Protein AF-A0A3D3G7G9-F1 (afdb_monomer_lite)

pLDDT: mean 87.77, std 8.61, range [44.56, 98.44]

Structure (mmCIF, N/CA/C/O backbone):
data_AF-A0A3D3G7G9-F1
#
_entry.id   AF-A0A3D3G7G9-F1
#
loop_
_atom_site.group_PDB
_atom_site.id
_atom_site.type_symbol
_atom_site.label_atom_id
_atom_site.label_alt_id
_atom_site.label_comp_id
_atom_site.label_asym_id
_atom_site.label_entity_id
_atom_site.label_seq_id
_atom_site.pdbx_PDB_ins_code
_atom_site.Cartn_x
_atom_site.Cartn_y
_atom_site.Cartn_z
_atom_site.occupancy
_atom_site.B_iso_or_equiv
_atom_site.auth_seq_id
_atom_site.auth_comp_id
_atom_site.auth_asym_id
_atom_site.auth_atom_id
_atom_site.pdbx_PDB_model_num
ATOM 1 N N . MET A 1 1 ? -32.394 2.591 8.548 1.00 69.25 1 MET A N 1
ATOM 2 C CA . MET A 1 1 ? -31.271 3.261 7.893 1.00 69.25 1 MET A CA 1
ATOM 3 C C . MET A 1 1 ? -31.618 3.634 6.499 1.00 69.25 1 MET A C 1
ATOM 5 O O . MET A 1 1 ? -31.810 2.707 5.720 1.00 69.25 1 MET A O 1
ATOM 9 N N . ALA A 1 2 ? -31.662 4.945 6.240 1.00 78.50 2 ALA A N 1
ATOM 10 C CA . ALA A 1 2 ? -31.836 5.520 4.917 1.00 78.50 2 ALA A CA 1
ATOM 11 C C . ALA A 1 2 ? -30.737 4.968 4.007 1.00 78.50 2 ALA A C 1
ATOM 13 O O . ALA A 1 2 ? -29.582 5.368 4.109 1.00 78.50 2 ALA A O 1
ATOM 14 N N . VAL A 1 3 ? -31.093 3.995 3.176 1.00 87.50 3 VAL A N 1
ATOM 15 C CA . VAL A 1 3 ? -30.239 3.378 2.157 1.00 87.50 3 VAL A CA 1
ATOM 16 C C . VAL A 1 3 ? -31.131 3.071 0.969 1.00 87.50 3 VAL A C 1
ATOM 18 O O . VAL A 1 3 ? -32.254 2.595 1.154 1.00 87.50 3 VAL A O 1
ATOM 21 N N . ILE A 1 4 ? -30.646 3.334 -0.242 1.00 91.81 4 ILE A N 1
ATOM 22 C CA . ILE A 1 4 ? -31.362 2.942 -1.456 1.00 91.81 4 ILE A CA 1
ATOM 23 C C . ILE A 1 4 ? -31.450 1.416 -1.471 1.00 91.81 4 ILE A C 1
ATOM 25 O O . ILE A 1 4 ? -30.435 0.724 -1.430 1.00 91.81 4 ILE A O 1
ATOM 29 N N . ARG A 1 5 ? -32.674 0.892 -1.469 1.00 91.81 5 ARG A N 1
ATOM 30 C CA . ARG A 1 5 ? -32.938 -0.542 -1.573 1.00 91.81 5 ARG A CA 1
ATOM 31 C C . ARG A 1 5 ? -32.910 -0.984 -3.027 1.00 91.81 5 ARG A C 1
ATOM 33 O O . ARG A 1 5 ? -32.294 -1.997 -3.331 1.00 91.81 5 ARG A O 1
ATOM 40 N N . ASP A 1 6 ? -33.635 -0.262 -3.872 1.00 94.44 6 ASP A N 1
ATOM 41 C CA . ASP A 1 6 ? -33.846 -0.594 -5.276 1.00 94.44 6 ASP A CA 1
ATOM 42 C C . ASP A 1 6 ? -34.394 0.642 -6.016 1.00 94.44 6 ASP A C 1
ATOM 44 O O . ASP A 1 6 ? -34.933 1.568 -5.391 1.00 94.44 6 ASP A O 1
ATOM 48 N N . THR A 1 7 ? -34.248 0.663 -7.340 1.00 96.00 7 THR A N 1
ATOM 49 C CA . THR A 1 7 ? -34.690 1.749 -8.223 1.00 96.00 7 THR A CA 1
ATOM 50 C C . THR A 1 7 ? -35.340 1.201 -9.494 1.00 96.00 7 THR A C 1
ATOM 52 O O . THR A 1 7 ? -34.986 0.137 -10.000 1.00 96.00 7 THR A O 1
ATOM 55 N N . LYS A 1 8 ? -36.336 1.920 -10.019 1.00 96.31 8 LYS A N 1
ATOM 56 C CA . LYS A 1 8 ? -37.035 1.579 -11.265 1.00 96.31 8 LYS A CA 1
ATOM 57 C C . LYS A 1 8 ? -37.274 2.822 -12.093 1.00 96.31 8 LYS A C 1
ATOM 59 O O . LYS A 1 8 ? -37.660 3.850 -11.552 1.00 96.31 8 LYS A O 1
ATOM 64 N N . VAL A 1 9 ? -37.056 2.715 -13.398 1.00 94.31 9 VAL A N 1
ATOM 65 C CA . VAL A 1 9 ? -37.292 3.803 -14.349 1.00 94.31 9 VAL A CA 1
ATOM 66 C C . VAL A 1 9 ? -38.494 3.452 -15.214 1.00 94.31 9 VAL A C 1
ATOM 68 O O . VAL A 1 9 ? -38.629 2.322 -15.675 1.00 94.31 9 VAL A O 1
ATOM 71 N N . THR A 1 10 ? -39.362 4.431 -15.434 1.00 93.94 10 THR A N 1
ATOM 72 C CA . THR A 1 10 ? -40.507 4.350 -16.334 1.00 93.94 10 THR A CA 1
ATOM 73 C C . THR A 1 10 ? -40.396 5.445 -17.373 1.00 93.94 10 THR A C 1
ATOM 75 O O . THR A 1 10 ? -40.251 6.619 -17.031 1.00 93.94 10 THR A O 1
ATOM 78 N N . GLN A 1 11 ? -40.513 5.058 -18.637 1.00 90.06 11 GLN A N 1
ATOM 79 C CA . GLN A 1 11 ? -40.498 5.972 -19.767 1.00 90.06 11 GLN A CA 1
ATOM 80 C C . GLN A 1 11 ? -41.814 5.891 -20.523 1.00 90.06 11 GLN A C 1
ATOM 82 O O . GLN A 1 11 ? -42.340 4.805 -20.772 1.00 90.06 11 GLN A O 1
ATOM 87 N N . LEU A 1 12 ? -42.302 7.049 -20.942 1.00 88.62 12 LEU A N 1
ATOM 88 C CA . LEU A 1 12 ? -43.424 7.179 -21.842 1.00 88.62 12 LEU A CA 1
ATOM 89 C C . LEU A 1 12 ? -43.004 8.058 -23.024 1.00 88.62 12 LEU A C 1
ATOM 91 O O . LEU A 1 12 ? -42.987 9.282 -22.938 1.00 88.62 12 LEU A O 1
ATOM 95 N N . THR A 1 13 ? -42.663 7.401 -24.130 1.00 80.44 13 THR A N 1
ATOM 96 C CA . THR A 1 13 ? -42.207 8.038 -25.378 1.00 80.44 13 THR A CA 1
ATOM 97 C C . THR A 1 13 ? -43.354 8.490 -26.287 1.00 80.44 13 THR A C 1
ATOM 99 O O . THR A 1 13 ? -43.122 9.111 -27.317 1.00 80.44 13 THR A O 1
ATOM 102 N N . THR A 1 14 ? -44.599 8.147 -25.942 1.00 83.94 14 THR A N 1
ATOM 103 C CA . THR A 1 14 ? -45.811 8.608 -26.634 1.00 83.94 14 THR A CA 1
ATOM 104 C C . THR A 1 14 ? -46.541 9.595 -25.739 1.00 83.94 14 THR A C 1
ATOM 106 O O . THR A 1 14 ? -46.806 9.268 -24.587 1.00 83.94 14 THR A O 1
ATOM 109 N N . GLU A 1 15 ? -46.907 10.760 -26.268 1.00 84.69 15 GLU A N 1
ATOM 110 C CA . GLU A 1 15 ? -47.590 11.799 -25.496 1.00 84.69 15 GLU A CA 1
ATOM 111 C C . GLU A 1 15 ? -48.855 11.267 -24.801 1.00 84.69 15 GLU A C 1
ATOM 113 O O . GLU A 1 15 ? -49.755 10.711 -25.441 1.00 84.69 15 GLU A O 1
ATOM 118 N N . ALA A 1 16 ? -48.944 11.453 -23.481 1.00 86.81 16 ALA A N 1
ATOM 119 C CA . ALA A 1 16 ? -50.149 11.143 -22.721 1.00 86.81 16 ALA A CA 1
ATOM 120 C C . ALA A 1 16 ? -50.370 12.107 -21.559 1.00 86.81 16 ALA A C 1
ATOM 122 O O . ALA A 1 16 ? -49.472 12.800 -21.091 1.00 86.81 16 ALA A O 1
ATOM 123 N N . ALA A 1 17 ? -51.607 12.116 -21.066 1.00 88.31 17 ALA A N 1
ATOM 124 C CA . ALA A 1 17 ? -52.016 12.949 -19.941 1.00 88.31 17 ALA A CA 1
ATOM 125 C C . ALA A 1 17 ? -51.674 12.341 -18.573 1.00 88.31 17 ALA A C 1
ATOM 127 O O . ALA A 1 17 ? -51.975 12.933 -17.536 1.00 88.31 17 ALA A O 1
ATOM 128 N N . ASN A 1 18 ? -51.106 11.134 -18.544 1.00 90.00 18 ASN A N 1
ATOM 129 C CA . ASN A 1 18 ? -50.750 10.449 -17.312 1.00 90.00 18 ASN A CA 1
ATOM 130 C C . ASN A 1 18 ? -49.538 9.529 -17.477 1.00 90.00 18 ASN A C 1
ATOM 132 O O . ASN A 1 18 ? -49.303 8.987 -18.554 1.00 90.00 18 ASN A O 1
ATOM 136 N N . ILE A 1 19 ? -48.822 9.327 -16.371 1.00 92.00 19 ILE A N 1
ATOM 137 C CA . ILE A 1 19 ? -47.738 8.355 -16.234 1.00 92.00 19 ILE A CA 1
ATOM 138 C C . ILE A 1 19 ? -47.941 7.532 -14.960 1.00 92.00 19 ILE A C 1
ATOM 140 O O . ILE A 1 19 ? -48.096 8.075 -13.865 1.00 92.00 19 ILE A O 1
ATOM 144 N N . THR A 1 20 ? -47.905 6.207 -15.103 1.00 94.75 20 THR A N 1
ATOM 145 C CA . THR A 1 20 ? -47.862 5.266 -13.978 1.00 94.75 20 THR A CA 1
ATOM 146 C C . THR A 1 20 ? -46.414 4.865 -13.733 1.00 94.75 20 THR A C 1
ATOM 148 O O . THR A 1 20 ? -45.878 4.054 -14.479 1.00 94.75 20 THR A O 1
ATOM 151 N N . VAL A 1 21 ? -45.774 5.445 -12.715 1.00 94.62 21 VAL A N 1
ATOM 152 C CA . VAL A 1 21 ? -44.362 5.169 -12.408 1.00 94.62 21 VAL A CA 1
ATOM 153 C C . VAL A 1 21 ? -44.250 3.821 -11.704 1.00 94.62 21 VAL A C 1
ATOM 155 O O . VAL A 1 21 ? -44.909 3.583 -10.693 1.00 94.62 21 VAL A O 1
ATOM 158 N N . GLU A 1 22 ? -43.417 2.933 -12.232 1.00 96.00 22 GLU A N 1
ATOM 159 C CA . GLU A 1 22 ? -43.146 1.629 -11.636 1.00 96.00 22 GLU A CA 1
ATOM 160 C C . GLU A 1 22 ? -42.394 1.779 -10.315 1.00 96.00 22 GLU A C 1
ATOM 162 O O . GLU A 1 22 ? -41.365 2.456 -10.233 1.00 96.00 22 GLU A O 1
ATOM 167 N N . LEU A 1 23 ? -42.895 1.120 -9.270 1.00 94.69 23 LEU A N 1
ATOM 168 C CA . LEU A 1 23 ? -42.195 1.063 -7.997 1.00 94.69 23 LEU A CA 1
ATOM 169 C C . LEU A 1 23 ? -41.148 -0.057 -8.001 1.00 94.69 23 LEU A C 1
ATOM 171 O O . LEU A 1 23 ? -41.439 -1.176 -8.432 1.00 94.69 23 LEU A O 1
ATOM 175 N N . PRO A 1 24 ? -39.937 0.214 -7.487 1.00 96.19 24 PRO A N 1
ATOM 176 C CA . PRO A 1 24 ? -38.934 -0.817 -7.267 1.00 96.19 24 PRO A CA 1
ATOM 177 C C . PRO A 1 24 ? -39.331 -1.750 -6.127 1.00 96.19 24 PRO A C 1
ATOM 179 O O . PRO A 1 24 ? -40.321 -1.523 -5.432 1.00 96.19 24 PRO A O 1
ATOM 182 N N . THR A 1 25 ? -38.536 -2.790 -5.896 1.00 96.56 25 THR A N 1
ATOM 183 C CA . THR A 1 25 ? -38.693 -3.665 -4.733 1.00 96.56 25 THR A CA 1
ATOM 184 C C . THR A 1 25 ? -38.704 -2.826 -3.455 1.00 96.56 25 THR A C 1
ATOM 186 O O . THR A 1 25 ? -37.776 -2.062 -3.189 1.00 96.56 25 THR A O 1
ATOM 189 N N . HIS A 1 26 ? -39.751 -2.968 -2.646 1.00 95.25 26 HIS A N 1
ATOM 190 C CA . HIS A 1 26 ? -39.945 -2.196 -1.422 1.00 95.25 26 HIS A CA 1
ATOM 191 C C . HIS A 1 26 ? -40.592 -3.048 -0.328 1.00 95.25 26 HIS A C 1
ATOM 193 O O . HIS A 1 26 ? -41.129 -4.125 -0.582 1.00 95.25 26 HIS A O 1
ATOM 199 N N . ALA A 1 27 ? -40.500 -2.576 0.908 1.00 94.00 27 ALA A N 1
ATOM 200 C CA . ALA A 1 27 ? -41.085 -3.184 2.092 1.00 94.00 27 ALA A CA 1
ATOM 201 C C . ALA A 1 27 ? -41.888 -2.149 2.892 1.00 94.00 27 ALA A C 1
ATOM 203 O O . ALA A 1 27 ? -41.802 -0.950 2.632 1.00 94.00 27 ALA A O 1
ATOM 204 N N . THR A 1 28 ? -42.651 -2.618 3.883 1.00 90.75 28 THR A N 1
ATOM 205 C CA . THR A 1 28 ? -43.287 -1.748 4.883 1.00 90.75 28 THR A CA 1
ATOM 206 C C . THR A 1 28 ? -42.269 -0.772 5.481 1.00 90.75 28 THR A C 1
ATOM 208 O O . THR A 1 28 ? -41.133 -1.158 5.759 1.00 90.75 28 THR A O 1
ATOM 211 N N . ASP A 1 29 ? -42.696 0.474 5.674 1.00 86.75 29 ASP A N 1
ATOM 212 C CA . ASP A 1 29 ? -41.948 1.611 6.224 1.00 86.75 29 ASP A CA 1
ATOM 213 C C . ASP A 1 29 ? -40.796 2.152 5.360 1.00 86.75 29 ASP A C 1
ATOM 215 O O . ASP A 1 29 ? -40.165 3.144 5.742 1.00 86.75 29 ASP A O 1
ATOM 219 N N . ASP A 1 30 ? -40.530 1.570 4.185 1.00 91.31 30 ASP A N 1
ATOM 220 C CA . ASP A 1 30 ? -39.624 2.189 3.217 1.00 91.31 30 ASP A CA 1
ATOM 221 C C . ASP A 1 30 ? -40.204 3.548 2.765 1.00 91.31 30 ASP A C 1
ATOM 223 O O . ASP A 1 30 ? -41.406 3.694 2.523 1.00 91.31 30 ASP A O 1
ATOM 227 N N . LEU A 1 31 ? -39.345 4.557 2.616 1.00 92.50 31 LEU A N 1
ATOM 228 C CA . LEU A 1 31 ? -39.713 5.806 1.961 1.00 92.50 31 LEU A CA 1
ATOM 229 C C . LEU A 1 31 ? -39.600 5.607 0.450 1.00 92.50 31 LEU A C 1
ATOM 231 O O . LEU A 1 31 ? -38.513 5.389 -0.083 1.00 92.50 31 LEU A O 1
ATOM 235 N N . LEU A 1 32 ? -40.729 5.709 -0.236 1.00 94.94 32 LEU A N 1
ATOM 236 C CA . LEU A 1 32 ? -40.812 5.726 -1.685 1.00 94.94 32 LEU A CA 1
ATOM 237 C C . LEU A 1 32 ? -40.670 7.167 -2.164 1.00 94.94 32 LEU A C 1
ATOM 239 O O . LEU A 1 32 ? -41.410 8.047 -1.723 1.00 94.94 32 LEU A O 1
ATOM 243 N N . LEU A 1 33 ? -39.729 7.400 -3.070 1.00 95.56 33 LEU A N 1
ATOM 244 C CA . LEU A 1 33 ? -39.442 8.701 -3.659 1.00 95.56 33 LEU A CA 1
ATOM 245 C C . LEU A 1 33 ? -39.541 8.596 -5.179 1.00 95.56 33 LEU A C 1
ATOM 247 O O . LEU A 1 33 ? -39.015 7.660 -5.775 1.00 95.56 33 LEU A O 1
ATOM 251 N N . VAL A 1 34 ? -40.210 9.562 -5.798 1.00 95.88 34 VAL A N 1
ATOM 252 C CA . VAL A 1 34 ? -40.319 9.688 -7.248 1.00 95.88 34 VAL A CA 1
ATOM 253 C C . VAL A 1 34 ? -39.743 11.022 -7.678 1.00 95.88 34 VAL A C 1
ATOM 255 O O . VAL A 1 34 ? -40.130 12.048 -7.125 1.00 95.88 34 VAL A O 1
ATOM 258 N N . PHE A 1 35 ? -38.882 11.005 -8.694 1.00 95.06 35 PHE A N 1
ATOM 259 C CA . PHE A 1 35 ? -38.591 12.177 -9.522 1.00 95.06 35 PHE A CA 1
ATOM 260 C C . PHE A 1 35 ? -39.146 11.936 -10.916 1.00 95.06 35 PHE A C 1
ATOM 262 O O . PHE A 1 35 ? -39.078 10.811 -11.408 1.00 95.06 35 PHE A O 1
ATOM 269 N N . GLY A 1 36 ? -39.664 12.975 -11.558 1.00 92.31 36 GLY A N 1
ATOM 270 C CA . GLY A 1 36 ? -40.151 12.885 -12.923 1.00 92.31 36 GLY A CA 1
ATOM 271 C C . GLY A 1 36 ? -39.854 14.120 -13.752 1.00 92.31 36 GLY A C 1
ATOM 272 O O . GLY A 1 36 ? -39.669 15.219 -13.222 1.00 92.31 36 GLY A O 1
ATOM 273 N N . ALA A 1 37 ? -39.805 13.898 -15.061 1.00 89.81 37 ALA A N 1
ATOM 274 C CA . ALA A 1 37 ? -39.604 14.904 -16.090 1.00 89.81 37 ALA A CA 1
ATOM 275 C C . ALA A 1 37 ? -40.717 14.805 -17.135 1.00 89.81 37 ALA A C 1
ATOM 277 O O . ALA A 1 37 ? -41.255 13.722 -17.389 1.00 89.81 37 ALA A O 1
ATOM 278 N N . LYS A 1 38 ? -41.069 15.945 -17.726 1.00 85.75 38 LYS A N 1
ATOM 279 C CA . LYS A 1 38 ? -42.013 16.025 -18.839 1.00 85.75 38 LYS A CA 1
ATOM 280 C C . LYS A 1 38 ? -41.604 17.088 -19.848 1.00 85.75 38 LYS A C 1
ATOM 282 O O . LYS A 1 38 ? -41.021 18.116 -19.491 1.00 85.75 38 LYS A O 1
ATOM 287 N N . ASP A 1 39 ? -41.987 16.845 -21.089 1.00 80.31 39 ASP A N 1
ATOM 288 C CA . ASP A 1 39 ? -41.848 17.779 -22.201 1.00 80.31 39 ASP A CA 1
ATOM 289 C C . ASP A 1 39 ? -42.986 18.810 -22.150 1.00 80.31 39 ASP A C 1
ATOM 291 O O . ASP A 1 39 ? -44.045 18.606 -22.719 1.00 80.31 39 ASP A O 1
ATOM 295 N N . ALA A 1 40 ? -42.852 19.862 -21.337 1.00 66.31 40 ALA A N 1
ATOM 296 C CA . ALA A 1 40 ? -43.981 20.737 -21.018 1.00 66.31 40 ALA A CA 1
ATOM 297 C C . ALA A 1 40 ? -44.302 21.730 -22.153 1.00 66.31 40 ALA A C 1
ATOM 299 O O . ALA A 1 40 ? -43.789 22.853 -22.167 1.00 66.31 40 ALA A O 1
ATOM 300 N N . THR A 1 41 ? -45.215 21.373 -23.060 1.00 60.97 41 THR A N 1
ATOM 301 C CA . THR A 1 41 ? -45.732 22.311 -24.081 1.00 60.97 41 THR A CA 1
ATOM 302 C C . THR A 1 41 ? -46.690 23.366 -23.502 1.00 60.97 41 THR A C 1
ATOM 304 O O . THR A 1 41 ? -46.796 24.469 -24.047 1.00 60.97 41 THR A O 1
ATOM 307 N N . LEU A 1 42 ? -47.340 23.079 -22.364 1.00 63.91 42 LEU A N 1
ATOM 308 C CA . LEU A 1 42 ? -48.273 23.965 -21.653 1.00 63.91 42 LEU A CA 1
ATOM 309 C C . LEU A 1 42 ? -48.124 23.870 -20.118 1.00 63.91 42 LEU A C 1
ATOM 311 O O . LEU A 1 42 ? -47.661 22.871 -19.555 1.00 63.91 42 LEU A O 1
ATOM 315 N N . SER A 1 43 ? -48.525 24.938 -19.417 1.00 63.81 43 SER A N 1
ATOM 316 C CA . SER A 1 43 ? -48.497 25.007 -17.951 1.00 63.81 43 SER A CA 1
ATOM 317 C C . SER A 1 43 ? -49.677 24.275 -17.305 1.00 63.81 43 SER A C 1
ATOM 319 O O . SER A 1 43 ? -50.675 24.894 -16.940 1.00 63.81 43 SER A O 1
ATOM 321 N N . GLY A 1 44 ? -49.547 22.959 -17.125 1.00 66.25 44 GLY A N 1
ATOM 322 C CA . GLY A 1 44 ? -50.513 22.116 -16.411 1.00 66.25 44 GLY A CA 1
ATOM 323 C C . GLY A 1 44 ? -49.989 21.596 -15.066 1.00 66.25 44 GLY A C 1
ATOM 324 O O . GLY A 1 44 ? -48.914 21.003 -15.010 1.00 66.25 44 GLY A O 1
ATOM 325 N N . THR A 1 45 ? -50.755 21.785 -13.984 1.00 78.06 45 THR A N 1
ATOM 326 C CA . THR A 1 45 ? -50.449 21.229 -12.651 1.00 78.06 45 THR A CA 1
ATOM 327 C C . THR A 1 45 ? -50.639 19.713 -12.638 1.00 78.06 45 THR A C 1
ATOM 329 O O . THR A 1 45 ? -51.705 19.208 -12.992 1.00 78.06 45 THR A O 1
ATOM 332 N N . LEU A 1 46 ? -49.623 18.989 -12.176 1.00 84.12 46 LEU A N 1
ATOM 333 C CA . LEU A 1 46 ? -49.670 17.554 -11.953 1.00 84.12 46 LEU A CA 1
ATOM 334 C C . LEU A 1 46 ? -50.445 17.244 -10.667 1.00 84.12 46 LEU A C 1
ATOM 336 O O . LEU A 1 46 ? -50.265 17.877 -9.621 1.00 84.12 46 LEU A O 1
ATOM 340 N N . THR A 1 47 ? -51.292 16.227 -10.743 1.00 85.75 47 THR A N 1
ATOM 341 C CA . THR A 1 47 ? -52.049 15.673 -9.619 1.00 85.75 47 THR A CA 1
ATOM 342 C C . THR A 1 47 ? -51.778 14.178 -9.511 1.00 85.75 47 THR A C 1
ATOM 344 O O . THR A 1 47 ? -51.394 13.535 -10.485 1.00 85.75 47 THR A O 1
ATOM 347 N N . THR A 1 48 ? -51.961 13.604 -8.324 1.00 83.38 48 THR A N 1
ATOM 348 C CA . THR A 1 48 ? -51.919 12.149 -8.133 1.00 83.38 48 THR A CA 1
ATOM 349 C C . THR A 1 48 ? -53.290 11.666 -7.684 1.00 83.38 48 THR A C 1
ATOM 351 O O . THR A 1 48 ? -53.836 12.149 -6.694 1.00 83.38 48 THR A O 1
ATOM 354 N N . GLY A 1 49 ? -53.860 10.719 -8.433 1.00 73.25 49 GLY A N 1
ATOM 355 C CA . GLY A 1 49 ? -55.082 10.009 -8.038 1.00 73.25 49 GLY A CA 1
ATOM 356 C C . GLY A 1 49 ? -54.804 8.830 -7.101 1.00 73.25 49 GLY A C 1
ATOM 357 O O . GLY A 1 49 ? -55.733 8.164 -6.647 1.00 73.25 49 GLY A O 1
ATOM 358 N N . THR A 1 50 ? -53.526 8.551 -6.826 1.00 84.38 50 THR A N 1
ATOM 359 C CA . THR A 1 50 ? -53.097 7.396 -6.034 1.00 84.38 50 THR A CA 1
ATOM 360 C C . THR A 1 50 ? -53.022 7.783 -4.564 1.00 84.38 50 THR A C 1
ATOM 362 O O . THR A 1 50 ? -52.255 8.667 -4.181 1.00 84.38 50 THR A O 1
ATOM 365 N N . SER A 1 51 ? -53.813 7.111 -3.726 1.00 83.56 51 SER A N 1
ATOM 366 C CA . SER A 1 51 ? -53.922 7.437 -2.301 1.00 83.56 51 SER A CA 1
ATOM 367 C C . SER A 1 51 ? -52.581 7.327 -1.556 1.00 83.56 51 SER A C 1
ATOM 369 O O . SER A 1 51 ? -51.806 6.381 -1.748 1.00 83.56 51 SER A O 1
ATOM 371 N N . GLY A 1 52 ? -52.329 8.295 -0.670 1.00 83.38 52 GLY A N 1
ATOM 372 C CA . GLY A 1 52 ? -51.164 8.332 0.219 1.00 83.38 52 GLY A CA 1
ATOM 373 C C . GLY A 1 52 ? -49.885 8.917 -0.387 1.00 83.38 52 GLY A C 1
ATOM 374 O O . GLY A 1 52 ? -48.862 8.911 0.290 1.00 83.38 52 GLY A O 1
ATOM 375 N N . TRP A 1 53 ? -49.918 9.409 -1.629 1.00 89.62 53 TRP A N 1
ATOM 376 C CA . TRP A 1 53 ? -48.789 10.106 -2.250 1.00 89.62 53 TRP A CA 1
ATOM 377 C C . TRP A 1 53 ? -48.869 11.616 -2.040 1.00 89.62 53 TRP A C 1
ATOM 379 O O . TRP A 1 53 ? -49.895 12.236 -2.316 1.00 89.62 53 TRP A O 1
ATOM 389 N N . THR A 1 54 ? -47.752 12.209 -1.630 1.00 87.50 54 THR A N 1
ATOM 390 C CA . THR A 1 54 ? -47.596 13.658 -1.484 1.00 87.50 54 THR A CA 1
ATOM 391 C C . THR A 1 54 ? -46.696 14.180 -2.597 1.00 87.50 54 THR A C 1
ATOM 393 O O . THR A 1 54 ? -45.550 13.750 -2.715 1.00 87.50 54 THR A O 1
ATOM 396 N N . ILE A 1 55 ? -47.184 15.127 -3.405 1.00 88.12 55 ILE A N 1
ATOM 397 C CA . ILE A 1 55 ? -46.331 15.879 -4.339 1.00 88.12 55 ILE A CA 1
ATOM 398 C C . ILE A 1 55 ? -45.572 16.917 -3.516 1.00 88.12 55 ILE A C 1
ATOM 400 O O . ILE A 1 55 ? -46.164 17.865 -3.005 1.00 88.12 55 ILE A O 1
ATOM 404 N N . GLY A 1 56 ? -44.268 16.706 -3.359 1.00 80.69 56 GLY A N 1
ATOM 405 C CA . GLY A 1 56 ? -43.417 17.573 -2.548 1.00 80.69 56 GLY A CA 1
ATOM 406 C C . GLY A 1 56 ? -42.988 18.844 -3.281 1.00 80.69 56 GLY A C 1
ATOM 407 O O . GLY A 1 56 ? -42.703 19.863 -2.656 1.00 80.69 56 GLY A O 1
ATOM 408 N N . GLY A 1 57 ? -42.979 18.805 -4.613 1.00 84.56 57 GLY A N 1
ATOM 409 C CA . GLY A 1 57 ? -42.734 19.963 -5.455 1.00 84.56 57 GLY A CA 1
ATOM 410 C C . GLY A 1 57 ? -42.927 19.623 -6.923 1.00 84.56 57 GLY A C 1
ATOM 411 O O . GLY A 1 57 ? -42.701 18.495 -7.354 1.00 84.56 57 GLY A O 1
ATOM 412 N N . GLN A 1 58 ? -43.366 20.607 -7.694 1.00 85.81 58 GLN A N 1
ATOM 413 C CA . GLN A 1 58 ? -43.558 20.473 -9.129 1.00 85.81 58 GLN A CA 1
ATOM 414 C C . GLN A 1 58 ? -43.323 21.810 -9.813 1.00 85.81 58 GLN A C 1
ATOM 416 O O . GLN A 1 58 ? -43.555 22.867 -9.222 1.00 85.81 58 GLN A O 1
ATOM 421 N N . ASN A 1 59 ? -42.880 21.749 -11.059 1.00 77.50 59 ASN A N 1
ATOM 422 C CA . ASN A 1 59 ? -42.842 22.889 -11.945 1.00 77.50 59 ASN A CA 1
ATOM 423 C C . ASN A 1 59 ? -43.391 22.506 -13.318 1.00 77.50 59 ASN A C 1
ATOM 425 O O . ASN A 1 59 ? -43.130 21.419 -13.831 1.00 77.50 59 ASN A O 1
ATOM 429 N N . SER A 1 60 ? -44.163 23.420 -13.888 1.00 68.31 60 SER A N 1
ATOM 430 C CA . SER A 1 60 ? -44.926 23.233 -15.118 1.00 68.31 60 SER A CA 1
ATOM 431 C C . SER A 1 60 ? -44.765 24.481 -15.984 1.00 68.31 60 SER A C 1
ATOM 433 O O . SER A 1 60 ? -45.740 25.108 -16.392 1.00 68.31 60 SER A O 1
ATOM 435 N N . SER A 1 61 ? -43.521 24.913 -16.188 1.00 65.81 61 SER A N 1
ATOM 436 C CA . SER A 1 61 ? -43.219 26.023 -17.089 1.00 65.81 61 SER A CA 1
ATOM 437 C C . SER A 1 61 ? -43.363 25.566 -18.538 1.00 65.81 61 SER A C 1
ATOM 439 O O . SER A 1 61 ? -43.054 24.423 -18.861 1.00 65.81 61 SER A O 1
ATOM 441 N N . THR A 1 62 ? -43.779 26.463 -19.432 1.00 64.06 62 THR A N 1
ATOM 442 C CA . THR A 1 62 ? -43.654 26.238 -20.880 1.00 64.06 62 THR A CA 1
ATOM 443 C C . THR A 1 62 ? -42.179 26.006 -21.219 1.00 64.06 62 THR A C 1
ATOM 445 O O . THR A 1 62 ? -41.354 26.853 -20.872 1.00 64.06 62 THR A O 1
ATOM 448 N N . GLY A 1 63 ? -41.850 24.875 -21.844 1.00 63.28 63 GLY A N 1
ATOM 449 C CA . GLY A 1 63 ? -40.490 24.495 -22.245 1.00 63.28 63 GLY A CA 1
ATOM 450 C C . GLY A 1 63 ? -39.687 23.666 -21.232 1.00 63.28 63 GLY A C 1
ATOM 451 O O . GLY A 1 63 ? -38.566 23.301 -21.538 1.00 63.28 63 GLY A O 1
ATOM 452 N N . SER A 1 64 ? -40.196 23.356 -20.030 1.00 71.19 64 SER A N 1
ATOM 453 C CA . SER A 1 64 ? -39.619 22.329 -19.131 1.00 71.19 64 SER A CA 1
ATOM 454 C C . SER A 1 64 ? -40.527 22.077 -17.933 1.00 71.19 64 SER A C 1
ATOM 456 O O . SER A 1 64 ? -40.920 23.013 -17.231 1.00 71.19 64 SER A O 1
ATOM 458 N N . GLY A 1 65 ? -40.839 20.804 -17.672 1.00 80.88 65 GLY A N 1
ATOM 459 C CA . GLY A 1 65 ? -41.593 20.395 -16.494 1.00 80.88 65 GLY A CA 1
ATOM 460 C C . GLY A 1 65 ? -40.907 19.273 -15.730 1.00 80.88 65 GLY A C 1
ATOM 461 O O . GLY A 1 65 ? -40.316 18.361 -16.306 1.00 80.88 65 GLY A O 1
ATOM 462 N N . GLY A 1 66 ? -41.027 19.319 -14.411 1.00 88.31 66 GLY A N 1
ATOM 463 C CA . GLY A 1 66 ? -40.523 18.276 -13.534 1.00 88.31 66 GLY A CA 1
ATOM 464 C C . GLY A 1 66 ? -41.304 18.229 -12.235 1.00 88.31 66 GLY A C 1
ATOM 465 O O . GLY A 1 66 ? -41.949 19.203 -11.841 1.00 88.31 66 GLY A O 1
ATOM 466 N N . TRP A 1 67 ? -41.256 17.096 -11.550 1.00 90.31 67 TRP A N 1
ATOM 467 C CA . TRP A 1 67 ? -41.885 16.942 -10.245 1.00 90.31 67 TRP A CA 1
ATOM 468 C C . TRP A 1 67 ? -41.116 15.968 -9.374 1.00 90.31 67 TRP A C 1
ATOM 470 O O . TRP A 1 67 ? -40.353 15.129 -9.854 1.00 90.31 67 TRP A O 1
ATOM 480 N N . TRP A 1 68 ? -41.373 16.051 -8.077 1.00 92.94 68 TRP A N 1
ATOM 481 C CA . TRP A 1 68 ? -41.034 14.990 -7.156 1.00 92.94 68 TRP A CA 1
ATOM 482 C C . TRP A 1 68 ? -42.177 14.736 -6.180 1.00 92.94 68 TRP A C 1
ATOM 484 O O . TRP A 1 68 ? -42.930 15.635 -5.791 1.00 92.94 68 TRP A O 1
ATOM 494 N N . ALA A 1 69 ? -42.320 13.476 -5.800 1.00 92.94 69 ALA A N 1
ATOM 495 C CA . ALA A 1 69 ? -43.364 13.018 -4.905 1.00 92.94 69 ALA A CA 1
ATOM 496 C C . ALA A 1 69 ? -42.821 11.935 -3.985 1.00 92.94 69 ALA A C 1
ATOM 498 O O . ALA A 1 69 ? -41.854 11.255 -4.319 1.00 92.94 69 ALA A O 1
ATOM 499 N N . TYR A 1 70 ? -43.447 11.760 -2.830 1.00 92.62 70 TYR A N 1
ATOM 500 C CA . TYR A 1 70 ? -43.039 10.733 -1.890 1.00 92.62 70 TYR A CA 1
ATOM 501 C C . TYR A 1 70 ? -44.228 10.106 -1.172 1.00 92.62 70 TYR A C 1
ATOM 503 O O . TYR A 1 70 ? -45.314 10.687 -1.086 1.00 92.62 70 TYR A O 1
ATOM 511 N N . LYS A 1 71 ? -43.995 8.905 -0.649 1.00 90.88 71 LYS A N 1
ATOM 512 C CA . LYS A 1 71 ? -44.923 8.147 0.185 1.00 90.88 71 LYS A CA 1
ATOM 513 C C . LYS A 1 71 ? -44.130 7.257 1.136 1.00 90.88 71 LYS A C 1
ATOM 515 O O . LYS A 1 71 ? -43.086 6.739 0.765 1.00 90.88 71 LYS A O 1
ATOM 520 N N . VAL A 1 72 ? -44.636 7.039 2.344 1.00 89.38 72 VAL A N 1
ATOM 521 C CA . VAL A 1 72 ? -44.149 5.951 3.205 1.00 89.38 72 VAL A CA 1
ATOM 522 C C . VAL A 1 72 ? -44.943 4.693 2.861 1.00 89.38 72 VAL A C 1
ATOM 524 O O . VAL A 1 72 ? -46.176 4.721 2.881 1.00 89.38 72 VAL A O 1
ATOM 527 N N . ALA A 1 73 ? -44.255 3.615 2.493 1.00 90.69 73 ALA A N 1
ATOM 528 C CA . ALA A 1 73 ? -44.886 2.357 2.118 1.00 90.69 73 ALA A CA 1
ATOM 529 C C . ALA A 1 73 ? -45.591 1.727 3.328 1.00 90.69 73 ALA A C 1
ATOM 531 O O . ALA A 1 73 ? -44.975 1.454 4.354 1.00 90.69 73 ALA A O 1
ATOM 532 N N . ALA A 1 74 ? -46.883 1.443 3.203 1.00 90.19 74 ALA A N 1
ATOM 533 C CA . ALA A 1 74 ? -47.643 0.695 4.196 1.00 90.19 74 ALA A CA 1
ATOM 534 C C . ALA A 1 74 ? -47.365 -0.817 4.102 1.00 90.19 74 ALA A C 1
ATOM 536 O O . ALA A 1 74 ? -47.528 -1.549 5.079 1.00 90.19 74 ALA A O 1
ATOM 537 N N . SER A 1 75 ? -46.952 -1.313 2.931 1.00 92.75 75 SER A N 1
ATOM 538 C CA . SER A 1 75 ? -46.615 -2.726 2.719 1.00 92.75 75 SER A CA 1
ATOM 539 C C . SER A 1 75 ? -45.629 -2.935 1.568 1.00 92.75 75 SER A C 1
ATOM 541 O O . SER A 1 75 ? -45.301 -1.997 0.855 1.00 92.75 75 SER A O 1
ATOM 543 N N . ALA A 1 76 ? -45.195 -4.178 1.347 1.00 92.62 76 ALA A N 1
ATOM 544 C CA . ALA A 1 76 ? -44.437 -4.576 0.153 1.00 92.62 76 ALA A CA 1
ATOM 545 C C . ALA A 1 76 ? -45.298 -4.700 -1.129 1.00 92.62 76 ALA A C 1
ATOM 547 O O . ALA A 1 76 ? -44.804 -5.145 -2.162 1.00 92.62 76 ALA A O 1
ATOM 548 N N . ALA A 1 77 ? -46.596 -4.388 -1.052 1.00 92.69 77 ALA A N 1
ATOM 549 C CA . ALA A 1 77 ? -47.564 -4.517 -2.140 1.00 92.69 77 ALA A CA 1
ATOM 550 C C . ALA A 1 77 ? -48.181 -3.158 -2.517 1.00 92.69 77 ALA A C 1
ATOM 552 O O . ALA A 1 77 ? -49.375 -3.074 -2.812 1.00 92.69 77 ALA A O 1
ATOM 553 N N . GLU A 1 78 ? -47.394 -2.077 -2.463 1.00 93.31 78 GLU A N 1
ATOM 554 C CA . GLU A 1 78 ? -47.865 -0.762 -2.900 1.00 93.31 78 GLU A CA 1
ATOM 555 C C . GLU A 1 78 ? -48.223 -0.768 -4.386 1.00 93.31 78 GLU A C 1
ATOM 557 O O . GLU A 1 78 ? -47.560 -1.384 -5.221 1.00 93.31 78 GLU A O 1
ATOM 562 N N . THR A 1 79 ? -49.279 -0.036 -4.726 1.00 93.31 79 THR A N 1
ATOM 563 C CA . THR A 1 79 ? -49.660 0.195 -6.117 1.00 93.31 79 THR A CA 1
ATOM 564 C C . THR A 1 79 ? -48.783 1.279 -6.729 1.00 93.31 79 THR A C 1
ATOM 566 O O . THR A 1 79 ? -48.576 2.325 -6.105 1.00 93.31 79 THR A O 1
ATOM 569 N N . ASN A 1 80 ? -48.352 1.071 -7.973 1.00 94.50 80 ASN A N 1
ATOM 570 C CA . ASN A 1 80 ? -47.629 2.073 -8.756 1.00 94.50 80 ASN A CA 1
ATOM 571 C C . ASN A 1 80 ? -48.382 3.421 -8.773 1.00 94.50 80 ASN A C 1
ATOM 573 O O . ASN A 1 80 ? -49.579 3.432 -9.082 1.00 94.50 80 ASN A O 1
ATOM 577 N N . PRO A 1 81 ? -47.731 4.553 -8.441 1.00 94.94 81 PRO A N 1
ATOM 578 C CA . PRO A 1 81 ? -48.371 5.858 -8.487 1.00 94.94 81 PRO A CA 1
ATOM 579 C C . PRO A 1 81 ? -48.670 6.293 -9.917 1.00 94.94 81 PRO A C 1
ATOM 581 O O . PRO A 1 81 ? -47.781 6.359 -10.766 1.00 94.94 81 PRO A O 1
ATOM 584 N N . ASN A 1 82 ? -49.926 6.661 -10.149 1.00 93.81 82 ASN A N 1
ATOM 585 C CA . ASN A 1 82 ? -50.363 7.334 -11.360 1.00 93.81 82 ASN A CA 1
ATOM 586 C C . ASN A 1 82 ? -50.417 8.854 -11.153 1.00 93.81 82 ASN A C 1
ATOM 588 O O . ASN A 1 82 ? -51.185 9.349 -10.318 1.00 93.81 82 ASN A O 1
ATOM 592 N N . PHE A 1 83 ? -49.624 9.576 -11.940 1.00 91.88 83 PHE A N 1
ATOM 593 C CA . PHE A 1 83 ? -49.595 11.033 -11.988 1.00 91.88 83 PHE A CA 1
ATOM 594 C C . PHE A 1 83 ? -50.314 11.516 -13.243 1.00 91.88 83 PHE A C 1
ATOM 596 O O . PHE A 1 83 ? -50.109 10.969 -14.320 1.00 91.88 83 PHE A O 1
ATOM 603 N N . THR A 1 84 ? -51.184 12.514 -13.114 1.00 90.50 84 THR A N 1
ATOM 604 C CA . THR A 1 84 ? -52.073 12.982 -14.187 1.00 90.50 84 THR A CA 1
ATOM 605 C C . THR A 1 84 ? -52.031 14.500 -14.305 1.00 90.50 84 THR A C 1
ATOM 607 O O . THR A 1 84 ? -51.975 15.209 -13.298 1.00 90.50 84 THR A O 1
ATOM 610 N N . GLN A 1 85 ? -52.098 14.994 -15.534 1.00 86.19 85 GLN A N 1
ATOM 611 C CA . GLN A 1 85 ? -52.170 16.409 -15.893 1.00 86.19 85 GLN A CA 1
ATOM 612 C C . GLN A 1 85 ? -53.258 16.645 -16.952 1.00 86.19 85 GLN A C 1
ATOM 614 O O . GLN A 1 85 ? -53.860 15.701 -17.458 1.00 86.19 85 GLN A O 1
ATOM 619 N N . ALA A 1 86 ? -53.546 17.913 -17.254 1.00 82.50 86 ALA A N 1
ATOM 620 C CA . ALA A 1 86 ? -54.556 18.286 -18.248 1.00 82.50 86 ALA A CA 1
ATOM 621 C C . ALA A 1 86 ? -54.076 18.118 -19.704 1.00 82.50 86 ALA A C 1
ATOM 623 O O . ALA A 1 86 ? -54.900 17.880 -20.586 1.00 82.50 86 ALA A O 1
ATOM 624 N N . ASP A 1 87 ? -52.766 18.220 -19.933 1.00 79.19 87 ASP A N 1
ATOM 625 C CA . ASP A 1 87 ? -52.137 18.190 -21.258 1.00 79.19 87 ASP A CA 1
ATOM 626 C C . ASP A 1 87 ? -51.526 16.817 -21.560 1.00 79.19 87 ASP A C 1
ATOM 628 O O . ASP A 1 87 ? -51.251 16.050 -20.639 1.00 79.19 87 ASP A O 1
ATOM 632 N N . VAL A 1 88 ? -51.288 16.500 -22.833 1.00 84.56 88 VAL A N 1
ATOM 633 C CA . VAL A 1 88 ? -50.568 15.282 -23.234 1.00 84.56 88 VAL A CA 1
ATOM 634 C C . VAL A 1 88 ? -49.104 15.624 -23.488 1.00 84.56 88 VAL A C 1
ATOM 636 O O . VAL A 1 88 ? -48.827 16.467 -24.325 1.00 84.56 88 VAL A O 1
ATOM 639 N N . ASP A 1 89 ? -48.187 14.985 -22.765 1.00 85.00 89 ASP A N 1
ATOM 640 C CA . ASP A 1 89 ? -46.742 15.197 -22.918 1.00 85.00 89 ASP A CA 1
ATOM 641 C C . ASP A 1 89 ? -46.025 13.835 -22.935 1.00 85.00 89 ASP A C 1
ATOM 643 O O . ASP A 1 89 ? -46.544 12.837 -22.418 1.00 85.00 89 ASP A O 1
ATOM 647 N N . SER A 1 90 ? -44.811 13.785 -23.486 1.00 87.62 90 SER A N 1
ATOM 648 C CA . SER A 1 90 ? -43.863 12.706 -23.179 1.00 87.62 90 SER A CA 1
ATOM 649 C C . SER A 1 90 ? -43.378 12.861 -21.739 1.00 87.62 90 SER A C 1
ATOM 651 O O . SER A 1 90 ? -43.036 13.964 -21.296 1.00 87.62 90 SER A O 1
ATOM 653 N N . MET A 1 91 ? -43.338 11.759 -20.993 1.00 88.62 91 MET A N 1
ATOM 654 C CA . MET A 1 91 ? -43.066 11.778 -19.555 1.00 88.62 91 MET A CA 1
ATOM 655 C C . MET A 1 91 ? -42.110 10.657 -19.166 1.00 88.62 91 MET A C 1
ATOM 657 O O . MET A 1 91 ? -42.136 9.566 -19.730 1.00 88.62 91 MET A O 1
ATOM 661 N N . MET A 1 92 ? -41.318 10.885 -18.128 1.00 92.25 92 MET A N 1
ATOM 662 C CA . MET A 1 92 ? -40.560 9.826 -17.474 1.00 92.25 92 MET A CA 1
ATOM 663 C C . MET A 1 92 ? -40.517 10.024 -15.969 1.00 92.25 92 MET A C 1
ATOM 665 O O . MET A 1 92 ? -40.680 11.135 -15.464 1.00 92.25 92 MET A O 1
ATOM 669 N N . GLY A 1 93 ? -40.286 8.933 -15.250 1.00 93.75 93 GLY A N 1
ATOM 670 C CA . GLY A 1 93 ? -40.114 8.965 -13.811 1.00 93.75 93 GLY A CA 1
ATOM 671 C C . GLY A 1 93 ? -39.215 7.852 -13.312 1.00 93.75 93 GLY A C 1
ATOM 672 O O . GLY A 1 93 ? -39.151 6.773 -13.896 1.00 93.75 93 GLY A O 1
ATOM 673 N N . VAL A 1 94 ? -38.538 8.117 -12.202 1.00 96.62 94 VAL A N 1
ATOM 674 C CA . VAL A 1 94 ? -37.799 7.114 -11.440 1.00 96.62 94 VAL A CA 1
ATOM 675 C C . VAL A 1 94 ? -38.475 6.901 -10.100 1.00 96.62 94 VAL A C 1
ATOM 677 O O . VAL A 1 94 ? -38.682 7.856 -9.358 1.00 96.62 94 VAL A O 1
ATOM 680 N N . GLY A 1 95 ? -38.816 5.656 -9.786 1.00 96.88 95 GLY A N 1
ATOM 681 C CA . GLY A 1 95 ? -39.182 5.219 -8.449 1.00 96.88 95 GLY A CA 1
ATOM 682 C C . GLY A 1 95 ? -37.939 4.770 -7.685 1.00 96.88 95 GLY A C 1
ATOM 683 O O . GLY A 1 95 ? -37.150 3.967 -8.179 1.00 96.88 95 GLY A O 1
ATOM 684 N N . ILE A 1 96 ? -37.766 5.272 -6.469 1.00 97.56 96 ILE A N 1
ATOM 685 C CA . ILE A 1 96 ? -36.653 4.954 -5.573 1.00 97.56 96 ILE A CA 1
ATOM 686 C C . ILE A 1 96 ? -37.251 4.449 -4.263 1.00 97.56 96 ILE A C 1
ATOM 688 O O . ILE A 1 96 ? -38.042 5.150 -3.633 1.00 97.56 96 ILE A O 1
ATOM 692 N N . SER A 1 97 ? -36.867 3.245 -3.841 1.00 96.00 97 SER A N 1
ATOM 693 C CA . SER A 1 97 ? -37.194 2.739 -2.508 1.00 96.00 97 SER A CA 1
ATOM 694 C C . SER A 1 97 ? -36.022 2.986 -1.572 1.00 96.00 97 SER A C 1
ATOM 696 O O . SER A 1 97 ? -34.896 2.557 -1.837 1.00 96.00 97 SER A O 1
ATOM 698 N N . ILE A 1 98 ? -36.281 3.681 -0.470 1.00 93.31 98 ILE A N 1
ATOM 699 C CA . ILE A 1 98 ? -35.287 4.016 0.542 1.00 93.31 98 ILE A CA 1
ATOM 700 C C . ILE A 1 98 ? -35.707 3.324 1.824 1.00 93.31 98 ILE A C 1
ATOM 702 O O . ILE A 1 98 ? -36.635 3.749 2.517 1.00 93.31 98 ILE A O 1
ATOM 706 N N . ARG A 1 99 ? -35.008 2.245 2.167 1.00 89.81 99 ARG A N 1
ATOM 707 C CA . ARG A 1 99 ? -35.286 1.553 3.422 1.00 89.81 99 ARG A CA 1
ATOM 708 C C . ARG A 1 99 ? -34.884 2.409 4.598 1.00 89.81 99 ARG A C 1
ATOM 710 O O . ARG A 1 99 ? -33.995 3.237 4.467 1.00 89.81 99 ARG A O 1
ATOM 717 N N . GLY A 1 100 ? -35.558 2.204 5.729 1.00 83.06 100 GLY A N 1
ATOM 718 C CA . GLY A 1 100 ? -35.258 2.774 7.042 1.00 83.06 100 GLY A CA 1
ATOM 719 C C . GLY A 1 100 ? -34.880 4.261 7.079 1.00 83.06 100 GLY A C 1
ATOM 720 O O . GLY A 1 100 ? -34.105 4.675 7.950 1.00 83.06 100 GLY A O 1
ATOM 721 N N . ALA A 1 101 ? -35.423 5.035 6.146 1.00 84.81 101 ALA A N 1
ATOM 722 C CA . ALA A 1 101 ? -35.574 6.467 6.285 1.00 84.81 101 ALA A CA 1
ATOM 723 C C . ALA A 1 101 ? -36.307 6.780 7.594 1.00 84.81 101 ALA A C 1
ATOM 725 O O . ALA A 1 101 ? -37.054 5.950 8.121 1.00 84.81 101 ALA A O 1
ATOM 726 N N . TYR A 1 102 ? -36.092 7.972 8.136 1.00 78.12 102 TYR A N 1
ATOM 727 C CA . TYR A 1 102 ? -36.864 8.409 9.284 1.00 78.12 102 TYR A CA 1
ATOM 728 C C . TYR A 1 102 ? -38.287 8.765 8.832 1.00 78.12 102 TYR A C 1
ATOM 730 O O . TYR A 1 102 ? -38.521 9.827 8.267 1.00 78.12 102 TYR A O 1
ATOM 738 N N . THR A 1 103 ? -39.217 7.824 9.001 1.00 70.00 103 THR A N 1
ATOM 739 C CA . THR A 1 103 ? -40.616 7.907 8.535 1.00 70.00 103 THR A CA 1
ATOM 740 C C . THR A 1 103 ? -41.630 7.839 9.682 1.00 70.00 103 THR A C 1
ATOM 742 O O . THR A 1 103 ? -42.839 7.804 9.449 1.00 70.00 103 THR A O 1
ATOM 745 N N . LYS A 1 104 ? -41.154 7.812 10.935 1.00 64.75 104 LYS A N 1
ATOM 746 C CA . LYS A 1 104 ? -41.996 7.599 12.115 1.00 64.75 104 LYS A CA 1
ATOM 747 C C . LYS A 1 104 ? -42.847 8.828 12.427 1.00 64.75 104 LYS A C 1
ATOM 749 O O . LYS A 1 104 ? -42.345 9.931 12.602 1.00 64.75 104 LYS A O 1
ATOM 754 N N . SER A 1 105 ? -44.147 8.595 12.566 1.00 64.88 105 SER A N 1
ATOM 755 C CA . SER A 1 105 ? -45.097 9.553 13.132 1.00 64.88 105 SER A CA 1
ATOM 756 C C . SER A 1 105 ? -45.532 9.065 14.511 1.00 64.88 105 SER A C 1
ATOM 758 O O . SER A 1 105 ? -45.800 7.876 14.690 1.00 64.88 105 SER A O 1
ATOM 760 N N . THR A 1 106 ? -45.603 9.964 15.488 1.00 64.31 106 THR A N 1
ATOM 761 C CA . THR A 1 106 ? -45.903 9.608 16.878 1.00 64.31 106 THR A CA 1
ATOM 762 C C . THR A 1 106 ? -47.362 9.946 17.182 1.00 64.31 106 THR A C 1
ATOM 764 O O . THR A 1 106 ? -47.720 11.120 17.259 1.00 64.31 106 THR A O 1
ATOM 767 N N . THR A 1 107 ? -48.211 8.922 17.342 1.00 66.62 107 THR A N 1
ATOM 768 C CA . THR A 1 107 ? -49.573 9.082 17.889 1.00 66.62 107 THR A CA 1
ATOM 769 C C . THR A 1 107 ? -49.504 8.880 19.396 1.00 66.62 107 THR A C 1
ATOM 771 O O . THR A 1 107 ? -49.227 7.771 19.854 1.00 66.62 107 THR A O 1
ATOM 774 N N . GLN A 1 108 ? -49.680 9.948 20.168 1.00 67.81 108 GLN A N 1
ATOM 775 C CA . GLN A 1 108 ? -49.627 9.918 21.632 1.00 67.81 108 GLN A CA 1
ATOM 776 C C . GLN A 1 108 ? -50.542 11.004 22.201 1.00 67.81 108 GLN A C 1
ATOM 778 O O . GLN A 1 108 ? -50.799 12.001 21.538 1.00 67.81 108 GLN A O 1
ATOM 783 N N . THR A 1 109 ? -50.984 10.862 23.455 1.00 79.88 109 THR A N 1
ATOM 784 C CA . THR A 1 109 ? -51.696 11.940 24.157 1.00 79.88 109 THR A CA 1
ATOM 785 C C . THR A 1 109 ? -50.745 13.122 24.368 1.00 79.88 109 THR A C 1
ATOM 787 O O . THR A 1 109 ? -49.931 13.127 25.303 1.00 79.88 109 THR A O 1
ATOM 790 N N . ILE A 1 110 ? -50.841 14.109 23.477 1.00 83.25 110 ILE A N 1
ATOM 791 C CA . ILE A 1 110 ? -50.024 15.324 23.447 1.00 83.25 110 ILE A CA 1
ATOM 792 C C . ILE A 1 110 ? -50.936 16.501 23.767 1.00 83.25 110 ILE A C 1
ATOM 794 O O . ILE A 1 110 ? -51.996 16.660 23.182 1.00 83.25 110 ILE A O 1
ATOM 798 N N . SER A 1 111 ? -50.526 17.341 24.709 1.00 86.50 111 SER A N 1
ATOM 799 C CA . SER A 1 111 ? -51.249 18.568 25.049 1.00 86.50 111 SER A CA 1
ATOM 800 C C . SER A 1 111 ? -50.479 19.783 24.558 1.00 86.50 111 SER A C 1
ATOM 802 O O . SER A 1 111 ? -49.250 19.790 24.585 1.00 86.50 111 SER A O 1
ATOM 804 N N . VAL A 1 112 ? -51.179 20.844 24.175 1.00 86.38 112 VAL A N 1
ATOM 805 C CA . VAL A 1 112 ? -50.565 22.162 24.018 1.00 86.38 112 VAL A CA 1
ATOM 806 C C . VAL A 1 112 ? -50.669 22.884 25.355 1.00 86.38 112 VAL A C 1
ATOM 808 O O . VAL A 1 112 ? -51.764 23.172 25.835 1.00 86.38 112 VAL A O 1
ATOM 811 N N . VAL A 1 113 ? -49.530 23.154 25.991 1.00 84.06 113 VAL A N 1
ATOM 812 C CA . VAL A 1 113 ? -49.455 23.837 27.291 1.00 84.06 113 VAL A CA 1
ATOM 813 C C . VAL A 1 113 ? -48.374 24.903 27.225 1.00 84.06 113 VAL A C 1
ATOM 815 O O . VAL A 1 113 ? -47.246 24.632 26.827 1.00 84.06 113 VAL A O 1
ATOM 818 N N . GLY A 1 114 ? -48.717 26.136 27.603 1.00 84.19 114 GLY A N 1
ATOM 819 C CA . GLY A 1 114 ? -47.774 27.255 27.552 1.00 84.19 114 GLY A CA 1
ATOM 820 C C . GLY A 1 114 ? -47.276 27.552 26.134 1.00 84.19 114 GLY A C 1
ATOM 821 O O . GLY A 1 114 ? -46.135 27.974 25.980 1.00 84.19 114 GLY A O 1
ATOM 822 N N . LEU A 1 115 ? -48.120 27.318 25.117 1.00 84.56 115 LEU A N 1
ATOM 823 C CA . LEU A 1 115 ? -47.779 27.426 23.688 1.00 84.56 115 LEU A CA 1
ATOM 824 C C . LEU A 1 115 ? -46.673 26.454 23.220 1.00 84.56 115 LEU A C 1
ATOM 826 O O . LEU A 1 115 ? -45.962 26.739 22.256 1.00 84.56 115 LEU A O 1
ATOM 830 N N . ALA A 1 116 ? -46.540 25.300 23.879 1.00 89.62 116 ALA A N 1
ATOM 831 C CA . ALA A 1 116 ? -45.629 24.220 23.506 1.00 89.62 116 ALA A CA 1
ATOM 832 C C . ALA A 1 116 ? -46.355 22.866 23.472 1.00 89.62 116 ALA A C 1
ATOM 834 O O . ALA A 1 116 ? -47.270 22.625 24.261 1.00 89.62 116 ALA A O 1
ATOM 835 N N . PHE A 1 117 ? -45.925 21.964 22.589 1.00 90.19 117 PHE A N 1
ATOM 836 C CA . PHE A 1 117 ? -46.433 20.593 22.531 1.00 90.19 117 PHE A CA 1
ATOM 837 C C . PHE A 1 117 ? -45.770 19.756 23.624 1.00 90.19 117 PHE A C 1
ATOM 839 O O . PHE A 1 117 ? -44.546 19.695 23.712 1.00 90.19 117 PHE A O 1
ATOM 846 N N . SER A 1 118 ? -46.578 19.119 24.463 1.00 90.25 118 SER A N 1
ATOM 847 C CA . SER A 1 118 ? -46.149 18.414 25.670 1.00 90.25 118 SER A CA 1
ATOM 848 C C . SER A 1 118 ? -46.648 16.972 25.638 1.00 90.25 118 SER A C 1
ATOM 850 O O . SER A 1 118 ? -47.858 16.744 25.609 1.00 90.25 118 SER A O 1
ATOM 852 N N . GLY A 1 119 ? -45.734 16.001 25.636 1.00 84.56 119 GLY A N 1
ATOM 853 C CA . GLY A 1 119 ? -46.057 14.571 25.664 1.00 84.56 119 GLY A CA 1
ATOM 854 C C . GLY A 1 119 ? -46.250 14.044 27.090 1.00 84.56 119 GLY A C 1
ATOM 855 O O . GLY A 1 119 ? -45.577 14.491 28.018 1.00 84.56 119 GLY A O 1
ATOM 856 N N . SER A 1 120 ? -47.162 13.083 27.266 1.00 71.31 120 SER A N 1
ATOM 857 C CA . SER A 1 120 ? -47.423 12.409 28.555 1.00 71.31 120 SER A CA 1
ATOM 858 C C . SER A 1 120 ? -46.641 11.096 28.747 1.00 71.31 120 SER A C 1
ATOM 860 O O . SER A 1 120 ? -46.519 10.620 29.876 1.00 71.31 120 SER A O 1
ATOM 862 N N . ALA A 1 121 ? -46.077 10.538 27.669 1.00 69.06 121 ALA A N 1
ATOM 863 C CA . ALA A 1 121 ? -45.213 9.357 27.649 1.00 69.06 121 ALA A CA 1
ATOM 864 C C . ALA A 1 121 ? -44.227 9.423 26.457 1.00 69.06 121 ALA A C 1
ATOM 866 O O . ALA A 1 121 ? -44.366 10.267 25.571 1.00 69.06 121 ALA A O 1
ATOM 867 N N . GLY A 1 122 ? -43.209 8.554 26.450 1.00 72.50 122 GLY A N 1
ATOM 868 C CA . GLY A 1 122 ? -42.158 8.541 25.422 1.00 72.50 122 GLY A CA 1
ATOM 869 C C . GLY A 1 122 ? -41.134 9.675 25.564 1.00 72.50 122 GLY A C 1
ATOM 870 O O . GLY A 1 122 ? -41.146 10.420 26.545 1.00 72.50 122 GLY A O 1
ATOM 871 N N . SER A 1 123 ? -40.207 9.777 24.605 1.00 81.88 123 SER A N 1
ATOM 872 C CA . SER A 1 123 ? -39.257 10.888 24.540 1.00 81.88 123 SER A CA 1
ATOM 873 C C . SER A 1 123 ? -39.148 11.435 23.118 1.00 81.88 123 SER A C 1
ATOM 875 O O . SER A 1 123 ? -38.717 10.731 22.212 1.00 81.88 123 SER A O 1
ATOM 877 N N . PHE A 1 124 ? -39.463 12.717 22.920 1.00 78.31 124 PHE A N 1
ATOM 878 C CA . PHE A 1 124 ? -39.276 13.394 21.637 1.00 78.31 124 PHE A CA 1
ATOM 879 C C . PHE A 1 124 ? -37.808 13.372 21.185 1.00 78.31 124 PHE A C 1
ATOM 881 O O . PHE A 1 124 ? -37.541 13.345 19.991 1.00 78.31 124 PHE A O 1
ATOM 888 N N . LEU A 1 125 ? -36.849 13.311 22.118 1.00 76.56 125 LEU A N 1
ATOM 889 C CA . LEU A 1 125 ? -35.431 13.145 21.782 1.00 76.56 125 LEU A CA 1
ATOM 890 C C . LEU A 1 125 ? -35.116 11.730 21.281 1.00 76.56 125 LEU A C 1
ATOM 892 O O . LEU A 1 125 ? -34.300 11.582 20.380 1.00 76.56 125 LEU A O 1
ATOM 896 N N . THR A 1 126 ? -35.747 10.691 21.841 1.00 72.81 126 THR A N 1
ATOM 897 C CA . THR A 1 126 ? -35.583 9.314 21.330 1.00 72.81 126 THR A CA 1
ATOM 898 C C . THR A 1 126 ? -36.355 9.090 20.035 1.00 72.81 126 THR A C 1
ATOM 900 O O . THR A 1 126 ? -35.965 8.257 19.225 1.00 72.81 126 THR A O 1
ATOM 903 N N . ASP A 1 127 ? -37.401 9.886 19.825 1.00 69.62 127 ASP A N 1
ATOM 904 C CA . ASP A 1 127 ? -38.130 10.026 18.568 1.00 69.62 127 ASP A CA 1
ATOM 905 C C . ASP A 1 127 ? -37.481 11.107 17.672 1.00 69.62 127 ASP A C 1
ATOM 907 O O . ASP A 1 127 ? -38.150 11.709 16.835 1.00 69.62 127 ASP A O 1
ATOM 911 N N . ASN A 1 128 ? -36.184 11.393 17.856 1.00 67.62 128 ASN A N 1
ATOM 912 C CA . ASN A 1 128 ? -35.336 12.229 16.994 1.00 67.62 128 ASN A CA 1
ATOM 913 C C . ASN A 1 128 ? -35.929 13.582 16.552 1.00 67.62 128 ASN A C 1
ATOM 915 O O . ASN A 1 128 ? -35.540 14.124 15.509 1.00 67.62 128 ASN A O 1
ATOM 919 N N . PHE A 1 129 ? -36.831 14.164 17.343 1.00 75.31 129 PHE A N 1
ATOM 920 C CA . PHE A 1 129 ? -37.256 15.536 17.139 1.00 75.31 129 PHE A CA 1
ATOM 921 C C . PHE A 1 129 ? -36.092 16.464 17.494 1.00 75.31 129 PHE A C 1
ATOM 923 O O . PHE A 1 129 ? -35.428 16.281 18.516 1.00 75.31 129 PHE A O 1
ATOM 930 N N . ALA A 1 130 ? -35.831 17.453 16.643 1.00 72.94 130 ALA A N 1
ATOM 931 C CA . ALA A 1 130 ? -34.699 18.369 16.758 1.00 72.94 130 ALA A CA 1
ATOM 932 C C . ALA A 1 130 ? -35.110 19.815 16.426 1.00 72.94 130 ALA A C 1
ATOM 934 O O . ALA A 1 130 ? -36.026 20.023 15.622 1.00 72.94 130 ALA A O 1
ATOM 935 N N . PRO A 1 131 ? -34.427 20.832 16.989 1.00 79.62 131 PRO A N 1
ATOM 936 C CA . PRO A 1 131 ? -34.600 22.222 16.575 1.00 79.62 131 PRO A CA 1
ATOM 937 C C . PRO A 1 131 ? -34.465 22.391 15.056 1.00 79.62 131 PRO A C 1
ATOM 939 O O . PRO A 1 131 ? -33.596 21.795 14.425 1.00 79.62 131 PRO A O 1
ATOM 942 N N . GLY A 1 132 ? -35.328 23.213 14.465 1.00 68.69 132 GLY A N 1
ATOM 943 C CA . GLY A 1 132 ? -35.368 23.504 13.033 1.00 68.69 132 GLY A CA 1
ATOM 944 C C . GLY A 1 132 ? -36.169 22.513 12.184 1.00 68.69 132 GLY A C 1
ATOM 945 O O . GLY A 1 132 ? -36.403 22.797 11.012 1.00 68.69 132 GLY A O 1
ATOM 946 N N . GLN A 1 133 ? -36.621 21.381 12.732 1.00 72.62 133 GLN A N 1
ATOM 947 C CA . GLN A 1 133 ? -37.466 20.442 11.987 1.00 72.62 133 GLN A CA 1
ATOM 948 C C . GLN A 1 133 ? -38.876 20.990 11.765 1.00 72.62 133 GLN A C 1
ATOM 950 O O . GLN A 1 133 ? -39.449 21.647 12.635 1.00 72.62 133 GLN A O 1
ATOM 955 N N . ILE A 1 134 ? -39.451 20.669 10.607 1.00 77.25 134 ILE A N 1
ATOM 956 C CA . ILE A 1 134 ? -40.852 20.941 10.301 1.00 77.25 134 ILE A CA 1
ATOM 957 C C . ILE A 1 134 ? -41.692 19.751 10.764 1.00 77.25 134 ILE A C 1
ATOM 959 O O . ILE A 1 134 ? -41.459 18.612 10.354 1.00 77.25 134 ILE A O 1
ATOM 963 N N . ILE A 1 135 ? -42.687 20.041 11.592 1.00 79.31 135 ILE A N 1
ATOM 964 C CA . ILE A 1 135 ? -43.672 19.092 12.095 1.00 79.31 135 ILE A CA 1
ATOM 965 C C . ILE A 1 135 ? -45.067 19.475 11.619 1.00 79.31 135 ILE A C 1
ATOM 967 O O . ILE A 1 135 ? -45.382 20.651 11.462 1.00 79.31 135 ILE A O 1
ATOM 971 N N . THR A 1 136 ? -45.914 18.482 11.420 1.00 84.31 136 THR A N 1
ATOM 972 C CA . THR A 1 136 ? -47.347 18.623 11.216 1.00 84.31 136 THR A CA 1
ATOM 973 C C . THR A 1 136 ? -48.036 17.972 12.401 1.00 84.31 136 THR A C 1
ATOM 975 O O . THR A 1 136 ? -47.808 16.797 12.696 1.00 84.31 136 THR A O 1
ATOM 978 N N . THR A 1 137 ? -48.863 18.745 13.092 1.00 85.81 137 THR A N 1
ATOM 979 C CA . THR A 1 137 ? -49.690 18.255 14.191 1.00 85.81 137 THR A CA 1
ATOM 980 C C . THR A 1 137 ? -51.133 18.124 13.726 1.00 85.81 137 THR A C 1
ATOM 982 O O . THR A 1 137 ? -51.611 18.955 12.957 1.00 85.81 137 THR A O 1
ATOM 985 N N . THR A 1 138 ? -51.813 17.053 14.132 1.00 85.38 138 THR A N 1
ATOM 986 C CA . THR A 1 138 ? -53.224 16.778 13.802 1.00 85.38 138 THR A CA 1
ATOM 987 C C . THR A 1 138 ? -53.922 16.091 14.984 1.00 85.38 138 THR A C 1
ATOM 989 O O . THR A 1 138 ? -53.235 15.633 15.893 1.00 85.38 138 THR A O 1
ATOM 992 N N . GLY A 1 139 ? -55.257 16.013 14.984 1.00 86.56 139 GLY A N 1
ATOM 993 C CA . GLY A 1 139 ? -56.056 15.359 16.040 1.00 86.56 139 GLY A CA 1
ATOM 994 C C . GLY A 1 139 ? -56.548 16.294 17.152 1.00 86.56 139 GLY A C 1
ATOM 995 O O . GLY A 1 139 ? -57.338 15.904 17.995 1.00 86.56 139 GLY A O 1
ATOM 996 N N . PHE A 1 140 ? -56.153 17.563 17.115 1.00 88.44 140 PHE A N 1
ATOM 997 C CA . PHE A 1 140 ? -56.540 18.579 18.087 1.00 88.44 140 PHE A CA 1
ATOM 998 C C . PHE A 1 140 ? -57.929 19.187 17.799 1.00 88.44 140 PHE A C 1
ATOM 1000 O O . PHE A 1 140 ? -58.368 19.233 16.648 1.00 88.44 140 PHE A O 1
ATOM 1007 N N . THR A 1 141 ? -58.618 19.745 18.805 1.00 89.56 141 THR A N 1
ATOM 1008 C CA . THR A 1 141 ? -59.901 20.448 18.578 1.00 89.56 141 THR A CA 1
ATOM 1009 C C . THR A 1 141 ? -59.670 21.858 18.024 1.00 89.56 141 THR A C 1
ATOM 1011 O O . THR A 1 141 ? -60.418 22.326 17.159 1.00 89.56 141 THR A O 1
ATOM 1014 N N . ALA A 1 142 ? -58.623 22.552 18.481 1.00 89.62 142 ALA A N 1
ATOM 1015 C CA . ALA A 1 142 ? -58.272 23.869 17.972 1.00 89.62 142 ALA A CA 1
ATOM 1016 C C . ALA A 1 142 ? -57.589 23.770 16.597 1.00 89.62 142 ALA A C 1
ATOM 1018 O O . ALA A 1 142 ? -56.489 23.242 16.449 1.00 89.62 142 ALA A O 1
ATOM 1019 N N . GLY A 1 143 ? -58.203 24.358 15.566 1.00 85.44 143 GLY A N 1
ATOM 1020 C CA . GLY A 1 143 ? -57.656 24.343 14.202 1.00 85.44 143 GLY A CA 1
ATOM 1021 C C . GLY A 1 143 ? -56.222 24.886 14.086 1.00 85.44 143 GLY A C 1
ATOM 1022 O O . GLY A 1 143 ? -55.443 24.371 13.294 1.00 85.44 143 GLY A O 1
ATOM 1023 N N . GLY A 1 144 ? -55.838 25.867 14.911 1.00 86.44 144 GLY A N 1
ATOM 1024 C CA . GLY A 1 144 ? -54.481 26.435 14.915 1.00 86.44 144 GLY A CA 1
ATOM 1025 C C . GLY A 1 144 ? -53.398 25.544 15.545 1.00 86.44 144 GLY A C 1
ATOM 1026 O O . GLY A 1 144 ? -52.212 25.787 15.315 1.00 86.44 144 GLY A O 1
ATOM 1027 N N . ASN A 1 145 ? -53.793 24.487 16.264 1.00 89.00 145 ASN A N 1
ATOM 1028 C CA . ASN A 1 145 ? -52.898 23.427 16.736 1.00 89.00 145 ASN A CA 1
ATOM 1029 C C . ASN A 1 145 ? -52.759 22.290 15.719 1.00 89.00 145 ASN A C 1
ATOM 1031 O O . ASN A 1 145 ? -51.861 21.466 15.854 1.00 89.00 145 ASN A O 1
ATOM 1035 N N . ASN A 1 146 ? -53.606 22.254 14.685 1.00 88.94 146 ASN A N 1
ATOM 1036 C CA . ASN A 1 146 ? -53.579 21.256 13.617 1.00 88.94 146 ASN A CA 1
ATOM 1037 C C . ASN A 1 146 ? -52.849 21.770 12.366 1.00 88.94 146 ASN A C 1
ATOM 1039 O O . ASN A 1 146 ? -53.357 21.670 11.247 1.00 88.94 146 ASN A O 1
ATOM 1043 N N . THR A 1 147 ? -51.701 22.422 12.549 1.00 86.69 147 THR A N 1
ATOM 1044 C CA . THR A 1 147 ? -50.975 23.064 11.448 1.00 86.69 147 THR A CA 1
ATOM 1045 C C . THR A 1 147 ? -49.539 22.580 11.372 1.00 86.69 147 THR A C 1
ATOM 1047 O O . THR A 1 147 ? -49.000 21.971 12.293 1.00 86.69 147 THR A O 1
ATOM 1050 N N . THR A 1 148 ? -48.879 22.917 10.271 1.00 84.81 148 THR A N 1
ATOM 1051 C CA . THR A 1 148 ? -47.429 22.788 10.168 1.00 84.81 148 THR A CA 1
ATOM 1052 C C . THR A 1 148 ? -46.746 23.819 11.069 1.00 84.81 148 THR A C 1
ATOM 1054 O O . THR A 1 148 ? -47.173 24.976 11.114 1.00 84.81 148 THR A O 1
ATOM 1057 N N . LYS A 1 149 ? -45.702 23.410 11.793 1.00 85.69 149 LYS A N 1
ATOM 1058 C CA . LYS A 1 149 ? -44.891 24.245 12.687 1.00 85.69 149 LYS A CA 1
ATOM 1059 C C . LYS A 1 149 ? -43.408 23.902 12.528 1.00 85.69 149 LYS A C 1
ATOM 1061 O O . LYS A 1 149 ? -43.070 22.778 12.172 1.00 85.69 149 LYS A O 1
ATOM 1066 N N . THR A 1 150 ? -42.523 24.843 12.844 1.00 83.12 150 THR A N 1
ATOM 1067 C CA . THR A 1 150 ? -41.073 24.593 12.921 1.00 83.12 150 THR A CA 1
ATOM 1068 C C . THR A 1 150 ? -40.652 24.509 14.378 1.00 83.12 150 THR A C 1
ATOM 1070 O O . THR A 1 150 ? -40.988 25.401 15.155 1.00 83.12 150 THR A O 1
ATOM 1073 N N . ILE A 1 151 ? -39.916 23.467 14.757 1.00 84.69 151 ILE A N 1
ATOM 1074 C CA . ILE A 1 151 ? -39.401 23.293 16.118 1.00 84.69 151 ILE A CA 1
ATOM 1075 C C . ILE A 1 151 ? -38.360 24.378 16.415 1.00 84.69 151 ILE A C 1
ATOM 1077 O O . ILE A 1 151 ? -37.413 24.565 15.658 1.00 84.69 151 ILE A O 1
ATOM 1081 N N . SER A 1 152 ? -38.511 25.068 17.540 1.00 89.00 152 SER A N 1
ATOM 1082 C CA . SER A 1 152 ? -37.526 26.013 18.075 1.00 89.00 152 SER A CA 1
ATOM 1083 C C . SER A 1 152 ? -36.589 25.314 19.058 1.00 89.00 152 SER A C 1
ATOM 1085 O O . SER A 1 152 ? -35.372 25.352 18.900 1.00 89.00 152 SER A O 1
ATOM 1087 N N . THR A 1 153 ? -37.145 24.604 20.042 1.00 88.25 153 THR A N 1
ATOM 1088 C CA . THR A 1 153 ? -36.391 23.762 20.979 1.00 88.25 153 THR A CA 1
ATOM 1089 C C . THR A 1 153 ? -37.145 22.475 21.272 1.00 88.25 153 THR A C 1
ATOM 1091 O O . THR A 1 153 ? -38.366 22.404 21.131 1.00 88.25 153 THR A O 1
ATOM 1094 N N . VAL A 1 154 ? -36.414 21.454 21.709 1.00 87.69 154 VAL A N 1
ATOM 1095 C CA . VAL A 1 154 ? -36.970 20.152 22.071 1.00 87.69 154 VAL A CA 1
ATOM 1096 C C . VAL A 1 154 ? -36.278 19.617 23.317 1.00 87.69 154 VAL A C 1
ATOM 1098 O O . VAL A 1 154 ? -35.064 19.735 23.483 1.00 87.69 154 VAL A O 1
ATOM 1101 N N . THR A 1 155 ? -37.067 19.039 24.208 1.00 90.75 155 THR A N 1
ATOM 1102 C CA . THR A 1 155 ? -36.628 18.224 25.341 1.00 90.75 155 THR A CA 1
ATOM 1103 C C . THR A 1 155 ? -37.259 16.841 25.204 1.00 90.75 155 THR A C 1
ATOM 1105 O O . THR A 1 155 ? -38.030 16.601 24.279 1.00 90.75 155 THR A O 1
ATOM 1108 N N . ALA A 1 156 ? -36.979 15.917 26.127 1.00 87.56 156 ALA A N 1
ATOM 1109 C CA . ALA A 1 156 ? -37.611 14.599 26.100 1.00 87.56 156 ALA A CA 1
ATOM 1110 C C . ALA A 1 156 ? -39.150 14.682 26.054 1.00 87.56 156 ALA A C 1
ATOM 1112 O O . ALA A 1 156 ? -39.779 13.870 25.399 1.00 87.56 156 ALA A O 1
ATOM 1113 N N . THR A 1 157 ? -39.782 15.670 26.684 1.00 90.19 157 THR A N 1
ATOM 1114 C CA . THR A 1 157 ? -41.250 15.710 26.809 1.00 90.19 157 THR A CA 1
ATOM 1115 C C . THR A 1 157 ? -41.889 16.967 26.237 1.00 90.19 157 THR A C 1
ATOM 1117 O O . THR A 1 157 ? -43.111 17.102 26.296 1.00 90.19 157 THR A O 1
ATOM 1120 N N . THR A 1 158 ? -41.110 17.902 25.690 1.00 90.88 158 THR A N 1
ATOM 1121 C CA . THR A 1 158 ? -41.633 19.186 25.212 1.00 90.88 158 THR A CA 1
ATOM 1122 C C . THR A 1 158 ? -41.007 19.603 23.890 1.00 90.88 158 THR A C 1
ATOM 1124 O O . THR A 1 158 ? -39.788 19.600 23.752 1.00 90.88 158 THR A O 1
ATOM 1127 N N . ILE A 1 159 ? -41.841 20.037 22.949 1.00 90.62 159 ILE A N 1
ATOM 1128 C CA . ILE A 1 159 ? -41.449 20.718 21.716 1.00 90.62 159 ILE A CA 1
ATOM 1129 C C . ILE A 1 159 ? -41.981 22.149 21.781 1.00 90.62 159 ILE A C 1
ATOM 1131 O O . ILE A 1 159 ? -43.189 22.372 21.879 1.00 90.62 159 ILE A O 1
ATOM 1135 N N . THR A 1 160 ? -41.085 23.128 21.699 1.00 92.44 160 THR A N 1
ATOM 1136 C CA . THR A 1 160 ? -41.463 24.523 21.446 1.00 92.44 160 THR A CA 1
ATOM 1137 C C . THR A 1 160 ? -41.322 24.814 19.960 1.00 92.44 160 THR A C 1
ATOM 1139 O O . THR A 1 160 ? -40.499 24.201 19.278 1.00 92.44 160 THR A O 1
ATOM 1142 N N . VAL A 1 161 ? -42.113 25.750 19.439 1.00 90.75 161 VAL A N 1
ATOM 1143 C CA . VAL A 1 161 ? -42.106 26.092 18.012 1.00 90.75 161 VAL A CA 1
ATOM 1144 C C . VAL A 1 161 ? -41.776 27.557 17.783 1.00 90.75 161 VAL A C 1
ATOM 1146 O O . VAL A 1 161 ? -42.019 28.401 18.643 1.00 90.75 161 VAL A O 1
ATOM 1149 N N . THR A 1 162 ? -41.199 27.856 16.623 1.00 87.00 162 THR A N 1
ATOM 1150 C CA . THR A 1 162 ? -40.745 29.208 16.272 1.00 87.00 162 THR A CA 1
ATOM 1151 C C . THR A 1 162 ? -41.913 30.145 15.949 1.00 87.00 162 THR A C 1
ATOM 1153 O O . THR A 1 162 ? -41.831 31.333 16.241 1.00 87.00 162 THR A O 1
ATOM 1156 N N . ASP A 1 163 ? -43.011 29.616 15.393 1.00 87.00 163 ASP A N 1
ATOM 1157 C CA . ASP A 1 163 ? -44.250 30.357 15.127 1.00 87.00 163 ASP A CA 1
ATOM 1158 C C . ASP A 1 163 ? -45.400 29.856 16.015 1.00 87.00 163 ASP A C 1
ATOM 1160 O O . ASP A 1 163 ? -45.963 28.777 15.801 1.00 87.00 163 ASP A O 1
ATOM 1164 N N . THR A 1 164 ? -45.765 30.666 17.010 1.00 88.50 164 THR A N 1
ATOM 1165 C CA . THR A 1 164 ? -46.862 30.384 17.944 1.00 88.50 164 THR A CA 1
ATOM 1166 C C . THR A 1 164 ? -48.229 30.861 17.438 1.00 88.50 164 THR A C 1
ATOM 1168 O O . THR A 1 164 ? -49.227 30.729 18.147 1.00 88.50 164 THR A O 1
ATOM 1171 N N . THR A 1 165 ? -48.319 31.395 16.214 1.00 87.56 165 THR A N 1
ATOM 1172 C CA . THR A 1 165 ? -49.573 31.912 15.649 1.00 87.56 165 THR A CA 1
ATOM 1173 C C . THR A 1 165 ? -50.656 30.832 15.651 1.00 87.56 165 THR A C 1
ATOM 1175 O O . THR A 1 165 ? -50.470 29.740 15.110 1.00 87.56 165 THR A O 1
ATOM 1178 N N . GLY A 1 166 ? -51.795 31.129 16.283 1.00 86.94 166 GLY A N 1
ATOM 1179 C CA . GLY A 1 166 ? -52.938 30.217 16.370 1.00 86.94 166 GLY A CA 1
ATOM 1180 C C . GLY A 1 166 ? -52.795 29.063 17.369 1.00 86.94 166 GLY A C 1
ATOM 1181 O O . GLY A 1 166 ? -53.752 28.303 17.496 1.00 86.94 166 GLY A O 1
ATOM 1182 N N . LEU A 1 167 ? -51.670 28.936 18.091 1.00 90.00 167 LEU A N 1
ATOM 1183 C CA . LEU A 1 167 ? -51.539 27.926 19.143 1.00 90.00 167 LEU A CA 1
ATOM 1184 C C . LEU A 1 167 ? -52.424 28.269 20.345 1.00 90.00 167 LEU A C 1
ATOM 1186 O O . LEU A 1 167 ? -52.363 29.375 20.883 1.00 90.00 167 LEU A O 1
ATOM 1190 N N . VAL A 1 168 ? -53.235 27.310 20.780 1.00 92.38 168 VAL A N 1
ATOM 1191 C CA . VAL A 1 168 ? -54.150 27.450 21.921 1.00 92.38 168 VAL A CA 1
ATOM 1192 C C . VAL A 1 168 ? -53.870 26.331 22.909 1.00 92.38 168 VAL A C 1
ATOM 1194 O O . VAL A 1 168 ? -53.655 25.199 22.504 1.00 92.38 168 VAL A O 1
ATOM 1197 N N . ASN A 1 169 ? -53.867 26.615 24.212 1.00 92.38 169 ASN A N 1
ATOM 1198 C CA . ASN A 1 169 ? -53.691 25.538 25.182 1.00 92.38 169 ASN A CA 1
ATOM 1199 C C . ASN A 1 169 ? -54.887 24.579 25.134 1.00 92.38 169 ASN A C 1
ATOM 1201 O O . ASN A 1 169 ? -56.023 25.006 25.339 1.00 92.38 169 ASN A O 1
ATOM 1205 N N . GLU A 1 170 ? -54.627 23.295 24.925 1.00 91.62 170 GLU A N 1
ATOM 1206 C CA . GLU A 1 170 ? -55.640 22.244 24.972 1.00 91.62 170 GLU A CA 1
ATOM 1207 C C . GLU A 1 170 ? -55.008 20.901 25.349 1.00 91.62 170 GLU A C 1
ATOM 1209 O O . GLU A 1 170 ? -53.829 20.650 25.092 1.00 91.62 170 GLU A O 1
ATOM 1214 N N . THR A 1 171 ? -55.786 20.049 26.008 1.00 88.62 171 THR A N 1
ATOM 1215 C CA . THR A 1 171 ? -55.374 18.694 26.387 1.00 88.62 171 THR A CA 1
ATOM 1216 C C . THR A 1 171 ? -55.682 17.709 25.278 1.00 88.62 171 THR A C 1
ATOM 1218 O O . THR A 1 171 ? -56.784 17.753 24.733 1.00 88.62 171 THR A O 1
ATOM 1221 N N . GLY A 1 172 ? -54.749 16.798 25.013 1.00 81.69 172 GLY A N 1
ATOM 1222 C CA . GLY A 1 172 ? -54.954 15.752 24.020 1.00 81.69 172 GLY A CA 1
ATOM 1223 C C . GLY A 1 172 ? -55.973 14.687 24.444 1.00 81.69 172 GLY A C 1
ATOM 1224 O O . GLY A 1 172 ? -56.084 14.362 25.630 1.00 81.69 172 GLY A O 1
ATOM 1225 N N . THR A 1 173 ? -56.698 14.133 23.478 1.00 83.19 173 THR A N 1
ATOM 1226 C CA . THR A 1 173 ? -57.657 13.031 23.588 1.00 83.19 173 THR A CA 1
ATOM 1227 C C . THR A 1 173 ? -57.074 11.664 23.220 1.00 83.19 173 THR A C 1
ATOM 1229 O O . THR A 1 173 ? -57.746 10.650 23.411 1.00 83.19 173 THR A O 1
ATOM 1232 N N . GLY A 1 174 ? -55.802 11.603 22.809 1.00 80.19 174 GLY A N 1
ATOM 1233 C CA . GLY A 1 174 ? -55.075 10.363 22.510 1.00 80.19 174 GLY A CA 1
ATOM 1234 C C . GLY A 1 174 ? -55.075 9.960 21.036 1.00 80.19 174 GLY A C 1
ATOM 1235 O O . GLY A 1 174 ? -54.466 8.951 20.689 1.00 80.19 174 GLY A O 1
ATOM 1236 N N . ASP A 1 175 ? -55.717 10.748 20.180 1.00 82.00 175 ASP A N 1
ATOM 1237 C CA . ASP A 1 175 ? -55.664 10.685 18.720 1.00 82.00 175 ASP A CA 1
ATOM 1238 C C . ASP A 1 175 ? -54.781 11.790 18.114 1.00 82.00 175 ASP A C 1
ATOM 1240 O O . ASP A 1 175 ? -54.669 11.887 16.890 1.00 82.00 175 ASP A O 1
ATOM 1244 N N . GLU A 1 176 ? -54.101 12.589 18.947 1.00 88.62 176 GLU A N 1
ATOM 1245 C CA . GLU A 1 176 ? -53.134 13.573 18.473 1.00 88.62 176 GLU A CA 1
ATOM 1246 C C . GLU A 1 176 ? -51.923 12.897 17.842 1.00 88.62 176 GLU A C 1
ATOM 1248 O O . GLU A 1 176 ? -51.251 12.037 18.423 1.00 88.62 176 GLU A O 1
ATOM 1253 N N . LEU A 1 177 ? -51.606 13.360 16.644 1.00 83.62 177 LEU A N 1
ATOM 1254 C CA . LEU A 1 177 ? -50.464 12.916 15.877 1.00 83.62 177 LEU A CA 1
ATOM 1255 C C . LEU A 1 177 ? -49.516 14.087 15.692 1.00 83.62 177 LEU A C 1
ATOM 1257 O O . LEU A 1 177 ? -49.907 15.132 15.169 1.00 83.62 177 LEU A O 1
ATOM 1261 N N . ILE A 1 178 ? -48.256 13.879 16.060 1.00 81.94 178 ILE A N 1
ATOM 1262 C CA . ILE A 1 178 ? -47.148 14.735 15.649 1.00 81.94 178 ILE A CA 1
ATOM 1263 C C . ILE A 1 178 ? -46.285 13.954 14.660 1.00 81.94 178 ILE A C 1
ATOM 1265 O O . ILE A 1 178 ? -45.676 12.932 14.985 1.00 81.94 178 ILE A O 1
ATOM 1269 N N . ALA A 1 179 ? -46.280 14.416 13.418 1.00 75.19 179 ALA A N 1
ATOM 1270 C CA . ALA A 1 179 ? -45.476 13.854 12.346 1.00 75.19 179 ALA A CA 1
ATOM 1271 C C . ALA A 1 179 ? -44.408 14.874 11.965 1.00 75.19 179 ALA A C 1
ATOM 1273 O O . ALA A 1 179 ? -44.722 16.044 11.769 1.00 75.19 179 ALA A O 1
ATOM 1274 N N . HIS A 1 180 ? -43.150 14.467 11.849 1.00 73.19 180 HIS A N 1
ATOM 1275 C CA . HIS A 1 180 ? -42.154 15.312 11.195 1.00 73.19 180 HIS A CA 1
ATOM 1276 C C . HIS A 1 180 ? -42.172 15.039 9.686 1.00 73.19 180 HIS A C 1
ATOM 1278 O O . HIS A 1 180 ? -42.551 13.956 9.239 1.00 73.19 180 HIS A O 1
ATOM 1284 N N . GLN A 1 181 ? -41.750 16.013 8.884 1.00 70.69 181 GLN A N 1
ATOM 1285 C CA . GLN A 1 181 ? -41.543 15.775 7.457 1.00 70.69 181 GLN A CA 1
ATOM 1286 C C . GLN A 1 181 ? -40.357 14.803 7.283 1.00 70.69 181 GLN A C 1
ATOM 1288 O O . GLN A 1 181 ? -39.276 15.080 7.814 1.00 70.69 181 GLN A O 1
ATOM 1293 N N . PRO A 1 182 ? -40.515 13.671 6.568 1.00 67.75 182 PRO A N 1
ATOM 1294 C CA . PRO A 1 182 ? -39.437 12.691 6.382 1.00 67.75 182 PRO A CA 1
ATOM 1295 C C . PRO A 1 182 ? -38.330 13.195 5.440 1.00 67.75 182 PRO A C 1
ATOM 1297 O O . PRO A 1 182 ? -37.279 12.566 5.312 1.00 67.75 182 PRO A O 1
ATOM 1300 N N . ILE A 1 183 ? -38.574 14.325 4.766 1.00 81.06 183 ILE A N 1
ATOM 1301 C CA . ILE A 1 183 ? -37.733 14.876 3.710 1.00 81.06 183 ILE A CA 1
ATOM 1302 C C . ILE A 1 183 ? -37.453 16.357 3.980 1.00 81.06 183 ILE A C 1
ATOM 1304 O O . ILE A 1 183 ? -38.373 17.165 4.098 1.00 81.06 183 ILE A O 1
ATOM 1308 N N . ASN A 1 184 ? -36.172 16.719 4.002 1.00 82.62 184 ASN A N 1
ATOM 1309 C CA . ASN A 1 184 ? -35.717 18.105 3.927 1.00 82.62 184 ASN A CA 1
ATOM 1310 C C . ASN A 1 184 ? -35.616 18.524 2.455 1.00 82.62 184 ASN A C 1
ATOM 1312 O O . ASN A 1 184 ? -35.095 17.774 1.633 1.00 82.62 184 ASN A O 1
ATOM 1316 N N . VAL A 1 185 ? -36.070 19.727 2.118 1.00 85.69 185 VAL A N 1
ATOM 1317 C CA . VAL A 1 185 ? -36.173 20.205 0.730 1.00 85.69 185 VAL A CA 1
ATOM 1318 C C . VAL A 1 185 ? -35.318 21.458 0.562 1.00 85.69 185 VAL A C 1
ATOM 1320 O O . VAL A 1 185 ? -35.350 22.338 1.423 1.00 85.69 185 VAL A O 1
ATOM 1323 N N . SER A 1 186 ? -34.542 21.555 -0.522 1.00 85.19 186 SER A N 1
ATOM 1324 C CA . SER A 1 186 ? -33.772 22.775 -0.802 1.00 85.19 186 SER A CA 1
ATOM 1325 C C . SER A 1 186 ? -34.689 23.946 -1.152 1.00 85.19 186 SER A C 1
ATOM 1327 O O . SER A 1 186 ? -35.660 23.805 -1.896 1.00 85.19 186 SER A O 1
ATOM 1329 N N . THR A 1 187 ? -34.335 25.137 -0.665 1.00 79.69 187 THR A N 1
ATOM 1330 C CA . THR A 1 187 ? -34.985 26.398 -1.053 1.00 79.69 187 THR A CA 1
ATOM 1331 C C . THR A 1 187 ? -34.682 26.797 -2.497 1.00 79.69 187 THR A C 1
ATOM 1333 O O . THR A 1 187 ? -35.326 27.700 -3.019 1.00 79.69 187 THR A O 1
ATOM 1336 N N . GLY A 1 188 ? -33.687 26.162 -3.127 1.00 74.88 188 GLY A N 1
ATOM 1337 C CA . GLY A 1 188 ? -33.335 26.352 -4.533 1.00 74.88 188 GLY A CA 1
ATOM 1338 C C . GLY A 1 188 ? -34.137 25.485 -5.507 1.00 74.88 188 GLY A C 1
ATOM 1339 O O . GLY A 1 188 ? -33.915 25.596 -6.708 1.00 74.88 188 GLY A O 1
ATOM 1340 N N . ASN A 1 189 ? -35.049 24.632 -5.023 1.00 84.88 189 ASN A N 1
ATOM 1341 C CA . ASN A 1 189 ? -35.868 23.786 -5.891 1.00 84.88 189 ASN A CA 1
ATOM 1342 C C . ASN A 1 189 ? -36.811 24.629 -6.752 1.00 84.88 189 ASN A C 1
ATOM 1344 O O . ASN A 1 189 ? -37.537 25.480 -6.235 1.00 84.88 189 ASN A O 1
ATOM 1348 N N . GLY A 1 190 ? -36.855 24.355 -8.054 1.00 80.12 190 GLY A N 1
ATOM 1349 C CA . GLY A 1 190 ? -37.699 25.102 -8.981 1.00 80.12 190 GLY A CA 1
ATOM 1350 C C . GLY A 1 190 ? -37.131 25.173 -10.393 1.00 80.12 190 GLY A C 1
ATOM 1351 O O . GLY A 1 190 ? -36.281 24.373 -10.777 1.00 80.12 190 GLY A O 1
ATOM 1352 N N . VAL A 1 191 ? -37.646 26.122 -11.181 1.00 76.00 191 VAL A N 1
ATOM 1353 C CA . VAL A 1 191 ? -37.176 26.365 -12.552 1.00 76.00 191 VAL A CA 1
ATOM 1354 C C . VAL A 1 191 ? -35.975 27.293 -12.533 1.00 76.00 191 VAL A C 1
ATOM 1356 O O . VAL A 1 191 ? -35.997 28.340 -11.884 1.00 76.00 191 VAL A O 1
ATOM 1359 N N . ASN A 1 192 ? -34.954 26.920 -13.297 1.00 72.56 192 ASN A N 1
ATOM 1360 C CA . ASN A 1 192 ? -33.739 27.693 -13.479 1.00 72.56 192 ASN A CA 1
ATOM 1361 C C . ASN A 1 192 ? -33.566 28.043 -14.965 1.00 72.56 192 ASN A C 1
ATOM 1363 O O . ASN A 1 192 ? -33.548 27.162 -15.824 1.00 72.56 192 ASN A O 1
ATOM 1367 N N . GLY A 1 193 ? -33.481 29.345 -15.253 1.00 63.44 193 GLY A N 1
ATOM 1368 C CA . GLY A 1 193 ? -33.531 29.931 -16.596 1.00 63.44 193 GLY A CA 1
ATOM 1369 C C . GLY A 1 193 ? -32.159 30.260 -17.202 1.00 63.44 193 GLY A C 1
ATOM 1370 O O . GLY A 1 193 ? -31.975 31.366 -17.709 1.00 63.44 193 GLY A O 1
ATOM 1371 N N . THR A 1 194 ? -31.152 29.395 -17.047 1.00 60.78 194 THR A N 1
ATOM 1372 C CA . THR A 1 194 ? -29.755 29.709 -17.409 1.00 60.78 194 THR A CA 1
ATOM 1373 C C . THR A 1 194 ? -29.203 28.794 -18.501 1.00 60.78 194 THR A C 1
ATOM 1375 O O . THR A 1 194 ? -29.205 27.578 -18.345 1.00 60.78 194 THR A O 1
ATOM 1378 N N . THR A 1 195 ? -28.670 29.369 -19.586 1.00 59.56 195 THR A N 1
ATOM 1379 C CA . THR A 1 195 ? -27.943 28.628 -20.634 1.00 59.56 195 THR A CA 1
ATOM 1380 C C . THR A 1 195 ? -26.602 28.105 -20.100 1.00 59.56 195 THR A C 1
ATOM 1382 O O . THR A 1 195 ? -25.859 28.851 -19.461 1.00 59.56 195 THR A O 1
ATOM 1385 N N . GLY A 1 196 ? -26.261 26.849 -20.399 1.00 63.47 196 GLY A N 1
ATOM 1386 C CA . GLY A 1 196 ? -25.017 26.194 -19.973 1.00 63.47 196 GLY A CA 1
ATOM 1387 C C . GLY A 1 196 ? -25.214 25.167 -18.852 1.00 63.47 196 GLY A C 1
ATOM 1388 O O . GLY A 1 196 ? -26.338 24.808 -18.521 1.00 63.47 196 GLY A O 1
ATOM 1389 N N . LYS A 1 197 ? -24.108 24.670 -18.283 1.00 74.31 197 LYS A N 1
ATOM 1390 C CA . LYS A 1 197 ? -24.103 23.574 -17.294 1.00 74.31 197 LYS A CA 1
ATOM 1391 C C . LYS A 1 197 ? -25.100 23.786 -16.127 1.00 74.31 197 LYS A C 1
ATOM 1393 O O . LYS A 1 197 ? -25.006 24.808 -15.437 1.00 74.31 197 LYS A O 1
ATOM 1398 N N . PRO A 1 198 ? -25.998 22.824 -15.842 1.00 77.56 198 PRO A N 1
ATOM 1399 C CA . PRO A 1 198 ? -26.765 22.810 -14.600 1.00 77.56 198 PRO A CA 1
ATOM 1400 C C . PRO A 1 198 ? -25.862 22.851 -13.360 1.00 77.56 198 PRO A C 1
ATOM 1402 O O . PRO A 1 198 ? -24.895 22.095 -13.260 1.00 77.56 198 PRO A O 1
ATOM 1405 N N . SER A 1 199 ? -26.178 23.731 -12.409 1.00 82.50 199 SER A N 1
ATOM 1406 C CA . SER A 1 199 ? -25.466 23.885 -11.134 1.00 82.50 199 SER A CA 1
ATOM 1407 C C . SER A 1 199 ? -26.489 24.014 -10.015 1.00 82.50 199 SER A C 1
ATOM 1409 O O . SER A 1 199 ? -27.101 25.068 -9.851 1.00 82.50 199 SER A O 1
ATOM 1411 N N . ILE A 1 200 ? -26.641 22.955 -9.231 1.00 86.44 200 ILE A N 1
ATOM 1412 C CA . ILE A 1 200 ? -27.770 22.774 -8.325 1.00 86.44 200 ILE A CA 1
ATOM 1413 C C . ILE A 1 200 ? -27.340 23.053 -6.890 1.00 86.44 200 ILE A C 1
ATOM 1415 O O . ILE A 1 200 ? -26.449 22.386 -6.354 1.00 86.44 200 ILE A O 1
ATOM 1419 N N . ALA A 1 201 ? -27.989 24.025 -6.251 1.00 89.12 201 ALA A N 1
ATOM 1420 C CA . ALA A 1 201 ? -27.747 24.350 -4.851 1.00 89.12 201 ALA A CA 1
ATOM 1421 C C . ALA A 1 201 ? -28.270 23.239 -3.927 1.00 89.12 201 ALA A C 1
ATOM 1423 O O . ALA A 1 201 ? -29.429 22.835 -4.013 1.00 89.12 201 ALA A O 1
ATOM 1424 N N . GLY A 1 202 ? -27.415 22.778 -3.015 1.00 90.81 202 GLY A N 1
ATOM 1425 C CA . GLY A 1 202 ? -27.757 21.742 -2.044 1.00 90.81 202 GLY A CA 1
ATOM 1426 C C . GLY A 1 202 ? -28.835 22.132 -1.035 1.00 90.81 202 GLY A C 1
ATOM 1427 O O . GLY A 1 202 ? -29.399 23.225 -1.060 1.00 90.81 202 GLY A O 1
ATOM 1428 N N . VAL A 1 203 ? -29.084 21.226 -0.095 1.00 90.44 203 VAL A N 1
ATOM 1429 C CA . VAL A 1 203 ? -29.994 21.415 1.038 1.00 90.44 203 VAL A CA 1
ATOM 1430 C C . VAL A 1 203 ? -29.196 21.468 2.340 1.00 90.44 203 VAL A C 1
ATOM 1432 O O . VAL A 1 203 ? -28.150 20.831 2.476 1.00 90.44 203 VAL A O 1
ATOM 1435 N N . THR A 1 204 ? -29.681 22.229 3.316 1.00 89.31 204 THR A N 1
ATOM 1436 C CA . THR A 1 204 ? -29.140 22.199 4.680 1.00 89.31 204 THR A CA 1
ATOM 1437 C C . THR A 1 204 ? -29.877 21.135 5.477 1.00 89.31 204 THR A C 1
ATOM 1439 O O . THR A 1 204 ? -31.074 21.269 5.727 1.00 89.31 204 THR A O 1
ATOM 1442 N N . THR A 1 205 ? -29.179 20.072 5.877 1.00 85.31 205 THR A N 1
ATOM 1443 C CA . THR A 1 205 ? -29.765 19.023 6.714 1.00 85.31 205 THR A CA 1
ATOM 1444 C C . THR A 1 205 ? -29.716 19.429 8.183 1.00 85.31 205 THR A C 1
ATOM 1446 O O . THR A 1 205 ? -28.702 19.916 8.680 1.00 85.31 205 THR A O 1
ATOM 1449 N N . THR A 1 206 ? -30.819 19.223 8.897 1.00 74.38 206 THR A N 1
ATOM 1450 C CA . THR A 1 206 ? -30.913 19.441 10.353 1.00 74.38 206 THR A CA 1
ATOM 1451 C C . THR A 1 206 ? -30.485 18.213 11.159 1.00 74.38 206 THR A C 1
ATOM 1453 O O . THR A 1 206 ? -30.224 18.322 12.353 1.00 74.38 206 THR A O 1
ATOM 1456 N N . ALA A 1 207 ? -30.370 17.056 10.501 1.00 76.50 207 ALA A N 1
ATOM 1457 C CA . ALA A 1 207 ? -29.910 15.798 11.071 1.00 76.50 207 ALA A CA 1
ATOM 1458 C C . ALA A 1 207 ? -28.589 15.339 10.428 1.00 76.50 207 ALA A C 1
ATOM 1460 O O . ALA A 1 207 ? -28.278 15.670 9.278 1.00 76.50 207 ALA A O 1
ATOM 1461 N N . ALA A 1 208 ? -27.822 14.569 11.199 1.00 82.94 208 ALA A N 1
ATOM 1462 C CA . ALA A 1 208 ? -26.701 13.766 10.721 1.00 82.94 208 ALA A CA 1
ATOM 1463 C C . ALA A 1 208 ? -27.199 12.581 9.869 1.00 82.94 208 ALA A C 1
ATOM 1465 O O . ALA A 1 208 ? -28.386 12.257 9.892 1.00 82.94 208 ALA A O 1
ATOM 1466 N N . ASN A 1 209 ? -26.289 11.926 9.145 1.00 85.81 209 ASN A N 1
ATOM 1467 C CA . ASN A 1 209 ? -26.553 10.712 8.360 1.00 85.81 209 ASN A CA 1
ATOM 1468 C C . ASN A 1 209 ? -27.750 10.840 7.400 1.00 85.81 209 ASN A C 1
ATOM 1470 O O . ASN A 1 209 ? -28.735 10.113 7.503 1.00 85.81 209 ASN A O 1
ATOM 1474 N N . CYS A 1 210 ? -27.688 11.787 6.468 1.00 88.44 210 CYS A N 1
ATOM 1475 C CA . CYS A 1 210 ? -28.721 11.968 5.448 1.00 88.44 210 CYS A CA 1
ATOM 1476 C C . CYS A 1 210 ? -28.245 11.474 4.078 1.00 88.44 210 CYS A C 1
ATOM 1478 O O . CYS A 1 210 ? -27.127 11.782 3.667 1.00 88.44 210 CYS A O 1
ATOM 1480 N N . ILE A 1 211 ? -29.121 10.801 3.329 1.00 92.38 211 ILE A N 1
ATOM 1481 C CA . ILE A 1 211 ? -28.949 10.660 1.876 1.00 92.38 211 ILE A CA 1
ATOM 1482 C C . ILE A 1 211 ? -29.514 11.911 1.223 1.00 92.38 211 ILE A C 1
ATOM 1484 O O . ILE A 1 211 ? -30.656 12.279 1.490 1.00 92.38 211 ILE A O 1
ATOM 1488 N N . VAL A 1 212 ? -28.734 12.557 0.365 1.00 94.44 212 VAL A N 1
ATOM 1489 C CA . VAL A 1 212 ? -29.151 13.755 -0.366 1.00 94.44 212 VAL A CA 1
ATOM 1490 C C . VAL A 1 212 ? -29.218 13.430 -1.848 1.00 94.44 212 VAL A C 1
ATOM 1492 O O . VAL A 1 212 ? -28.204 13.072 -2.441 1.00 94.44 212 VAL A O 1
ATOM 1495 N N . PHE A 1 213 ? -30.401 13.562 -2.437 1.00 95.44 213 PHE A N 1
ATOM 1496 C CA . PHE A 1 213 ? -30.641 13.378 -3.862 1.00 95.44 213 PHE A CA 1
ATOM 1497 C C . PHE A 1 213 ? -30.631 14.720 -4.579 1.00 95.44 213 PHE A C 1
ATOM 1499 O O . PHE A 1 213 ? -31.215 15.688 -4.095 1.00 95.44 213 PHE A O 1
ATOM 1506 N N . TYR A 1 214 ? -30.016 14.731 -5.753 1.00 94.44 214 TYR A N 1
ATOM 1507 C CA . TYR A 1 214 ? -30.001 15.827 -6.709 1.00 94.44 214 TYR A CA 1
ATOM 1508 C C . TYR A 1 214 ? -30.616 15.315 -8.006 1.00 94.44 214 TYR A C 1
ATOM 1510 O O . TYR A 1 214 ? -30.194 14.270 -8.503 1.00 94.44 214 TYR A O 1
ATOM 1518 N N . ALA A 1 215 ? -31.590 16.034 -8.551 1.00 92.62 215 ALA A N 1
ATOM 1519 C CA . ALA A 1 215 ? -32.249 15.677 -9.796 1.00 92.62 215 ALA A CA 1
ATOM 1520 C C . ALA A 1 215 ? -32.437 16.891 -10.713 1.00 92.62 215 ALA A C 1
ATOM 1522 O O . ALA A 1 215 ? -32.691 18.004 -10.246 1.00 92.62 215 ALA A O 1
ATOM 1523 N N . VAL A 1 216 ? -32.331 16.653 -12.019 1.00 89.69 216 VAL A N 1
ATOM 1524 C CA . VAL A 1 216 ? -32.544 17.642 -13.083 1.00 89.69 216 VAL A CA 1
ATOM 1525 C C . VAL A 1 216 ? -33.506 17.066 -14.104 1.00 89.69 216 VAL A C 1
ATOM 1527 O O . VAL A 1 216 ? -33.287 15.959 -14.592 1.00 89.69 216 VAL A O 1
ATOM 1530 N N . ALA A 1 217 ? -34.544 17.829 -14.427 1.00 88.06 217 ALA A N 1
ATOM 1531 C CA . ALA A 1 217 ? -35.488 17.538 -15.495 1.00 88.06 217 ALA A CA 1
ATOM 1532 C C . ALA A 1 217 ? -35.386 18.601 -16.600 1.00 88.06 217 ALA A C 1
ATOM 1534 O O . ALA A 1 217 ? -35.370 19.802 -16.312 1.00 88.06 217 ALA A O 1
ATOM 1535 N N . GLU A 1 218 ? -35.348 18.162 -17.856 1.00 81.56 218 GLU A N 1
ATOM 1536 C CA . GLU A 1 218 ? -35.195 19.006 -19.051 1.00 81.56 218 GLU A CA 1
ATOM 1537 C C . GLU A 1 218 ? -36.228 18.602 -20.125 1.00 81.56 218 GLU A C 1
ATOM 1539 O O . GLU A 1 218 ? -36.657 17.449 -20.164 1.00 81.56 218 GLU A O 1
ATOM 1544 N N . ALA A 1 219 ? -36.646 19.536 -20.993 1.00 76.81 219 ALA A N 1
ATOM 1545 C CA . ALA A 1 219 ? -37.519 19.255 -22.155 1.00 76.81 219 ALA A CA 1
ATOM 1546 C C . ALA A 1 219 ? -36.721 19.083 -23.455 1.00 76.81 219 ALA A C 1
ATOM 1548 O O . ALA A 1 219 ? -37.123 19.502 -24.538 1.00 76.81 219 ALA A O 1
ATOM 1549 N N . THR A 1 220 ? -35.527 18.517 -23.336 1.00 72.19 220 THR A N 1
ATOM 1550 C CA . THR A 1 220 ? -34.732 18.078 -24.475 1.00 72.19 220 THR A CA 1
ATOM 1551 C C . THR A 1 220 ? -34.550 16.571 -24.359 1.00 72.19 220 THR A C 1
ATOM 1553 O O . THR A 1 220 ? -34.485 16.023 -23.258 1.00 72.19 220 THR A O 1
ATOM 1556 N N . GLY A 1 221 ? -34.493 15.877 -25.496 1.00 71.19 221 GLY A N 1
ATOM 1557 C CA . GLY A 1 221 ? -34.215 14.440 -25.559 1.00 71.19 221 GLY A CA 1
ATOM 1558 C C . GLY A 1 221 ? -32.756 14.112 -25.268 1.00 71.19 221 GLY A C 1
ATOM 1559 O O . GLY A 1 221 ? -32.074 13.590 -26.142 1.00 71.19 221 GLY A O 1
ATOM 1560 N N . VAL A 1 222 ? -32.257 14.508 -24.096 1.00 76.50 222 VAL A N 1
ATOM 1561 C CA . VAL A 1 222 ? -30.910 14.195 -23.615 1.00 76.50 222 VAL A CA 1
ATOM 1562 C C . VAL A 1 222 ? -30.970 13.918 -22.127 1.00 76.50 222 VAL A C 1
ATOM 1564 O O . VAL A 1 222 ? -31.504 14.728 -21.382 1.00 76.50 222 VAL A O 1
ATOM 1567 N N . GLY A 1 223 ? -30.370 12.814 -21.681 1.00 84.75 223 GLY A N 1
ATOM 1568 C CA . GLY A 1 223 ? -30.350 12.444 -20.265 1.00 84.75 223 GLY A CA 1
ATOM 1569 C C . GLY A 1 223 ? -29.325 13.241 -19.448 1.00 84.75 223 GLY A C 1
ATOM 1570 O O . GLY A 1 223 ? -28.122 12.966 -19.568 1.00 84.75 223 GLY A O 1
ATOM 1571 N N . PRO A 1 224 ? -29.727 14.194 -18.579 1.00 87.00 224 PRO A N 1
ATOM 1572 C CA . PRO A 1 224 ? -28.791 14.927 -17.733 1.00 87.00 224 PRO A CA 1
ATOM 1573 C C . PRO A 1 224 ? -27.985 13.955 -16.868 1.00 87.00 224 PRO A C 1
ATOM 1575 O O . PRO A 1 224 ? -28.533 13.027 -16.280 1.00 87.00 224 PRO A O 1
ATOM 1578 N N . THR A 1 225 ? -26.669 14.142 -16.791 1.00 87.94 225 THR A N 1
ATOM 1579 C CA . THR A 1 225 ? -25.778 13.199 -16.101 1.00 87.94 225 THR A CA 1
ATOM 1580 C C . THR A 1 225 ? -25.097 13.839 -14.894 1.00 87.94 225 THR A C 1
ATOM 1582 O O . THR A 1 225 ? -24.501 14.908 -15.052 1.00 87.94 225 THR A O 1
ATOM 1585 N N . PRO A 1 226 ? -25.172 13.217 -13.698 1.00 89.00 226 PRO A N 1
ATOM 1586 C CA . PRO A 1 226 ? -24.574 13.755 -12.475 1.00 89.00 226 PRO A CA 1
ATOM 1587 C C . PRO A 1 226 ? -23.051 13.808 -12.577 1.00 89.00 226 PRO A C 1
ATOM 1589 O O . PRO A 1 226 ? -22.450 12.893 -13.128 1.00 89.00 226 PRO A O 1
ATOM 1592 N N . TYR A 1 227 ? -22.421 14.849 -12.028 1.00 87.06 227 TYR A N 1
ATOM 1593 C CA . TYR A 1 227 ? -20.958 14.993 -12.028 1.00 87.06 227 TYR A CA 1
ATOM 1594 C C . TYR A 1 227 ? -20.264 14.018 -11.064 1.00 87.06 227 TYR A C 1
ATOM 1596 O O . TYR A 1 227 ? -20.879 13.570 -10.090 1.00 87.06 227 TYR A O 1
ATOM 1604 N N . PRO A 1 228 ? -18.956 13.747 -11.270 1.00 84.12 228 PRO A N 1
ATOM 1605 C CA . PRO A 1 228 ? -18.146 13.024 -10.299 1.00 84.12 228 PRO A CA 1
ATOM 1606 C C . PRO A 1 228 ? -18.278 13.629 -8.895 1.00 84.12 228 PRO A C 1
ATOM 1608 O O . PRO A 1 228 ? -18.181 14.843 -8.721 1.00 84.12 228 PRO A O 1
ATOM 1611 N N . GLY A 1 229 ? -18.504 12.768 -7.901 1.00 83.19 229 GLY A N 1
ATOM 1612 C CA . GLY A 1 229 ? -18.812 13.150 -6.518 1.00 83.19 229 GLY A CA 1
ATOM 1613 C C . GLY A 1 229 ? -20.254 12.831 -6.115 1.00 83.19 229 GLY A C 1
ATOM 1614 O O . GLY A 1 229 ? -20.505 12.568 -4.942 1.00 83.19 229 GLY A O 1
ATOM 1615 N N . LEU A 1 230 ? -21.175 12.758 -7.083 1.00 89.38 230 LEU A N 1
ATOM 1616 C CA . LEU A 1 230 ? -22.491 12.149 -6.902 1.00 89.38 230 LEU A CA 1
ATOM 1617 C C . LEU A 1 230 ? -22.472 10.712 -7.426 1.00 89.38 230 LEU A C 1
ATOM 1619 O O . LEU A 1 230 ? -21.986 10.454 -8.527 1.00 89.38 230 LEU A O 1
ATOM 1623 N N . GLN A 1 231 ? -23.061 9.790 -6.669 1.00 91.00 231 GLN A N 1
ATOM 1624 C CA . GLN A 1 231 ? -23.366 8.460 -7.177 1.00 91.00 231 GLN A CA 1
ATOM 1625 C C . GLN A 1 231 ? -24.608 8.519 -8.062 1.00 91.00 231 GLN A C 1
ATOM 1627 O O . GLN A 1 231 ? -25.646 9.054 -7.670 1.00 91.00 231 GLN A O 1
ATOM 1632 N N . ARG A 1 232 ? -24.508 7.983 -9.274 1.00 90.75 232 ARG A N 1
ATOM 1633 C CA . ARG A 1 232 ? -25.574 8.007 -10.272 1.00 90.75 232 ARG A CA 1
ATOM 1634 C C . ARG A 1 232 ? -26.727 7.095 -9.855 1.00 90.75 232 ARG A C 1
ATOM 1636 O O . ARG A 1 232 ? -26.527 5.911 -9.609 1.00 90.75 232 ARG A O 1
ATOM 1643 N N . VAL A 1 233 ? -27.939 7.645 -9.864 1.00 92.50 233 VAL A N 1
ATOM 1644 C CA . VAL A 1 233 ? -29.189 6.871 -9.850 1.00 92.50 233 VAL A CA 1
ATOM 1645 C C . VAL A 1 233 ? -29.629 6.599 -11.284 1.00 92.50 233 VAL A C 1
ATOM 1647 O O . VAL A 1 233 ? -29.847 5.447 -11.644 1.00 92.50 233 VAL A O 1
ATOM 1650 N N . LEU A 1 234 ? -29.717 7.650 -12.108 1.00 91.38 234 LEU A N 1
ATOM 1651 C CA . LEU A 1 234 ? -29.995 7.533 -13.537 1.00 91.38 234 LEU A CA 1
ATOM 1652 C C . LEU A 1 234 ? -29.460 8.722 -14.345 1.00 91.38 234 LEU A C 1
ATOM 1654 O O . LEU A 1 234 ? -29.260 9.814 -13.810 1.00 91.38 234 LEU A O 1
ATOM 1658 N N . SER A 1 235 ? -29.316 8.480 -15.641 1.00 89.19 235 SER A N 1
ATOM 1659 C CA . SER A 1 235 ? -29.246 9.479 -16.707 1.00 89.19 235 SER A CA 1
ATOM 1660 C C . SER A 1 235 ? -30.075 8.906 -17.847 1.00 89.19 235 SER A C 1
ATOM 1662 O O . SER A 1 235 ? -29.718 7.825 -18.313 1.00 89.19 235 SER A O 1
ATOM 1664 N N . ASP A 1 236 ? -31.180 9.540 -18.234 1.00 89.88 236 ASP A N 1
ATOM 1665 C CA . ASP A 1 236 ? -32.133 8.938 -19.175 1.00 89.88 236 ASP A CA 1
ATOM 1666 C C . ASP A 1 236 ? -32.952 9.989 -19.951 1.00 89.88 236 ASP A C 1
ATOM 1668 O O . ASP A 1 236 ? -33.132 11.105 -19.459 1.00 89.88 236 ASP A O 1
ATOM 1672 N N . ASP A 1 237 ? -33.461 9.638 -21.136 1.00 87.25 237 ASP A N 1
ATOM 1673 C CA . ASP A 1 237 ? -34.375 10.462 -21.937 1.00 87.25 237 ASP A CA 1
ATOM 1674 C C . ASP A 1 237 ? -35.505 9.665 -22.626 1.00 87.25 237 ASP A C 1
ATOM 1676 O O . ASP A 1 237 ? -35.484 8.439 -22.721 1.00 87.25 237 ASP A O 1
ATOM 1680 N N . THR A 1 238 ? -36.541 10.379 -23.076 1.00 87.94 238 THR A N 1
ATOM 1681 C CA . THR A 1 238 ? -37.648 9.843 -23.897 1.00 87.94 238 THR A CA 1
ATOM 1682 C C . THR A 1 238 ? -37.539 10.222 -25.380 1.00 87.94 238 THR A C 1
ATOM 1684 O O . THR A 1 238 ? -38.467 9.981 -26.152 1.00 87.94 238 THR A O 1
ATOM 1687 N N . GLY A 1 239 ? -36.448 10.872 -25.784 1.00 82.44 239 GLY A N 1
ATOM 1688 C CA . GLY A 1 239 ? -36.301 11.566 -27.063 1.00 82.44 239 GLY A CA 1
ATOM 1689 C C . GLY A 1 239 ? -36.855 12.998 -27.085 1.00 82.44 239 GLY A C 1
ATOM 1690 O O . GLY A 1 239 ? -36.419 13.782 -27.928 1.00 82.44 239 GLY A O 1
ATOM 1691 N N . THR A 1 240 ? -37.749 13.380 -26.159 1.00 82.75 240 THR A N 1
ATOM 1692 C CA . THR A 1 240 ? -38.243 14.771 -26.047 1.00 82.75 240 THR A CA 1
ATOM 1693 C C . THR A 1 240 ? -38.147 15.381 -24.645 1.00 82.75 240 THR A C 1
ATOM 1695 O O . THR A 1 240 ? -38.094 16.597 -24.522 1.00 82.75 240 THR A O 1
ATOM 1698 N N . CYS A 1 241 ? -38.008 14.579 -23.585 1.00 83.81 241 CYS A N 1
ATOM 1699 C CA . CYS A 1 241 ? -37.630 15.053 -22.247 1.00 83.81 241 CYS A CA 1
ATOM 1700 C C . CYS A 1 241 ? -36.542 14.176 -21.619 1.00 83.81 241 CYS A C 1
ATOM 1702 O O . CYS A 1 241 ? -36.401 13.012 -21.996 1.00 83.81 241 CYS A O 1
ATOM 1704 N N . GLY A 1 242 ? -35.803 14.727 -20.654 1.00 87.38 242 GLY A N 1
ATOM 1705 C CA . GLY A 1 242 ? -34.678 14.069 -19.991 1.00 87.38 242 GLY A CA 1
ATOM 1706 C C . GLY A 1 242 ? -34.719 14.203 -18.471 1.00 87.38 242 GLY A C 1
ATOM 1707 O O . GLY A 1 242 ? -35.129 15.237 -17.937 1.00 87.38 242 GLY A O 1
ATOM 1708 N N . LEU A 1 243 ? -34.272 13.159 -17.769 1.00 90.31 243 LEU A N 1
ATOM 1709 C CA . LEU A 1 243 ? -34.166 13.110 -16.311 1.00 90.31 243 LEU A CA 1
ATOM 1710 C C . LEU A 1 243 ? -32.789 12.590 -15.900 1.00 90.31 243 LEU A C 1
ATOM 1712 O O . LEU A 1 243 ? -32.328 11.538 -16.340 1.00 90.31 243 LEU A O 1
ATOM 1716 N N . GLY A 1 244 ? -32.132 13.337 -15.022 1.00 91.44 244 GLY A N 1
ATOM 1717 C CA . GLY A 1 244 ? -30.901 12.930 -14.364 1.00 91.44 244 GLY A CA 1
ATOM 1718 C C . GLY A 1 244 ? -31.100 12.923 -12.866 1.00 91.44 244 GLY A C 1
ATOM 1719 O O . GLY A 1 244 ? -31.652 13.880 -12.329 1.00 91.44 244 GLY A O 1
ATOM 1720 N N . ALA A 1 245 ? -30.630 11.885 -12.179 1.00 93.25 245 ALA A N 1
ATOM 1721 C CA . ALA A 1 245 ? -30.627 11.853 -10.723 1.00 93.25 245 ALA A CA 1
ATOM 1722 C C . ALA A 1 245 ? -29.343 11.222 -10.180 1.00 93.25 245 ALA A C 1
ATOM 1724 O O . ALA A 1 245 ? -28.863 10.200 -10.674 1.00 93.25 245 ALA A O 1
ATOM 1725 N N . GLY A 1 246 ? -28.800 11.825 -9.130 1.00 94.12 246 GLY A N 1
ATOM 1726 C CA . GLY A 1 246 ? -27.644 11.332 -8.392 1.00 94.12 246 GLY A CA 1
ATOM 1727 C C . GLY A 1 246 ? -27.790 11.604 -6.901 1.00 94.12 246 GLY A C 1
ATOM 1728 O O . GLY A 1 246 ? -28.670 12.356 -6.482 1.00 94.12 246 GLY A O 1
ATOM 1729 N N . TRP A 1 247 ? -26.944 10.987 -6.086 1.00 93.88 247 TRP A N 1
ATOM 1730 C CA . TRP A 1 247 ? -27.009 11.130 -4.638 1.00 93.88 247 TRP A CA 1
ATOM 1731 C C . TRP A 1 247 ? -25.631 11.221 -3.981 1.00 93.88 247 TRP A C 1
ATOM 1733 O O . TRP A 1 247 ? -24.624 10.785 -4.534 1.00 93.88 247 TRP A O 1
ATOM 1743 N N . MET A 1 248 ? -25.599 11.794 -2.780 1.00 92.56 248 MET A N 1
ATOM 1744 C CA . MET A 1 248 ? -24.447 11.780 -1.875 1.00 92.56 248 MET A CA 1
ATOM 1745 C C . MET A 1 248 ? -24.889 11.470 -0.443 1.00 92.56 248 MET A C 1
ATOM 1747 O O . MET A 1 248 ? -26.076 11.563 -0.113 1.00 92.56 248 MET A O 1
ATOM 1751 N N . PHE A 1 249 ? -23.932 11.153 0.427 1.00 91.44 249 PHE A N 1
ATOM 1752 C CA . PHE A 1 249 ? -24.185 10.947 1.849 1.00 91.44 249 PHE A CA 1
ATOM 1753 C C . PHE A 1 249 ? -23.640 12.107 2.681 1.00 91.44 249 PHE A C 1
ATOM 1755 O O . PHE A 1 249 ? -22.515 12.559 2.480 1.00 91.44 249 PHE A O 1
ATOM 1762 N N . LYS A 1 250 ? -24.429 12.575 3.647 1.00 89.62 250 LYS A N 1
ATOM 1763 C CA . LYS A 1 250 ? -24.052 13.637 4.577 1.00 89.62 250 LYS A CA 1
ATOM 1764 C C . LYS A 1 250 ? -23.996 13.077 5.995 1.00 89.62 250 LYS A C 1
ATOM 1766 O O . LYS A 1 250 ? -25.032 12.840 6.607 1.00 89.62 250 LYS A O 1
ATOM 1771 N N . THR A 1 251 ? -22.790 12.887 6.520 1.00 87.31 251 THR A N 1
ATOM 1772 C CA . THR A 1 251 ? -22.542 12.313 7.856 1.00 87.31 251 THR A CA 1
ATOM 1773 C C . THR A 1 251 ? -22.913 13.261 8.993 1.00 87.31 251 THR A C 1
ATOM 1775 O O . THR A 1 251 ? -23.514 12.835 9.970 1.00 87.31 251 THR A O 1
ATOM 1778 N N . THR A 1 252 ? -22.634 14.557 8.849 1.00 86.75 252 THR A N 1
ATOM 1779 C CA . THR A 1 252 ? -22.898 15.585 9.874 1.00 86.75 252 THR A CA 1
ATOM 1780 C C . THR A 1 252 ? -23.961 16.568 9.397 1.00 86.75 252 THR A C 1
ATOM 1782 O O . THR A 1 252 ? -23.938 16.966 8.236 1.00 86.75 252 THR A O 1
ATOM 1785 N N . ALA A 1 253 ? -24.861 17.013 10.280 1.00 85.12 253 ALA A N 1
ATOM 1786 C CA . ALA A 1 253 ? -25.854 18.039 9.949 1.00 85.12 253 ALA A CA 1
ATOM 1787 C C . ALA A 1 253 ? -25.200 19.300 9.343 1.00 85.12 253 ALA A C 1
ATOM 1789 O O . ALA A 1 253 ? -24.155 19.755 9.813 1.00 85.12 253 ALA A O 1
ATOM 1790 N N . GLY A 1 254 ? -25.805 19.864 8.296 1.00 86.88 254 GLY A N 1
ATOM 1791 C CA . GLY A 1 254 ? -25.321 21.073 7.627 1.00 86.88 254 GLY A CA 1
ATOM 1792 C C . GLY A 1 254 ? -25.577 21.082 6.120 1.00 86.88 254 GLY A C 1
ATOM 1793 O O . GLY A 1 254 ? -26.308 20.250 5.589 1.00 86.88 254 GLY A O 1
ATOM 1794 N N . ALA A 1 255 ? -24.973 22.038 5.413 1.00 90.25 255 ALA A N 1
ATOM 1795 C CA . ALA A 1 255 ? -25.129 22.169 3.964 1.00 90.25 255 ALA A CA 1
ATOM 1796 C C . ALA A 1 255 ? -24.519 20.973 3.212 1.00 90.25 255 ALA A C 1
ATOM 1798 O O . ALA A 1 255 ? -23.385 20.564 3.489 1.00 90.25 255 ALA A O 1
ATOM 1799 N N . SER A 1 256 ? -25.257 20.434 2.240 1.00 90.69 256 SER A N 1
ATOM 1800 C CA . SER A 1 256 ? -24.789 19.353 1.363 1.00 90.69 256 SER A CA 1
ATOM 1801 C C . SER A 1 256 ? -23.889 19.837 0.217 1.00 90.69 256 SER A C 1
ATOM 1803 O O . SER A 1 256 ? -23.185 19.034 -0.376 1.00 90.69 256 SER A O 1
ATOM 1805 N N . GLY A 1 257 ? -23.850 21.143 -0.061 1.00 90.12 257 GLY A N 1
ATOM 1806 C CA . GLY A 1 257 ? -23.017 21.723 -1.120 1.00 90.12 257 GLY A CA 1
ATOM 1807 C C . GLY A 1 257 ? -23.677 21.715 -2.504 1.00 90.12 257 GLY A C 1
ATOM 1808 O O . GLY A 1 257 ? -24.800 21.241 -2.678 1.00 90.12 257 GLY A O 1
ATOM 1809 N N . THR A 1 258 ? -22.992 22.298 -3.485 1.00 89.56 258 THR A N 1
ATOM 1810 C CA . THR A 1 258 ? -23.497 22.492 -4.855 1.00 89.56 258 THR A CA 1
ATOM 1811 C C . THR A 1 258 ? -22.866 21.478 -5.799 1.00 89.56 258 THR A C 1
ATOM 1813 O O . THR A 1 258 ? -21.646 21.327 -5.795 1.00 89.56 258 THR A O 1
ATOM 1816 N N . PHE A 1 259 ? -23.676 20.842 -6.647 1.00 88.88 259 PHE A N 1
ATOM 1817 C CA . PHE A 1 259 ? -23.209 19.869 -7.641 1.00 88.88 259 PHE A CA 1
ATOM 1818 C C . PHE A 1 259 ? -23.715 20.197 -9.043 1.00 88.88 259 PHE A C 1
ATOM 1820 O O . PHE A 1 259 ? -24.752 20.839 -9.211 1.00 88.88 259 PHE A O 1
ATOM 1827 N N . GLY A 1 260 ? -22.959 19.763 -10.053 1.00 86.00 260 GLY A N 1
ATOM 1828 C CA . GLY A 1 260 ? -23.293 19.963 -11.461 1.00 86.00 260 GLY A CA 1
ATOM 1829 C C . GLY A 1 260 ? -23.894 18.727 -12.129 1.00 86.00 260 GLY A C 1
ATOM 1830 O O . GLY A 1 260 ? -23.684 17.602 -11.672 1.00 86.00 260 GLY A O 1
ATOM 1831 N N . PHE A 1 261 ? -24.611 18.954 -13.231 1.00 86.75 261 PHE A N 1
ATOM 1832 C CA . PHE A 1 261 ? -25.043 17.936 -14.199 1.00 86.75 261 PHE A CA 1
ATOM 1833 C C . PHE A 1 261 ? -24.680 18.406 -15.611 1.00 86.75 261 PHE A C 1
ATOM 1835 O O . PHE A 1 261 ? -24.466 19.599 -15.819 1.00 86.75 261 PHE A O 1
ATOM 1842 N N . TYR A 1 262 ? -24.541 17.494 -16.575 1.00 80.25 262 TYR A N 1
ATOM 1843 C CA . TYR A 1 262 ? -24.342 17.859 -17.983 1.00 80.25 262 TYR A CA 1
ATOM 1844 C C . TYR A 1 262 ? -25.363 17.160 -18.885 1.00 80.25 262 TYR A C 1
ATOM 1846 O O . TYR A 1 262 ? -25.644 15.973 -18.722 1.00 80.25 262 TYR A O 1
ATOM 1854 N N . GLY A 1 263 ? -25.902 17.932 -19.826 1.00 68.50 263 GLY A N 1
ATOM 1855 C CA . GLY A 1 263 ? -26.923 17.595 -20.819 1.00 68.50 263 GLY A CA 1
ATOM 1856 C C . GLY A 1 263 ? -26.883 18.658 -21.927 1.00 68.50 263 GLY A C 1
ATOM 1857 O O . GLY A 1 263 ? -26.229 19.693 -21.765 1.00 68.50 263 GLY A O 1
ATOM 1858 N N . VAL A 1 264 ? -27.469 18.395 -23.095 1.00 59.00 264 VAL A N 1
ATOM 1859 C CA . VAL A 1 264 ? -27.441 19.334 -24.230 1.00 59.00 264 VAL A CA 1
ATOM 1860 C C . VAL A 1 264 ? -28.369 20.511 -23.928 1.00 59.00 264 VAL A C 1
ATOM 1862 O O . VAL A 1 264 ? -29.587 20.364 -23.910 1.00 59.00 264 VAL A O 1
ATOM 1865 N N . VAL A 1 265 ? -27.791 21.699 -23.740 1.00 52.94 265 VAL A N 1
ATOM 1866 C CA . VAL A 1 265 ? -28.547 22.918 -23.419 1.00 52.94 265 VAL A CA 1
ATOM 1867 C C . VAL A 1 265 ? -28.755 23.746 -24.684 1.00 52.94 265 VAL A C 1
ATOM 1869 O O . VAL A 1 265 ? -28.007 24.687 -24.949 1.00 52.94 265 VAL A O 1
ATOM 1872 N N . VAL A 1 266 ? -29.744 23.365 -25.499 1.00 50.53 266 VAL A N 1
ATOM 1873 C CA . VAL A 1 266 ? -30.271 24.263 -26.549 1.00 50.53 266 VAL A CA 1
ATOM 1874 C C . VAL A 1 266 ? -31.396 25.147 -25.993 1.00 50.53 266 VAL A C 1
ATOM 1876 O O . VAL A 1 266 ? -31.578 26.261 -26.478 1.00 50.53 266 VAL A O 1
ATOM 1879 N N . ASP A 1 267 ? -32.103 24.690 -24.950 1.00 55.53 267 ASP A N 1
ATOM 1880 C CA . ASP A 1 267 ? -33.175 25.436 -24.280 1.00 55.53 267 ASP A CA 1
ATOM 1881 C C . ASP A 1 267 ? -32.673 26.174 -23.022 1.00 55.53 267 ASP A C 1
ATOM 1883 O O . ASP A 1 267 ? -31.695 25.797 -22.381 1.00 55.53 267 ASP A O 1
ATOM 1887 N N . THR A 1 268 ? -33.342 27.267 -22.677 1.00 59.22 268 THR A N 1
ATOM 1888 C CA . THR A 1 268 ? -33.029 28.162 -21.560 1.00 59.22 268 THR A CA 1
ATOM 1889 C C . THR A 1 268 ? -33.645 27.735 -20.228 1.00 59.22 268 THR A C 1
ATOM 1891 O O . THR A 1 268 ? -33.340 28.378 -19.228 1.00 59.22 268 THR A O 1
ATOM 1894 N N . ILE A 1 269 ? -34.489 26.694 -20.178 1.00 72.38 269 ILE A N 1
ATOM 1895 C CA . ILE A 1 269 ? -35.319 26.366 -19.004 1.00 72.38 269 ILE A CA 1
ATOM 1896 C C . ILE A 1 269 ? -35.134 24.899 -18.585 1.00 72.38 269 ILE A C 1
ATOM 1898 O O . ILE A 1 269 ? -35.288 23.989 -19.391 1.00 72.38 269 ILE A O 1
ATOM 1902 N N . ARG A 1 270 ? -34.849 24.665 -17.298 1.00 80.62 270 ARG A N 1
ATOM 1903 C CA . ARG A 1 270 ? -34.812 23.332 -16.665 1.00 80.62 270 ARG A CA 1
ATOM 1904 C C . ARG A 1 270 ? -35.419 23.364 -15.270 1.00 80.62 270 ARG A C 1
ATOM 1906 O O . ARG A 1 270 ? -35.527 24.439 -14.674 1.00 80.62 270 ARG A O 1
ATOM 1913 N N . THR A 1 271 ? -35.747 22.196 -14.723 1.00 85.44 271 THR A N 1
ATOM 1914 C CA . THR A 1 271 ? -36.225 22.060 -13.341 1.00 85.44 271 THR A CA 1
ATOM 1915 C C . THR A 1 271 ? -35.213 21.305 -12.486 1.00 85.44 271 THR A C 1
ATOM 1917 O O . THR A 1 271 ? -34.776 20.216 -12.847 1.00 85.44 271 THR A O 1
ATOM 1920 N N . GLU A 1 272 ? -34.845 21.880 -11.344 1.00 88.38 272 GLU A N 1
ATOM 1921 C CA . GLU A 1 272 ? -33.844 21.337 -10.425 1.00 88.38 272 GLU A CA 1
ATOM 1922 C C . GLU A 1 272 ? -34.503 20.976 -9.084 1.00 88.38 272 GLU A C 1
ATOM 1924 O O . GLU A 1 272 ? -35.271 21.765 -8.522 1.00 88.38 272 GLU A O 1
ATOM 1929 N N . PHE A 1 273 ? -34.192 19.788 -8.559 1.00 90.00 273 PHE A N 1
ATOM 1930 C CA . PHE A 1 273 ? -34.695 19.308 -7.274 1.00 90.00 273 PHE A CA 1
ATOM 1931 C C . PHE A 1 273 ? -33.578 18.739 -6.406 1.00 90.00 273 PHE A C 1
ATOM 1933 O O . PHE A 1 273 ? -32.799 17.895 -6.840 1.00 90.00 273 PHE A O 1
ATOM 1940 N N . VAL A 1 274 ? -33.556 19.148 -5.141 1.00 93.81 274 VAL A N 1
ATOM 1941 C CA . VAL A 1 274 ? -32.720 18.576 -4.092 1.00 93.81 274 VAL A CA 1
ATOM 1942 C C . VAL A 1 274 ? -33.573 18.247 -2.883 1.00 93.81 274 VAL A C 1
ATOM 1944 O O . VAL A 1 274 ? -34.302 19.099 -2.356 1.00 93.81 274 VAL A O 1
ATOM 1947 N N . VAL A 1 275 ? -33.461 16.999 -2.442 1.00 92.69 275 VAL A N 1
ATOM 1948 C CA . VAL A 1 275 ? -34.165 16.470 -1.274 1.00 92.69 275 VAL A CA 1
ATOM 1949 C C . VAL A 1 275 ? -33.210 15.636 -0.432 1.00 92.69 275 VAL A C 1
ATOM 1951 O O . VAL A 1 275 ? -32.400 14.880 -0.963 1.00 92.69 275 VAL A O 1
ATOM 1954 N N . ALA A 1 276 ? -33.294 15.769 0.886 1.00 91.94 276 ALA A N 1
ATOM 1955 C CA . ALA A 1 276 ? -32.510 14.983 1.825 1.00 91.94 276 ALA A CA 1
ATOM 1956 C C . ALA A 1 276 ? -33.411 14.130 2.710 1.00 91.94 276 ALA A C 1
ATOM 1958 O O . ALA A 1 276 ? -34.385 14.616 3.282 1.00 91.94 276 ALA A O 1
ATOM 1959 N N . VAL A 1 277 ? -33.035 12.866 2.844 1.00 90.56 277 VAL A N 1
ATOM 1960 C CA . VAL A 1 277 ? -33.727 11.851 3.628 1.00 90.56 277 VAL A CA 1
ATOM 1961 C C . VAL A 1 277 ? -32.863 11.509 4.830 1.00 90.56 277 VAL A C 1
ATOM 1963 O O . VAL A 1 277 ? -31.743 11.019 4.673 1.00 90.56 277 VAL A O 1
ATOM 1966 N N . ALA A 1 278 ? -33.377 11.785 6.025 1.00 84.62 278 ALA A N 1
ATOM 1967 C CA . ALA A 1 278 ? -32.668 11.518 7.268 1.00 84.62 278 ALA A CA 1
ATOM 1968 C C . ALA A 1 278 ? -32.679 10.025 7.621 1.00 84.62 278 ALA A C 1
ATOM 1970 O O . ALA A 1 278 ? -33.661 9.315 7.381 1.00 84.62 278 ALA A O 1
ATOM 1971 N N . ASP A 1 279 ? -31.594 9.551 8.230 1.00 82.56 279 ASP A N 1
ATOM 1972 C CA . ASP A 1 279 ? -31.522 8.215 8.807 1.00 82.56 279 ASP A CA 1
ATOM 1973 C C . ASP A 1 279 ? -32.427 8.082 10.045 1.00 82.56 279 ASP A C 1
ATOM 1975 O O . ASP A 1 279 ? -32.316 8.841 11.005 1.00 82.56 279 ASP A O 1
ATOM 1979 N N . GLY A 1 280 ? -33.292 7.063 10.047 1.00 73.06 280 GLY A N 1
ATOM 1980 C CA . GLY A 1 280 ? -34.154 6.735 11.180 1.00 73.06 280 GLY A CA 1
ATOM 1981 C C . GLY A 1 280 ? -33.605 5.718 12.184 1.00 73.06 280 GLY A C 1
ATOM 1982 O O . GLY A 1 280 ? -34.343 5.298 13.071 1.00 73.06 280 GLY A O 1
ATOM 1983 N N . SER A 1 281 ? -32.357 5.268 12.037 1.00 64.94 281 SER A N 1
ATOM 1984 C CA . SER A 1 281 ? -31.805 4.107 12.765 1.00 64.94 281 SER A CA 1
ATOM 1985 C C . SER A 1 281 ? -30.507 4.345 13.542 1.00 64.94 281 SER A C 1
ATOM 1987 O O . SER A 1 281 ? -29.919 3.391 14.055 1.00 64.94 281 SER A O 1
ATOM 1989 N N . GLY A 1 282 ? -30.063 5.598 13.655 1.00 68.00 282 GLY A N 1
ATOM 1990 C CA . GLY A 1 282 ? -28.942 5.971 14.521 1.00 68.00 282 GLY A CA 1
ATOM 1991 C C . GLY A 1 282 ? -27.565 5.495 14.042 1.00 68.00 282 GLY A C 1
ATOM 1992 O O . GLY A 1 282 ? -26.686 5.290 14.871 1.00 68.00 282 GLY A O 1
ATOM 1993 N N . GLY A 1 283 ? -27.362 5.307 12.732 1.00 70.75 283 GLY A N 1
ATOM 1994 C CA . GLY A 1 283 ? -26.049 5.015 12.142 1.00 70.75 283 GLY A CA 1
ATOM 1995 C C . GLY A 1 283 ? -25.588 3.553 12.191 1.00 70.75 283 GLY A C 1
ATOM 1996 O O . GLY A 1 283 ? -24.396 3.285 12.064 1.00 70.75 283 GLY A O 1
ATOM 1997 N N . THR A 1 284 ? -26.496 2.587 12.358 1.00 75.75 284 THR A N 1
ATOM 1998 C CA . THR A 1 284 ? -26.140 1.153 12.449 1.00 75.75 284 THR A CA 1
ATOM 1999 C C . THR A 1 284 ? -25.741 0.504 11.107 1.00 75.75 284 THR A C 1
ATOM 2001 O O . THR A 1 284 ? -25.156 -0.577 11.103 1.00 75.75 284 THR A O 1
ATOM 2004 N N . LEU A 1 285 ? -25.982 1.162 9.970 1.00 80.00 285 LEU A N 1
ATOM 2005 C CA . LEU A 1 285 ? -25.586 0.814 8.595 1.00 80.00 285 LEU A CA 1
ATOM 2006 C C . LEU A 1 285 ? -25.457 2.131 7.845 1.00 80.00 285 LEU A C 1
ATOM 2008 O O . LEU A 1 285 ? -26.421 2.891 7.740 1.00 80.00 285 LEU A O 1
ATOM 2012 N N . ILE A 1 286 ? -24.274 2.359 7.300 1.00 87.56 286 ILE A N 1
ATOM 2013 C CA . ILE A 1 286 ? -23.958 3.517 6.478 1.00 87.56 286 ILE A CA 1
ATOM 2014 C C . ILE A 1 286 ? -23.637 2.971 5.083 1.00 87.56 286 ILE A C 1
ATOM 2016 O O . ILE A 1 286 ? -22.813 2.058 4.993 1.00 87.56 286 ILE A O 1
ATOM 2020 N N . PRO A 1 287 ? -24.292 3.450 4.009 1.00 88.88 287 PRO A N 1
ATOM 2021 C CA . PRO A 1 287 ? -24.007 2.961 2.663 1.00 88.88 287 PRO A CA 1
ATOM 2022 C C . PRO A 1 287 ? -22.560 3.295 2.269 1.00 88.88 287 PRO A C 1
ATOM 2024 O O . PRO A 1 287 ? -21.949 4.163 2.889 1.00 88.88 287 PRO A O 1
ATOM 2027 N N . PRO A 1 288 ? -21.994 2.643 1.248 1.00 91.25 288 PRO A N 1
ATOM 2028 C CA . PRO A 1 288 ? -20.732 3.088 0.677 1.00 91.25 288 PRO A CA 1
ATOM 2029 C C . PRO A 1 288 ? -20.948 4.414 -0.075 1.00 91.25 288 PRO A C 1
ATOM 2031 O O . PRO A 1 288 ? -21.884 4.536 -0.866 1.00 91.25 288 PRO A O 1
ATOM 2034 N N . TYR A 1 289 ? -20.113 5.426 0.163 1.00 90.50 289 TYR A N 1
ATOM 2035 C CA . TYR A 1 289 ? -20.229 6.727 -0.509 1.00 90.50 289 TYR A CA 1
ATOM 2036 C C . TYR A 1 289 ? -18.864 7.370 -0.785 1.00 90.50 289 TYR A C 1
ATOM 2038 O O . TYR A 1 289 ? -17.836 6.983 -0.225 1.00 90.50 289 TYR A O 1
ATOM 2046 N N . HIS A 1 290 ? -18.865 8.363 -1.676 1.00 88.44 290 HIS A N 1
ATOM 2047 C CA . HIS A 1 290 ? -17.690 9.183 -1.961 1.00 88.44 290 HIS A CA 1
ATOM 2048 C C . HIS A 1 290 ? -17.427 10.174 -0.836 1.00 88.44 290 HIS A C 1
ATOM 2050 O O . HIS A 1 290 ? -18.322 10.931 -0.460 1.00 88.44 290 HIS A O 1
ATOM 2056 N N . ASP A 1 291 ? -16.188 10.256 -0.369 1.00 88.75 291 ASP A N 1
ATOM 2057 C CA . ASP A 1 291 ? -15.789 11.334 0.528 1.00 88.75 291 ASP A CA 1
ATOM 2058 C C . ASP A 1 291 ? -15.748 12.681 -0.220 1.00 88.75 291 ASP A C 1
ATOM 2060 O O . ASP A 1 291 ? -14.790 13.010 -0.929 1.00 88.75 291 ASP A O 1
ATOM 2064 N N . THR A 1 292 ? -16.822 13.459 -0.068 1.00 78.69 292 THR A N 1
ATOM 2065 C CA . THR A 1 292 ? -17.033 14.733 -0.768 1.00 78.69 292 THR A CA 1
ATOM 2066 C C . THR A 1 292 ? -16.135 15.870 -0.282 1.00 78.69 292 THR A C 1
ATOM 2068 O O . THR A 1 292 ? -16.128 16.929 -0.906 1.00 78.69 292 THR A O 1
ATOM 2071 N N . ASP A 1 293 ? -15.366 15.682 0.796 1.00 81.75 293 ASP A N 1
ATOM 2072 C CA . ASP A 1 293 ? -14.364 16.666 1.227 1.00 81.75 293 ASP A CA 1
ATOM 2073 C C . ASP A 1 293 ? -13.144 16.684 0.286 1.00 81.75 293 ASP A C 1
ATOM 2075 O O . ASP A 1 293 ? -12.301 17.583 0.346 1.00 81.75 293 ASP A O 1
ATOM 2079 N N . THR A 1 294 ? -13.050 15.700 -0.614 1.00 81.12 294 THR A N 1
ATOM 2080 C CA . THR A 1 294 ? -11.981 15.576 -1.601 1.00 81.12 294 THR A CA 1
ATOM 2081 C C . THR A 1 294 ? -12.526 15.631 -3.027 1.00 81.12 294 THR A C 1
ATOM 2083 O O . THR A 1 294 ? -13.574 15.074 -3.351 1.00 81.12 294 THR A O 1
ATOM 2086 N N . THR A 1 295 ? -11.809 16.309 -3.926 1.00 86.06 295 THR A N 1
ATOM 2087 C CA . THR A 1 295 ? -12.184 16.348 -5.346 1.00 86.06 295 THR A CA 1
ATOM 2088 C C . THR A 1 295 ? -11.670 15.107 -6.062 1.00 86.06 295 THR A C 1
ATOM 2090 O O . THR A 1 295 ? -10.501 15.040 -6.449 1.00 86.06 295 THR A O 1
ATOM 2093 N N . MET A 1 296 ? -12.560 14.138 -6.266 1.00 87.12 296 MET A N 1
ATOM 2094 C CA . MET A 1 296 ? -12.215 12.862 -6.888 1.00 87.12 296 MET A CA 1
ATOM 2095 C C . MET A 1 296 ? -11.767 12.997 -8.345 1.00 87.12 296 MET A C 1
ATOM 2097 O O . MET A 1 296 ? -10.738 12.450 -8.741 1.00 87.12 296 MET A O 1
ATOM 2101 N N . ALA A 1 297 ? -12.559 13.701 -9.149 1.00 90.06 297 ALA A N 1
ATOM 2102 C CA . ALA A 1 297 ? -12.329 13.871 -10.572 1.00 90.06 297 ALA A CA 1
ATOM 2103 C C . ALA A 1 297 ? -12.993 15.159 -11.070 1.00 90.06 297 ALA A C 1
ATOM 2105 O O . ALA A 1 297 ? -13.953 15.647 -10.473 1.00 90.06 297 ALA A O 1
ATOM 2106 N N . THR A 1 298 ? -12.502 15.671 -12.192 1.00 88.81 298 THR A N 1
ATOM 2107 C CA . THR A 1 298 ? -13.022 16.854 -12.876 1.00 88.81 298 THR A CA 1
ATOM 2108 C C . THR A 1 298 ? -13.290 16.496 -14.330 1.00 88.81 298 THR A C 1
ATOM 2110 O O . THR A 1 298 ? -12.409 15.982 -15.018 1.00 88.81 298 THR A O 1
ATOM 2113 N N . ILE A 1 299 ? -14.497 16.774 -14.820 1.00 87.19 299 ILE A N 1
ATOM 2114 C CA . ILE A 1 299 ? -14.810 16.600 -16.242 1.00 87.19 299 ILE A CA 1
ATOM 2115 C C . ILE A 1 299 ? -14.065 17.674 -17.041 1.00 87.19 299 ILE A C 1
ATOM 2117 O O . ILE A 1 299 ? -14.135 18.853 -16.691 1.00 87.19 299 ILE A O 1
ATOM 2121 N N . ILE A 1 300 ? -13.370 17.265 -18.103 1.00 90.44 300 ILE A N 1
ATOM 2122 C CA . ILE A 1 300 ? -12.724 18.188 -19.042 1.00 90.44 300 ILE A CA 1
ATOM 2123 C C . ILE A 1 300 ? -13.714 18.553 -20.145 1.00 90.44 300 ILE A C 1
ATOM 2125 O O . ILE A 1 300 ? -14.035 19.723 -20.324 1.00 90.44 300 ILE A O 1
ATOM 2129 N N . ASP A 1 301 ? -14.225 17.540 -20.843 1.00 89.19 301 ASP A N 1
ATOM 2130 C CA . ASP A 1 301 ? -15.330 17.663 -21.789 1.00 89.19 301 ASP A CA 1
ATOM 2131 C C . ASP A 1 301 ? -15.988 16.280 -21.966 1.00 89.19 301 ASP A C 1
ATOM 2133 O O . ASP A 1 301 ? -15.281 15.272 -22.032 1.00 89.19 301 ASP A O 1
ATOM 2137 N N . PRO A 1 302 ? -17.323 16.163 -22.019 1.00 84.62 302 PRO A N 1
ATOM 2138 C CA . PRO A 1 302 ? -17.961 14.863 -22.149 1.00 84.62 302 PRO A CA 1
ATOM 2139 C C . PRO A 1 302 ? -17.942 14.356 -23.600 1.00 84.62 302 PRO A C 1
ATOM 2141 O O . PRO A 1 302 ? -18.211 13.174 -23.810 1.00 84.62 302 PRO A O 1
ATOM 2144 N N . LEU A 1 303 ? -17.574 15.214 -24.566 1.00 88.62 303 LEU A N 1
ATOM 2145 C CA . LEU A 1 303 ? -17.470 14.946 -26.003 1.00 88.62 303 LEU A CA 1
ATOM 2146 C C . LEU A 1 303 ? -18.785 14.394 -26.576 1.00 88.62 303 LEU A C 1
ATOM 2148 O O . LEU A 1 303 ? -18.845 13.305 -27.151 1.00 88.62 303 LEU A O 1
ATOM 2152 N N . VAL A 1 304 ? -19.862 15.163 -26.382 1.00 85.56 304 VAL A N 1
ATOM 2153 C CA . VAL A 1 304 ? -21.235 14.781 -26.749 1.00 85.56 304 VAL A CA 1
ATOM 2154 C C . VAL A 1 304 ? -21.601 15.183 -28.180 1.00 85.56 304 VAL A C 1
ATOM 2156 O O . VAL A 1 304 ? -22.549 15.926 -28.437 1.00 85.56 304 VAL A O 1
ATOM 2159 N N . GLY A 1 305 ? -20.814 14.706 -29.146 1.00 88.38 305 GLY A N 1
ATOM 2160 C CA . GLY A 1 305 ? -21.005 15.018 -30.562 1.00 88.38 305 GLY A CA 1
ATOM 2161 C C . GLY A 1 305 ? -20.457 16.396 -30.934 1.00 88.38 305 GLY A C 1
ATOM 2162 O O . GLY A 1 305 ? -19.326 16.745 -30.590 1.00 88.38 305 GLY A O 1
ATOM 2163 N N . THR A 1 306 ? -21.249 17.188 -31.659 1.00 87.12 306 THR A N 1
ATOM 2164 C CA . THR A 1 306 ? -20.891 18.563 -32.058 1.00 87.12 306 THR A CA 1
ATOM 2165 C C . THR A 1 306 ? -21.196 19.594 -30.967 1.00 87.12 306 THR A C 1
ATOM 2167 O O . THR A 1 306 ? -20.809 20.755 -31.097 1.00 87.12 306 THR A O 1
ATOM 2170 N N . VAL A 1 307 ? -21.911 19.196 -29.910 1.00 79.81 307 VAL A N 1
ATOM 2171 C CA . VAL A 1 307 ? -22.318 20.065 -28.802 1.00 79.81 307 VAL A CA 1
ATOM 2172 C C . VAL A 1 307 ? -21.272 20.021 -27.691 1.00 79.81 307 VAL A C 1
ATOM 2174 O O . VAL A 1 307 ? -20.798 18.953 -27.315 1.00 79.81 307 VAL A O 1
ATOM 2177 N N . LEU A 1 308 ? -20.938 21.191 -27.141 1.00 78.25 308 LEU A N 1
ATOM 2178 C CA . LEU A 1 308 ? -19.914 21.354 -26.109 1.00 78.25 308 LEU A CA 1
ATOM 2179 C C . LEU A 1 308 ? -20.515 22.037 -24.869 1.00 78.25 308 LEU A C 1
ATOM 2181 O O . LEU A 1 308 ? -20.570 23.269 -24.814 1.00 78.25 308 LEU A O 1
ATOM 2185 N N . PRO A 1 309 ? -20.975 21.277 -23.857 1.00 70.31 309 PRO A N 1
ATOM 2186 C CA . PRO A 1 309 ? -21.711 21.826 -22.710 1.00 70.31 309 PRO A CA 1
ATOM 2187 C C . PRO A 1 309 ? -20.863 22.739 -21.811 1.00 70.31 309 PRO A C 1
ATOM 2189 O O . PRO A 1 309 ? -21.402 23.514 -21.021 1.00 70.31 309 PRO A O 1
ATOM 2192 N N . PHE A 1 310 ? -19.537 22.690 -21.953 1.00 77.62 310 PHE A N 1
ATOM 2193 C CA . PHE A 1 310 ? -18.596 23.561 -21.250 1.00 77.62 310 PHE A CA 1
ATOM 2194 C C . PHE A 1 310 ? -18.187 24.807 -22.049 1.00 77.62 310 PHE A C 1
ATOM 2196 O O . PHE A 1 310 ? -17.322 25.549 -21.593 1.00 77.62 310 PHE A O 1
ATOM 2203 N N . GLY A 1 311 ? -18.821 25.056 -23.204 1.00 73.94 311 GLY A N 1
ATOM 2204 C CA . GLY A 1 311 ? -18.686 26.273 -24.013 1.00 73.94 311 GLY A CA 1
ATOM 2205 C C . GLY A 1 311 ? -17.508 26.296 -24.994 1.00 73.94 311 GLY A C 1
ATOM 2206 O O . GLY A 1 311 ? -17.233 27.353 -25.561 1.00 73.94 311 GLY A O 1
ATOM 2207 N N . GLY A 1 312 ? -16.780 25.182 -25.156 1.00 85.12 312 GLY A N 1
ATOM 2208 C CA . GLY A 1 312 ? -15.622 25.081 -26.054 1.00 85.12 312 GLY A CA 1
ATOM 2209 C C . GLY A 1 312 ? -15.989 25.228 -27.535 1.00 85.12 312 GLY A C 1
ATOM 2210 O O . GLY A 1 312 ? -17.142 25.469 -27.888 1.00 85.12 312 GLY A O 1
ATOM 2211 N N . SER A 1 313 ? -15.015 25.045 -28.430 1.00 91.25 313 SER A N 1
ATOM 2212 C CA . SER A 1 313 ? -15.274 25.038 -29.879 1.00 91.25 313 SER A CA 1
ATOM 2213 C C . SER A 1 313 ? -14.488 23.965 -30.627 1.00 91.25 313 SER A C 1
ATOM 2215 O O . SER A 1 313 ? -13.275 23.841 -30.464 1.00 91.25 313 SER A O 1
ATOM 2217 N N . TRP A 1 314 ? -15.186 23.226 -31.491 1.00 93.62 314 TRP A N 1
ATOM 2218 C CA . TRP A 1 314 ? -14.568 22.393 -32.521 1.00 93.62 314 TRP A CA 1
ATOM 2219 C C . TRP A 1 314 ? -14.097 23.272 -33.681 1.00 93.62 314 TRP A C 1
ATOM 2221 O O . TRP A 1 314 ? -14.844 24.138 -34.142 1.00 93.62 314 TRP A O 1
ATOM 2231 N N . THR A 1 315 ? -12.873 23.065 -34.170 1.00 90.12 315 THR A N 1
ATOM 2232 C CA . THR A 1 315 ? -12.326 23.839 -35.295 1.00 90.12 315 THR A CA 1
ATOM 2233 C C . THR A 1 315 ? -12.199 23.001 -36.563 1.00 90.12 315 THR A C 1
ATOM 2235 O O . THR A 1 315 ? -11.873 21.820 -36.521 1.00 90.12 315 THR A O 1
ATOM 2238 N N . SER A 1 316 ? -12.411 23.639 -37.718 1.00 75.62 316 SER A N 1
ATOM 2239 C CA . SER A 1 316 ? -12.192 23.034 -39.042 1.00 75.62 316 SER A CA 1
ATOM 2240 C C . SER A 1 316 ? -10.729 23.095 -39.505 1.00 75.62 316 SER A C 1
ATOM 2242 O O . SER A 1 316 ? -10.366 22.478 -40.501 1.00 75.62 316 SER A O 1
ATOM 2244 N N . THR A 1 317 ? -9.891 23.862 -38.799 1.00 88.62 317 THR A N 1
ATOM 2245 C CA . THR A 1 317 ? -8.453 24.007 -39.059 1.00 88.62 317 THR A CA 1
ATOM 2246 C C . THR A 1 317 ? -7.686 23.683 -37.784 1.00 88.62 317 THR A C 1
ATOM 2248 O O . THR A 1 317 ? -7.972 24.257 -36.729 1.00 88.62 317 THR A O 1
ATOM 2251 N N . LEU A 1 318 ? -6.707 22.784 -37.885 1.00 95.25 318 LEU A N 1
ATOM 2252 C CA . LEU A 1 318 ? -5.841 22.395 -36.772 1.00 95.25 318 LEU A CA 1
ATOM 2253 C C . LEU A 1 318 ? -4.756 23.457 -36.550 1.00 95.25 318 LEU A C 1
ATOM 2255 O O . LEU A 1 318 ? -4.188 23.982 -37.507 1.00 95.25 318 LEU A O 1
ATOM 2259 N N . SER A 1 319 ? -4.445 23.775 -35.293 1.00 94.12 319 SER A N 1
ATOM 2260 C CA . SER A 1 319 ? -3.429 24.785 -34.956 1.00 94.12 319 SER A CA 1
ATOM 2261 C C . SER A 1 319 ? -1.992 24.266 -35.039 1.00 94.12 319 SER A C 1
ATOM 2263 O O . SER A 1 319 ? -1.050 25.057 -35.048 1.00 94.12 319 SER A O 1
ATOM 2265 N N . LEU A 1 320 ? -1.814 22.945 -35.089 1.00 95.31 320 LEU A N 1
ATOM 2266 C CA . LEU A 1 320 ? -0.523 22.270 -35.196 1.00 95.31 320 LEU A CA 1
ATOM 2267 C C . LEU A 1 320 ? -0.346 21.757 -36.618 1.00 95.31 320 LEU A C 1
ATOM 2269 O O . LEU A 1 320 ? -1.108 20.892 -37.023 1.00 95.31 320 LEU A O 1
ATOM 2273 N N . ALA A 1 321 ? 0.655 22.245 -37.356 1.00 93.94 321 ALA A N 1
ATOM 2274 C CA . ALA A 1 321 ? 0.912 21.817 -38.739 1.00 93.94 321 ALA A CA 1
ATOM 2275 C C . ALA A 1 321 ? 1.538 20.413 -38.843 1.00 93.94 321 ALA A C 1
ATOM 2277 O O . ALA A 1 321 ? 1.424 19.748 -39.873 1.00 93.94 321 ALA A O 1
ATOM 2278 N N . THR A 1 322 ? 2.223 19.975 -37.784 1.00 94.69 322 THR A N 1
ATOM 2279 C CA . THR A 1 322 ? 2.895 18.672 -37.715 1.00 94.69 322 THR A CA 1
ATOM 2280 C C . THR A 1 322 ? 2.829 18.101 -36.306 1.00 94.69 322 THR A C 1
ATOM 2282 O O . THR A 1 322 ? 2.881 18.864 -35.340 1.00 94.69 322 THR A O 1
ATOM 2285 N N . ILE A 1 323 ? 2.782 16.773 -36.207 1.00 95.00 323 ILE A N 1
ATOM 2286 C CA . ILE A 1 323 ? 2.995 16.009 -34.975 1.00 95.00 323 ILE A CA 1
ATOM 2287 C C . ILE A 1 323 ? 4.124 15.015 -35.249 1.00 95.00 323 ILE A C 1
ATOM 2289 O O . ILE A 1 323 ? 4.014 14.149 -36.122 1.00 95.00 323 ILE A O 1
ATOM 2293 N N . GLY A 1 324 ? 5.247 15.172 -34.550 1.00 91.19 324 GLY A N 1
ATOM 2294 C CA . GLY A 1 324 ? 6.494 14.507 -34.921 1.00 91.19 324 GLY A CA 1
ATOM 2295 C C . GLY A 1 324 ? 6.874 14.818 -36.373 1.00 91.19 324 GLY A C 1
ATOM 2296 O O . GLY A 1 324 ? 6.960 15.978 -36.767 1.00 91.19 324 GLY A O 1
ATOM 2297 N N . SER A 1 325 ? 7.083 13.779 -37.181 1.00 90.56 325 SER A N 1
ATOM 2298 C CA . SER A 1 325 ? 7.425 13.894 -38.606 1.00 90.56 325 SER A CA 1
ATOM 2299 C C . SER A 1 325 ? 6.219 13.907 -39.556 1.00 90.56 325 SER A C 1
ATOM 2301 O O . SER A 1 325 ? 6.407 13.983 -40.770 1.00 90.56 325 SER A O 1
ATOM 2303 N N . LYS A 1 326 ? 4.989 13.807 -39.038 1.00 93.44 326 LYS A N 1
ATOM 2304 C CA . LYS A 1 326 ? 3.764 13.727 -39.846 1.00 93.44 326 LYS A CA 1
ATOM 2305 C C . LYS A 1 326 ? 3.095 15.088 -39.939 1.00 93.44 326 LYS A C 1
ATOM 2307 O O . LYS A 1 326 ? 3.013 15.801 -38.941 1.00 93.44 326 LYS A O 1
ATOM 2312 N N . SER A 1 327 ? 2.593 15.438 -41.120 1.00 95.75 327 SER A N 1
ATOM 2313 C CA . SER A 1 327 ? 1.713 16.598 -41.271 1.00 95.75 327 SER A CA 1
ATOM 2314 C C . SER A 1 327 ? 0.325 16.291 -40.717 1.00 95.75 327 SER A C 1
ATOM 2316 O O . SER A 1 327 ? -0.049 15.128 -40.566 1.00 95.75 327 SER A O 1
ATOM 2318 N N . THR A 1 328 ? -0.442 17.328 -40.406 1.00 96.19 328 THR A N 1
ATOM 2319 C CA . THR A 1 328 ? -1.819 17.191 -39.922 1.00 96.19 328 THR A CA 1
ATOM 2320 C C . THR A 1 328 ? -2.823 17.681 -40.966 1.00 96.19 328 THR A C 1
ATOM 2322 O O . THR A 1 328 ? -2.504 18.525 -41.808 1.00 96.19 328 THR A O 1
ATOM 2325 N N . ALA A 1 329 ? -4.046 17.156 -40.919 1.00 95.12 329 ALA A N 1
ATOM 2326 C CA . ALA A 1 329 ? -5.160 17.630 -41.732 1.00 95.12 329 ALA A CA 1
ATOM 2327 C C . ALA A 1 329 ? -6.446 17.688 -40.904 1.00 95.12 329 ALA A C 1
ATOM 2329 O O . ALA A 1 329 ? -6.764 16.754 -40.172 1.00 95.12 329 ALA A O 1
ATOM 2330 N N . GLY A 1 330 ? -7.176 18.797 -41.019 1.00 94.19 330 GLY A N 1
ATOM 2331 C CA . GLY A 1 330 ? -8.452 18.964 -40.333 1.00 94.19 330 GLY A CA 1
ATOM 2332 C C . GLY A 1 330 ? -9.543 18.087 -40.939 1.00 94.19 330 GLY A C 1
ATOM 2333 O O . GLY A 1 330 ? -9.649 17.978 -42.160 1.00 94.19 330 GLY A O 1
ATOM 2334 N N . ASP A 1 331 ? -10.357 17.515 -40.066 1.00 91.31 331 ASP A N 1
ATOM 2335 C CA . ASP A 1 331 ? -11.603 16.825 -40.357 1.00 91.31 331 ASP A CA 1
ATOM 2336 C C . ASP A 1 331 ? -12.723 17.409 -39.486 1.00 91.31 331 ASP A C 1
ATOM 2338 O O . ASP A 1 331 ? -12.488 17.860 -38.357 1.00 91.31 331 ASP A O 1
ATOM 2342 N N . ALA A 1 332 ? -13.938 17.445 -40.025 1.00 91.00 332 ALA A N 1
ATOM 2343 C CA . ALA A 1 332 ? -15.091 17.981 -39.318 1.00 91.00 332 ALA A CA 1
ATOM 2344 C C . ALA A 1 332 ? -15.636 16.942 -38.336 1.00 91.00 332 ALA A C 1
ATOM 2346 O O . ALA A 1 332 ? -15.839 15.785 -38.695 1.00 91.00 332 ALA A O 1
ATOM 2347 N N . ILE A 1 333 ? -15.931 17.371 -37.108 1.00 94.00 333 ILE A N 1
ATOM 2348 C CA . ILE A 1 333 ? -16.554 16.482 -36.131 1.00 94.00 333 ILE A CA 1
ATOM 2349 C C . ILE A 1 333 ? -18.006 16.190 -36.530 1.00 94.00 333 ILE A C 1
ATOM 2351 O O . ILE A 1 333 ? -18.742 17.086 -36.956 1.00 94.00 333 ILE A O 1
ATOM 2355 N N . SER A 1 334 ? -18.433 14.946 -36.347 1.00 93.38 334 SER A N 1
ATOM 2356 C CA . SER A 1 334 ? -19.827 14.525 -36.492 1.00 93.38 334 SER A CA 1
ATOM 2357 C C . SER A 1 334 ? -20.364 13.939 -35.182 1.00 93.38 334 SER A C 1
ATOM 2359 O O . SER A 1 334 ? -19.609 13.674 -34.245 1.00 93.38 334 SER A O 1
ATOM 2361 N N . ALA A 1 335 ? -21.687 13.805 -35.083 1.00 90.31 335 ALA A N 1
ATOM 2362 C CA . ALA A 1 335 ? -22.368 13.264 -33.912 1.00 90.31 335 ALA A CA 1
ATOM 2363 C C . ALA A 1 335 ? -22.993 11.902 -34.242 1.00 90.31 335 ALA A C 1
ATOM 2365 O O . ALA A 1 335 ? -23.674 11.761 -35.258 1.00 90.31 335 ALA A O 1
ATOM 2366 N N . LEU A 1 336 ? -22.802 10.927 -33.357 1.00 89.88 336 LEU A N 1
ATOM 2367 C CA . LEU A 1 336 ? -23.443 9.608 -33.398 1.00 89.88 336 LEU A CA 1
ATOM 2368 C C . LEU A 1 336 ? -24.026 9.292 -32.016 1.00 89.88 336 LEU A C 1
ATOM 2370 O O . LEU A 1 336 ? -23.495 9.780 -31.029 1.00 89.88 336 LEU A O 1
ATOM 2374 N N . ALA A 1 337 ? -25.081 8.484 -31.909 1.00 83.25 337 ALA A N 1
ATOM 2375 C CA . ALA A 1 337 ? -25.552 7.999 -30.607 1.00 83.25 337 ALA A CA 1
ATOM 2376 C C . ALA A 1 337 ? -24.494 7.102 -29.926 1.00 83.25 337 ALA A C 1
ATOM 2378 O O . ALA A 1 337 ? -23.873 6.264 -30.584 1.00 83.25 337 ALA A O 1
ATOM 2379 N N . ASP A 1 338 ? -24.281 7.257 -28.617 1.00 83.75 338 ASP A N 1
ATOM 2380 C CA . ASP A 1 338 ? -23.281 6.479 -27.878 1.00 83.75 338 ASP A CA 1
ATOM 2381 C C . ASP A 1 338 ? -23.802 5.090 -27.464 1.00 83.75 338 ASP A C 1
ATOM 2383 O O . ASP A 1 338 ? -24.479 4.922 -26.460 1.00 83.75 338 ASP A O 1
ATOM 2387 N N . SER A 1 339 ? -23.432 4.025 -28.169 1.00 72.94 339 SER A N 1
ATOM 2388 C CA . SER A 1 339 ? -23.945 2.676 -27.884 1.00 72.94 339 SER A CA 1
ATOM 2389 C C . SER A 1 339 ? -23.280 1.955 -26.691 1.00 72.94 339 SER A C 1
ATOM 2391 O O . SER A 1 339 ? -23.180 0.728 -26.716 1.00 72.94 339 SER A O 1
ATOM 2393 N N . GLY A 1 340 ? -22.769 2.654 -25.661 1.00 71.00 340 GLY A N 1
ATOM 2394 C CA . GLY A 1 340 ? -22.107 1.957 -24.545 1.00 71.00 340 GLY A CA 1
ATOM 2395 C C . GLY A 1 340 ? -21.929 2.656 -23.194 1.00 71.00 340 GLY A C 1
ATOM 2396 O O . GLY A 1 340 ? -22.100 1.971 -22.190 1.00 71.00 340 GLY A O 1
ATOM 2397 N N . VAL A 1 341 ? -21.555 3.942 -23.110 1.00 75.69 341 VAL A N 1
ATOM 2398 C CA . VAL A 1 341 ? -21.332 4.590 -21.792 1.00 75.69 341 VAL A CA 1
ATOM 2399 C C . VAL A 1 341 ? -22.582 5.326 -21.336 1.00 75.69 341 VAL A C 1
ATOM 2401 O O . VAL A 1 341 ? -23.070 5.099 -20.229 1.00 75.69 341 VAL A O 1
ATOM 2404 N N . ASN A 1 342 ? -23.127 6.171 -22.206 1.00 80.19 342 ASN A N 1
ATOM 2405 C CA . ASN A 1 342 ? -24.401 6.831 -21.991 1.00 80.19 342 ASN A CA 1
ATOM 2406 C C . ASN A 1 342 ? -25.188 6.932 -23.311 1.00 80.19 342 ASN A C 1
ATOM 2408 O O . ASN A 1 342 ? -24.945 7.872 -24.065 1.00 80.19 342 ASN A O 1
ATOM 2412 N N . PRO A 1 343 ? -26.148 6.029 -23.587 1.00 81.38 343 PRO A N 1
ATOM 2413 C CA . PRO A 1 343 ? -26.888 6.012 -24.855 1.00 81.38 343 PRO A CA 1
ATOM 2414 C C . PRO A 1 343 ? -27.780 7.222 -25.101 1.00 81.38 343 PRO A C 1
ATOM 2416 O O . PRO A 1 343 ? -28.191 7.456 -26.234 1.00 81.38 343 PRO A O 1
ATOM 2419 N N . PHE A 1 344 ? -28.012 8.014 -24.064 1.00 82.81 344 PHE A N 1
ATOM 2420 C CA . PHE A 1 344 ? -28.800 9.240 -24.101 1.00 82.81 344 PHE A CA 1
ATOM 2421 C C . PHE A 1 344 ? -27.961 10.451 -24.527 1.00 82.81 344 PHE A C 1
ATOM 2423 O O . PHE A 1 344 ? -28.460 11.570 -24.633 1.00 82.81 344 PHE A O 1
ATOM 2430 N N . HIS A 1 345 ? -26.653 10.255 -24.744 1.00 82.69 345 HIS A N 1
ATOM 2431 C CA . HIS A 1 345 ? -25.718 11.262 -25.237 1.00 82.69 345 HIS A CA 1
ATOM 2432 C C . HIS A 1 345 ? -25.193 10.877 -26.624 1.00 82.69 345 HIS A C 1
ATOM 2434 O O . HIS A 1 345 ? -25.048 9.703 -26.969 1.00 82.69 345 HIS A O 1
ATOM 2440 N N . ALA A 1 346 ? -24.854 11.889 -27.423 1.00 86.50 346 ALA A N 1
ATOM 2441 C CA . ALA A 1 346 ? -24.060 11.668 -28.624 1.00 86.50 346 ALA A CA 1
ATOM 2442 C C . ALA A 1 346 ? -22.580 11.412 -28.268 1.00 86.50 346 ALA A C 1
ATOM 2444 O O . ALA A 1 346 ? -22.135 11.692 -27.160 1.00 86.50 346 ALA A O 1
ATOM 2445 N N . THR A 1 347 ? -21.802 10.924 -29.227 1.00 89.62 347 THR A N 1
ATOM 2446 C CA . THR A 1 347 ? -20.339 10.827 -29.202 1.00 89.62 347 THR A CA 1
ATOM 2447 C C . THR A 1 347 ? -19.754 11.667 -30.334 1.00 89.62 347 THR A C 1
ATOM 2449 O O . THR A 1 347 ? -20.360 11.792 -31.404 1.00 89.62 347 THR A O 1
ATOM 2452 N N . SER A 1 348 ? -18.589 12.268 -30.094 1.00 93.19 348 SER A N 1
ATOM 2453 C CA . SER A 1 348 ? -17.838 13.033 -31.091 1.00 93.19 348 SER A CA 1
ATOM 2454 C C . SER A 1 348 ? -17.065 12.082 -32.009 1.00 93.19 348 SER A C 1
ATOM 2456 O O . SER A 1 348 ? -16.139 11.400 -31.567 1.00 93.19 348 SER A O 1
ATOM 2458 N N . GLN A 1 349 ? -17.451 12.024 -33.284 1.00 94.31 349 GLN A N 1
ATOM 2459 C CA . GLN A 1 349 ? -16.878 11.124 -34.2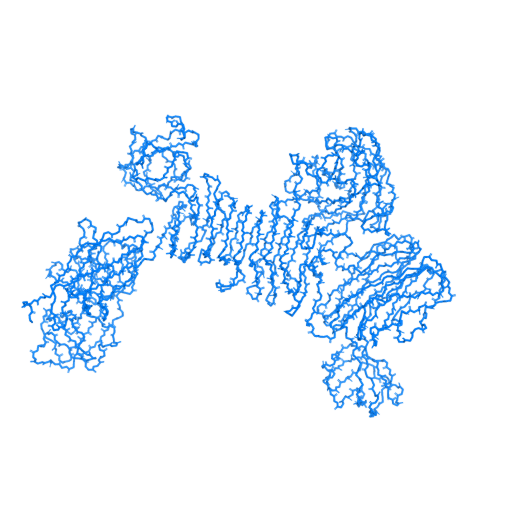85 1.00 94.31 349 GLN A CA 1
ATOM 2460 C C . GLN A 1 349 ? -15.959 11.863 -35.263 1.00 94.31 349 GLN A C 1
ATOM 2462 O O . GLN A 1 349 ? -16.339 12.905 -35.803 1.00 94.31 349 GLN A O 1
ATOM 2467 N N . ILE A 1 350 ? -14.790 11.270 -35.526 1.00 94.19 350 ILE A N 1
ATOM 2468 C CA . ILE A 1 350 ? -13.872 11.651 -36.609 1.00 94.19 350 ILE A CA 1
ATOM 2469 C C . ILE A 1 350 ? -13.928 10.625 -37.754 1.00 94.19 350 ILE A C 1
ATOM 2471 O O . ILE A 1 350 ? -14.206 9.445 -37.529 1.00 94.19 350 ILE A O 1
ATOM 2475 N N . SER A 1 351 ? -13.650 11.084 -38.973 1.00 94.44 351 SER A N 1
ATOM 2476 C CA . SER A 1 351 ? -13.665 10.321 -40.229 1.00 94.44 351 SER A CA 1
ATOM 2477 C C . SER A 1 351 ? -12.511 10.716 -41.175 1.00 94.44 351 SER A C 1
ATOM 2479 O O . SER A 1 351 ? -12.735 11.146 -42.314 1.00 94.44 351 SER A O 1
ATOM 2481 N N . PRO A 1 352 ? -11.248 10.613 -40.733 1.00 94.00 352 PRO A N 1
ATOM 2482 C CA . PRO A 1 352 ? -10.124 11.169 -41.471 1.00 94.00 352 PRO A CA 1
ATOM 2483 C C . PRO A 1 352 ? -9.850 10.459 -42.798 1.00 94.00 352 PRO A C 1
ATOM 2485 O O . PRO A 1 352 ? -10.018 9.249 -42.953 1.00 94.00 352 PRO A O 1
ATOM 2488 N N . ALA A 1 353 ? -9.355 11.231 -43.767 1.00 94.06 353 ALA A N 1
ATOM 2489 C CA . ALA A 1 353 ? -8.980 10.714 -45.077 1.00 94.06 353 ALA A CA 1
ATOM 2490 C C . ALA A 1 353 ? -7.794 9.734 -45.005 1.00 94.06 353 ALA A C 1
ATOM 2492 O O . ALA A 1 353 ? -6.883 9.879 -44.190 1.00 94.06 353 ALA A O 1
ATOM 2493 N N . ILE A 1 354 ? -7.776 8.775 -45.933 1.00 95.19 354 ILE A N 1
ATOM 2494 C CA . ILE A 1 354 ? -6.740 7.740 -46.039 1.00 95.19 354 ILE A CA 1
ATOM 2495 C C . ILE A 1 354 ? -5.369 8.379 -46.310 1.00 95.19 354 ILE A C 1
ATOM 2497 O O . ILE A 1 354 ? -5.162 9.020 -47.343 1.00 95.19 354 ILE A O 1
ATOM 2501 N N . SER A 1 355 ? -4.413 8.175 -45.403 1.00 93.62 355 SER A N 1
ATOM 2502 C CA . SER A 1 355 ? -3.024 8.601 -45.537 1.00 93.62 355 SER A CA 1
ATOM 2503 C C . SER A 1 355 ? -2.078 7.857 -44.588 1.00 93.62 355 SER A C 1
ATOM 2505 O O . SER A 1 355 ? -2.347 7.692 -43.404 1.00 93.62 355 SER A O 1
ATOM 2507 N N . ALA A 1 356 ? -0.894 7.486 -45.086 1.00 90.19 356 ALA A N 1
ATOM 2508 C CA . ALA A 1 356 ? 0.192 6.950 -44.256 1.00 90.19 356 ALA A CA 1
ATOM 2509 C C . ALA A 1 356 ? 1.118 8.042 -43.682 1.00 90.19 356 ALA A C 1
ATOM 2511 O O . ALA A 1 356 ? 1.935 7.775 -42.796 1.00 90.19 356 ALA A O 1
ATOM 2512 N N . THR A 1 357 ? 1.034 9.270 -44.201 1.00 92.94 357 THR A N 1
ATOM 2513 C CA . THR A 1 357 ? 1.959 10.376 -43.891 1.00 92.94 357 THR A CA 1
ATOM 2514 C C . THR A 1 357 ? 1.282 11.567 -43.220 1.00 92.94 357 THR A C 1
ATOM 2516 O O . THR A 1 357 ? 1.981 12.404 -42.651 1.00 92.94 357 THR A O 1
ATOM 2519 N N . VAL A 1 358 ? -0.051 11.621 -43.249 1.00 95.00 358 VAL A N 1
ATOM 2520 C CA . VAL A 1 358 ? -0.868 12.702 -42.692 1.00 95.00 358 VAL A CA 1
ATOM 2521 C C . VAL A 1 358 ? -1.716 12.152 -41.549 1.00 95.00 358 VAL A C 1
ATOM 2523 O O . VAL A 1 358 ? -2.374 11.130 -41.714 1.00 95.00 358 VAL A O 1
ATOM 2526 N N . LEU A 1 359 ? -1.707 12.842 -40.412 1.00 95.50 359 LEU A N 1
ATOM 2527 C CA . LEU A 1 359 ? -2.615 12.613 -39.290 1.00 95.50 359 LEU A CA 1
ATOM 2528 C C . LEU A 1 359 ? -3.868 13.476 -39.482 1.00 95.50 359 LEU A C 1
ATOM 2530 O O . LEU A 1 359 ? -3.805 14.701 -39.356 1.00 95.50 359 LEU A O 1
ATOM 2534 N N . GLY A 1 360 ? -4.985 12.849 -39.837 1.00 95.00 360 GLY A N 1
ATOM 2535 C CA . GLY A 1 360 ? -6.272 13.515 -40.015 1.00 95.00 360 GLY A CA 1
ATOM 2536 C C . GLY A 1 360 ? -7.105 13.493 -38.734 1.00 95.00 360 GLY A C 1
ATOM 2537 O O . GLY A 1 360 ? -7.036 12.521 -37.988 1.00 95.00 360 GLY A O 1
ATOM 2538 N N . GLY A 1 361 ? -7.911 14.522 -38.482 1.00 95.31 361 GLY A N 1
ATOM 2539 C CA . GLY A 1 361 ? -8.876 14.517 -37.378 1.00 95.31 361 GLY A CA 1
ATOM 2540 C C . GLY A 1 361 ? -9.295 15.914 -36.932 1.00 95.31 361 GLY A C 1
ATOM 2541 O O . GLY A 1 361 ? -9.159 16.879 -37.683 1.00 95.31 361 GLY A O 1
ATOM 2542 N N . SER A 1 362 ? -9.791 16.046 -35.704 1.00 95.81 362 SER A N 1
ATOM 2543 C CA . SER A 1 362 ? -10.417 17.285 -35.218 1.00 95.81 362 SER A CA 1
ATOM 2544 C C . SER A 1 362 ? -9.708 17.870 -33.998 1.00 95.81 362 SER A C 1
ATOM 2546 O O . SER A 1 362 ? -8.992 17.182 -33.267 1.00 95.81 362 SER A O 1
ATOM 2548 N N . GLN A 1 363 ? -9.941 19.163 -33.759 1.00 96.56 363 GLN A N 1
ATOM 2549 C CA . GLN A 1 363 ? -9.416 19.900 -32.613 1.00 96.56 363 GLN A CA 1
ATOM 2550 C C . GLN A 1 363 ? -10.544 20.532 -31.799 1.00 96.56 363 GLN A C 1
ATOM 2552 O O . GLN A 1 363 ? -11.390 21.241 -32.345 1.00 96.56 363 GLN A O 1
ATOM 2557 N N . LEU A 1 364 ? -10.487 20.324 -30.487 1.00 96.06 364 LEU A N 1
ATOM 2558 C CA . LEU A 1 364 ? -11.299 20.988 -29.480 1.00 96.06 364 LEU A CA 1
ATOM 2559 C C . LEU A 1 364 ? -10.481 22.097 -28.811 1.00 96.06 364 LEU A C 1
ATOM 2561 O O . LEU A 1 364 ? -9.477 21.827 -28.148 1.00 96.06 364 LEU A O 1
ATOM 2565 N N . ASN A 1 365 ? -10.938 23.340 -28.936 1.00 95.19 365 ASN A N 1
ATOM 2566 C CA . ASN A 1 365 ? -10.461 24.458 -28.131 1.00 95.19 365 ASN A CA 1
ATOM 2567 C C . ASN A 1 365 ? -11.323 24.583 -26.872 1.00 95.19 365 ASN A C 1
ATOM 2569 O O . ASN A 1 365 ? -12.544 24.738 -26.957 1.00 95.19 365 ASN A O 1
ATOM 2573 N N . LEU A 1 366 ? -10.679 24.562 -25.711 1.00 93.31 366 LEU A N 1
ATOM 2574 C CA . LEU A 1 366 ? -11.332 24.793 -24.428 1.00 93.31 366 LEU A CA 1
ATOM 2575 C C . LEU A 1 366 ? -11.661 26.281 -24.259 1.00 93.31 366 LEU A C 1
ATOM 2577 O O . LEU A 1 366 ? -10.953 27.150 -24.767 1.00 93.31 366 LEU A O 1
ATOM 2581 N N . VAL A 1 367 ? -12.703 26.581 -23.483 1.00 88.06 367 VAL A N 1
ATOM 2582 C CA . VAL A 1 367 ? -13.085 27.968 -23.138 1.00 88.06 367 VAL A CA 1
ATOM 2583 C C . VAL A 1 367 ? -12.018 28.676 -22.320 1.00 88.06 367 VAL A C 1
ATOM 2585 O O . VAL A 1 367 ? -11.842 29.887 -22.429 1.00 88.06 367 VAL A O 1
ATOM 2588 N N . GLY A 1 368 ? -11.310 27.917 -21.489 1.00 89.75 368 GLY A N 1
ATOM 2589 C CA . GLY A 1 368 ? -10.265 28.412 -20.615 1.00 89.75 368 GLY A CA 1
ATOM 2590 C C . GLY A 1 368 ? -9.152 27.389 -20.454 1.00 89.75 368 GLY A C 1
ATOM 2591 O O . GLY A 1 368 ? -9.328 26.195 -20.706 1.00 89.75 368 GLY A O 1
ATOM 2592 N N . ALA A 1 369 ? -7.994 27.885 -20.030 1.00 93.00 369 ALA A N 1
ATOM 2593 C CA . ALA A 1 369 ? -6.858 27.042 -19.706 1.00 93.00 369 ALA A CA 1
ATOM 2594 C C . ALA A 1 369 ? -7.211 26.086 -18.552 1.00 93.00 369 ALA A C 1
ATOM 2596 O O . ALA A 1 369 ? -7.838 26.492 -17.574 1.00 93.00 369 ALA A O 1
ATOM 2597 N N . THR A 1 370 ? -6.815 24.823 -18.685 1.00 93.88 370 THR A N 1
ATOM 2598 C CA . THR A 1 370 ? -7.134 23.744 -17.749 1.00 93.88 370 THR A CA 1
ATOM 2599 C C . THR A 1 370 ? -5.859 23.132 -17.180 1.00 93.88 370 THR A C 1
ATOM 2601 O O . THR A 1 370 ? -4.901 22.873 -17.912 1.00 93.88 370 THR A O 1
ATOM 2604 N N . ASP A 1 371 ? -5.866 22.886 -15.871 1.00 93.88 371 ASP A N 1
ATOM 2605 C CA . ASP A 1 371 ? -4.758 22.268 -15.150 1.00 93.88 371 ASP A CA 1
ATOM 2606 C C . ASP A 1 371 ? -4.894 20.740 -15.117 1.00 93.88 371 ASP A C 1
ATOM 2608 O O . ASP A 1 371 ? -5.816 20.187 -14.507 1.00 93.88 371 ASP A O 1
ATOM 2612 N N . LEU A 1 372 ? -3.939 20.049 -15.739 1.00 93.81 372 LEU A N 1
ATOM 2613 C CA . LEU A 1 372 ? -3.884 18.587 -15.794 1.00 93.81 372 LEU A CA 1
ATOM 2614 C C . LEU A 1 372 ? -2.799 17.979 -14.892 1.00 93.81 372 LEU A C 1
ATOM 2616 O O . LEU A 1 372 ? -2.560 16.779 -14.973 1.00 93.81 372 LEU A O 1
ATOM 2620 N N . THR A 1 373 ? -2.167 18.764 -14.016 1.00 92.56 373 THR A N 1
ATOM 2621 C CA . THR A 1 373 ? -1.151 18.261 -13.075 1.00 92.56 373 THR A CA 1
ATOM 2622 C C . THR A 1 373 ? -1.745 17.329 -12.017 1.00 92.56 373 THR A C 1
ATOM 2624 O O . THR A 1 373 ? -2.902 17.491 -11.614 1.00 92.56 373 THR A O 1
ATOM 2627 N N . GLY A 1 374 ? -0.964 16.339 -11.577 1.00 87.75 374 GLY A N 1
ATOM 2628 C CA . GLY A 1 374 ? -1.287 15.439 -10.466 1.00 87.75 374 GLY A CA 1
ATOM 2629 C C . GLY A 1 374 ? -2.476 14.496 -10.682 1.00 87.75 374 GLY A C 1
ATOM 2630 O O . GLY A 1 374 ? -2.916 13.868 -9.723 1.00 87.75 374 GLY A O 1
ATOM 2631 N N . GLY A 1 375 ? -3.015 14.404 -11.902 1.00 91.12 375 GLY A N 1
ATOM 2632 C CA . GLY A 1 375 ? -4.160 13.554 -12.228 1.00 91.12 375 GLY A CA 1
ATOM 2633 C C . GLY A 1 375 ? -3.977 12.779 -13.531 1.00 91.12 375 GLY A C 1
ATOM 2634 O O . GLY A 1 375 ? -3.055 13.023 -14.307 1.00 91.12 375 GLY A O 1
ATOM 2635 N N . ILE A 1 376 ? -4.889 11.844 -13.769 1.00 95.25 376 ILE A N 1
ATOM 2636 C CA . ILE A 1 376 ? -4.911 10.965 -14.937 1.00 95.25 376 ILE A CA 1
ATOM 2637 C C . ILE A 1 376 ? -6.072 11.381 -15.832 1.00 95.25 376 ILE A C 1
ATOM 2639 O O . ILE A 1 376 ? -7.227 11.360 -15.413 1.00 95.25 376 ILE A O 1
ATOM 2643 N N . LEU A 1 377 ? -5.779 11.743 -17.075 1.00 95.62 377 LEU A N 1
ATOM 2644 C CA . LEU A 1 377 ? -6.790 11.958 -18.099 1.00 95.62 377 LEU A CA 1
ATOM 2645 C C . LEU A 1 377 ? -7.292 10.599 -18.597 1.00 95.62 377 LEU A C 1
ATOM 2647 O O . LEU A 1 377 ? -6.568 9.910 -19.311 1.00 95.62 377 LEU A O 1
ATOM 2651 N N . LEU A 1 378 ? -8.514 10.226 -18.228 1.00 95.12 378 LEU A N 1
ATOM 2652 C CA . LEU A 1 378 ? -9.215 9.044 -18.723 1.00 95.12 378 LEU A CA 1
ATOM 2653 C C . LEU A 1 378 ? -10.219 9.463 -19.801 1.00 95.12 378 LEU A C 1
ATOM 2655 O O . LEU A 1 378 ? -10.952 10.439 -19.634 1.00 95.12 378 LEU A O 1
ATOM 2659 N N . CYS A 1 379 ? -10.261 8.725 -20.903 1.00 94.06 379 CYS A N 1
ATOM 2660 C CA . CYS A 1 379 ? -11.249 8.903 -21.964 1.00 94.06 379 CYS A CA 1
ATOM 2661 C C . CYS A 1 379 ? -11.462 7.568 -22.691 1.00 94.06 379 CYS A C 1
ATOM 2663 O O . CYS A 1 379 ? -10.681 6.623 -22.529 1.00 94.06 379 CYS A O 1
ATOM 2665 N N . THR A 1 380 ? -12.545 7.464 -23.459 1.00 93.56 380 THR A N 1
ATOM 2666 C CA . THR A 1 380 ? -12.885 6.237 -24.183 1.00 93.56 380 THR A CA 1
ATOM 2667 C C . THR A 1 380 ? -13.057 6.479 -25.667 1.00 93.56 380 THR A C 1
ATOM 2669 O O . THR A 1 380 ? -13.397 7.585 -26.092 1.00 93.56 380 THR A O 1
ATOM 2672 N N . PHE A 1 381 ? -12.843 5.421 -26.446 1.00 93.69 381 PHE A N 1
ATOM 2673 C CA . PHE A 1 381 ? -13.198 5.401 -27.854 1.00 93.69 381 PHE A CA 1
ATOM 2674 C C . PHE A 1 381 ? -13.734 4.043 -28.298 1.00 93.69 381 PHE A C 1
ATOM 2676 O O . PHE A 1 381 ? -13.468 3.005 -27.686 1.00 93.69 381 PHE A O 1
ATOM 2683 N N . PHE A 1 382 ? -14.492 4.038 -29.386 1.00 93.31 382 PHE A N 1
ATOM 2684 C CA . PHE A 1 382 ? -14.980 2.823 -30.029 1.00 93.31 382 PHE A CA 1
ATOM 2685 C C . PHE A 1 382 ? -15.153 3.033 -31.535 1.00 93.31 382 PHE A C 1
ATOM 2687 O O . PHE A 1 382 ? -15.041 4.151 -32.041 1.00 93.31 382 PHE A O 1
ATOM 2694 N N . PHE A 1 383 ? -15.417 1.932 -32.229 1.00 92.12 383 PHE A N 1
ATOM 2695 C CA . PHE A 1 383 ? -15.626 1.877 -33.669 1.00 92.12 383 PHE A CA 1
ATOM 2696 C C . PHE A 1 383 ? -17.096 1.607 -33.974 1.00 92.12 383 PHE A C 1
ATOM 2698 O O . PHE A 1 383 ? -17.740 0.843 -33.253 1.00 92.12 383 PHE A O 1
ATOM 2705 N N . THR A 1 384 ? -17.639 2.201 -35.037 1.00 90.38 384 THR A N 1
ATOM 2706 C CA . THR A 1 384 ? -19.066 2.021 -35.365 1.00 90.38 384 THR A CA 1
ATOM 2707 C C . THR A 1 384 ? -19.404 0.621 -35.859 1.00 90.38 384 THR A C 1
ATOM 2709 O O . THR A 1 384 ? -20.515 0.134 -35.652 1.00 90.38 384 THR A O 1
ATOM 2712 N N . ALA A 1 385 ? -18.436 -0.048 -36.478 1.00 88.06 385 ALA A N 1
ATOM 2713 C CA . ALA A 1 385 ? -18.499 -1.451 -36.830 1.00 88.06 385 ALA A CA 1
ATOM 2714 C C . ALA A 1 385 ? -17.152 -2.132 -36.544 1.00 88.06 385 ALA A C 1
ATOM 2716 O O . ALA A 1 385 ? -16.103 -1.497 -36.670 1.00 88.06 385 ALA A O 1
ATOM 2717 N N . PRO A 1 386 ? -17.141 -3.453 -36.279 1.00 85.56 386 PRO A N 1
ATOM 2718 C CA . PRO A 1 386 ? -15.903 -4.211 -36.088 1.00 85.56 386 PRO A CA 1
ATOM 2719 C C . PRO A 1 386 ? -14.887 -4.067 -37.226 1.00 85.56 386 PRO A C 1
ATOM 2721 O O . PRO A 1 386 ? -13.683 -4.166 -37.002 1.00 85.56 386 PRO A O 1
ATOM 2724 N N . ARG A 1 387 ? -15.358 -3.822 -38.460 1.00 87.25 387 ARG A N 1
ATOM 2725 C CA . ARG A 1 387 ? -14.474 -3.583 -39.608 1.00 87.25 387 ARG A CA 1
ATOM 2726 C C . ARG A 1 387 ? -13.683 -2.282 -39.466 1.00 87.25 387 ARG A C 1
ATOM 2728 O O . ARG A 1 387 ? -12.567 -2.230 -39.946 1.00 87.25 387 ARG A O 1
ATOM 2735 N N . ASP A 1 388 ? -14.204 -1.250 -38.807 1.00 87.44 388 ASP A N 1
ATOM 2736 C CA . ASP A 1 388 ? -13.528 0.052 -38.837 1.00 87.44 388 ASP A CA 1
ATOM 2737 C C . ASP A 1 388 ? -12.191 -0.012 -38.065 1.00 87.44 388 ASP A C 1
ATOM 2739 O O . ASP A 1 388 ? -11.261 0.736 -38.350 1.00 87.44 388 ASP A O 1
ATOM 2743 N N . TYR A 1 389 ? -12.019 -0.997 -37.174 1.00 87.75 389 TYR A N 1
ATOM 2744 C CA . TYR A 1 389 ? -10.730 -1.333 -36.559 1.00 87.75 389 TYR A CA 1
ATOM 2745 C C . TYR A 1 389 ? -9.648 -1.777 -37.553 1.00 87.75 389 TYR A C 1
ATOM 2747 O O . TYR A 1 389 ? -8.460 -1.605 -37.285 1.00 87.75 389 TYR A O 1
ATOM 2755 N N . ILE A 1 390 ? -10.010 -2.398 -38.680 1.00 87.19 390 ILE A N 1
ATOM 2756 C CA . ILE A 1 390 ? -9.021 -2.724 -39.716 1.00 87.19 390 ILE A CA 1
ATOM 2757 C C . ILE A 1 390 ? -8.707 -1.520 -40.606 1.00 87.19 390 ILE A C 1
ATOM 2759 O O . ILE A 1 390 ? -7.725 -1.580 -41.342 1.00 87.19 390 ILE A O 1
ATOM 2763 N N . ASP A 1 391 ? -9.495 -0.448 -40.508 1.00 90.19 391 ASP A N 1
ATOM 2764 C CA . ASP A 1 391 ? -9.375 0.752 -41.334 1.00 90.19 391 ASP A CA 1
ATOM 2765 C C . ASP A 1 391 ? -8.507 1.840 -40.674 1.00 90.19 391 ASP A C 1
ATOM 2767 O O . ASP A 1 391 ? -7.906 2.653 -41.383 1.00 90.19 391 ASP A O 1
ATOM 2771 N N . VAL A 1 392 ? -8.357 1.815 -39.340 1.00 91.00 392 VAL A N 1
ATOM 2772 C CA . VAL A 1 392 ? -7.460 2.721 -38.596 1.00 91.00 392 VAL A CA 1
ATOM 2773 C C . VAL A 1 392 ? -5.988 2.558 -38.986 1.00 91.00 392 VAL A C 1
ATOM 2775 O O . VAL A 1 392 ? -5.551 1.560 -39.563 1.00 91.00 392 VAL A O 1
ATOM 2778 N N . GLY A 1 393 ? -5.172 3.542 -38.610 1.00 90.06 393 GLY A N 1
ATOM 2779 C CA . GLY A 1 393 ? -3.731 3.481 -38.827 1.00 90.06 393 GLY A CA 1
ATOM 2780 C C . GLY A 1 393 ? -3.058 2.311 -38.104 1.00 90.06 393 GLY A C 1
ATOM 2781 O O . GLY A 1 393 ? -3.324 2.032 -36.931 1.00 90.06 393 GLY A O 1
ATOM 2782 N N . PHE A 1 394 ? -2.101 1.663 -38.774 1.00 90.62 394 PHE A N 1
ATOM 2783 C CA . PHE A 1 394 ? -1.146 0.789 -38.091 1.00 90.62 394 PHE A CA 1
ATOM 2784 C C . PHE A 1 394 ? -0.348 1.589 -37.059 1.00 90.62 394 PHE A C 1
ATOM 2786 O O . PHE A 1 394 ? -0.068 2.774 -37.258 1.00 90.62 394 PHE A O 1
ATOM 2793 N N . VAL A 1 395 ? 0.128 0.911 -36.014 1.00 89.31 395 VAL A N 1
ATOM 2794 C CA . VAL A 1 395 ? 1.058 1.496 -35.034 1.00 89.31 395 VAL A CA 1
ATOM 2795 C C . VAL A 1 395 ? 2.270 2.148 -35.725 1.00 89.31 395 VAL A C 1
ATOM 2797 O O . VAL A 1 395 ? 2.647 3.268 -35.400 1.00 89.31 395 VAL A O 1
ATOM 2800 N N . SER A 1 396 ? 2.818 1.520 -36.772 1.00 87.94 396 SER A N 1
ATOM 2801 C CA . SER A 1 396 ? 3.920 2.076 -37.580 1.00 87.94 396 SER A CA 1
ATOM 2802 C C . SER A 1 396 ? 3.550 3.328 -38.388 1.00 87.94 396 SER A C 1
ATOM 2804 O O . SER A 1 396 ? 4.427 4.087 -38.796 1.00 87.94 396 SER A O 1
ATOM 2806 N N . SER A 1 397 ? 2.260 3.539 -38.649 1.00 88.19 397 SER A N 1
ATOM 2807 C CA . SER A 1 397 ? 1.734 4.672 -39.414 1.00 88.19 397 SER A CA 1
ATOM 2808 C C . SER A 1 397 ? 1.257 5.820 -38.524 1.00 88.19 397 SER A C 1
ATOM 2810 O O . SER A 1 397 ? 0.915 6.869 -39.059 1.00 88.19 397 SER A O 1
ATOM 2812 N N . GLY A 1 398 ? 1.307 5.677 -37.197 1.00 88.12 398 GLY A N 1
ATOM 2813 C CA . GLY A 1 398 ? 0.950 6.720 -36.233 1.00 88.12 398 GLY A CA 1
ATOM 2814 C C . GLY A 1 398 ? -0.303 6.432 -35.406 1.00 88.12 398 GLY A C 1
ATOM 2815 O O . GLY A 1 398 ? -0.533 7.179 -34.460 1.00 88.12 398 GLY A O 1
ATOM 2816 N N . GLY A 1 399 ? -1.050 5.363 -35.721 1.00 92.38 399 GLY A N 1
ATOM 2817 C CA . GLY A 1 399 ? -2.221 4.917 -34.957 1.00 92.38 399 GLY A CA 1
ATOM 2818 C C . GLY A 1 399 ? -3.276 6.005 -34.731 1.00 92.38 399 GLY A C 1
ATOM 2819 O O . GLY A 1 399 ? -3.421 6.913 -35.550 1.00 92.38 399 GLY A O 1
ATOM 2820 N N . ILE A 1 400 ? -3.982 5.887 -33.607 1.00 95.25 400 ILE A N 1
ATOM 2821 C CA . ILE A 1 400 ? -4.877 6.895 -33.033 1.00 95.25 400 ILE A CA 1
ATOM 2822 C C . ILE A 1 400 ? -4.074 7.712 -32.022 1.00 95.25 400 ILE A C 1
ATOM 2824 O O . ILE A 1 400 ? -3.506 7.149 -31.086 1.00 95.25 400 ILE A O 1
ATOM 2828 N N . GLN A 1 401 ? -4.040 9.028 -32.195 1.00 95.12 401 GLN A N 1
ATOM 2829 C CA . GLN A 1 401 ? -3.297 9.977 -31.380 1.00 95.12 401 GLN A CA 1
ATOM 2830 C C . GLN A 1 401 ? -4.212 10.925 -30.621 1.00 95.12 401 GLN A C 1
ATOM 2832 O O . GLN A 1 401 ? -5.134 11.520 -31.181 1.00 95.12 401 GLN A O 1
ATOM 2837 N N . VAL A 1 402 ? -3.871 11.128 -29.353 1.00 97.00 402 VAL A N 1
ATOM 2838 C CA . VAL A 1 402 ? -4.429 12.185 -28.514 1.00 97.00 402 VAL A CA 1
ATOM 2839 C C . VAL A 1 402 ? -3.329 13.198 -28.265 1.00 97.00 402 VAL A C 1
ATOM 2841 O O . VAL A 1 402 ? -2.260 12.855 -27.759 1.00 97.00 402 VAL A O 1
ATOM 2844 N N . VAL A 1 403 ? -3.584 14.449 -28.633 1.00 96.94 403 VAL A N 1
ATOM 2845 C CA . VAL A 1 403 ? -2.630 15.548 -28.488 1.00 96.94 403 VAL A CA 1
ATOM 2846 C C . VAL A 1 403 ? -3.194 16.575 -27.526 1.00 96.94 403 VAL A C 1
ATOM 2848 O O . VAL A 1 403 ? -4.327 17.020 -27.689 1.00 96.94 403 VAL A O 1
ATOM 2851 N N . VAL A 1 404 ? -2.382 17.004 -26.565 1.00 96.88 404 VAL A N 1
ATOM 2852 C CA . VAL A 1 404 ? -2.685 18.163 -25.720 1.00 96.88 404 VAL A CA 1
ATOM 2853 C C . VAL A 1 404 ? -1.765 19.314 -26.095 1.00 96.88 404 VAL A C 1
ATOM 2855 O O . VAL A 1 404 ? -0.577 19.099 -26.353 1.00 96.88 404 VAL A O 1
ATOM 2858 N N . ALA A 1 405 ? -2.299 20.535 -26.125 1.00 96.62 405 ALA A N 1
ATOM 2859 C CA . ALA A 1 405 ? -1.512 21.724 -26.428 1.00 96.62 405 ALA A CA 1
ATOM 2860 C C . ALA A 1 405 ? -1.909 22.950 -25.597 1.00 96.62 405 ALA A C 1
ATOM 2862 O O . ALA A 1 405 ? -3.062 23.129 -25.185 1.00 96.62 405 ALA A O 1
ATOM 2863 N N . ASP A 1 406 ? -0.928 23.820 -25.365 1.00 95.94 406 ASP A N 1
ATOM 2864 C CA . ASP A 1 406 ? -1.136 25.117 -24.725 1.00 95.94 406 ASP A CA 1
ATOM 2865 C C . ASP A 1 406 ? -1.489 26.213 -25.751 1.00 95.94 406 ASP A C 1
ATOM 2867 O O . ASP A 1 406 ? -1.634 25.974 -26.960 1.00 95.94 406 ASP A O 1
ATOM 2871 N N . ALA A 1 407 ? -1.694 27.441 -25.266 1.00 94.81 407 ALA A N 1
ATOM 2872 C CA . ALA A 1 407 ? -2.065 28.570 -26.117 1.00 94.81 407 ALA A CA 1
ATOM 2873 C C . ALA A 1 407 ? -1.010 28.850 -27.205 1.00 94.81 407 ALA A C 1
ATOM 2875 O O . ALA A 1 407 ? -1.380 29.215 -28.323 1.00 94.81 407 ALA A O 1
ATOM 2876 N N . SER A 1 408 ? 0.266 28.585 -26.904 1.00 95.00 408 SER A N 1
ATOM 2877 C CA . SER A 1 408 ? 1.428 28.788 -27.776 1.00 95.00 408 SER A CA 1
ATOM 2878 C C . SER A 1 408 ? 1.656 27.655 -28.779 1.00 95.00 408 SER A C 1
ATOM 2880 O O . SER A 1 408 ? 2.614 27.719 -29.544 1.00 95.00 408 SER A O 1
ATOM 2882 N N . ASN A 1 409 ? 0.783 26.641 -28.808 1.00 94.50 409 ASN A N 1
ATOM 2883 C CA . ASN A 1 409 ? 0.926 25.442 -29.640 1.00 94.50 409 ASN A CA 1
ATOM 2884 C C . ASN A 1 409 ? 2.148 24.576 -29.283 1.00 94.50 409 ASN A C 1
ATOM 2886 O O . ASN A 1 409 ? 2.568 23.747 -30.092 1.00 94.50 409 ASN A O 1
ATOM 2890 N N . ASN A 1 410 ? 2.693 24.706 -28.071 1.00 96.12 410 ASN A N 1
ATOM 2891 C CA . ASN A 1 410 ? 3.537 23.645 -27.529 1.00 96.12 410 ASN A CA 1
ATOM 2892 C C . ASN A 1 410 ? 2.639 22.433 -27.287 1.00 96.12 410 ASN A C 1
ATOM 2894 O O . ASN A 1 410 ? 1.499 22.603 -26.847 1.00 96.12 410 ASN A O 1
ATOM 2898 N N . TYR A 1 411 ? 3.112 21.229 -27.597 1.00 96.25 411 TYR A N 1
ATOM 2899 C CA . TYR A 1 411 ? 2.260 20.047 -27.605 1.00 96.25 411 TYR A CA 1
ATOM 2900 C C . TYR A 1 411 ? 2.973 18.797 -27.120 1.00 96.25 411 TYR A C 1
ATOM 2902 O O . TYR A 1 411 ? 4.188 18.654 -27.245 1.00 96.25 411 TYR A O 1
ATOM 2910 N N . LYS A 1 412 ? 2.169 17.860 -26.623 1.00 96.06 412 LYS A N 1
ATOM 2911 C CA . LYS A 1 412 ? 2.565 16.475 -26.400 1.00 96.06 412 LYS A CA 1
ATOM 2912 C C . LYS A 1 412 ? 1.470 15.565 -26.948 1.00 96.06 412 LYS A C 1
ATOM 2914 O O . LYS A 1 412 ? 0.287 15.843 -26.760 1.00 96.06 412 LYS A O 1
ATOM 2919 N N . SER A 1 413 ? 1.880 14.545 -27.691 1.00 95.50 413 SER A N 1
ATOM 2920 C CA . SER A 1 413 ? 1.021 13.557 -28.343 1.00 95.50 413 SER A CA 1
ATOM 2921 C C . SER A 1 413 ? 1.300 12.172 -27.776 1.00 95.50 413 SER A C 1
ATOM 2923 O O . SER A 1 413 ? 2.453 11.860 -27.476 1.00 95.50 413 SER A O 1
ATOM 2925 N N . TRP A 1 414 ? 0.264 11.346 -27.680 1.00 96.19 414 TRP A N 1
ATOM 2926 C CA . TRP A 1 414 ? 0.339 9.940 -27.296 1.00 96.19 414 TRP A CA 1
ATOM 2927 C C . TRP A 1 414 ? -0.460 9.094 -28.282 1.00 96.19 414 TRP A C 1
ATOM 2929 O O . TRP A 1 414 ? -1.599 9.440 -28.602 1.00 96.19 414 TRP A O 1
ATOM 2939 N N . MET A 1 415 ? 0.112 7.983 -28.751 1.00 94.75 415 MET A N 1
ATOM 2940 C CA . MET A 1 415 ? -0.655 6.987 -29.503 1.00 94.75 415 MET A CA 1
ATOM 2941 C C . MET A 1 415 ? -1.421 6.094 -28.528 1.00 94.75 415 MET A C 1
ATOM 2943 O O . MET A 1 415 ? -0.798 5.293 -27.842 1.00 94.75 415 MET A O 1
ATOM 2947 N N . VAL A 1 416 ? -2.749 6.203 -28.515 1.00 95.56 416 VAL A N 1
ATOM 2948 C CA . VAL A 1 416 ? -3.642 5.514 -27.562 1.00 95.56 416 VAL A CA 1
ATOM 2949 C C . VAL A 1 416 ? -4.309 4.263 -28.138 1.00 95.56 416 VAL A C 1
ATOM 2951 O O . VAL A 1 416 ? -4.955 3.494 -27.428 1.00 95.56 416 VAL A O 1
ATOM 2954 N N . GLY A 1 417 ? -4.163 4.041 -29.444 1.00 94.75 417 GLY A N 1
ATOM 2955 C CA . GLY A 1 417 ? -4.725 2.886 -30.127 1.00 94.75 417 GLY A CA 1
ATOM 2956 C C . GLY A 1 417 ? -4.194 2.722 -31.543 1.00 94.75 417 GLY A C 1
ATOM 2957 O O . GLY A 1 417 ? -3.489 3.582 -32.069 1.00 94.75 417 GLY A O 1
ATOM 2958 N N . GLY A 1 418 ? -4.514 1.595 -32.168 1.00 92.94 418 GLY A N 1
ATOM 2959 C CA . GLY A 1 418 ? -4.151 1.338 -33.559 1.00 92.94 418 GLY A CA 1
ATOM 2960 C C . GLY A 1 418 ? -4.286 -0.126 -33.953 1.00 92.94 418 GLY A C 1
ATOM 2961 O O . GLY A 1 418 ? -4.440 -1.019 -33.113 1.00 92.94 418 GLY A O 1
ATOM 2962 N N . GLN A 1 419 ? -4.196 -0.386 -35.254 1.00 89.12 419 GLN A N 1
ATOM 2963 C CA . GLN A 1 419 ? -4.314 -1.739 -35.786 1.00 89.12 419 GLN A CA 1
ATOM 2964 C C . GLN A 1 419 ? -3.147 -2.615 -35.299 1.00 89.12 419 GLN A C 1
ATOM 2966 O O . GLN A 1 419 ? -1.988 -2.192 -35.330 1.00 89.12 419 GLN A O 1
ATOM 2971 N N . ARG A 1 420 ? -3.450 -3.859 -34.891 1.00 82.31 420 ARG A N 1
ATOM 2972 C CA . ARG A 1 420 ? -2.513 -4.840 -34.295 1.00 82.31 420 ARG A CA 1
ATOM 2973 C C . ARG A 1 420 ? -1.965 -4.470 -32.909 1.00 82.31 420 ARG A C 1
ATOM 2975 O O . ARG A 1 420 ? -1.073 -5.159 -32.414 1.00 82.31 420 ARG A O 1
ATOM 2982 N N . SER A 1 421 ? -2.503 -3.430 -32.273 1.00 89.06 421 SER A N 1
ATOM 2983 C CA . SER A 1 421 ? -2.350 -3.223 -30.830 1.00 89.06 421 SER A CA 1
ATOM 2984 C C . S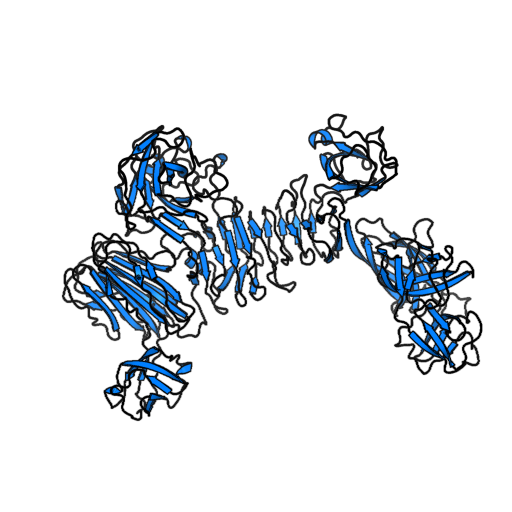ER A 1 421 ? -2.921 -4.411 -30.052 1.00 89.06 421 SER A C 1
ATOM 2986 O O . SER A 1 421 ? -3.935 -4.979 -30.459 1.00 89.06 421 SER A O 1
ATOM 2988 N N . LYS A 1 422 ? -2.325 -4.750 -28.903 1.00 89.12 422 LYS A N 1
ATOM 2989 C CA . LYS A 1 422 ? -2.911 -5.718 -27.959 1.00 89.12 422 LYS A CA 1
ATOM 2990 C C . LYS A 1 422 ? -4.077 -5.146 -27.157 1.00 89.12 422 LYS A C 1
ATOM 2992 O O . LYS A 1 422 ? -4.828 -5.915 -26.566 1.00 89.12 422 LYS A O 1
ATOM 2997 N N . THR A 1 423 ? -4.206 -3.823 -27.114 1.00 88.44 423 THR A N 1
ATOM 2998 C CA . THR A 1 423 ? -5.151 -3.113 -26.239 1.00 88.44 423 THR A CA 1
ATOM 2999 C C . THR A 1 423 ? -6.243 -2.376 -27.000 1.00 88.44 423 THR A C 1
ATOM 3001 O O . THR A 1 423 ? -7.136 -1.804 -26.390 1.00 88.44 423 THR A O 1
ATOM 3004 N N . THR A 1 424 ? -6.214 -2.420 -28.335 1.00 92.69 424 THR A N 1
ATOM 3005 C CA . THR A 1 424 ? -7.294 -1.893 -29.175 1.00 92.69 424 THR A CA 1
ATOM 3006 C C . THR A 1 424 ? -8.189 -3.036 -29.640 1.00 92.69 424 THR A C 1
ATOM 3008 O O . THR A 1 424 ? -7.782 -3.867 -30.452 1.00 92.69 424 THR A O 1
ATOM 3011 N N . SER A 1 425 ? -9.410 -3.063 -29.119 1.00 90.75 425 SER A N 1
ATOM 3012 C CA . SER A 1 425 ? -10.456 -4.029 -29.429 1.00 90.75 425 SER A CA 1
ATOM 3013 C C . SER A 1 425 ? -11.432 -3.469 -30.477 1.00 90.75 425 SER A C 1
ATOM 3015 O O . SER A 1 425 ? -11.917 -2.349 -30.299 1.00 90.75 425 SER A O 1
ATOM 3017 N N . PRO A 1 426 ? -11.775 -4.237 -31.530 1.00 88.69 426 PRO A N 1
ATOM 3018 C CA . PRO A 1 426 ? -12.777 -3.850 -32.530 1.00 88.69 426 PRO A CA 1
ATOM 3019 C C . PRO A 1 426 ? -14.214 -3.882 -31.999 1.00 88.69 426 PRO A C 1
ATOM 3021 O O . PRO A 1 426 ? -15.009 -3.002 -32.302 1.00 88.69 426 PRO A O 1
ATOM 3024 N N . ASP A 1 427 ? -14.539 -4.899 -31.197 1.00 87.00 427 ASP A N 1
ATOM 3025 C CA . ASP A 1 427 ? -15.921 -5.226 -30.809 1.00 87.00 427 ASP A CA 1
ATOM 3026 C C . ASP A 1 427 ? -16.323 -4.649 -29.446 1.00 87.00 427 ASP A C 1
ATOM 3028 O O . ASP A 1 427 ? -17.382 -4.965 -28.904 1.00 87.00 427 ASP A O 1
ATOM 3032 N N . LYS A 1 428 ? -15.431 -3.875 -28.824 1.00 86.75 428 LYS A N 1
ATOM 3033 C CA . LYS A 1 428 ? -15.602 -3.376 -27.459 1.00 86.75 428 LYS A CA 1
ATOM 3034 C C . LYS A 1 428 ? -15.122 -1.943 -27.368 1.00 86.75 428 LYS A C 1
ATOM 3036 O O . LYS A 1 428 ? -14.294 -1.492 -28.155 1.00 86.75 428 LYS A O 1
ATOM 3041 N N . ARG A 1 429 ? -15.619 -1.254 -26.349 1.00 89.25 429 ARG A N 1
ATOM 3042 C CA . ARG A 1 429 ? -15.130 0.064 -25.974 1.00 89.25 429 ARG A CA 1
ATOM 3043 C C . ARG A 1 429 ? -13.708 -0.021 -25.442 1.00 89.25 429 ARG A C 1
ATOM 3045 O O . ARG A 1 429 ? -13.414 -0.851 -24.584 1.00 89.25 429 ARG A O 1
ATOM 3052 N N . ASN A 1 430 ? -12.865 0.869 -25.938 1.00 91.94 430 ASN A N 1
ATOM 3053 C CA . ASN A 1 430 ? -11.482 1.016 -25.531 1.00 91.94 430 ASN A CA 1
ATOM 3054 C C . ASN A 1 430 ? -11.363 2.180 -24.550 1.00 91.94 430 ASN A C 1
ATOM 3056 O O . ASN A 1 430 ? -12.040 3.198 -24.697 1.00 91.94 430 ASN A O 1
ATOM 3060 N N . PHE A 1 431 ? -10.491 2.024 -23.564 1.00 92.88 431 PHE A N 1
ATOM 3061 C CA . PHE A 1 431 ? -10.181 3.035 -22.560 1.00 92.88 431 PHE A CA 1
ATOM 3062 C C . PHE A 1 431 ? -8.726 3.425 -22.740 1.00 92.88 431 PHE A C 1
ATOM 3064 O O . PHE A 1 431 ? -7.908 2.553 -23.009 1.00 92.88 431 PHE A O 1
ATOM 3071 N N . PHE A 1 432 ? -8.400 4.701 -22.567 1.00 94.88 432 PHE A N 1
ATOM 3072 C CA . PHE A 1 432 ? -7.013 5.129 -22.456 1.00 94.88 432 PHE A CA 1
ATOM 3073 C C . PHE A 1 432 ? -6.836 6.113 -21.310 1.00 94.88 432 PHE A C 1
ATOM 3075 O O . PHE A 1 432 ? -7.725 6.913 -21.015 1.00 94.88 432 PHE A O 1
ATOM 3082 N N . ALA A 1 433 ? -5.668 6.053 -20.681 1.00 96.19 433 ALA A N 1
ATOM 3083 C CA . ALA A 1 433 ? -5.293 6.878 -19.548 1.00 96.19 433 ALA A CA 1
ATOM 3084 C C . ALA A 1 433 ? -3.959 7.573 -19.823 1.00 96.19 433 ALA A C 1
ATOM 3086 O O . ALA A 1 433 ? -2.978 6.925 -20.186 1.00 96.19 433 ALA A O 1
ATOM 3087 N N . ILE A 1 434 ? -3.918 8.890 -19.636 1.00 96.56 434 ILE A N 1
ATOM 3088 C CA . ILE A 1 434 ? -2.728 9.711 -19.863 1.00 96.56 434 ILE A CA 1
ATOM 3089 C C . ILE A 1 434 ? -2.448 10.544 -18.620 1.00 96.56 434 ILE A C 1
ATOM 3091 O O . ILE A 1 434 ? -3.245 11.396 -18.228 1.00 96.56 434 ILE A O 1
ATOM 3095 N N . GLN A 1 435 ? -1.270 10.364 -18.041 1.00 95.19 435 GLN A N 1
ATOM 3096 C CA . GLN A 1 435 ? -0.698 11.329 -17.123 1.00 95.19 435 GLN A CA 1
ATOM 3097 C C . GLN A 1 435 ? 0.003 12.410 -17.955 1.00 95.19 435 GLN A C 1
ATOM 3099 O O . GLN A 1 435 ? 1.102 12.222 -18.469 1.00 95.19 435 GLN A O 1
ATOM 3104 N N . VAL A 1 436 ? -0.624 13.575 -18.120 1.00 92.12 436 VAL A N 1
ATOM 3105 C CA . VAL A 1 436 ? -0.040 14.654 -18.943 1.00 92.12 436 VAL A CA 1
ATOM 3106 C C . VAL A 1 436 ? 1.287 15.137 -18.360 1.00 92.12 436 VAL A C 1
ATOM 3108 O O . VAL A 1 436 ? 2.197 15.538 -19.096 1.00 92.12 436 VAL A O 1
ATOM 3111 N N . ASP A 1 437 ? 1.421 15.058 -17.036 1.00 90.50 437 ASP A N 1
ATOM 3112 C CA . ASP A 1 437 ? 2.618 15.452 -16.325 1.00 90.50 437 ASP A CA 1
ATOM 3113 C C . ASP A 1 437 ? 3.677 14.363 -16.131 1.00 90.50 437 ASP A C 1
ATOM 3115 O O . ASP A 1 437 ? 4.649 14.650 -15.433 1.00 90.50 437 ASP A O 1
ATOM 3119 N N . GLN A 1 438 ? 3.562 13.235 -16.843 1.00 91.62 438 GLN A N 1
ATOM 3120 C CA . GLN A 1 438 ? 4.492 12.105 -16.800 1.00 91.62 438 GLN A CA 1
ATOM 3121 C C . GLN A 1 438 ? 5.970 12.544 -16.772 1.00 91.62 438 GLN A C 1
ATOM 3123 O O . GLN A 1 438 ? 6.388 13.395 -17.570 1.00 91.62 438 GLN A O 1
ATOM 3128 N N . ALA A 1 439 ? 6.737 11.979 -15.842 1.00 89.19 439 ALA A N 1
ATOM 3129 C CA . ALA A 1 439 ? 8.160 12.204 -15.636 1.00 89.19 439 ALA A CA 1
ATOM 3130 C C . ALA A 1 439 ? 9.006 11.527 -16.720 1.00 89.19 439 ALA A C 1
ATOM 3132 O O . ALA A 1 439 ? 10.001 12.106 -17.155 1.00 89.19 439 ALA A O 1
ATOM 3133 N N . THR A 1 440 ? 8.593 10.341 -17.183 1.00 87.25 440 THR A N 1
ATOM 3134 C CA . THR A 1 440 ? 9.274 9.608 -18.259 1.00 87.25 440 THR A CA 1
ATOM 3135 C C . THR A 1 440 ? 8.310 9.289 -19.392 1.00 87.25 440 THR A C 1
ATOM 3137 O O . THR A 1 440 ? 7.313 8.604 -19.200 1.00 87.25 440 THR A O 1
ATOM 3140 N N . ASP A 1 441 ? 8.613 9.756 -20.600 1.00 89.25 441 ASP A N 1
ATOM 3141 C CA . ASP A 1 441 ? 7.785 9.481 -21.772 1.00 89.25 441 ASP A CA 1
ATOM 3142 C C . ASP A 1 441 ? 7.782 7.985 -22.111 1.00 89.25 441 ASP A C 1
ATOM 3144 O O . ASP A 1 441 ? 8.826 7.357 -22.287 1.00 89.25 441 ASP A O 1
ATOM 3148 N N . THR A 1 442 ? 6.591 7.412 -22.282 1.00 88.12 442 THR A N 1
ATOM 3149 C CA . THR A 1 442 ? 6.464 6.081 -22.891 1.00 88.12 442 THR A CA 1
ATOM 3150 C C . THR A 1 442 ? 6.970 6.102 -24.338 1.00 88.12 442 THR A C 1
ATOM 3152 O O . THR A 1 442 ? 6.887 7.132 -25.010 1.00 88.12 442 THR A O 1
ATOM 3155 N N . GLY A 1 443 ? 7.352 4.947 -24.887 1.00 84.25 443 GLY A N 1
ATOM 3156 C CA . GLY A 1 443 ? 7.807 4.853 -26.282 1.00 84.25 443 GLY A CA 1
ATOM 3157 C C . GLY A 1 443 ? 6.784 5.304 -27.343 1.00 84.25 443 GLY A C 1
ATOM 3158 O O . GLY A 1 443 ? 7.147 5.469 -28.500 1.00 84.25 443 GLY A O 1
ATOM 3159 N N . TYR A 1 444 ? 5.520 5.521 -26.987 1.00 90.00 444 TYR A N 1
ATOM 3160 C CA . TYR A 1 444 ? 4.471 5.982 -27.902 1.00 90.00 444 TYR A CA 1
ATOM 3161 C C . TYR A 1 444 ? 4.047 7.440 -27.667 1.00 90.00 444 TYR A C 1
ATOM 3163 O O . TYR A 1 444 ? 3.015 7.869 -28.184 1.00 90.00 444 TYR A O 1
ATOM 3171 N N . ALA A 1 445 ? 4.837 8.206 -26.910 1.00 91.44 445 ALA A N 1
ATOM 3172 C CA . ALA A 1 445 ? 4.669 9.645 -26.764 1.00 91.44 445 ALA A CA 1
ATOM 3173 C C . ALA A 1 445 ? 5.598 10.411 -27.723 1.00 91.44 445 ALA A C 1
ATOM 3175 O O . ALA A 1 445 ? 6.675 9.944 -28.096 1.00 91.44 445 ALA A O 1
ATOM 3176 N N . THR A 1 446 ? 5.189 11.596 -28.167 1.00 91.31 446 THR A N 1
ATOM 3177 C CA . THR A 1 446 ? 6.012 12.481 -29.003 1.00 91.31 446 THR A CA 1
ATOM 3178 C C . THR A 1 446 ? 5.706 13.940 -28.694 1.00 91.31 446 THR A C 1
ATOM 3180 O O . THR A 1 446 ? 4.553 14.333 -28.540 1.00 91.31 446 THR A O 1
ATOM 3183 N N . SER A 1 447 ? 6.746 14.764 -28.637 1.00 90.94 447 SER A N 1
ATOM 3184 C CA . SER A 1 447 ? 6.651 16.203 -28.398 1.00 90.94 447 SER A CA 1
ATOM 3185 C C . SER A 1 447 ? 7.792 16.917 -29.125 1.00 90.94 447 SER A C 1
ATOM 3187 O O . SER A 1 447 ? 8.900 16.389 -29.193 1.00 90.94 447 SER A O 1
ATOM 3189 N N . ALA A 1 448 ? 7.537 18.122 -29.640 1.00 84.69 448 ALA A N 1
ATOM 3190 C CA . ALA A 1 448 ? 8.596 19.031 -30.092 1.00 84.69 448 ALA A CA 1
ATOM 3191 C C . ALA A 1 448 ? 9.029 19.961 -28.948 1.00 84.69 448 ALA A C 1
ATOM 3193 O O . ALA A 1 448 ? 10.186 19.987 -28.540 1.00 84.69 448 ALA A O 1
ATOM 3194 N N . THR A 1 449 ? 8.069 20.692 -28.384 1.00 92.38 449 THR A N 1
ATOM 3195 C CA . THR A 1 449 ? 8.212 21.459 -27.145 1.00 92.38 449 THR A CA 1
ATOM 3196 C C . THR A 1 449 ? 7.026 21.092 -26.259 1.00 92.38 449 THR A C 1
ATOM 3198 O O . THR A 1 449 ? 5.893 21.288 -26.707 1.00 92.38 449 THR A O 1
ATOM 3201 N N . PRO A 1 450 ? 7.250 20.538 -25.052 1.00 92.25 450 PRO A N 1
ATOM 3202 C CA . PRO A 1 450 ? 6.155 20.126 -24.181 1.00 92.25 450 PRO A CA 1
ATOM 3203 C C . PRO A 1 450 ? 5.270 21.312 -23.763 1.00 92.25 450 PRO A C 1
ATOM 3205 O O . PRO A 1 450 ? 5.785 22.415 -23.566 1.00 92.25 450 PRO A O 1
ATOM 3208 N N . PRO A 1 451 ? 3.954 21.105 -23.593 1.00 94.75 451 PRO A N 1
ATOM 3209 C CA . PRO A 1 451 ? 3.028 22.159 -23.206 1.00 94.75 451 PRO A CA 1
ATOM 3210 C C . PRO A 1 451 ? 3.168 22.534 -21.730 1.00 94.75 451 PRO A C 1
ATOM 3212 O O . PRO A 1 451 ? 3.593 21.729 -20.896 1.00 94.75 451 PRO A O 1
ATOM 3215 N N . THR A 1 452 ? 2.708 23.736 -21.381 1.00 95.00 452 THR A N 1
ATOM 3216 C CA . THR A 1 452 ? 2.516 24.113 -19.973 1.00 95.00 452 THR A CA 1
ATOM 3217 C C . THR A 1 452 ? 1.351 23.319 -19.369 1.00 95.00 452 THR A C 1
ATOM 3219 O O . THR A 1 452 ? 0.186 23.602 -19.639 1.00 95.00 452 THR A O 1
ATOM 3222 N N . LYS A 1 453 ? 1.664 22.322 -18.534 1.00 92.25 453 LYS A N 1
ATOM 3223 C CA . LYS A 1 453 ? 0.720 21.318 -17.992 1.00 92.25 453 LYS A CA 1
ATOM 3224 C C . LYS A 1 453 ? -0.421 21.907 -17.138 1.00 92.25 453 LYS A C 1
ATOM 3226 O O . LYS A 1 453 ? -1.498 21.322 -17.068 1.00 92.25 453 LYS A O 1
ATOM 3231 N N . THR A 1 454 ? -0.200 23.072 -16.527 1.00 94.81 454 THR A N 1
ATOM 3232 C CA . THR A 1 454 ? -1.205 23.825 -15.754 1.00 94.81 454 THR A CA 1
ATOM 3233 C C . THR A 1 454 ? -2.097 24.723 -16.620 1.00 94.81 454 THR A C 1
ATOM 3235 O O . THR A 1 454 ? -3.027 25.339 -16.107 1.00 94.81 454 THR A O 1
ATOM 3238 N N . ALA A 1 455 ? -1.810 24.837 -17.923 1.00 95.31 455 ALA A N 1
ATOM 3239 C CA . ALA A 1 455 ? -2.451 25.789 -18.826 1.00 95.31 455 ALA A CA 1
ATOM 3240 C C . ALA A 1 455 ? -2.782 25.177 -20.202 1.00 95.31 455 ALA A C 1
ATOM 3242 O O . ALA A 1 455 ? -2.541 25.783 -21.252 1.00 95.31 455 ALA A O 1
ATOM 3243 N N . ILE A 1 456 ? -3.344 23.967 -20.210 1.00 96.50 456 ILE A N 1
ATOM 3244 C CA . ILE A 1 456 ? -3.770 23.288 -21.439 1.00 96.50 456 ILE A CA 1
ATOM 3245 C C . ILE A 1 456 ? -5.015 23.970 -22.000 1.00 96.50 456 ILE A C 1
ATOM 3247 O O . ILE A 1 456 ? -5.960 24.243 -21.269 1.00 96.50 456 ILE A O 1
ATOM 3251 N N . THR A 1 457 ? -5.027 24.251 -23.303 1.00 96.62 457 THR A N 1
ATOM 3252 C CA . THR A 1 457 ? -6.138 24.974 -23.957 1.00 96.62 457 THR A CA 1
ATOM 3253 C C . THR A 1 457 ? -6.747 24.217 -25.128 1.00 96.62 457 THR A C 1
ATOM 3255 O O . THR A 1 457 ? -7.813 24.602 -25.602 1.00 96.62 457 THR A O 1
ATOM 3258 N N . LYS A 1 458 ? -6.083 23.163 -25.619 1.00 95.44 458 LYS A N 1
ATOM 3259 C CA . LYS A 1 458 ? -6.489 22.449 -26.830 1.00 95.44 458 LYS A CA 1
ATOM 3260 C C . LYS A 1 458 ? -6.295 20.948 -26.670 1.00 95.44 458 LYS A C 1
ATOM 3262 O O . LYS A 1 458 ? -5.276 20.515 -26.128 1.00 95.44 458 LYS A O 1
ATOM 3267 N N . PHE A 1 459 ? -7.235 20.192 -27.224 1.00 96.88 459 PHE A N 1
ATOM 3268 C CA . PHE A 1 459 ? -7.140 18.753 -27.436 1.00 96.88 459 PHE A CA 1
ATOM 3269 C C . PHE A 1 459 ? -7.311 18.456 -28.922 1.00 96.88 459 PHE A C 1
ATOM 3271 O O . PHE A 1 459 ? -8.201 19.017 -29.558 1.00 96.88 459 PHE A O 1
ATOM 3278 N N . LEU A 1 460 ? -6.464 17.601 -29.490 1.00 96.62 460 LEU A N 1
ATOM 3279 C CA . LEU A 1 460 ? -6.630 17.102 -30.851 1.00 96.62 460 LEU A CA 1
ATOM 3280 C C . LEU A 1 460 ? -6.763 15.582 -30.815 1.00 96.62 460 LEU A C 1
ATOM 3282 O O . LEU A 1 460 ? -6.016 14.909 -30.103 1.00 96.62 460 LEU A O 1
ATOM 3286 N N . PHE A 1 461 ? -7.685 15.068 -31.620 1.00 96.69 461 PHE A N 1
ATOM 3287 C CA . PHE A 1 461 ? -7.918 13.643 -31.827 1.00 96.69 461 PHE A CA 1
ATOM 3288 C C . PHE A 1 461 ? -7.618 13.351 -33.287 1.00 96.69 461 PHE A C 1
ATOM 3290 O O . PHE A 1 461 ? -8.327 13.842 -34.166 1.00 96.69 461 PHE A O 1
ATOM 3297 N N . LEU A 1 462 ? -6.526 12.635 -33.540 1.00 95.88 462 LEU A N 1
ATOM 3298 C CA . LEU A 1 462 ? -5.971 12.463 -34.879 1.00 95.88 462 LEU A CA 1
ATOM 3299 C C . LEU A 1 462 ? -5.673 10.994 -35.153 1.00 95.88 462 LEU A C 1
ATOM 3301 O O . LEU A 1 462 ? -5.284 10.269 -34.249 1.00 95.88 462 LEU A O 1
ATOM 3305 N N . GLU A 1 463 ? -5.749 10.556 -36.399 1.00 94.81 463 GLU A N 1
ATOM 3306 C CA . GLU A 1 463 ? -5.280 9.232 -36.807 1.00 94.81 463 GLU A CA 1
ATOM 3307 C C . GLU A 1 463 ? -4.804 9.223 -38.266 1.00 94.81 463 GLU A C 1
ATOM 3309 O O . GLU A 1 463 ? -5.098 10.130 -39.045 1.00 94.81 463 GLU A O 1
ATOM 3314 N N . ALA A 1 464 ? -4.010 8.217 -38.634 1.00 92.75 464 ALA A N 1
ATOM 3315 C CA . ALA A 1 464 ? -3.442 8.063 -39.980 1.00 92.75 464 ALA A CA 1
ATOM 3316 C C . ALA A 1 464 ? -3.893 6.734 -40.615 1.00 92.75 464 ALA A C 1
ATOM 3318 O O . ALA A 1 464 ? -3.115 5.770 -40.639 1.00 92.75 464 ALA A O 1
ATOM 3319 N N . PRO A 1 465 ? -5.155 6.641 -41.072 1.00 93.25 465 PRO A N 1
ATOM 3320 C CA . PRO A 1 465 ? -5.699 5.414 -41.638 1.00 93.25 465 PRO A CA 1
ATOM 3321 C C . PRO A 1 465 ? -5.087 5.113 -43.002 1.00 93.25 465 PRO A C 1
ATOM 3323 O O . PRO A 1 465 ? -4.858 6.016 -43.799 1.00 93.25 465 PRO A O 1
ATOM 3326 N N . VAL A 1 466 ? -4.821 3.842 -43.306 1.00 91.69 466 VAL A N 1
ATOM 3327 C CA . VAL A 1 466 ? -4.128 3.470 -44.559 1.00 91.69 466 VAL A CA 1
ATOM 3328 C C . VAL A 1 466 ? -4.898 2.504 -45.455 1.00 91.69 466 VAL A C 1
ATOM 3330 O O . VAL A 1 466 ? -4.470 2.278 -46.585 1.00 91.69 466 VAL A O 1
ATOM 3333 N N . ILE A 1 467 ? -6.008 1.936 -44.975 1.00 90.81 467 ILE A N 1
ATOM 3334 C CA . ILE A 1 467 ? -6.807 0.945 -45.714 1.00 90.81 467 ILE A CA 1
ATOM 3335 C C . ILE A 1 467 ? -8.120 1.566 -46.199 1.00 90.81 467 ILE A C 1
ATOM 3337 O O . ILE A 1 467 ? -8.368 1.592 -47.404 1.00 90.81 467 ILE A O 1
ATOM 3341 N N . ALA A 1 468 ? -8.929 2.103 -45.286 1.00 92.69 468 ALA A N 1
ATOM 3342 C CA . ALA A 1 468 ? -10.162 2.818 -45.599 1.00 92.69 468 ALA A CA 1
ATOM 3343 C C . ALA A 1 468 ? -10.392 3.956 -44.593 1.00 92.69 468 ALA A C 1
ATOM 3345 O O . ALA A 1 468 ? -9.524 4.229 -43.772 1.00 92.69 468 ALA A O 1
ATOM 3346 N N . ILE A 1 469 ? -11.522 4.657 -44.693 1.00 93.75 469 ILE A N 1
ATOM 3347 C CA . ILE A 1 469 ? -11.873 5.734 -43.758 1.00 93.75 469 ILE A CA 1
ATOM 3348 C C . ILE A 1 469 ? -12.474 5.098 -42.495 1.00 93.75 469 ILE A C 1
ATOM 3350 O O . ILE A 1 469 ? -13.540 4.486 -42.604 1.00 93.75 469 ILE A O 1
ATOM 3354 N N . PRO A 1 470 ? -11.828 5.228 -41.325 1.00 92.69 470 PRO A N 1
ATOM 3355 C CA . PRO A 1 470 ? -12.371 4.744 -40.066 1.00 92.69 470 PRO A CA 1
ATOM 3356 C C . PRO A 1 470 ? -13.469 5.683 -39.561 1.00 92.69 470 PRO A C 1
ATOM 3358 O O . PRO A 1 470 ? -13.515 6.863 -39.907 1.00 92.69 470 PRO A O 1
ATOM 3361 N N . LEU A 1 471 ? -14.340 5.151 -38.708 1.00 93.38 471 LEU A N 1
ATOM 3362 C CA . LEU A 1 471 ? -15.339 5.918 -37.971 1.00 93.38 471 LEU A CA 1
ATOM 3363 C C . LEU A 1 471 ? -15.057 5.754 -36.479 1.00 93.38 471 LEU A C 1
ATOM 3365 O O . LEU A 1 471 ? -15.577 4.845 -35.824 1.00 93.38 471 LEU A O 1
ATOM 3369 N N . THR A 1 472 ? -14.182 6.617 -35.967 1.00 93.88 472 THR A N 1
ATOM 3370 C CA . THR A 1 472 ? -13.688 6.557 -34.588 1.00 93.88 472 THR A CA 1
ATOM 3371 C C . THR A 1 472 ? -14.460 7.547 -33.722 1.00 93.88 472 THR A C 1
ATOM 3373 O O . THR A 1 472 ? -14.486 8.748 -33.993 1.00 93.88 472 THR A O 1
ATOM 3376 N N . CYS A 1 473 ? -15.095 7.042 -32.669 1.00 93.50 473 CYS A N 1
ATOM 3377 C CA . CYS A 1 473 ? -15.962 7.806 -31.778 1.00 93.50 473 CYS A CA 1
ATOM 3378 C C . CYS A 1 473 ? -15.311 7.985 -30.406 1.00 93.50 473 CYS A C 1
ATOM 3380 O O . CYS A 1 473 ? -14.930 6.985 -29.803 1.00 93.50 473 CYS A O 1
ATOM 3382 N N . PHE A 1 474 ? -15.228 9.220 -29.901 1.00 93.62 474 PHE A N 1
ATOM 3383 C CA . PHE A 1 474 ? -14.681 9.560 -28.580 1.00 93.62 474 PHE A CA 1
ATOM 3384 C C . PHE A 1 474 ? -15.760 10.098 -27.635 1.00 93.62 474 PHE A C 1
ATOM 3386 O O . PHE A 1 474 ? -16.666 10.824 -28.055 1.00 93.62 474 PHE A O 1
ATOM 3393 N N . ASN A 1 475 ? -15.658 9.766 -26.348 1.00 89.44 475 ASN A N 1
ATOM 3394 C CA . ASN A 1 475 ? -16.572 10.239 -25.303 1.00 89.44 475 ASN A CA 1
ATOM 3395 C C . ASN A 1 475 ? -15.966 10.134 -23.893 1.00 89.44 475 ASN A C 1
ATOM 3397 O O . ASN A 1 475 ? -15.117 9.279 -23.625 1.00 89.44 475 ASN A O 1
ATOM 3401 N N . GLN A 1 476 ? -16.481 10.975 -22.985 1.00 86.69 476 GLN A N 1
ATOM 3402 C CA . GLN A 1 476 ? -16.209 10.976 -21.539 1.00 86.69 476 GLN A CA 1
ATOM 3403 C C . GLN A 1 476 ? -14.754 11.306 -21.163 1.00 86.69 476 GLN A C 1
ATOM 3405 O O . GLN A 1 476 ? -14.076 10.507 -20.521 1.00 86.69 476 GLN A O 1
ATOM 3410 N N . MET A 1 477 ? -14.268 12.498 -21.526 1.00 91.25 477 MET A N 1
ATOM 3411 C CA . MET A 1 477 ? -12.915 12.934 -21.172 1.00 91.25 477 MET A CA 1
ATOM 3412 C C . MET A 1 477 ? -12.874 13.579 -19.776 1.00 91.25 477 MET A C 1
ATOM 3414 O O . MET A 1 477 ? -13.422 14.660 -19.537 1.00 91.25 477 MET A O 1
ATOM 3418 N N . ILE A 1 478 ? -12.201 12.909 -18.838 1.00 91.81 478 ILE A N 1
ATOM 3419 C CA . ILE A 1 478 ? -12.219 13.228 -17.405 1.00 91.81 478 ILE A CA 1
ATOM 3420 C C . ILE A 1 478 ? -10.800 13.202 -16.844 1.00 91.81 478 ILE A C 1
ATOM 3422 O O . ILE A 1 478 ? -10.030 12.293 -17.130 1.00 91.81 478 ILE A O 1
ATOM 3426 N N . LYS A 1 479 ? -10.457 14.174 -15.996 1.00 93.31 479 LYS A N 1
ATOM 3427 C CA . LYS A 1 479 ? -9.253 14.127 -15.160 1.00 93.31 479 LYS A CA 1
ATOM 3428 C C . LYS A 1 479 ? -9.600 13.489 -13.821 1.00 93.31 479 LYS A C 1
ATOM 3430 O O . LYS A 1 479 ? -10.363 14.061 -13.047 1.00 93.31 479 LYS A O 1
ATOM 3435 N N . ILE A 1 480 ? -9.015 12.338 -13.528 1.00 93.06 480 ILE A N 1
ATOM 3436 C CA . ILE A 1 480 ? -9.160 11.632 -12.256 1.00 93.06 480 ILE A CA 1
ATOM 3437 C C . ILE A 1 480 ? -7.991 12.012 -11.350 1.00 93.06 480 ILE A C 1
ATOM 3439 O O . ILE A 1 480 ? -6.839 11.892 -11.754 1.00 93.06 480 ILE A O 1
ATOM 3443 N N . ASN A 1 481 ? -8.275 12.453 -10.126 1.00 92.31 481 ASN A N 1
ATOM 3444 C CA . ASN A 1 481 ? -7.246 12.723 -9.121 1.00 92.31 481 ASN A CA 1
ATOM 3445 C C . ASN A 1 481 ? -7.034 11.475 -8.255 1.00 92.31 481 ASN A C 1
ATOM 3447 O O . ASN A 1 481 ? -6.002 10.822 -8.336 1.00 92.31 481 ASN A O 1
ATOM 3451 N N . LYS A 1 482 ? -8.036 11.122 -7.444 1.00 90.81 482 LYS A N 1
ATOM 3452 C CA . LYS A 1 482 ? -8.077 9.907 -6.618 1.00 90.81 482 LYS A CA 1
ATOM 3453 C C . LYS A 1 482 ? -9.504 9.654 -6.153 1.00 90.81 482 LYS A C 1
ATOM 3455 O O . LYS A 1 482 ? -10.212 10.603 -5.838 1.00 90.81 482 LYS A O 1
ATOM 3460 N N . VAL A 1 483 ? -9.929 8.402 -6.062 1.00 91.06 483 VAL A N 1
ATOM 3461 C CA . VAL A 1 483 ? -11.213 8.059 -5.434 1.00 91.06 483 VAL A CA 1
ATOM 3462 C C . VAL A 1 483 ? -10.993 7.879 -3.942 1.00 91.06 483 VAL A C 1
ATOM 3464 O O . VAL A 1 483 ? -10.098 7.134 -3.564 1.00 91.06 483 VAL A O 1
ATOM 3467 N N . VAL A 1 484 ? -11.797 8.526 -3.100 1.00 92.12 484 VAL A N 1
ATOM 3468 C CA . VAL A 1 484 ? -11.755 8.343 -1.642 1.00 92.12 484 VAL A CA 1
ATOM 3469 C C . VAL A 1 484 ? -13.064 7.701 -1.191 1.00 92.12 484 VAL A C 1
ATOM 3471 O O . VAL A 1 484 ? -14.143 8.253 -1.427 1.00 92.12 484 VAL A O 1
ATOM 3474 N N . VAL A 1 485 ? -12.964 6.512 -0.596 1.00 91.81 485 VAL A N 1
ATOM 3475 C CA . VAL A 1 485 ? -14.117 5.695 -0.191 1.00 91.81 485 VAL A CA 1
ATOM 3476 C C . VAL A 1 485 ? -14.367 5.819 1.309 1.00 91.81 485 VAL A C 1
ATOM 3478 O O . VAL A 1 485 ? -13.440 5.685 2.110 1.00 91.81 485 VAL A O 1
ATOM 3481 N N . ALA A 1 486 ? -15.632 6.029 1.674 1.00 92.12 486 ALA A N 1
ATOM 3482 C CA . ALA A 1 486 ? -16.104 6.109 3.051 1.00 92.12 486 ALA A CA 1
ATOM 3483 C C . ALA A 1 486 ? -17.425 5.343 3.245 1.00 92.12 486 ALA A C 1
ATOM 3485 O O . ALA A 1 486 ? -18.074 4.923 2.281 1.00 92.12 486 ALA A O 1
ATOM 3486 N N . GLY A 1 487 ? -17.822 5.175 4.508 1.00 92.00 487 GLY A N 1
ATOM 3487 C CA . GLY A 1 487 ? -19.052 4.490 4.899 1.00 92.00 487 GLY A CA 1
ATOM 3488 C C . GLY A 1 487 ? -18.832 3.092 5.472 1.00 92.00 487 GLY A C 1
ATOM 3489 O O . GLY A 1 487 ? -17.724 2.723 5.856 1.00 92.00 487 GLY A O 1
ATOM 3490 N N . GLY A 1 488 ? -19.915 2.322 5.561 1.00 91.81 488 GLY A N 1
ATOM 3491 C CA . GLY A 1 488 ? -19.964 1.067 6.307 1.00 91.81 488 GLY A CA 1
ATOM 3492 C C . GLY A 1 488 ? -20.187 1.267 7.805 1.00 91.81 488 GLY A C 1
ATOM 3493 O O . GLY A 1 488 ? -20.050 2.361 8.354 1.00 91.81 488 GLY A O 1
ATOM 3494 N N . SER A 1 489 ? -20.536 0.181 8.489 1.00 89.81 489 SER A N 1
ATOM 3495 C CA . SER A 1 489 ? -20.631 0.140 9.950 1.00 89.81 489 SER A CA 1
ATOM 3496 C C . SER A 1 489 ? -19.927 -1.095 10.509 1.00 89.81 489 SER A C 1
ATOM 3498 O O . SER A 1 489 ? -19.589 -2.021 9.777 1.00 89.81 489 SER A O 1
ATOM 3500 N N . THR A 1 490 ? -19.741 -1.155 11.826 1.00 88.50 490 THR A N 1
ATOM 3501 C CA . THR A 1 490 ? -19.141 -2.328 12.486 1.00 88.50 490 THR A CA 1
ATOM 3502 C C . THR A 1 490 ? -19.955 -3.611 12.292 1.00 88.50 490 THR A C 1
ATOM 3504 O O . THR A 1 490 ? -19.392 -4.701 12.294 1.00 88.50 490 THR A O 1
ATOM 3507 N N . SER A 1 491 ? -21.277 -3.490 12.127 1.00 89.00 491 SER A N 1
ATOM 3508 C CA . SER A 1 491 ? -22.186 -4.625 11.900 1.00 89.00 491 SER A CA 1
ATOM 3509 C C . SER A 1 491 ? -22.335 -4.979 10.420 1.00 89.00 491 SER A C 1
ATOM 3511 O O . SER A 1 491 ? -22.676 -6.112 10.092 1.00 89.00 491 SER A O 1
ATOM 3513 N N . PHE A 1 492 ? -22.088 -4.012 9.536 1.00 90.06 492 PHE A N 1
ATOM 3514 C CA . PHE A 1 492 ? -22.214 -4.144 8.089 1.00 90.06 492 PHE A CA 1
ATOM 3515 C C . PHE A 1 492 ? -21.043 -3.419 7.413 1.00 90.06 492 PHE A C 1
ATOM 3517 O O . PHE A 1 492 ? -21.220 -2.311 6.889 1.00 90.06 492 PHE A O 1
ATOM 3524 N N . PRO A 1 493 ? -19.830 -3.990 7.484 1.00 94.25 493 PRO A N 1
ATOM 3525 C CA . PRO A 1 493 ? -18.679 -3.413 6.815 1.00 94.25 493 PRO A CA 1
ATOM 3526 C C . PRO A 1 493 ? -18.833 -3.529 5.294 1.00 94.25 493 PRO A C 1
ATOM 3528 O O . PRO A 1 493 ? -19.495 -4.438 4.791 1.00 94.25 493 PRO A O 1
ATOM 3531 N N . LEU A 1 494 ? -18.215 -2.603 4.566 1.00 95.06 494 LEU A N 1
ATOM 3532 C CA . LEU A 1 494 ? -18.259 -2.557 3.108 1.00 95.06 494 LEU A CA 1
ATOM 3533 C C . LEU A 1 494 ? -17.513 -3.748 2.499 1.00 95.06 494 LEU A C 1
ATOM 3535 O O . LEU A 1 494 ? -16.346 -3.978 2.823 1.00 95.06 494 LEU A O 1
ATOM 3539 N N . SER A 1 495 ? -18.173 -4.464 1.589 1.00 94.62 495 SER A N 1
ATOM 3540 C CA . SER A 1 495 ? -17.568 -5.520 0.775 1.00 94.62 495 SER A CA 1
ATOM 3541 C C . SER A 1 495 ? -16.761 -4.950 -0.400 1.00 94.62 495 SER A C 1
ATOM 3543 O O . SER A 1 495 ? -16.798 -3.752 -0.689 1.00 94.62 495 SER A O 1
ATOM 3545 N N . PHE A 1 496 ? -16.061 -5.813 -1.147 1.00 93.19 496 PHE A N 1
ATOM 3546 C CA . PHE A 1 496 ? -15.358 -5.384 -2.363 1.00 93.19 496 PHE A CA 1
ATOM 3547 C C . PHE A 1 496 ? -16.313 -4.838 -3.438 1.00 93.19 496 PHE A C 1
ATOM 3549 O O . PHE A 1 496 ? -15.970 -3.890 -4.141 1.00 93.19 496 PHE A O 1
ATOM 3556 N N . LEU A 1 497 ? -17.529 -5.387 -3.545 1.00 91.81 497 LEU A N 1
ATOM 3557 C CA . LEU A 1 497 ? -18.536 -4.880 -4.481 1.00 91.81 497 LEU A CA 1
ATOM 3558 C C . LEU A 1 497 ? -19.068 -3.511 -4.045 1.00 91.81 497 LEU A C 1
ATOM 3560 O O . LEU A 1 497 ? -19.249 -2.636 -4.888 1.00 91.81 497 LEU A O 1
ATOM 3564 N N . ASP A 1 498 ? -19.242 -3.294 -2.739 1.00 92.75 498 ASP A N 1
ATOM 3565 C CA . ASP A 1 498 ? -19.622 -1.985 -2.195 1.00 92.75 498 ASP A CA 1
ATOM 3566 C C . ASP A 1 498 ? -18.531 -0.943 -2.466 1.00 92.75 498 ASP A C 1
ATOM 3568 O O . ASP A 1 498 ? -18.821 0.160 -2.929 1.00 92.75 498 ASP A O 1
ATOM 3572 N N . PHE A 1 499 ? -17.264 -1.308 -2.261 1.00 92.12 499 PHE A N 1
ATOM 3573 C CA . PHE A 1 499 ? -16.121 -0.471 -2.616 1.00 92.12 499 PHE A CA 1
ATOM 3574 C C . PHE A 1 499 ? -16.116 -0.125 -4.114 1.00 92.12 499 PHE A C 1
ATOM 3576 O O . PHE A 1 499 ? -16.013 1.047 -4.485 1.00 92.12 499 PHE A O 1
ATOM 3583 N N . LEU A 1 500 ? -16.297 -1.123 -4.984 1.00 91.12 500 LEU A N 1
ATOM 3584 C CA . LEU A 1 500 ? -16.306 -0.924 -6.432 1.00 91.12 500 LEU A CA 1
ATOM 3585 C C . LEU A 1 500 ? -17.505 -0.081 -6.896 1.00 91.12 500 LEU A C 1
ATOM 3587 O O . LEU A 1 500 ? -17.373 0.681 -7.851 1.00 91.12 500 LEU A O 1
ATOM 3591 N N . SER A 1 501 ? -18.644 -0.157 -6.197 1.00 89.19 501 SER A N 1
ATOM 3592 C CA . SER A 1 501 ? -19.815 0.687 -6.467 1.00 89.19 501 SER A CA 1
ATOM 3593 C C . SER A 1 501 ? -19.521 2.176 -6.268 1.00 89.19 501 SER A C 1
ATOM 3595 O O . SER A 1 501 ? -20.041 3.005 -7.008 1.00 89.19 501 SER A O 1
ATOM 3597 N N . VAL A 1 502 ? -18.630 2.519 -5.329 1.00 90.19 502 VAL A N 1
ATOM 3598 C CA . VAL A 1 502 ? -18.158 3.895 -5.133 1.00 90.19 502 VAL A CA 1
ATOM 3599 C C . VAL A 1 502 ? -17.167 4.246 -6.227 1.00 90.19 502 VAL A C 1
ATOM 3601 O O . VAL A 1 502 ? -17.344 5.249 -6.901 1.00 90.19 502 VAL A O 1
ATOM 3604 N N . VAL A 1 503 ? -16.158 3.408 -6.476 1.00 90.25 503 VAL A N 1
ATOM 3605 C CA . VAL A 1 503 ? -15.157 3.668 -7.529 1.00 90.25 503 VAL A CA 1
ATOM 3606 C C . VAL A 1 503 ? -15.804 3.869 -8.906 1.00 90.25 503 VAL A C 1
ATOM 3608 O O . VAL A 1 503 ? -15.355 4.714 -9.678 1.00 90.25 503 VAL A O 1
ATOM 3611 N N . ASN A 1 504 ? -16.902 3.163 -9.181 1.00 89.19 504 ASN A N 1
ATOM 3612 C CA . ASN A 1 504 ? -17.685 3.263 -10.412 1.00 89.19 504 ASN A CA 1
ATOM 3613 C C . ASN A 1 504 ? -19.026 3.988 -10.230 1.00 89.19 504 ASN A C 1
ATOM 3615 O O . ASN A 1 504 ? -19.938 3.790 -11.029 1.00 89.19 504 ASN A O 1
ATOM 3619 N N . GLY A 1 505 ? -19.166 4.831 -9.203 1.00 83.44 505 GLY A N 1
ATOM 3620 C CA . GLY A 1 505 ? -20.420 5.533 -8.905 1.00 83.44 505 GLY A CA 1
ATOM 3621 C C . GLY A 1 505 ? -20.858 6.523 -9.991 1.00 83.44 505 GLY A C 1
ATOM 3622 O O . GLY A 1 505 ? -21.978 7.025 -9.960 1.00 83.44 505 GLY A O 1
ATOM 3623 N N . TYR A 1 506 ? -19.996 6.799 -10.967 1.00 81.50 506 TYR A N 1
ATOM 3624 C CA . TYR A 1 506 ? -20.223 7.698 -12.094 1.00 81.50 506 TYR A CA 1
ATOM 3625 C C . TYR A 1 506 ? -20.458 6.921 -13.410 1.00 81.50 506 TYR A C 1
ATOM 3627 O O . TYR A 1 506 ? -20.264 5.711 -13.477 1.00 81.50 506 TYR A O 1
ATOM 3635 N N . VAL A 1 507 ? -20.896 7.601 -14.481 1.00 81.88 507 VAL A N 1
ATOM 3636 C CA . VAL A 1 507 ? -21.223 6.947 -15.765 1.00 81.88 507 VAL A CA 1
ATOM 3637 C C . VAL A 1 507 ? -20.018 6.279 -16.436 1.00 81.88 507 VAL A C 1
ATOM 3639 O O . VAL A 1 507 ? -20.154 5.189 -16.988 1.00 81.88 507 VAL A O 1
ATOM 3642 N N . LEU A 1 508 ? -18.839 6.900 -16.356 1.00 86.25 508 LEU A N 1
ATOM 3643 C CA . LEU A 1 508 ? -17.580 6.301 -16.783 1.00 86.25 508 LEU A CA 1
ATOM 3644 C C . LEU A 1 508 ? -16.968 5.514 -15.610 1.00 86.25 508 LEU A C 1
ATOM 3646 O O . LEU A 1 508 ? -16.594 6.143 -14.618 1.00 86.25 508 LEU A O 1
ATOM 3650 N N . PRO A 1 509 ? -16.831 4.179 -15.702 1.00 85.44 509 PRO A N 1
ATOM 3651 C CA . PRO A 1 509 ? -16.215 3.395 -14.639 1.00 85.44 509 PRO A CA 1
ATOM 3652 C C . PRO A 1 509 ? -14.712 3.681 -14.563 1.00 85.44 509 PRO A C 1
ATOM 3654 O O . PRO A 1 509 ? -14.020 3.685 -15.583 1.00 85.44 509 PRO A O 1
ATOM 3657 N N . PHE A 1 510 ? -14.194 3.885 -13.353 1.00 90.00 510 PHE A N 1
ATOM 3658 C CA . PHE A 1 510 ? -12.757 4.068 -13.119 1.00 90.00 510 PHE A CA 1
ATOM 3659 C C . PHE A 1 510 ? -12.041 2.745 -12.820 1.00 90.00 510 PHE A C 1
ATOM 3661 O O . PHE A 1 510 ? -10.819 2.656 -12.961 1.00 90.00 510 PHE A O 1
ATOM 3668 N N . ALA A 1 511 ? -12.794 1.704 -12.459 1.00 90.12 511 ALA A N 1
ATOM 3669 C CA . ALA A 1 511 ? -12.298 0.348 -12.297 1.00 90.12 511 ALA A CA 1
ATOM 3670 C C . ALA A 1 511 ? -13.235 -0.660 -12.975 1.00 90.12 511 ALA A C 1
ATOM 3672 O O . ALA A 1 511 ? -14.303 -0.988 -12.471 1.00 90.12 511 ALA A O 1
ATOM 3673 N N . ILE A 1 512 ? -12.843 -1.174 -14.136 1.00 85.81 512 ILE A N 1
ATOM 3674 C CA . ILE A 1 512 ? -13.693 -2.054 -14.941 1.00 85.81 512 ILE A CA 1
ATOM 3675 C C . ILE A 1 512 ? -13.773 -3.429 -14.272 1.00 85.81 512 ILE A C 1
ATOM 3677 O O . ILE A 1 512 ? -12.757 -4.110 -14.127 1.00 85.81 512 ILE A O 1
ATOM 3681 N N . GLN A 1 513 ? -14.977 -3.854 -13.891 1.00 84.69 513 GLN A N 1
ATOM 3682 C CA . GLN A 1 513 ? -15.207 -5.192 -13.349 1.00 84.69 513 GLN A CA 1
ATOM 3683 C C . GLN A 1 513 ? -15.000 -6.248 -14.447 1.00 84.69 513 GLN A C 1
ATOM 3685 O O . GLN A 1 513 ? -15.614 -6.169 -15.510 1.00 84.69 513 GLN A O 1
ATOM 3690 N N . GLN A 1 514 ? -14.131 -7.232 -14.205 1.00 80.75 514 GLN A N 1
ATOM 3691 C CA . GLN A 1 514 ? -13.850 -8.322 -15.152 1.00 80.75 514 GLN A CA 1
ATOM 3692 C C . GLN A 1 514 ? -14.618 -9.611 -14.827 1.00 80.75 514 GLN A C 1
ATOM 3694 O O . GLN A 1 514 ? -14.929 -10.385 -15.730 1.00 80.75 514 GLN A O 1
ATOM 3699 N N . ALA A 1 515 ? -14.917 -9.840 -13.547 1.00 75.44 515 ALA A N 1
ATOM 3700 C CA . ALA A 1 515 ? -15.677 -10.973 -13.021 1.00 75.44 515 ALA A CA 1
ATOM 3701 C C . ALA A 1 515 ? -16.169 -10.647 -11.597 1.00 75.44 515 ALA A C 1
ATOM 3703 O O . ALA A 1 515 ? -15.847 -9.585 -11.051 1.00 75.44 515 ALA A O 1
ATOM 3704 N N . ASP A 1 516 ? -16.909 -11.560 -10.969 1.00 73.56 516 ASP A N 1
ATOM 3705 C CA . ASP A 1 516 ? -17.241 -11.467 -9.544 1.00 73.56 516 ASP A CA 1
ATOM 3706 C C . ASP A 1 516 ? -15.943 -11.530 -8.721 1.00 73.56 516 ASP A C 1
ATOM 3708 O O . ASP A 1 516 ? -15.292 -12.569 -8.639 1.00 73.56 516 ASP A O 1
ATOM 3712 N N . GLY A 1 517 ? -15.521 -10.386 -8.172 1.00 79.81 517 GLY A N 1
ATOM 3713 C CA . GLY A 1 517 ? -14.276 -10.263 -7.405 1.00 79.81 517 GLY A CA 1
ATOM 3714 C C . GLY A 1 517 ? -13.026 -9.897 -8.214 1.00 79.81 517 GLY A C 1
ATOM 3715 O O . GLY A 1 517 ? -11.931 -10.004 -7.677 1.00 79.81 517 GLY A O 1
ATOM 3716 N N . GLY A 1 518 ? -13.140 -9.454 -9.472 1.00 90.94 518 GLY A N 1
ATOM 3717 C CA . GLY A 1 518 ? -11.997 -8.989 -10.276 1.00 90.94 518 GLY A CA 1
ATOM 3718 C C . GLY A 1 518 ? -12.216 -7.598 -10.871 1.00 90.94 518 GLY A C 1
ATOM 3719 O O . GLY A 1 518 ? -13.258 -7.364 -11.484 1.00 90.94 518 GLY A O 1
ATOM 3720 N N . ALA A 1 519 ? -11.241 -6.692 -10.747 1.00 93.62 519 ALA A N 1
ATOM 3721 C CA . ALA A 1 519 ? -11.311 -5.353 -11.345 1.00 93.62 519 ALA A CA 1
ATOM 3722 C C . ALA A 1 519 ? -9.991 -4.898 -11.993 1.00 93.62 519 ALA A C 1
ATOM 3724 O O . ALA A 1 519 ? -8.909 -5.157 -11.469 1.00 93.62 519 ALA A O 1
ATOM 3725 N N . LEU A 1 520 ? -10.092 -4.169 -13.109 1.00 93.50 520 LEU A N 1
ATOM 3726 C CA . LEU A 1 520 ? -8.991 -3.438 -13.743 1.00 93.50 520 LEU A CA 1
ATOM 3727 C C . LEU A 1 520 ? -9.115 -1.947 -13.419 1.00 93.50 520 LEU A C 1
ATOM 3729 O O . LEU A 1 520 ? -10.003 -1.279 -13.948 1.00 93.50 520 LEU A O 1
ATOM 3733 N N . ALA A 1 521 ? -8.250 -1.433 -12.548 1.00 94.38 521 ALA A N 1
ATOM 3734 C CA . ALA A 1 521 ? -8.344 -0.076 -12.010 1.00 94.38 521 ALA A CA 1
ATOM 3735 C C . ALA A 1 521 ? -7.440 0.916 -12.757 1.00 94.38 521 ALA A C 1
ATOM 3737 O O . ALA A 1 521 ? -6.236 0.708 -12.867 1.00 94.38 521 ALA A O 1
ATOM 3738 N N . TYR A 1 522 ? -8.010 2.032 -13.217 1.00 93.69 522 TYR A N 1
ATOM 3739 C CA . TYR A 1 522 ? -7.292 3.105 -13.923 1.00 93.69 522 TYR A CA 1
ATOM 3740 C C . TYR A 1 522 ? -6.990 4.318 -13.032 1.00 93.69 522 TYR A C 1
ATOM 3742 O O . TYR A 1 522 ? -6.399 5.291 -13.497 1.00 93.69 522 TYR A O 1
ATOM 3750 N N . CYS A 1 523 ? -7.399 4.285 -11.761 1.00 91.88 523 CYS A N 1
ATOM 3751 C CA . CYS A 1 523 ? -7.292 5.412 -10.843 1.00 91.88 523 CYS A CA 1
ATOM 3752 C C . CYS A 1 523 ? -6.577 5.052 -9.533 1.00 91.88 523 CYS A C 1
ATOM 3754 O O . CYS A 1 523 ? -6.624 3.899 -9.095 1.00 91.88 523 CYS A O 1
ATOM 3756 N N . PRO A 1 524 ? -5.989 6.045 -8.845 1.00 94.25 524 PRO A N 1
ATOM 3757 C CA . PRO A 1 524 ? -5.598 5.896 -7.450 1.00 94.25 524 PRO A CA 1
ATOM 3758 C C . PRO A 1 524 ? -6.843 5.759 -6.567 1.00 94.25 524 PRO A C 1
ATOM 3760 O O . PRO A 1 524 ? -7.812 6.508 -6.730 1.00 94.25 524 PRO A O 1
ATOM 3763 N N . MET A 1 525 ? -6.812 4.824 -5.620 1.00 94.25 525 MET A N 1
ATOM 3764 C CA . MET A 1 525 ? -7.918 4.554 -4.703 1.00 94.25 525 MET A CA 1
ATOM 3765 C C . MET A 1 525 ? -7.448 4.696 -3.258 1.00 94.25 525 MET A C 1
ATOM 3767 O O . MET A 1 525 ? -6.511 4.026 -2.828 1.00 94.25 525 MET A O 1
ATOM 3771 N N . GLN A 1 526 ? -8.105 5.571 -2.506 1.00 94.94 526 GLN A N 1
ATOM 3772 C CA . GLN A 1 526 ? -7.835 5.822 -1.102 1.00 94.94 526 GLN A CA 1
ATOM 3773 C C . GLN A 1 526 ? -8.946 5.241 -0.221 1.00 94.94 526 GLN A C 1
ATOM 3775 O O . GLN A 1 526 ? -10.135 5.448 -0.479 1.00 94.94 526 GLN A O 1
ATOM 3780 N N . ILE A 1 527 ? -8.539 4.548 0.841 1.00 94.44 527 ILE A N 1
ATOM 3781 C CA . ILE A 1 527 ? -9.413 4.009 1.885 1.00 94.44 527 ILE A CA 1
ATOM 3782 C C . ILE A 1 527 ? -9.126 4.766 3.186 1.00 94.44 527 ILE A C 1
ATOM 3784 O O . ILE A 1 527 ? -7.985 4.793 3.656 1.00 94.44 527 ILE A O 1
ATOM 3788 N N . GLY A 1 528 ? -10.164 5.381 3.757 1.00 89.31 528 GLY A N 1
ATOM 3789 C CA . GLY A 1 528 ? -10.028 6.353 4.849 1.00 89.31 528 GLY A CA 1
ATOM 3790 C C . GLY A 1 528 ? -9.717 7.763 4.330 1.00 89.31 528 GLY A C 1
ATOM 3791 O O . GLY A 1 528 ? -9.523 7.965 3.130 1.00 89.31 528 GLY A O 1
ATOM 3792 N N . GLY A 1 529 ? -9.689 8.767 5.207 1.00 88.81 529 GLY A N 1
ATOM 3793 C CA . GLY A 1 529 ? -9.465 10.160 4.800 1.00 88.81 529 GLY A CA 1
ATOM 3794 C C . GLY A 1 529 ? -10.213 11.181 5.647 1.00 88.81 529 GLY A C 1
ATOM 3795 O O . GLY A 1 529 ? -9.863 11.371 6.803 1.00 88.81 529 GLY A O 1
ATOM 3796 N N . SER A 1 530 ? -11.190 11.877 5.050 1.00 88.12 530 SER A N 1
ATOM 3797 C CA . SER A 1 530 ? -12.177 12.846 5.581 1.00 88.12 530 SER A CA 1
ATOM 3798 C C . SER A 1 530 ? -13.251 12.333 6.526 1.00 88.12 530 SER A C 1
ATOM 3800 O O . SER A 1 530 ? -13.750 13.038 7.415 1.00 88.12 530 SER A O 1
ATOM 3802 N N . GLN A 1 531 ? -13.609 11.076 6.327 1.00 89.62 531 GLN A N 1
ATOM 3803 C CA . GLN A 1 531 ? -14.828 10.477 6.847 1.00 89.62 531 GLN A CA 1
ATOM 3804 C C . GLN A 1 531 ? -14.533 9.070 7.376 1.00 89.62 531 GLN A C 1
ATOM 3806 O O . GLN A 1 531 ? -13.506 8.483 7.043 1.00 89.62 531 GLN A O 1
ATOM 3811 N N . ALA A 1 532 ? -15.410 8.557 8.241 1.00 90.88 532 ALA A N 1
ATOM 3812 C CA . ALA A 1 532 ? -15.243 7.226 8.819 1.00 90.88 532 ALA A CA 1
ATOM 3813 C C . ALA A 1 532 ? -15.417 6.131 7.755 1.00 90.88 532 ALA A C 1
ATOM 3815 O O . ALA A 1 532 ? -16.267 6.248 6.863 1.00 90.88 532 ALA A O 1
ATOM 3816 N N . VAL A 1 533 ? -14.641 5.055 7.881 1.00 94.88 533 VAL A N 1
ATOM 3817 C CA . VAL A 1 533 ? -14.732 3.886 7.004 1.00 94.88 533 VAL A CA 1
ATOM 3818 C C . VAL A 1 533 ? -14.703 2.586 7.804 1.00 94.88 533 VAL A C 1
ATOM 3820 O O . VAL A 1 533 ? -13.876 2.381 8.691 1.00 94.88 533 VAL A O 1
ATOM 3823 N N . MET A 1 534 ? -15.634 1.696 7.479 1.00 95.62 534 MET A N 1
ATOM 382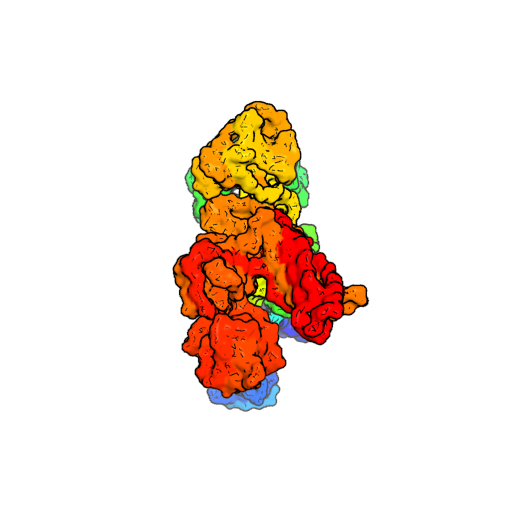4 C CA . MET A 1 534 ? -15.723 0.345 8.019 1.00 95.62 534 MET A CA 1
ATOM 3825 C C . MET A 1 534 ? -15.800 -0.607 6.833 1.00 95.62 534 MET A C 1
ATOM 3827 O O . MET A 1 534 ? -16.857 -0.788 6.235 1.00 95.62 534 MET A O 1
ATOM 3831 N N . LEU A 1 535 ? -14.668 -1.177 6.454 1.00 96.44 535 LEU A N 1
ATOM 3832 C CA . LEU A 1 535 ? -14.479 -1.942 5.234 1.00 96.44 535 LEU A CA 1
ATOM 3833 C C . LEU A 1 535 ? -13.881 -3.309 5.565 1.00 96.44 535 LEU A C 1
ATOM 3835 O O . LEU A 1 535 ? -12.914 -3.418 6.322 1.00 96.44 535 LEU A O 1
ATOM 3839 N N . ASP A 1 536 ? -14.472 -4.349 4.983 1.00 95.94 536 ASP A N 1
ATOM 3840 C CA . ASP A 1 536 ? -14.030 -5.733 5.107 1.00 95.94 536 ASP A CA 1
ATOM 3841 C C . ASP A 1 536 ? -14.131 -6.425 3.745 1.00 95.94 536 ASP A C 1
ATOM 3843 O O . ASP A 1 536 ? -15.168 -6.963 3.348 1.00 95.94 536 ASP A O 1
ATOM 3847 N N . MET A 1 537 ? -13.031 -6.358 2.997 1.00 94.62 537 MET A N 1
ATOM 3848 C CA . MET A 1 537 ? -12.911 -6.951 1.672 1.00 94.62 537 MET A CA 1
ATOM 3849 C C . MET A 1 537 ? -12.079 -8.223 1.746 1.00 94.62 537 MET A C 1
ATOM 3851 O O . MET A 1 537 ? -10.998 -8.246 2.340 1.00 94.62 537 MET A O 1
ATOM 3855 N N . GLN A 1 538 ? -12.561 -9.271 1.084 1.00 94.25 538 GLN A N 1
ATOM 3856 C CA . GLN A 1 538 ? -11.885 -10.562 1.025 1.00 94.25 538 GLN A CA 1
ATOM 3857 C C . GLN A 1 538 ? -12.092 -11.246 -0.326 1.00 94.25 538 GLN A C 1
ATOM 3859 O O . GLN A 1 538 ? -13.102 -10.997 -0.984 1.00 94.25 538 GLN A O 1
ATOM 3864 N N . ASN A 1 539 ? -11.165 -12.130 -0.706 1.00 92.81 539 ASN A N 1
ATOM 3865 C CA . ASN A 1 539 ? -11.266 -12.996 -1.890 1.00 92.81 539 ASN A CA 1
ATOM 3866 C C . ASN A 1 539 ? -11.506 -12.226 -3.196 1.00 92.81 539 ASN A C 1
ATOM 3868 O O . ASN A 1 539 ? -12.402 -12.560 -3.972 1.00 92.81 539 ASN A O 1
ATOM 3872 N N . PHE A 1 540 ? -10.716 -11.181 -3.433 1.00 95.19 540 PHE A N 1
ATOM 3873 C CA . PHE A 1 540 ? -10.807 -10.380 -4.649 1.00 95.19 540 PHE A CA 1
ATOM 3874 C C . PHE A 1 540 ? -9.444 -10.211 -5.320 1.00 95.19 540 PHE A C 1
ATOM 3876 O O . PHE A 1 540 ? -8.391 -10.493 -4.744 1.00 95.19 540 PHE A O 1
ATOM 3883 N N . SER A 1 541 ? -9.469 -9.719 -6.552 1.00 95.69 541 SER A N 1
ATOM 3884 C CA . SER A 1 541 ? -8.289 -9.342 -7.307 1.00 95.69 541 SER A CA 1
ATOM 3885 C C . SER A 1 541 ? -8.443 -7.964 -7.933 1.00 95.69 541 SER A C 1
ATOM 3887 O O . SER A 1 541 ? -9.501 -7.606 -8.458 1.00 95.69 541 SER A O 1
ATOM 3889 N N . VAL A 1 542 ? -7.368 -7.186 -7.877 1.00 96.44 542 VAL A N 1
ATOM 3890 C CA . VAL A 1 542 ? -7.261 -5.911 -8.585 1.00 96.44 542 VAL A CA 1
ATOM 3891 C C . VAL A 1 542 ? -6.013 -5.946 -9.445 1.00 96.44 542 VAL A C 1
ATOM 3893 O O . VAL A 1 542 ? -4.922 -6.265 -8.974 1.00 96.44 542 VAL A O 1
ATOM 3896 N N . GLN A 1 543 ? -6.182 -5.601 -10.713 1.00 96.00 543 GLN A N 1
ATOM 3897 C CA . GLN A 1 543 ? -5.087 -5.398 -11.640 1.00 96.00 543 GLN A CA 1
ATOM 3898 C C . GLN A 1 543 ? -5.000 -3.919 -12.015 1.00 96.00 543 GLN A C 1
ATOM 3900 O O . GLN A 1 543 ? -6.028 -3.277 -12.232 1.00 96.00 543 GLN A O 1
ATOM 3905 N N . PHE A 1 544 ? -3.786 -3.385 -12.134 1.00 95.56 544 PHE A N 1
ATOM 3906 C CA . PHE A 1 544 ? -3.564 -2.098 -12.799 1.00 95.56 544 PHE A CA 1
ATOM 3907 C C . PHE A 1 544 ? -3.068 -2.323 -14.237 1.00 95.56 544 PHE A C 1
ATOM 3909 O O . PHE A 1 544 ? -2.369 -3.312 -14.491 1.00 95.56 544 PHE A O 1
ATOM 3916 N N . PRO A 1 545 ? -3.428 -1.452 -15.199 1.00 93.19 545 PRO A N 1
ATOM 3917 C CA . PRO A 1 545 ? -2.990 -1.594 -16.579 1.00 93.19 545 PRO A CA 1
ATOM 3918 C C . PRO A 1 545 ? -1.466 -1.577 -16.723 1.00 93.19 545 PRO A C 1
ATOM 3920 O O . PRO A 1 545 ? -0.739 -0.951 -15.951 1.00 93.19 545 PRO A O 1
ATOM 3923 N N . ARG A 1 546 ? -0.988 -2.251 -17.770 1.00 91.94 546 ARG A N 1
ATOM 3924 C CA . ARG A 1 546 ? 0.414 -2.201 -18.180 1.00 91.94 546 ARG A CA 1
ATOM 3925 C C . ARG A 1 546 ? 0.669 -0.911 -18.957 1.00 91.94 546 ARG A C 1
ATOM 3927 O O . ARG A 1 546 ? -0.047 -0.627 -19.911 1.00 91.94 546 ARG A O 1
ATOM 3934 N N . GLN A 1 547 ? 1.736 -0.202 -18.618 1.00 92.88 547 GLN A N 1
ATOM 3935 C CA . GLN A 1 547 ? 2.205 0.984 -19.319 1.00 92.88 547 GLN A CA 1
ATOM 3936 C C . GLN A 1 547 ? 2.508 0.697 -20.796 1.00 92.88 547 GLN A C 1
ATOM 3938 O O . GLN A 1 547 ? 3.015 -0.369 -21.173 1.00 92.88 547 GLN A O 1
ATOM 3943 N N . ALA A 1 548 ? 2.201 1.683 -21.634 1.00 93.44 548 ALA A N 1
ATOM 3944 C CA . ALA A 1 548 ? 2.394 1.643 -23.068 1.00 93.44 548 ALA A CA 1
ATOM 3945 C C . ALA A 1 548 ? 3.853 1.315 -23.420 1.00 93.44 548 ALA A C 1
ATOM 3947 O O . ALA A 1 548 ? 4.802 1.909 -22.907 1.00 93.44 548 ALA A O 1
ATOM 3948 N N . SER A 1 549 ? 4.038 0.343 -24.313 1.00 89.94 549 SER A N 1
ATOM 3949 C CA . SER A 1 549 ? 5.340 -0.264 -24.583 1.00 89.94 549 SER A CA 1
ATOM 3950 C C . SER A 1 549 ? 5.448 -0.716 -26.033 1.00 89.94 549 SER A C 1
ATOM 3952 O O . SER A 1 549 ? 4.652 -1.535 -26.503 1.00 89.94 549 SER A O 1
ATOM 3954 N N . GLN A 1 550 ? 6.476 -0.216 -26.728 1.00 85.00 550 GLN A N 1
ATOM 3955 C CA . GLN A 1 550 ? 6.741 -0.572 -28.123 1.00 85.00 550 GLN A CA 1
ATOM 3956 C C . GLN A 1 550 ? 7.026 -2.063 -28.305 1.00 85.00 550 GLN A C 1
ATOM 3958 O O . GLN A 1 550 ? 6.455 -2.697 -29.188 1.00 85.00 550 GLN A O 1
ATOM 3963 N N . SER A 1 551 ? 7.862 -2.638 -27.437 1.00 84.31 551 SER A N 1
ATOM 3964 C CA . SER A 1 551 ? 8.249 -4.051 -27.508 1.00 84.31 551 SER A CA 1
ATOM 3965 C C . SER A 1 551 ? 7.091 -4.996 -27.188 1.00 84.31 551 SER A C 1
ATOM 3967 O O . SER A 1 551 ? 7.009 -6.085 -27.754 1.00 84.31 551 SER A O 1
ATOM 3969 N N . ALA A 1 552 ? 6.182 -4.589 -26.299 1.00 84.75 552 ALA A N 1
ATOM 3970 C CA . ALA A 1 552 ? 5.066 -5.426 -25.877 1.00 84.75 552 ALA A CA 1
ATOM 3971 C C . ALA A 1 552 ? 3.779 -5.209 -26.696 1.00 84.75 552 ALA A C 1
ATOM 3973 O O . ALA A 1 552 ? 2.929 -6.102 -26.678 1.00 84.75 552 ALA A O 1
ATOM 3974 N N . GLY A 1 553 ? 3.635 -4.080 -27.404 1.00 87.62 553 GLY A N 1
ATOM 3975 C CA . GLY A 1 553 ? 2.471 -3.747 -28.239 1.00 87.62 553 GLY A CA 1
ATOM 3976 C C . GLY A 1 553 ? 1.255 -3.200 -27.475 1.00 87.62 553 GLY A C 1
ATOM 3977 O O . GLY A 1 553 ? 0.128 -3.425 -27.913 1.00 87.62 553 GLY A O 1
ATOM 3978 N N . TYR A 1 554 ? 1.474 -2.531 -26.337 1.00 91.88 554 TYR A N 1
ATOM 3979 C CA . TYR A 1 554 ? 0.435 -1.886 -25.512 1.00 91.88 554 TYR A CA 1
ATOM 3980 C C . TYR A 1 554 ? 0.469 -0.370 -25.740 1.00 91.88 554 TYR A C 1
ATOM 3982 O O . TYR A 1 554 ? 1.565 0.191 -25.796 1.00 91.88 554 TYR A O 1
ATOM 3990 N N . LEU A 1 555 ? -0.693 0.278 -25.879 1.00 93.38 555 LEU A N 1
ATOM 3991 C CA . LEU A 1 555 ? -0.802 1.696 -26.271 1.00 93.38 555 LEU A CA 1
ATOM 3992 C C . LEU A 1 555 ? -1.714 2.543 -25.370 1.00 93.38 555 LEU A C 1
ATOM 3994 O O . LEU A 1 555 ? -1.705 3.753 -25.459 1.00 93.38 555 LEU A O 1
ATOM 3998 N N . ASP A 1 556 ? -2.519 1.947 -24.507 1.00 92.00 556 ASP A N 1
ATOM 3999 C CA . ASP A 1 556 ? -3.647 2.606 -23.841 1.00 92.00 556 ASP A CA 1
ATOM 4000 C C . ASP A 1 556 ? -3.307 3.280 -22.500 1.00 92.00 556 ASP A C 1
ATOM 4002 O O . ASP A 1 556 ? -4.083 4.101 -22.016 1.00 92.00 556 ASP A O 1
ATOM 4006 N N . PHE A 1 557 ? -2.166 2.964 -21.881 1.00 95.19 557 PHE A N 1
ATOM 4007 C CA . PHE A 1 557 ? -1.834 3.437 -20.532 1.00 95.19 557 PHE A CA 1
ATOM 4008 C C . PHE A 1 557 ? -0.501 4.197 -20.487 1.00 95.19 557 PHE A C 1
ATOM 4010 O O . PHE A 1 557 ? 0.577 3.608 -20.475 1.00 95.19 557 PHE A O 1
ATOM 4017 N N . HIS A 1 558 ? -0.563 5.523 -20.435 1.00 96.12 558 HIS A N 1
ATOM 4018 C CA . HIS A 1 558 ? 0.589 6.427 -20.382 1.00 96.12 558 HIS A CA 1
ATOM 4019 C C . HIS A 1 558 ? 0.690 7.105 -19.018 1.00 96.12 558 HIS A C 1
ATOM 4021 O O . HIS A 1 558 ? 0.508 8.315 -18.890 1.00 96.12 558 HIS A O 1
ATOM 4027 N N . VAL A 1 559 ? 0.913 6.301 -17.986 1.00 95.12 559 VAL A N 1
ATOM 4028 C CA . VAL A 1 559 ? 0.977 6.743 -16.592 1.00 95.12 559 VAL A CA 1
ATOM 4029 C C . VAL A 1 559 ? 2.263 6.202 -15.977 1.00 95.12 559 VAL A C 1
ATOM 4031 O O . VAL A 1 559 ? 2.656 5.075 -16.292 1.00 95.12 559 VAL A O 1
ATOM 4034 N N . ASP A 1 560 ? 2.941 7.004 -15.157 1.00 94.12 560 ASP A N 1
ATOM 4035 C CA . ASP A 1 560 ? 4.158 6.579 -14.468 1.00 94.12 560 ASP A CA 1
ATOM 4036 C C . ASP A 1 560 ? 3.896 5.503 -13.417 1.00 94.12 560 ASP A C 1
ATOM 4038 O O . ASP A 1 560 ? 2.812 5.387 -12.831 1.00 94.12 560 ASP A O 1
ATOM 4042 N N . ASP A 1 561 ? 4.955 4.749 -13.147 1.00 93.69 561 ASP A N 1
ATOM 4043 C CA . ASP A 1 561 ? 5.027 3.844 -12.016 1.00 93.69 561 ASP A CA 1
ATOM 4044 C C . ASP A 1 561 ? 4.710 4.590 -10.701 1.00 93.69 561 ASP A C 1
ATOM 4046 O O . ASP A 1 561 ? 5.111 5.734 -10.482 1.00 93.69 561 ASP A O 1
ATOM 4050 N N . GLY A 1 562 ? 3.949 3.946 -9.816 1.00 93.31 562 GLY A N 1
ATOM 4051 C CA . GLY A 1 562 ? 3.582 4.496 -8.507 1.00 93.31 562 GLY A CA 1
ATOM 4052 C C . GLY A 1 562 ? 2.505 5.590 -8.514 1.00 93.31 562 GLY A C 1
ATOM 4053 O O . GLY A 1 562 ? 2.213 6.146 -7.454 1.00 93.31 562 GLY A O 1
ATOM 4054 N N . VAL A 1 563 ? 1.881 5.913 -9.652 1.00 94.31 563 VAL A N 1
ATOM 4055 C CA . VAL A 1 563 ? 0.775 6.892 -9.686 1.00 94.31 563 VAL A CA 1
ATOM 4056 C C . VAL A 1 563 ? -0.557 6.243 -9.317 1.00 94.31 563 VAL A C 1
ATOM 4058 O O . VAL A 1 563 ? -1.255 6.741 -8.435 1.00 94.31 563 VAL A O 1
ATOM 4061 N N . VAL A 1 564 ? -0.898 5.116 -9.948 1.00 95.81 564 VAL A N 1
ATOM 4062 C CA . VAL A 1 564 ? -2.064 4.299 -9.571 1.00 95.81 564 VAL A CA 1
ATOM 4063 C C . VAL A 1 564 ? -1.718 3.359 -8.420 1.00 95.81 564 VAL A C 1
ATOM 4065 O O . VAL A 1 564 ? -0.561 2.970 -8.247 1.00 95.81 564 VAL A O 1
ATOM 4068 N N . GLY A 1 565 ? -2.718 2.984 -7.624 1.00 96.50 565 GLY A N 1
ATOM 4069 C CA . GLY A 1 565 ? -2.513 2.105 -6.481 1.00 96.50 565 GLY A CA 1
ATOM 4070 C C . GLY A 1 565 ? -3.522 2.297 -5.357 1.00 96.50 565 GLY A C 1
ATOM 4071 O O . GLY A 1 565 ? -4.539 2.975 -5.528 1.00 96.50 565 GLY A O 1
ATOM 4072 N N . PHE A 1 566 ? -3.203 1.706 -4.207 1.00 97.06 566 PHE A N 1
ATOM 4073 C CA . PHE A 1 566 ? -3.947 1.843 -2.959 1.00 97.06 566 PHE A CA 1
ATOM 4074 C C . PHE A 1 566 ? -3.237 2.793 -1.993 1.00 97.06 566 PHE A C 1
ATOM 4076 O O . PHE A 1 566 ? -2.027 2.699 -1.774 1.00 97.06 566 PHE A O 1
ATOM 4083 N N . ILE A 1 567 ? -4.022 3.688 -1.397 1.00 97.31 567 ILE A N 1
ATOM 4084 C CA . ILE A 1 567 ? -3.591 4.646 -0.380 1.00 97.31 567 ILE A CA 1
ATOM 4085 C C . ILE A 1 567 ? -4.443 4.424 0.872 1.00 97.31 567 ILE A C 1
ATOM 4087 O O . ILE A 1 567 ? -5.669 4.362 0.789 1.00 97.31 567 ILE A O 1
ATOM 4091 N N . PHE A 1 568 ? -3.812 4.328 2.035 1.00 97.31 568 PHE A N 1
ATOM 4092 C CA . PHE A 1 568 ? -4.484 4.099 3.310 1.00 97.31 568 PHE A CA 1
ATOM 4093 C C . PHE A 1 568 ? -4.310 5.303 4.234 1.00 97.31 568 PHE A C 1
ATOM 4095 O O . PHE A 1 568 ? -3.188 5.758 4.469 1.00 97.31 568 PHE A O 1
ATOM 4102 N N . ASP A 1 569 ? -5.430 5.795 4.766 1.00 95.62 569 ASP A N 1
ATOM 4103 C CA . ASP A 1 569 ? -5.502 6.943 5.679 1.00 95.62 569 ASP A CA 1
ATOM 4104 C C . ASP A 1 569 ? -6.571 6.716 6.765 1.00 95.62 569 ASP A C 1
ATOM 4106 O O . ASP A 1 569 ? -7.529 7.475 6.919 1.00 95.62 569 ASP A O 1
ATOM 4110 N N . GLY A 1 570 ? -6.453 5.584 7.464 1.00 94.56 570 GLY A N 1
ATOM 4111 C CA . GLY A 1 570 ? -7.402 5.159 8.492 1.00 94.56 570 GLY A CA 1
ATOM 4112 C C . GLY A 1 570 ? -7.287 5.979 9.775 1.00 94.56 570 GLY A C 1
ATOM 4113 O O . GLY A 1 570 ? -6.191 6.234 10.277 1.00 94.56 570 GLY A O 1
ATOM 4114 N N . ARG A 1 571 ? -8.431 6.357 10.336 1.00 93.81 571 ARG A N 1
ATOM 4115 C CA . ARG A 1 571 ? -8.571 7.153 11.559 1.00 93.81 571 ARG A CA 1
ATOM 4116 C C . ARG A 1 571 ? -8.809 6.281 12.777 1.00 93.81 571 ARG A C 1
ATOM 4118 O O . ARG A 1 571 ? -9.159 5.111 12.677 1.00 93.81 571 ARG A O 1
ATOM 4125 N N . ALA A 1 572 ? -8.698 6.886 13.958 1.00 93.75 572 ALA A N 1
ATOM 4126 C CA . ALA A 1 572 ? -9.122 6.230 15.187 1.00 93.75 572 ALA A CA 1
ATOM 4127 C C . ALA A 1 572 ? -10.591 5.783 15.075 1.00 93.75 572 ALA A C 1
ATOM 4129 O O . ALA A 1 572 ? -11.470 6.605 14.817 1.00 93.75 572 ALA A O 1
ATOM 4130 N N . GLY A 1 573 ? -10.841 4.489 15.284 1.00 92.06 573 GLY A N 1
ATOM 4131 C CA . GLY A 1 573 ? -12.170 3.885 15.180 1.00 92.06 573 GLY A CA 1
ATOM 4132 C C . GLY A 1 573 ? -12.545 3.319 13.807 1.00 92.06 573 GLY A C 1
ATOM 4133 O O . GLY A 1 573 ? -13.534 2.594 13.749 1.00 92.06 573 GLY A O 1
ATOM 4134 N N . ASP A 1 574 ? -11.780 3.574 12.740 1.00 95.56 574 ASP A N 1
ATOM 4135 C CA . ASP A 1 574 ? -12.031 2.941 11.438 1.00 95.56 574 ASP A CA 1
ATOM 4136 C C . ASP A 1 574 ? -11.749 1.430 11.491 1.00 95.56 574 ASP A C 1
ATOM 4138 O O . ASP A 1 574 ? -10.929 0.956 12.283 1.00 95.56 574 ASP A O 1
ATOM 4142 N N . ILE A 1 575 ? -12.409 0.668 10.618 1.00 95.19 575 ILE A N 1
ATOM 4143 C CA . ILE A 1 575 ? -12.111 -0.746 10.362 1.00 95.19 575 ILE A CA 1
ATOM 4144 C C . ILE A 1 575 ? -11.689 -0.866 8.902 1.00 95.19 575 ILE A C 1
ATOM 4146 O O . ILE A 1 575 ? -12.468 -0.551 8.010 1.00 95.19 575 ILE A O 1
ATOM 4150 N N . ILE A 1 576 ? -10.469 -1.331 8.647 1.00 96.19 576 ILE A N 1
ATOM 4151 C CA . ILE A 1 576 ? -9.928 -1.506 7.299 1.00 96.19 576 ILE A CA 1
ATOM 4152 C C . ILE A 1 576 ? -9.320 -2.901 7.206 1.00 96.19 576 ILE A C 1
ATOM 4154 O O . ILE A 1 576 ? -8.223 -3.154 7.709 1.00 96.19 576 ILE A O 1
ATOM 4158 N N . LYS A 1 577 ? -10.047 -3.813 6.556 1.00 96.06 577 LYS A N 1
ATOM 4159 C CA . LYS A 1 577 ? -9.599 -5.188 6.327 1.00 96.06 577 LYS A CA 1
ATOM 4160 C C . LYS A 1 577 ? -9.541 -5.509 4.840 1.00 96.06 577 LYS A C 1
ATOM 4162 O O . LYS A 1 577 ? -10.535 -5.358 4.130 1.00 96.06 577 LYS A O 1
ATOM 4167 N N . VAL A 1 578 ? -8.381 -5.965 4.379 1.00 96.12 578 VAL A N 1
ATOM 4168 C CA . VAL A 1 578 ? -8.112 -6.336 2.985 1.00 96.12 578 VAL A CA 1
ATOM 4169 C C . VAL A 1 578 ? -7.400 -7.684 2.976 1.00 96.12 578 VAL A C 1
ATOM 4171 O O . VAL A 1 578 ? -6.178 -7.748 3.070 1.00 96.12 578 VAL A O 1
ATOM 4174 N N . ARG A 1 579 ? -8.173 -8.769 2.911 1.00 95.38 579 ARG A N 1
ATOM 4175 C CA . ARG A 1 579 ? -7.698 -10.124 3.232 1.00 95.38 579 ARG A CA 1
ATOM 4176 C C . ARG A 1 579 ? -7.768 -11.059 2.039 1.00 95.38 579 ARG A C 1
ATOM 4178 O O . ARG A 1 579 ? -8.662 -10.926 1.207 1.00 95.38 579 ARG A O 1
ATOM 4185 N N . SER A 1 580 ? -6.873 -12.045 1.981 1.00 94.81 580 SER A N 1
ATOM 4186 C CA . SER A 1 580 ? -6.918 -13.126 0.975 1.00 94.81 580 SER A CA 1
ATOM 4187 C C . SER A 1 580 ? -7.160 -12.607 -0.454 1.00 94.81 580 SER A C 1
ATOM 4189 O O . SER A 1 580 ? -8.000 -13.123 -1.192 1.00 94.81 580 SER A O 1
ATOM 4191 N N . ALA A 1 581 ? -6.487 -11.513 -0.814 1.00 96.12 581 ALA A N 1
ATOM 4192 C CA . ALA A 1 581 ? -6.669 -10.818 -2.082 1.00 96.12 581 ALA A CA 1
ATOM 4193 C C . ALA A 1 581 ? -5.366 -10.795 -2.884 1.00 96.12 581 ALA A C 1
ATOM 4195 O O . ALA A 1 581 ? -4.274 -10.896 -2.322 1.00 96.12 581 ALA A O 1
ATOM 4196 N N . LEU A 1 582 ? -5.488 -10.648 -4.202 1.00 97.31 582 LEU A N 1
ATOM 4197 C CA . LEU A 1 582 ? -4.361 -10.523 -5.125 1.00 97.31 582 LEU A CA 1
ATOM 4198 C C . LEU A 1 582 ? -4.391 -9.152 -5.796 1.00 97.31 582 LEU A C 1
ATOM 4200 O O . LEU A 1 582 ? -5.268 -8.880 -6.616 1.00 97.31 582 LEU A O 1
ATOM 4204 N N . ILE A 1 583 ? -3.415 -8.301 -5.495 1.00 97.38 583 ILE A N 1
ATOM 4205 C CA . ILE A 1 583 ? -3.274 -7.003 -6.160 1.00 97.38 583 ILE A CA 1
ATOM 4206 C C . ILE A 1 583 ? -1.982 -7.011 -6.964 1.00 97.38 583 ILE A C 1
ATOM 4208 O O . ILE A 1 583 ? -0.907 -7.266 -6.421 1.00 97.38 583 ILE A O 1
ATOM 4212 N N . GLN A 1 584 ? -2.090 -6.768 -8.268 1.00 96.69 584 GLN A N 1
ATOM 4213 C CA . GLN A 1 584 ? -0.972 -6.969 -9.180 1.00 96.69 584 GLN A CA 1
ATOM 4214 C C . GLN A 1 584 ? -0.911 -5.948 -10.310 1.00 96.69 584 GLN A C 1
ATOM 4216 O O . GLN A 1 584 ? -1.921 -5.463 -10.820 1.00 96.69 584 GLN A O 1
ATOM 4221 N N . SER A 1 585 ? 0.303 -5.690 -10.773 1.00 94.88 585 SER A N 1
ATOM 4222 C CA . SER A 1 585 ? 0.550 -5.105 -12.083 1.00 94.88 585 SER A CA 1
ATOM 4223 C C . SER A 1 585 ? 1.931 -5.515 -12.570 1.00 94.88 585 SER A C 1
ATOM 4225 O O . SER A 1 585 ? 2.798 -5.887 -11.785 1.00 94.88 585 SER A O 1
ATOM 4227 N N . VAL A 1 586 ? 2.125 -5.453 -13.886 1.00 89.88 586 VAL A N 1
ATOM 4228 C CA . VAL A 1 586 ? 3.466 -5.569 -14.468 1.00 89.88 586 VAL A CA 1
ATOM 4229 C C . VAL A 1 586 ? 4.267 -4.286 -14.234 1.00 89.88 586 VAL A C 1
ATOM 4231 O O . VAL A 1 586 ? 5.487 -4.332 -14.114 1.00 89.88 586 VAL A O 1
ATOM 4234 N N . ASN A 1 587 ? 3.582 -3.145 -14.188 1.00 91.56 587 ASN A N 1
ATOM 4235 C CA . ASN A 1 587 ? 4.172 -1.863 -13.833 1.00 91.56 587 ASN A CA 1
ATOM 4236 C C . ASN A 1 587 ? 4.182 -1.680 -12.326 1.00 91.56 587 ASN A C 1
ATOM 4238 O O . ASN A 1 587 ? 3.313 -2.215 -11.632 1.00 91.56 587 ASN A O 1
ATOM 4242 N N . LYS A 1 588 ? 5.141 -0.903 -11.818 1.00 94.75 588 LYS A N 1
ATOM 4243 C CA . LYS A 1 588 ? 5.203 -0.668 -10.381 1.00 94.75 588 LYS A CA 1
ATOM 4244 C C . LYS A 1 588 ? 4.027 0.208 -9.954 1.00 94.75 588 LYS A C 1
ATOM 4246 O O . LYS A 1 588 ? 3.719 1.211 -10.597 1.00 94.75 588 LYS A O 1
ATOM 4251 N N . TRP A 1 589 ? 3.338 -0.170 -8.883 1.00 97.00 589 TRP A N 1
ATOM 4252 C CA . TRP A 1 589 ? 2.118 0.509 -8.430 1.00 97.00 589 TRP A CA 1
ATOM 4253 C C . TRP A 1 589 ? 2.163 0.808 -6.934 1.00 97.00 589 TRP A C 1
ATOM 4255 O O . TRP A 1 589 ? 2.870 0.164 -6.167 1.00 97.00 589 TRP A O 1
ATOM 4265 N N . LYS A 1 590 ? 1.422 1.822 -6.501 1.00 96.94 590 LYS A N 1
ATOM 4266 C CA . LYS A 1 590 ? 1.527 2.362 -5.146 1.00 96.94 590 LYS A CA 1
ATOM 4267 C C . LYS A 1 590 ? 0.787 1.517 -4.108 1.00 96.94 590 LYS A C 1
ATOM 4269 O O . LYS A 1 590 ? -0.403 1.252 -4.259 1.00 96.94 590 LYS A O 1
ATOM 4274 N N . PHE A 1 591 ? 1.458 1.194 -3.006 1.00 98.31 591 PHE A N 1
ATOM 4275 C CA . PHE A 1 591 ? 0.831 0.650 -1.800 1.00 98.31 591 PHE A CA 1
ATOM 4276 C C . PHE A 1 591 ? 1.307 1.466 -0.592 1.00 98.31 591 PHE A C 1
ATOM 4278 O O . PHE A 1 591 ? 2.377 1.215 -0.041 1.00 98.31 591 PHE A O 1
ATOM 4285 N N . GLU A 1 592 ? 0.557 2.509 -0.235 1.00 98.19 592 GLU A N 1
ATOM 4286 C CA . GLU A 1 592 ? 1.041 3.578 0.649 1.00 98.19 592 GLU A CA 1
ATOM 4287 C C . GLU A 1 592 ? 0.169 3.762 1.895 1.00 98.19 592 GLU A C 1
ATOM 4289 O O . GLU A 1 592 ? -1.040 3.954 1.794 1.00 98.19 592 GLU A O 1
ATOM 4294 N N . PHE A 1 593 ? 0.808 3.796 3.066 1.00 97.94 593 PHE A N 1
ATOM 4295 C CA . PHE A 1 593 ? 0.216 4.257 4.321 1.00 97.94 593 PHE A CA 1
ATOM 4296 C C . PHE A 1 593 ? 0.676 5.689 4.602 1.00 97.94 593 PHE A C 1
ATOM 4298 O O . PHE A 1 593 ? 1.870 5.950 4.810 1.00 97.94 593 PHE A O 1
ATOM 4305 N N . LEU A 1 594 ? -0.270 6.631 4.620 1.00 96.44 594 LEU A N 1
ATOM 4306 C CA . LEU A 1 594 ? 0.032 8.040 4.871 1.00 96.44 594 LEU A CA 1
ATOM 4307 C C . LEU A 1 594 ? 0.557 8.250 6.295 1.00 96.44 594 LEU A C 1
ATOM 4309 O O . LEU A 1 594 ? 0.259 7.488 7.208 1.00 96.44 594 LEU A O 1
ATOM 4313 N N . SER A 1 595 ? 1.331 9.313 6.524 1.00 94.81 595 SER A N 1
ATOM 4314 C CA . SER A 1 595 ? 1.851 9.644 7.866 1.00 94.81 595 SER A CA 1
ATOM 4315 C C . SER A 1 595 ? 0.766 9.947 8.901 1.00 94.81 595 SER A C 1
ATOM 4317 O O . SER A 1 595 ? 1.062 9.973 10.093 1.00 94.81 595 SER A O 1
ATOM 4319 N N . THR A 1 596 ? -0.464 10.173 8.447 1.00 93.69 596 THR A N 1
ATOM 4320 C CA . THR A 1 596 ? -1.657 10.477 9.238 1.00 93.69 596 THR A CA 1
ATOM 4321 C C . THR A 1 596 ? -2.422 9.242 9.713 1.00 93.69 596 THR A C 1
ATOM 4323 O O . THR A 1 596 ? -3.349 9.402 10.508 1.00 93.69 596 THR A O 1
ATOM 4326 N N . VAL A 1 597 ? -2.038 8.027 9.289 1.00 94.88 597 VAL A N 1
ATOM 4327 C CA . VAL A 1 597 ? -2.718 6.793 9.720 1.00 94.88 597 VAL A CA 1
ATOM 4328 C C . VAL A 1 597 ? -2.692 6.636 11.239 1.00 94.88 597 VAL A C 1
ATOM 4330 O O . VAL A 1 597 ? -1.686 6.888 11.906 1.00 94.88 597 VAL A O 1
ATOM 4333 N N . SER A 1 598 ? -3.812 6.186 11.796 1.00 93.62 598 SER A N 1
ATOM 4334 C CA . SER A 1 598 ? -3.969 5.957 13.225 1.00 93.62 598 SER A CA 1
ATOM 4335 C C . SER A 1 598 ? -3.707 4.499 13.596 1.00 93.62 598 SER A C 1
ATOM 4337 O O . SER A 1 598 ? -4.293 3.575 13.030 1.00 93.62 598 SER A O 1
ATOM 4339 N N . THR A 1 599 ? -2.907 4.295 14.642 1.00 93.69 599 THR A N 1
ATOM 4340 C CA . THR A 1 599 ? -2.753 2.993 15.312 1.00 93.69 599 THR A CA 1
ATOM 4341 C C . THR A 1 599 ? -3.993 2.580 16.112 1.00 93.69 599 THR A C 1
ATOM 4343 O O . THR A 1 599 ? -4.074 1.442 16.563 1.00 93.69 599 THR A O 1
ATOM 4346 N N . SER A 1 600 ? -4.956 3.491 16.294 1.00 92.31 600 SER A N 1
ATOM 4347 C CA . SER A 1 600 ? -6.243 3.228 16.950 1.00 92.31 600 SER A CA 1
ATOM 4348 C C . SER A 1 600 ? -7.342 2.799 15.967 1.00 92.31 600 SER A C 1
ATOM 4350 O O . SER A 1 600 ? -8.498 2.669 16.375 1.00 92.31 600 SER A O 1
ATOM 4352 N N . ALA A 1 601 ? -7.027 2.635 14.679 1.00 94.19 601 ALA A N 1
ATOM 4353 C CA . ALA A 1 601 ? -7.909 1.955 13.733 1.00 94.19 601 ALA A CA 1
ATOM 4354 C C . ALA A 1 601 ? -7.726 0.430 13.837 1.00 94.19 601 ALA A C 1
ATOM 4356 O O . ALA A 1 601 ? -6.706 -0.058 14.324 1.00 94.19 601 ALA A O 1
ATOM 4357 N N . THR A 1 602 ? -8.708 -0.332 13.366 1.00 94.19 602 THR A N 1
ATOM 4358 C CA . THR A 1 602 ? -8.609 -1.791 13.245 1.00 94.19 602 THR A CA 1
ATOM 4359 C C . THR A 1 602 ? -8.108 -2.147 11.853 1.00 94.19 602 THR A C 1
ATOM 4361 O O . THR A 1 602 ? -8.783 -1.856 10.867 1.00 94.19 602 THR A O 1
ATOM 4364 N N . TRP A 1 603 ? -6.963 -2.820 11.783 1.00 95.00 603 TRP A N 1
ATOM 4365 C CA . TRP A 1 603 ? -6.306 -3.198 10.535 1.00 95.00 603 TRP A CA 1
ATOM 4366 C C . TRP A 1 603 ? -6.195 -4.713 10.405 1.00 95.00 603 TRP A C 1
ATOM 4368 O O . TRP A 1 603 ? -5.890 -5.391 11.386 1.00 95.00 603 TRP A O 1
ATOM 4378 N N . ASP A 1 604 ? -6.405 -5.240 9.201 1.00 94.75 604 ASP A N 1
ATOM 4379 C CA . ASP A 1 604 ? -6.202 -6.661 8.909 1.00 94.75 604 ASP A CA 1
ATOM 4380 C C . ASP A 1 604 ? -5.853 -6.872 7.428 1.00 94.75 604 ASP A C 1
ATOM 4382 O O . ASP A 1 604 ? -6.637 -6.531 6.541 1.00 94.75 604 ASP A O 1
ATOM 4386 N N . PHE A 1 605 ? -4.672 -7.430 7.166 1.00 96.00 605 PHE A N 1
ATOM 4387 C CA . PHE A 1 605 ? -4.150 -7.687 5.819 1.00 96.00 605 PHE A CA 1
ATOM 4388 C C . PHE A 1 605 ? -3.798 -9.165 5.600 1.00 96.00 605 PHE A C 1
ATOM 4390 O O . PHE A 1 605 ? -3.004 -9.494 4.718 1.00 96.00 605 PHE A O 1
ATOM 4397 N N . ASP A 1 606 ? -4.364 -10.055 6.419 1.00 95.12 606 ASP A N 1
ATOM 4398 C CA . ASP A 1 606 ? -4.027 -11.476 6.418 1.00 95.12 606 ASP A CA 1
ATOM 4399 C C . ASP A 1 606 ? -4.225 -12.124 5.034 1.00 95.12 606 ASP A C 1
ATOM 4401 O O . ASP A 1 606 ? -5.280 -12.002 4.396 1.00 95.12 606 ASP A O 1
ATOM 4405 N N . GLY A 1 607 ? -3.180 -12.792 4.540 1.00 95.88 607 GLY A N 1
ATOM 4406 C CA . GLY A 1 607 ? -3.175 -13.465 3.238 1.00 95.88 607 GLY A CA 1
ATOM 4407 C C . GLY A 1 607 ? -3.189 -12.538 2.014 1.00 95.88 607 GLY A C 1
ATOM 4408 O O . GLY A 1 607 ? -3.412 -13.011 0.899 1.00 95.88 607 GLY A O 1
ATOM 4409 N N . LEU A 1 608 ? -2.981 -11.226 2.176 1.00 97.94 608 LEU A N 1
ATOM 4410 C CA . LEU A 1 608 ? -2.866 -10.297 1.048 1.00 97.94 608 LEU A CA 1
ATOM 4411 C C . LEU A 1 608 ? -1.568 -10.547 0.264 1.00 97.94 608 LEU A C 1
ATOM 4413 O O . LEU A 1 608 ? -0.470 -10.521 0.822 1.00 97.94 608 LEU A O 1
ATOM 4417 N N . THR A 1 609 ? -1.700 -10.742 -1.048 1.00 98.44 609 THR A N 1
ATOM 4418 C CA . THR A 1 609 ? -0.578 -10.890 -1.980 1.00 98.44 609 THR A CA 1
ATOM 4419 C C . THR A 1 609 ? -0.453 -9.657 -2.866 1.00 98.44 609 THR A C 1
ATOM 4421 O O . THR A 1 609 ? -1.397 -9.280 -3.565 1.00 98.44 609 THR A O 1
ATOM 4424 N N . LEU A 1 610 ? 0.730 -9.047 -2.853 1.00 98.38 610 LEU A N 1
ATOM 4425 C CA . LEU A 1 610 ? 1.093 -7.887 -3.656 1.00 98.38 610 LEU A CA 1
ATOM 4426 C C . LEU A 1 610 ? 2.144 -8.291 -4.688 1.00 98.38 610 LEU A C 1
ATOM 4428 O O . LEU A 1 610 ? 3.204 -8.779 -4.306 1.00 98.38 610 LEU A O 1
ATOM 4432 N N . ILE A 1 611 ? 1.873 -8.057 -5.974 1.00 97.94 611 ILE A N 1
ATOM 4433 C CA . ILE A 1 611 ? 2.840 -8.294 -7.055 1.00 97.94 611 ILE A CA 1
ATOM 4434 C C . ILE A 1 611 ? 3.179 -6.973 -7.738 1.00 97.94 611 ILE A C 1
ATOM 4436 O O . ILE A 1 611 ? 2.279 -6.297 -8.242 1.00 97.94 611 ILE A O 1
ATOM 4440 N N . GLY A 1 612 ? 4.458 -6.594 -7.764 1.00 96.69 612 GLY A N 1
ATOM 4441 C CA . GLY A 1 612 ? 4.897 -5.361 -8.425 1.00 96.69 612 GLY A CA 1
ATOM 4442 C C . GLY A 1 612 ? 4.551 -4.076 -7.666 1.00 96.69 612 GLY A C 1
ATOM 4443 O O . GLY A 1 612 ? 4.458 -3.017 -8.276 1.00 96.69 612 GLY A O 1
ATOM 4444 N N . ALA A 1 613 ? 4.316 -4.131 -6.354 1.00 97.94 613 ALA A N 1
ATOM 4445 C CA . ALA A 1 613 ? 3.983 -2.937 -5.573 1.00 97.94 613 ALA A CA 1
ATOM 4446 C C . ALA A 1 613 ? 5.225 -2.091 -5.232 1.00 97.94 613 ALA A C 1
ATOM 4448 O O . ALA A 1 613 ? 6.351 -2.581 -5.275 1.00 97.94 613 ALA A O 1
ATOM 4449 N N . ILE A 1 614 ? 5.003 -0.844 -4.812 1.00 97.44 614 ILE A N 1
ATOM 4450 C CA . ILE A 1 614 ? 5.961 0.048 -4.144 1.00 97.44 614 ILE A CA 1
ATOM 4451 C C . ILE A 1 614 ? 5.452 0.263 -2.709 1.00 97.44 614 ILE A C 1
ATOM 4453 O O . ILE A 1 614 ? 4.663 1.188 -2.472 1.00 97.44 614 ILE A O 1
ATOM 4457 N N . PRO A 1 615 ? 5.800 -0.618 -1.751 1.00 98.06 615 PRO A N 1
ATOM 4458 C CA . PRO A 1 615 ? 5.216 -0.570 -0.418 1.00 98.06 615 PRO A CA 1
ATOM 4459 C C . PRO A 1 615 ? 5.869 0.504 0.454 1.00 98.06 615 PRO A C 1
ATOM 4461 O O . PRO A 1 615 ? 7.047 0.423 0.795 1.00 98.06 615 PRO A O 1
ATOM 4464 N N . THR A 1 616 ? 5.076 1.482 0.883 1.00 98.12 616 THR A N 1
ATOM 4465 C CA . THR A 1 616 ? 5.445 2.433 1.938 1.00 98.12 616 THR A CA 1
ATOM 4466 C C . THR A 1 616 ? 4.588 2.147 3.160 1.00 98.12 616 THR A C 1
ATOM 4468 O O . THR A 1 616 ? 3.459 2.627 3.275 1.00 98.12 616 THR A O 1
ATOM 4471 N N . LEU A 1 617 ? 5.114 1.313 4.054 1.00 98.00 617 LEU A N 1
ATOM 4472 C CA . LEU A 1 617 ? 4.427 0.864 5.261 1.00 98.00 617 LEU A CA 1
ATOM 4473 C C . LEU A 1 617 ? 4.601 1.882 6.390 1.00 98.00 617 LEU A C 1
ATOM 4475 O O . LEU A 1 617 ? 5.428 2.791 6.291 1.00 98.00 617 LEU A O 1
ATOM 4479 N N . ARG A 1 618 ? 3.815 1.727 7.462 1.00 95.88 618 ARG A N 1
ATOM 4480 C CA . ARG A 1 618 ? 3.929 2.473 8.726 1.00 95.88 618 ARG A CA 1
ATOM 4481 C C . ARG A 1 618 ? 3.454 1.638 9.904 1.00 95.88 618 ARG A C 1
ATOM 4483 O O . ARG A 1 618 ? 2.760 0.639 9.731 1.00 95.88 618 ARG A O 1
ATOM 4490 N N . ASN A 1 619 ? 3.795 2.075 11.111 1.00 93.88 619 ASN A N 1
ATOM 4491 C CA . ASN A 1 619 ? 3.206 1.515 12.317 1.00 93.88 619 ASN A CA 1
ATOM 4492 C C . ASN A 1 619 ? 1.683 1.761 12.348 1.00 93.88 619 ASN A C 1
ATOM 4494 O O . ASN A 1 619 ? 1.237 2.893 12.521 1.00 93.88 619 ASN A O 1
ATOM 4498 N N . ILE A 1 620 ? 0.913 0.683 12.205 1.00 93.25 620 ILE A N 1
ATOM 4499 C CA . ILE A 1 620 ? -0.555 0.661 12.264 1.00 93.25 620 ILE A CA 1
ATOM 4500 C C . ILE A 1 620 ? -1.082 -0.079 13.506 1.00 93.25 620 ILE A C 1
ATOM 4502 O O . ILE A 1 620 ? -2.282 -0.282 13.642 1.00 93.25 620 ILE A O 1
ATOM 4506 N N . GLY A 1 621 ? -0.209 -0.477 14.436 1.00 83.94 621 GLY A N 1
ATOM 4507 C CA . GLY A 1 621 ? -0.604 -1.208 15.635 1.00 83.94 621 GLY A CA 1
ATOM 4508 C C . GLY A 1 621 ? 0.569 -1.526 16.559 1.00 83.94 621 GLY A C 1
ATOM 4509 O O . GLY A 1 621 ? 1.695 -1.730 16.119 1.00 83.94 621 GLY A O 1
ATOM 4510 N N . THR A 1 622 ? 0.312 -1.562 17.866 1.00 64.31 622 THR A N 1
ATOM 4511 C CA . THR A 1 622 ? 1.362 -1.708 18.890 1.00 64.31 622 THR A CA 1
ATOM 4512 C C . THR A 1 622 ? 1.516 -3.126 19.446 1.00 64.31 622 THR A C 1
ATOM 4514 O O . THR A 1 622 ? 2.453 -3.363 20.209 1.00 64.31 622 THR A O 1
ATOM 4517 N N . SER A 1 623 ? 0.638 -4.076 19.095 1.00 61.41 623 SER A N 1
ATOM 4518 C CA . SER A 1 623 ? 0.775 -5.486 19.493 1.00 61.41 623 SER A CA 1
ATOM 4519 C C . SER A 1 623 ? 1.464 -6.312 18.407 1.00 61.41 623 SER A C 1
ATOM 4521 O O . SER A 1 623 ? 1.413 -5.978 17.231 1.00 61.41 623 SER A O 1
ATOM 4523 N N . THR A 1 624 ? 2.063 -7.445 18.777 1.00 55.91 624 THR A N 1
ATOM 4524 C CA . THR A 1 624 ? 2.646 -8.409 17.820 1.00 55.91 624 THR A CA 1
ATOM 4525 C C . THR A 1 624 ? 1.604 -9.112 16.946 1.00 55.91 624 THR A C 1
ATOM 4527 O O . THR A 1 624 ? 1.966 -9.804 16.004 1.00 55.91 624 THR A O 1
ATOM 4530 N N . THR A 1 625 ? 0.320 -8.956 17.274 1.00 65.00 625 THR A N 1
ATOM 4531 C CA . THR A 1 625 ? -0.841 -9.422 16.500 1.00 65.00 625 THR A CA 1
ATOM 4532 C C . THR A 1 625 ? -1.520 -8.290 15.726 1.00 65.00 625 THR A C 1
ATOM 4534 O O . THR A 1 625 ? -2.557 -8.508 15.105 1.00 65.00 625 THR A O 1
ATOM 4537 N N . ALA A 1 626 ? -0.974 -7.074 15.794 1.00 67.44 626 ALA A N 1
ATOM 4538 C CA . ALA A 1 626 ? -1.430 -5.906 15.060 1.00 67.44 626 ALA A CA 1
ATOM 4539 C C . ALA A 1 626 ? -0.312 -5.467 14.104 1.00 67.44 626 ALA A C 1
ATOM 4541 O O . ALA A 1 626 ? 0.855 -5.385 14.482 1.00 67.44 626 ALA A O 1
ATOM 4542 N N . GLY A 1 627 ? -0.654 -5.206 12.845 1.00 88.38 627 GLY A N 1
ATOM 4543 C CA . GLY A 1 627 ? 0.326 -4.912 11.800 1.00 88.38 627 GLY A CA 1
ATOM 4544 C C . GLY A 1 627 ? 0.081 -5.721 10.535 1.00 88.38 627 GLY A C 1
ATOM 4545 O O . GLY A 1 627 ? -1.043 -6.134 10.250 1.00 88.38 627 GLY A O 1
ATOM 4546 N N . PHE A 1 628 ? 1.150 -5.941 9.779 1.00 95.19 628 PHE A N 1
ATOM 4547 C CA . PHE A 1 628 ? 1.124 -6.676 8.523 1.00 95.19 628 PHE A CA 1
ATOM 4548 C C . PHE A 1 628 ? 1.439 -8.143 8.800 1.00 95.19 628 PHE A C 1
ATOM 4550 O O . PHE A 1 628 ? 2.587 -8.499 9.072 1.00 95.19 628 PHE A O 1
ATOM 4557 N N . GLN A 1 629 ? 0.399 -8.976 8.783 1.00 93.50 629 GLN A N 1
ATOM 4558 C CA . GLN A 1 629 ? 0.491 -10.400 9.097 1.00 93.50 629 GLN A CA 1
ATOM 4559 C C . GLN A 1 629 ? 0.300 -11.241 7.841 1.00 93.50 629 GLN A C 1
ATOM 4561 O O . GLN A 1 629 ? -0.602 -10.963 7.054 1.00 93.50 629 GLN A O 1
ATOM 4566 N N . ASN A 1 630 ? 1.152 -12.254 7.671 1.00 95.56 630 ASN A N 1
ATOM 4567 C CA . ASN A 1 630 ? 1.050 -13.274 6.619 1.00 95.56 630 ASN A CA 1
ATOM 4568 C C . ASN A 1 630 ? 0.840 -12.693 5.208 1.00 95.56 630 ASN A C 1
ATOM 4570 O O . ASN A 1 630 ? 0.144 -13.271 4.370 1.00 95.56 630 ASN A O 1
ATOM 4574 N N . MET A 1 631 ? 1.426 -11.522 4.949 1.00 97.69 631 MET A N 1
ATOM 4575 C CA . MET A 1 631 ? 1.397 -10.899 3.632 1.00 97.69 631 MET A CA 1
ATOM 4576 C C . MET A 1 631 ? 2.481 -11.486 2.739 1.00 97.69 631 MET A C 1
ATOM 4578 O O . MET A 1 631 ? 3.565 -11.836 3.203 1.00 97.69 631 MET A O 1
ATOM 4582 N N . THR A 1 632 ? 2.213 -11.520 1.439 1.00 98.31 632 THR A N 1
ATOM 4583 C CA . THR A 1 632 ? 3.198 -11.930 0.436 1.00 98.31 632 THR A CA 1
ATOM 4584 C C . THR A 1 632 ? 3.523 -10.755 -0.478 1.00 98.31 632 THR A C 1
ATOM 4586 O O . THR A 1 632 ? 2.640 -10.216 -1.141 1.00 98.31 632 THR A O 1
ATOM 4589 N N . PHE A 1 633 ? 4.793 -10.366 -0.526 1.00 98.19 633 PHE A N 1
ATOM 4590 C CA . PHE A 1 633 ? 5.338 -9.356 -1.427 1.00 98.19 633 PHE A CA 1
ATOM 4591 C C . PHE A 1 633 ? 6.139 -10.068 -2.515 1.00 98.19 633 PHE A C 1
ATOM 4593 O O . PHE A 1 633 ? 7.116 -10.747 -2.199 1.00 98.19 633 PHE A O 1
ATOM 4600 N N . VAL A 1 634 ? 5.726 -9.926 -3.774 1.00 97.06 634 VAL A N 1
ATOM 4601 C CA . VAL A 1 634 ? 6.374 -10.560 -4.928 1.00 97.06 634 VAL A CA 1
ATOM 4602 C C . VAL A 1 634 ? 6.809 -9.507 -5.930 1.00 97.06 634 VAL A C 1
ATOM 4604 O O . VAL A 1 634 ? 6.003 -8.664 -6.325 1.00 97.06 634 VAL A O 1
ATOM 4607 N N . ASP A 1 635 ? 8.067 -9.557 -6.360 1.00 95.12 635 ASP A N 1
ATOM 4608 C CA . ASP A 1 635 ? 8.615 -8.658 -7.382 1.00 95.12 635 ASP A CA 1
ATOM 4609 C C . ASP A 1 635 ? 8.294 -7.180 -7.097 1.00 95.12 635 ASP A C 1
ATOM 4611 O O . ASP A 1 635 ? 8.059 -6.383 -8.011 1.00 95.12 635 ASP A O 1
ATOM 4615 N N . CYS A 1 636 ? 8.225 -6.802 -5.817 1.00 95.44 636 CYS A N 1
ATOM 4616 C CA . CYS A 1 636 ? 7.979 -5.427 -5.402 1.00 95.44 636 CYS A CA 1
ATOM 4617 C C . CYS A 1 636 ? 9.216 -4.565 -5.688 1.00 95.44 636 CYS A C 1
ATOM 4619 O O . CYS A 1 636 ? 10.283 -5.057 -6.054 1.00 95.44 636 CYS A O 1
ATOM 4621 N N . ASP A 1 637 ? 9.060 -3.250 -5.621 1.00 94.12 637 ASP A N 1
ATOM 4622 C CA . ASP A 1 637 ? 10.193 -2.352 -5.382 1.00 94.12 637 ASP A CA 1
ATOM 4623 C C . ASP A 1 637 ? 10.586 -2.395 -3.888 1.00 94.12 637 ASP A C 1
ATOM 4625 O O . ASP A 1 637 ? 10.014 -3.173 -3.117 1.00 94.12 637 ASP A O 1
ATOM 4629 N N . GLN A 1 638 ? 11.535 -1.564 -3.454 1.00 94.31 638 GLN A N 1
ATOM 4630 C CA . GLN A 1 638 ? 11.939 -1.484 -2.053 1.00 94.31 638 GLN A CA 1
ATOM 4631 C C . GLN A 1 638 ? 10.736 -1.287 -1.121 1.00 94.31 638 GLN A C 1
ATOM 4633 O O . GLN A 1 638 ? 9.983 -0.317 -1.215 1.00 94.31 638 GLN A O 1
ATOM 4638 N N . ILE A 1 639 ? 10.601 -2.197 -0.159 1.00 97.88 639 ILE A N 1
ATOM 4639 C CA . ILE A 1 639 ? 9.639 -2.098 0.933 1.00 97.88 639 ILE A CA 1
ATOM 4640 C C . ILE A 1 639 ? 10.212 -1.122 1.958 1.00 97.88 639 ILE A C 1
ATOM 4642 O O . ILE A 1 639 ? 11.268 -1.369 2.538 1.00 97.88 639 ILE A O 1
ATOM 4646 N N . VAL A 1 640 ? 9.518 -0.020 2.221 1.00 97.75 640 VAL A N 1
ATOM 4647 C CA . VAL A 1 640 ? 9.901 0.930 3.272 1.00 97.75 640 VAL A CA 1
ATOM 4648 C C . VAL A 1 640 ? 9.105 0.617 4.534 1.00 97.75 640 VAL A C 1
ATOM 4650 O O . VAL A 1 640 ? 7.885 0.766 4.552 1.00 97.75 640 VAL A O 1
ATOM 4653 N N . GLN A 1 641 ? 9.783 0.189 5.603 1.00 96.31 641 GLN A N 1
ATOM 4654 C CA . GLN A 1 641 ? 9.131 -0.290 6.825 1.00 96.31 641 GLN A CA 1
ATOM 4655 C C . GLN A 1 641 ? 8.463 0.830 7.644 1.00 96.31 641 GLN A C 1
ATOM 4657 O O . GLN A 1 641 ? 7.332 0.672 8.093 1.00 96.31 641 GLN A O 1
ATOM 4662 N N . ASN A 1 642 ? 9.176 1.930 7.919 1.00 95.81 642 ASN A N 1
ATOM 4663 C CA . ASN A 1 642 ? 8.763 2.998 8.850 1.00 95.81 642 ASN A CA 1
ATOM 4664 C C . ASN A 1 642 ? 8.150 2.477 10.168 1.00 95.81 642 ASN A C 1
ATOM 4666 O O . ASN A 1 642 ? 7.054 2.878 10.576 1.00 95.81 642 ASN A O 1
ATOM 4670 N N . SER A 1 643 ? 8.856 1.557 10.826 1.00 93.62 643 SER A N 1
ATOM 4671 C CA . SER A 1 643 ? 8.455 0.917 12.084 1.00 93.62 643 SER A CA 1
ATOM 4672 C C . SER A 1 643 ? 7.155 0.109 12.019 1.00 93.62 643 SER A C 1
ATOM 4674 O O . SER A 1 643 ? 6.589 -0.213 13.061 1.00 93.62 643 SER A O 1
ATOM 4676 N N . ALA A 1 644 ? 6.689 -0.241 10.819 1.00 95.88 644 ALA A N 1
ATOM 4677 C CA . ALA A 1 644 ? 5.659 -1.247 10.628 1.00 95.88 644 ALA A CA 1
ATOM 4678 C C . ALA A 1 644 ? 6.083 -2.600 11.213 1.00 95.88 644 ALA A C 1
ATOM 4680 O O . ALA A 1 644 ? 7.203 -3.064 10.974 1.00 95.88 644 ALA A O 1
ATOM 4681 N N . THR A 1 645 ? 5.160 -3.243 11.927 1.00 94.81 645 THR A N 1
ATOM 4682 C CA . THR A 1 645 ? 5.293 -4.634 12.369 1.00 94.81 645 THR A CA 1
ATOM 4683 C C . THR A 1 645 ? 5.009 -5.568 11.197 1.00 94.81 645 THR A C 1
ATOM 4685 O O . THR A 1 645 ? 3.914 -5.522 10.634 1.00 94.81 645 THR A O 1
ATOM 4688 N N . LEU A 1 646 ? 5.985 -6.402 10.834 1.00 95.56 646 LEU A N 1
ATOM 4689 C CA . LEU A 1 646 ? 5.861 -7.458 9.829 1.00 95.56 646 LEU A CA 1
ATOM 4690 C C . LEU A 1 646 ? 5.989 -8.805 10.541 1.00 95.56 646 LEU A C 1
ATOM 4692 O O . LEU A 1 646 ? 6.976 -9.055 11.236 1.00 95.56 646 LEU A O 1
ATOM 4696 N N . THR A 1 647 ? 4.988 -9.672 10.406 1.00 94.69 647 THR A N 1
ATOM 4697 C CA . THR A 1 647 ? 4.998 -10.994 11.045 1.00 94.69 647 THR A CA 1
ATOM 4698 C C . THR A 1 647 ? 4.485 -12.067 10.099 1.00 94.69 647 THR A C 1
ATOM 4700 O O . THR A 1 647 ? 3.398 -11.935 9.546 1.00 94.69 647 THR A O 1
ATOM 4703 N N . GLY A 1 648 ? 5.265 -13.132 9.895 1.00 95.06 648 GLY A N 1
ATOM 4704 C CA . GLY A 1 648 ? 4.873 -14.213 8.980 1.00 95.06 648 GLY A CA 1
ATOM 4705 C C . GLY A 1 648 ? 4.868 -13.803 7.502 1.00 95.06 648 GLY A C 1
ATOM 4706 O O . GLY A 1 648 ? 4.311 -14.514 6.670 1.00 95.06 648 GLY A O 1
ATOM 4707 N N . CYS A 1 649 ? 5.435 -12.642 7.158 1.00 97.56 649 CYS A N 1
ATOM 4708 C CA . CYS A 1 649 ? 5.417 -12.138 5.789 1.00 97.56 649 CYS A CA 1
ATOM 4709 C C . CYS A 1 649 ? 6.439 -12.864 4.911 1.00 97.56 649 CYS A C 1
ATOM 4711 O O . CYS A 1 649 ? 7.547 -13.171 5.346 1.00 97.56 649 CYS A O 1
ATOM 4713 N N . THR A 1 650 ? 6.094 -13.064 3.643 1.00 98.06 650 THR A N 1
ATOM 4714 C CA . THR A 1 650 ? 7.011 -13.576 2.620 1.00 98.06 650 THR A CA 1
ATOM 4715 C C . THR A 1 650 ? 7.420 -12.440 1.691 1.00 98.06 650 THR A C 1
ATOM 4717 O O . THR A 1 650 ? 6.562 -11.760 1.134 1.00 98.06 650 THR A O 1
ATOM 4720 N N . ILE A 1 651 ? 8.723 -12.228 1.522 1.00 97.75 651 ILE A N 1
ATOM 4721 C CA . ILE A 1 651 ? 9.310 -11.260 0.599 1.00 97.75 651 ILE A CA 1
ATOM 4722 C C . ILE A 1 651 ? 10.080 -12.061 -0.448 1.00 97.75 651 ILE A C 1
ATOM 4724 O O . ILE A 1 651 ? 11.113 -12.651 -0.138 1.00 97.75 651 ILE A O 1
ATOM 4728 N N . ASN A 1 652 ? 9.564 -12.093 -1.676 1.00 95.00 652 ASN A N 1
ATOM 4729 C CA . ASN A 1 652 ? 10.054 -12.961 -2.738 1.00 95.00 652 ASN A CA 1
ATOM 4730 C C . ASN A 1 652 ? 10.323 -12.183 -4.032 1.00 95.00 652 ASN A C 1
ATOM 4732 O O . ASN A 1 652 ? 9.445 -11.472 -4.505 1.00 95.00 652 ASN A O 1
ATOM 4736 N N . GLY A 1 653 ? 11.514 -12.303 -4.619 1.00 88.56 653 GLY A N 1
ATOM 4737 C CA . GLY A 1 653 ? 11.824 -11.649 -5.908 1.00 88.56 653 GLY A CA 1
ATOM 4738 C C . GLY A 1 653 ? 11.818 -10.112 -5.870 1.00 88.56 653 GLY A C 1
ATOM 4739 O O . GLY A 1 653 ? 11.942 -9.450 -6.896 1.00 88.56 653 GLY A O 1
ATOM 4740 N N . THR A 1 654 ? 11.671 -9.512 -4.688 1.00 88.75 654 THR A N 1
ATOM 4741 C CA . THR A 1 654 ? 11.731 -8.062 -4.492 1.00 88.75 654 THR A CA 1
ATOM 4742 C C . THR A 1 654 ? 13.184 -7.621 -4.594 1.00 88.75 654 THR A C 1
ATOM 4744 O O . THR A 1 654 ? 13.959 -7.805 -3.657 1.00 88.75 654 THR A O 1
ATOM 4747 N N . LEU A 1 655 ? 13.549 -7.060 -5.745 1.00 87.12 655 LEU A N 1
ATOM 4748 C CA . LEU A 1 655 ? 14.905 -6.621 -6.054 1.00 87.12 655 LEU A CA 1
ATOM 4749 C C . LEU A 1 655 ? 14.982 -5.096 -6.041 1.00 87.12 655 LEU A C 1
ATOM 4751 O O . LEU A 1 655 ? 14.179 -4.416 -6.678 1.00 87.12 655 LEU A O 1
ATOM 4755 N N . HIS A 1 656 ? 15.980 -4.562 -5.342 1.00 87.69 656 HIS A N 1
ATOM 4756 C CA . HIS A 1 656 ? 16.297 -3.138 -5.330 1.00 87.69 656 HIS A CA 1
ATOM 4757 C C . HIS A 1 656 ? 17.813 -2.944 -5.252 1.00 87.69 656 HIS A C 1
ATOM 4759 O O . HIS A 1 656 ? 18.525 -3.784 -4.703 1.00 87.69 656 HIS A O 1
ATOM 4765 N N . ALA A 1 657 ? 18.306 -1.809 -5.756 1.00 82.44 657 ALA A N 1
ATOM 4766 C CA . ALA A 1 657 ? 19.737 -1.511 -5.837 1.00 82.44 657 ALA A CA 1
ATOM 4767 C C . ALA A 1 657 ? 20.461 -1.536 -4.475 1.00 82.44 657 ALA A C 1
ATOM 4769 O O . ALA A 1 657 ? 21.678 -1.709 -4.432 1.00 82.44 657 ALA A O 1
ATOM 4770 N N . THR A 1 658 ? 19.732 -1.351 -3.368 1.00 85.00 658 THR A N 1
ATOM 4771 C CA . THR A 1 658 ? 20.278 -1.474 -2.008 1.00 85.00 658 THR A CA 1
ATOM 4772 C C . THR A 1 658 ? 19.775 -2.729 -1.302 1.00 85.00 658 THR A C 1
ATOM 4774 O O . THR A 1 658 ? 20.555 -3.645 -1.047 1.00 85.00 658 THR A O 1
ATOM 4777 N N . ALA A 1 659 ? 18.484 -2.776 -0.973 1.00 93.19 659 ALA A N 1
ATOM 4778 C CA . ALA A 1 659 ? 17.863 -3.901 -0.295 1.00 93.19 659 ALA A CA 1
ATOM 4779 C C . ALA A 1 659 ? 16.363 -4.008 -0.569 1.00 93.19 659 ALA A C 1
ATOM 4781 O O . ALA A 1 659 ? 15.702 -2.977 -0.737 1.00 93.19 659 ALA A O 1
ATOM 4782 N N . ALA A 1 660 ? 15.832 -5.231 -0.504 1.00 95.19 660 ALA A N 1
ATOM 4783 C CA . ALA A 1 660 ? 14.404 -5.516 -0.633 1.00 95.19 660 ALA A CA 1
ATOM 4784 C C . ALA A 1 660 ? 13.559 -4.807 0.440 1.00 95.19 660 ALA A C 1
ATOM 4786 O O . ALA A 1 660 ? 12.473 -4.314 0.143 1.00 95.19 660 ALA A O 1
ATOM 4787 N N . LEU A 1 661 ? 14.064 -4.717 1.676 1.00 97.25 661 LEU A N 1
ATOM 4788 C CA . LEU A 1 661 ? 13.409 -4.048 2.802 1.00 97.25 661 LEU A CA 1
ATOM 4789 C C . LEU A 1 661 ? 14.326 -2.994 3.435 1.00 97.25 661 LEU A C 1
ATOM 4791 O O . LEU A 1 661 ? 15.401 -3.316 3.935 1.00 97.25 661 LEU A O 1
ATOM 4795 N N . LEU A 1 662 ? 13.877 -1.742 3.492 1.00 97.56 662 LEU A N 1
ATOM 4796 C CA . LEU A 1 662 ? 14.502 -0.685 4.285 1.00 97.56 662 LEU A CA 1
ATOM 4797 C C . LEU A 1 662 ? 13.864 -0.632 5.677 1.00 97.56 662 LEU A C 1
ATOM 4799 O O . LEU A 1 662 ? 12.690 -0.286 5.827 1.00 97.56 662 LEU A O 1
ATOM 4803 N N . SER A 1 663 ? 14.660 -0.949 6.694 1.00 97.62 663 SER A N 1
ATOM 4804 C CA . SER A 1 663 ? 14.248 -1.078 8.087 1.00 97.62 663 SER A CA 1
ATOM 4805 C C . SER A 1 663 ? 14.886 -0.009 8.972 1.00 97.62 663 SER A C 1
ATOM 4807 O O . SER A 1 663 ? 16.103 0.190 8.980 1.00 97.62 663 SER A O 1
ATOM 4809 N N . ASN A 1 664 ? 14.045 0.655 9.761 1.00 96.38 664 ASN A N 1
ATOM 4810 C CA . ASN A 1 664 ? 14.462 1.530 10.857 1.00 96.38 664 ASN A CA 1
ATOM 4811 C C . ASN A 1 664 ? 14.177 0.903 12.234 1.00 96.38 664 ASN A C 1
ATOM 4813 O O . ASN A 1 664 ? 14.573 1.458 13.257 1.00 96.38 664 ASN A O 1
ATOM 4817 N N . ASN A 1 665 ? 13.465 -0.229 12.279 1.00 95.25 665 ASN A N 1
ATOM 4818 C CA . ASN A 1 665 ? 13.194 -0.968 13.505 1.00 95.25 665 ASN A CA 1
ATOM 4819 C C . ASN A 1 665 ? 13.133 -2.484 13.232 1.00 95.25 665 ASN A C 1
ATOM 4821 O O . ASN A 1 665 ? 12.042 -3.050 13.104 1.00 95.25 665 ASN A O 1
ATOM 4825 N N . PRO A 1 666 ? 14.285 -3.170 13.169 1.00 95.81 666 PRO A N 1
ATOM 4826 C CA . PRO A 1 666 ? 14.342 -4.617 12.971 1.00 95.81 666 PRO A CA 1
ATOM 4827 C C . PRO A 1 666 ? 13.600 -5.437 14.035 1.00 95.81 666 PRO A C 1
ATOM 4829 O O . PRO A 1 666 ? 13.159 -6.540 13.730 1.00 95.81 666 PRO A O 1
ATOM 4832 N N . ALA A 1 667 ? 13.381 -4.891 15.242 1.00 94.00 667 ALA A N 1
ATOM 4833 C CA . ALA A 1 667 ? 12.730 -5.605 16.350 1.00 94.00 667 ALA A CA 1
ATOM 4834 C C . ALA A 1 667 ? 11.295 -6.067 16.076 1.00 94.00 667 ALA A C 1
ATOM 4836 O O . ALA A 1 667 ? 10.775 -6.940 16.777 1.00 94.00 667 ALA A O 1
ATOM 4837 N N . VAL A 1 668 ? 10.649 -5.476 15.072 1.00 93.56 668 VAL A N 1
ATOM 4838 C CA . VAL A 1 668 ? 9.268 -5.787 14.692 1.00 93.56 668 VAL A CA 1
ATOM 4839 C C . VAL A 1 668 ? 9.175 -6.527 13.353 1.00 93.56 668 VAL A C 1
ATOM 4841 O O . VAL A 1 668 ? 8.098 -6.592 12.771 1.00 93.56 668 VAL A O 1
ATOM 4844 N N . ILE A 1 669 ? 10.286 -7.094 12.873 1.00 94.62 669 ILE A N 1
ATOM 4845 C CA . ILE A 1 669 ? 10.325 -8.030 11.742 1.00 94.62 669 ILE A CA 1
ATOM 4846 C C . ILE A 1 669 ? 10.519 -9.427 12.326 1.00 94.62 669 ILE A C 1
ATOM 4848 O O . ILE A 1 669 ? 11.589 -9.732 12.857 1.00 94.62 669 ILE A O 1
ATOM 4852 N N . LYS A 1 670 ? 9.473 -10.254 12.284 1.00 93.31 670 LYS A N 1
ATOM 4853 C CA . LYS A 1 670 ? 9.467 -11.567 12.940 1.00 93.31 670 LYS A CA 1
ATOM 4854 C C . LYS A 1 670 ? 8.914 -12.642 12.030 1.00 93.31 670 LYS A C 1
ATOM 4856 O O . LYS A 1 670 ? 7.932 -12.405 11.329 1.00 93.31 670 LYS A O 1
ATOM 4861 N N . ASN A 1 671 ? 9.479 -13.843 12.087 1.00 93.94 671 ASN A N 1
ATOM 4862 C CA . ASN A 1 671 ? 8.980 -14.995 11.328 1.00 93.94 671 ASN A CA 1
ATOM 4863 C C . ASN A 1 671 ? 8.813 -14.711 9.821 1.00 93.94 671 ASN A C 1
ATOM 4865 O O . ASN A 1 671 ? 7.939 -15.287 9.177 1.00 93.94 671 ASN A O 1
ATOM 4869 N N . CYS A 1 672 ? 9.568 -13.756 9.273 1.00 95.94 672 CYS A N 1
ATOM 4870 C CA . CYS A 1 672 ? 9.464 -13.379 7.870 1.00 95.94 672 CYS A CA 1
ATOM 4871 C C . CYS A 1 672 ? 10.418 -14.229 7.033 1.00 95.94 672 CYS A C 1
ATOM 4873 O O . CYS A 1 672 ? 11.511 -14.568 7.477 1.00 95.94 672 CYS A O 1
ATOM 4875 N N . THR A 1 673 ? 10.014 -14.549 5.809 1.00 96.62 673 THR A N 1
ATOM 4876 C CA . THR A 1 673 ? 10.829 -15.314 4.861 1.00 96.62 673 THR A CA 1
ATOM 4877 C C . THR A 1 673 ? 11.301 -14.403 3.737 1.00 96.62 673 THR A C 1
ATOM 4879 O O . THR A 1 673 ? 10.479 -13.754 3.092 1.00 96.62 673 THR A O 1
ATOM 4882 N N . PHE A 1 674 ? 12.609 -14.371 3.491 1.00 95.44 674 PHE A N 1
ATOM 4883 C CA . PHE A 1 674 ? 13.242 -13.623 2.407 1.00 95.44 674 PHE A CA 1
ATOM 4884 C C . PHE A 1 674 ? 13.825 -14.605 1.387 1.00 95.44 674 PHE A C 1
ATOM 4886 O O . PHE A 1 674 ? 14.728 -15.390 1.696 1.00 95.44 674 PHE A O 1
ATOM 4893 N N . THR A 1 675 ? 13.287 -14.582 0.169 1.00 91.50 675 THR A N 1
ATOM 4894 C CA . THR A 1 675 ? 13.688 -15.472 -0.926 1.00 91.50 675 THR A CA 1
ATOM 4895 C C . THR A 1 675 ? 14.005 -14.678 -2.182 1.00 91.50 675 THR A C 1
ATOM 4897 O O . THR A 1 675 ? 13.239 -13.800 -2.574 1.00 91.50 675 THR A O 1
ATOM 4900 N N . THR A 1 676 ? 15.143 -14.982 -2.815 1.00 82.69 676 THR A N 1
ATOM 4901 C CA . THR A 1 676 ? 15.583 -14.341 -4.073 1.00 82.69 676 THR A CA 1
ATOM 4902 C C . THR A 1 676 ? 15.468 -12.810 -4.035 1.00 82.69 676 THR A C 1
ATOM 4904 O O . THR A 1 676 ? 14.967 -12.183 -4.963 1.00 82.69 676 THR A O 1
ATOM 4907 N N . THR A 1 677 ? 15.874 -12.213 -2.918 1.00 80.62 677 THR A N 1
ATOM 4908 C CA . THR A 1 677 ? 15.825 -10.768 -2.624 1.00 80.62 677 THR A CA 1
ATOM 4909 C C . THR A 1 677 ? 17.104 -10.033 -3.032 1.00 80.62 677 THR A C 1
ATOM 4911 O O . THR A 1 677 ? 17.280 -8.854 -2.731 1.00 80.62 677 THR A O 1
ATOM 4914 N N . ASN A 1 678 ? 18.004 -10.732 -3.721 1.00 80.81 678 ASN A N 1
ATOM 4915 C CA . ASN A 1 678 ? 19.236 -10.222 -4.300 1.00 80.81 678 ASN A CA 1
ATOM 4916 C C . ASN A 1 678 ? 19.222 -10.437 -5.822 1.00 80.81 678 ASN A C 1
ATOM 4918 O O . ASN A 1 678 ? 18.639 -11.397 -6.326 1.00 80.81 678 ASN A O 1
ATOM 4922 N N . ASP A 1 679 ? 19.844 -9.521 -6.562 1.00 74.88 679 ASP A N 1
ATOM 4923 C CA . ASP A 1 679 ? 19.857 -9.463 -8.032 1.00 74.88 679 ASP A CA 1
ATOM 4924 C C . ASP A 1 679 ? 20.865 -10.467 -8.631 1.00 74.88 679 ASP A C 1
ATOM 4926 O O . ASP A 1 679 ? 21.700 -10.147 -9.474 1.00 74.88 679 ASP A O 1
ATOM 4930 N N . GLY A 1 680 ? 20.876 -11.690 -8.094 1.00 74.38 680 GLY A N 1
ATOM 4931 C CA . GLY A 1 680 ? 21.827 -12.760 -8.407 1.00 74.38 680 GLY A CA 1
ATOM 4932 C C . GLY A 1 680 ? 23.232 -12.553 -7.825 1.00 74.38 680 GLY A C 1
ATOM 4933 O O . GLY A 1 680 ? 23.761 -13.456 -7.176 1.00 74.38 680 GLY A O 1
ATOM 4934 N N . ASP A 1 681 ? 23.820 -11.371 -8.024 1.00 76.94 681 ASP A N 1
ATOM 4935 C CA . ASP A 1 681 ? 25.204 -11.060 -7.634 1.00 76.94 681 ASP A CA 1
ATOM 4936 C C . ASP A 1 681 ? 25.313 -9.989 -6.539 1.00 76.94 681 ASP A C 1
ATOM 4938 O O . ASP A 1 681 ? 26.288 -9.974 -5.790 1.00 76.94 681 ASP A O 1
ATOM 4942 N N . ILE A 1 682 ? 24.329 -9.094 -6.431 1.00 84.75 682 ILE A N 1
ATOM 4943 C CA . ILE A 1 682 ? 24.360 -7.929 -5.536 1.00 84.75 682 ILE A CA 1
ATOM 4944 C C . ILE A 1 682 ? 23.002 -7.697 -4.862 1.00 84.75 682 ILE A C 1
ATOM 4946 O O . ILE A 1 682 ? 21.973 -8.172 -5.336 1.00 84.75 682 ILE A O 1
ATOM 4950 N N . GLY A 1 683 ? 22.995 -6.917 -3.783 1.00 85.62 683 GLY A N 1
ATOM 4951 C CA . GLY A 1 683 ? 21.778 -6.484 -3.094 1.00 85.62 683 GLY A CA 1
ATOM 4952 C C . GLY A 1 683 ? 21.505 -7.279 -1.822 1.00 85.62 683 GLY A C 1
ATOM 4953 O O . GLY A 1 683 ? 22.038 -8.364 -1.614 1.00 85.62 683 GLY A O 1
ATOM 4954 N N . HIS A 1 684 ? 20.690 -6.712 -0.942 1.00 91.38 684 HIS A N 1
ATOM 4955 C CA . HIS A 1 684 ? 20.480 -7.237 0.406 1.00 91.38 684 HIS A CA 1
ATOM 4956 C C . HIS A 1 684 ? 19.004 -7.550 0.665 1.00 91.38 684 HIS A C 1
ATOM 4958 O O . HIS A 1 684 ? 18.110 -6.911 0.113 1.00 91.38 684 HIS A O 1
ATOM 4964 N N . SER A 1 685 ? 18.715 -8.493 1.558 1.00 95.19 685 SER A N 1
ATOM 4965 C CA . SER A 1 685 ? 17.332 -8.726 1.991 1.00 95.19 685 SER A CA 1
ATOM 4966 C C . SER A 1 685 ? 16.825 -7.546 2.819 1.00 95.19 685 SER A C 1
ATOM 4968 O O . SER A 1 685 ? 15.714 -7.061 2.608 1.00 95.19 685 SER A O 1
ATOM 4970 N N . ILE A 1 686 ? 17.657 -7.039 3.731 1.00 96.19 686 ILE A N 1
ATOM 4971 C CA . ILE A 1 686 ? 17.311 -5.936 4.628 1.00 96.19 686 ILE A CA 1
ATOM 4972 C C . ILE A 1 686 ? 18.446 -4.917 4.678 1.00 96.19 686 ILE A C 1
ATOM 4974 O O . ILE A 1 686 ? 19.603 -5.269 4.874 1.00 96.19 686 ILE A O 1
ATOM 4978 N N . GLN A 1 687 ? 18.108 -3.636 4.591 1.00 96.50 687 GLN A N 1
ATOM 4979 C CA . GLN A 1 687 ? 18.978 -2.529 4.970 1.00 96.50 687 GLN A CA 1
ATOM 4980 C C . GLN A 1 687 ? 18.522 -1.961 6.315 1.00 96.50 687 GLN A C 1
ATOM 4982 O O . GLN A 1 687 ? 17.359 -1.596 6.467 1.00 96.50 687 GLN A O 1
ATOM 4987 N N . ILE A 1 688 ? 19.438 -1.835 7.273 1.00 97.50 688 ILE A N 1
ATOM 4988 C CA . ILE A 1 688 ? 19.206 -1.202 8.572 1.00 97.50 688 ILE A CA 1
ATOM 4989 C C . ILE A 1 688 ? 19.863 0.173 8.559 1.00 97.50 688 ILE A C 1
ATOM 4991 O O . ILE A 1 688 ? 21.081 0.284 8.415 1.00 97.50 688 ILE A O 1
ATOM 4995 N N . ASN A 1 689 ? 19.060 1.222 8.726 1.00 95.50 689 ASN A N 1
ATOM 4996 C CA . ASN A 1 689 ? 19.541 2.608 8.698 1.00 95.50 689 ASN A CA 1
ATOM 4997 C C . ASN A 1 689 ? 19.564 3.289 10.074 1.00 95.50 689 ASN A C 1
ATOM 4999 O O . ASN A 1 689 ? 19.948 4.452 10.174 1.00 95.50 689 ASN A O 1
ATOM 5003 N N . THR A 1 690 ? 19.143 2.584 11.123 1.00 95.94 690 THR A N 1
ATOM 5004 C CA . THR A 1 690 ? 19.045 3.108 12.487 1.00 95.94 690 THR A CA 1
ATOM 5005 C C . THR A 1 690 ? 19.811 2.191 13.435 1.00 95.94 690 THR A C 1
ATOM 5007 O O . THR A 1 690 ? 19.663 0.973 13.380 1.00 95.94 690 THR A O 1
ATOM 5010 N N . ALA A 1 691 ? 20.666 2.775 14.275 1.00 94.75 691 ALA A N 1
ATOM 5011 C CA . ALA A 1 691 ? 21.447 2.041 15.263 1.00 94.75 691 ALA A CA 1
ATOM 5012 C C . ALA A 1 691 ? 20.585 1.610 16.457 1.00 94.75 691 ALA A C 1
ATOM 5014 O O . ALA A 1 691 ? 19.646 2.312 16.839 1.00 94.75 691 ALA A O 1
ATOM 5015 N N . GLY A 1 692 ? 20.938 0.492 17.087 1.00 94.12 692 GLY A N 1
ATOM 5016 C CA . GLY A 1 692 ? 20.224 -0.012 18.256 1.00 94.12 692 GLY A CA 1
ATOM 5017 C C . GLY A 1 692 ? 20.446 -1.498 18.508 1.00 94.12 692 GLY A C 1
ATOM 5018 O O . GLY A 1 692 ? 21.119 -2.186 17.740 1.00 94.12 692 GLY A O 1
ATOM 5019 N N . THR A 1 693 ? 19.853 -1.982 19.596 1.00 93.38 693 THR A N 1
ATOM 5020 C CA . THR A 1 693 ? 19.777 -3.408 19.928 1.00 93.38 693 THR A CA 1
ATOM 5021 C C . THR A 1 693 ? 18.367 -3.898 19.642 1.00 93.38 693 THR A C 1
ATOM 5023 O O . THR A 1 693 ? 17.405 -3.385 20.214 1.00 93.38 693 THR A O 1
ATOM 5026 N N . TYR A 1 694 ? 18.243 -4.892 18.770 1.00 94.38 694 TYR A N 1
ATOM 5027 C CA . TYR A 1 694 ? 16.970 -5.388 18.271 1.00 94.38 694 TYR A CA 1
ATOM 5028 C C . TYR A 1 694 ? 16.842 -6.887 18.531 1.00 94.38 694 TYR A C 1
ATOM 5030 O O . TYR A 1 694 ? 17.775 -7.648 18.283 1.00 94.38 694 TYR A O 1
ATOM 5038 N N . ALA A 1 695 ? 15.670 -7.319 18.996 1.00 91.50 695 ALA A N 1
ATOM 5039 C CA . ALA A 1 695 ? 15.263 -8.714 18.840 1.00 91.50 695 ALA A CA 1
ATOM 5040 C C . ALA A 1 695 ? 15.114 -9.018 17.341 1.00 91.50 695 ALA A C 1
ATOM 5042 O O . ALA A 1 695 ? 14.697 -8.146 16.586 1.00 91.50 695 ALA A O 1
ATOM 5043 N N . PHE A 1 696 ? 15.473 -10.203 16.874 1.00 91.88 696 PHE A N 1
ATOM 5044 C CA . PHE A 1 696 ? 15.446 -10.507 15.445 1.00 91.88 696 PHE A CA 1
ATOM 5045 C C . PHE A 1 696 ? 15.087 -11.975 15.223 1.00 91.88 696 PHE A C 1
ATOM 5047 O O . PHE A 1 696 ? 15.903 -12.806 14.831 1.00 91.88 696 PHE A O 1
ATOM 5054 N N . ASP A 1 697 ? 13.838 -12.290 15.558 1.00 88.94 697 ASP A N 1
ATOM 5055 C CA . ASP A 1 697 ? 13.397 -13.656 15.826 1.00 88.94 697 ASP A CA 1
ATOM 5056 C C . ASP A 1 697 ? 12.723 -14.315 14.616 1.00 88.94 697 ASP A C 1
ATOM 5058 O O . ASP A 1 697 ? 11.836 -13.739 13.979 1.00 88.94 697 ASP A O 1
ATOM 5062 N N . GLY A 1 698 ? 13.107 -15.564 14.340 1.00 90.50 698 GLY A N 1
ATOM 5063 C CA . GLY A 1 698 ? 12.416 -16.461 13.405 1.00 90.50 698 GLY A CA 1
ATOM 5064 C C . GLY A 1 698 ? 12.477 -16.074 11.924 1.00 90.50 698 GLY A C 1
ATOM 5065 O O . GLY A 1 698 ? 11.781 -16.686 11.119 1.00 90.50 698 GLY A O 1
ATOM 5066 N N . ASN A 1 699 ? 13.267 -15.067 11.548 1.00 93.75 699 ASN A N 1
ATOM 5067 C CA . ASN A 1 699 ? 13.419 -14.679 10.147 1.00 93.75 699 ASN A CA 1
ATOM 5068 C C . ASN A 1 699 ? 14.280 -15.697 9.389 1.00 93.75 699 ASN A C 1
ATOM 5070 O O . ASN A 1 699 ? 15.312 -16.129 9.894 1.00 93.75 699 ASN A O 1
ATOM 5074 N N . ILE A 1 700 ? 13.848 -16.049 8.181 1.00 94.12 700 ILE A N 1
ATOM 5075 C CA . ILE A 1 700 ? 14.471 -17.048 7.308 1.00 94.12 700 ILE A CA 1
ATOM 5076 C C . ILE A 1 700 ? 15.030 -16.328 6.085 1.00 94.12 700 ILE A C 1
ATOM 5078 O O . ILE A 1 700 ? 14.320 -15.541 5.451 1.00 94.12 700 ILE A O 1
ATOM 5082 N N . PHE A 1 701 ? 16.280 -16.620 5.733 1.00 92.44 701 PHE A N 1
ATOM 5083 C CA . PHE A 1 701 ? 16.956 -16.028 4.580 1.00 92.44 701 PHE A CA 1
ATOM 5084 C C . PHE A 1 701 ? 17.444 -17.114 3.633 1.00 92.44 701 PHE A C 1
ATOM 5086 O O . PHE A 1 701 ? 18.082 -18.079 4.041 1.00 92.44 701 PHE A O 1
ATOM 5093 N N . THR A 1 702 ? 17.172 -16.946 2.341 1.00 89.06 702 THR A N 1
ATOM 5094 C CA . THR A 1 702 ? 17.648 -17.871 1.308 1.00 89.06 702 THR A CA 1
ATOM 5095 C C . THR A 1 702 ? 18.344 -17.111 0.186 1.00 89.06 702 THR A C 1
ATOM 5097 O O . THR A 1 702 ? 17.906 -16.039 -0.229 1.00 89.06 702 THR A O 1
ATOM 5100 N N . GLY A 1 703 ? 19.445 -17.676 -0.314 1.00 80.50 703 GLY A N 1
ATOM 5101 C CA . GLY A 1 703 ? 20.252 -17.052 -1.366 1.00 80.50 703 GLY A CA 1
ATOM 5102 C C . GLY A 1 703 ? 21.226 -15.976 -0.875 1.00 80.50 703 GLY A C 1
ATOM 5103 O O . GLY A 1 703 ? 21.880 -15.353 -1.710 1.00 80.50 703 GLY A O 1
ATOM 5104 N N . GLY A 1 704 ? 21.348 -15.761 0.440 1.00 83.69 704 GLY A N 1
ATOM 5105 C CA . GLY A 1 704 ? 22.410 -14.945 1.030 1.00 83.69 704 GLY A CA 1
ATOM 5106 C C . GLY A 1 704 ? 23.797 -15.502 0.696 1.00 83.69 704 GLY A C 1
ATOM 5107 O O . GLY A 1 704 ? 23.987 -16.714 0.579 1.00 83.69 704 GLY A O 1
ATOM 5108 N N . GLY A 1 705 ? 24.771 -14.619 0.477 1.00 87.31 705 GLY A N 1
ATOM 5109 C CA . GLY A 1 705 ? 26.158 -15.044 0.247 1.00 87.31 705 GLY A CA 1
ATOM 5110 C C . GLY A 1 705 ? 26.906 -15.357 1.543 1.00 87.31 705 GLY A C 1
ATOM 5111 O O . GLY A 1 705 ? 26.342 -15.194 2.617 1.00 87.31 705 GLY A O 1
ATOM 5112 N N . PRO A 1 706 ? 28.176 -15.787 1.465 1.00 89.25 706 PRO A N 1
ATOM 5113 C CA . PRO A 1 706 ? 28.941 -16.197 2.640 1.00 89.25 706 PRO A CA 1
ATOM 5114 C C . PRO A 1 706 ? 29.037 -15.111 3.721 1.00 89.25 706 PRO A C 1
ATOM 5116 O O . PRO A 1 706 ? 29.017 -13.910 3.430 1.00 89.25 706 PRO A O 1
ATOM 5119 N N . ALA A 1 707 ? 29.182 -15.543 4.978 1.00 88.12 707 ALA A N 1
ATOM 5120 C CA . ALA A 1 707 ? 29.403 -14.645 6.105 1.00 88.12 707 ALA A CA 1
ATOM 5121 C C . ALA A 1 707 ? 30.681 -13.813 5.917 1.00 88.12 707 ALA A C 1
ATOM 5123 O O . ALA A 1 707 ? 31.659 -14.255 5.306 1.00 88.12 707 ALA A O 1
ATOM 5124 N N . ALA A 1 708 ? 30.672 -12.600 6.470 1.00 89.88 708 ALA A N 1
ATOM 5125 C CA . ALA A 1 708 ? 31.846 -11.744 6.461 1.00 89.88 708 ALA A CA 1
ATOM 5126 C C . ALA A 1 708 ? 33.000 -12.399 7.225 1.00 89.88 708 ALA A C 1
ATOM 5128 O O . ALA A 1 708 ? 32.790 -13.033 8.261 1.00 89.88 708 ALA A O 1
ATOM 5129 N N . PHE A 1 709 ? 34.226 -12.199 6.751 1.00 89.06 709 PHE A N 1
ATOM 5130 C CA . PHE A 1 709 ? 35.410 -12.634 7.481 1.00 89.06 709 PHE A CA 1
ATOM 5131 C C . PHE A 1 709 ? 36.495 -11.563 7.468 1.00 89.06 709 PHE A C 1
ATOM 5133 O O . PHE A 1 709 ? 36.618 -10.791 6.516 1.00 89.06 709 PHE A O 1
ATOM 5140 N N . GLY A 1 710 ? 37.267 -11.538 8.554 1.00 88.75 710 GLY A N 1
ATOM 5141 C CA . GLY A 1 710 ? 38.482 -10.746 8.668 1.00 88.75 710 GLY A CA 1
ATOM 5142 C C . GLY A 1 710 ? 39.711 -11.547 8.235 1.00 88.75 710 GLY A C 1
ATOM 5143 O O . GLY A 1 710 ? 39.754 -12.761 8.450 1.00 88.75 710 GLY A O 1
ATOM 5144 N N . PHE A 1 711 ? 40.695 -10.869 7.654 1.00 90.00 711 PHE A N 1
ATOM 5145 C CA . PHE A 1 711 ? 42.013 -11.417 7.336 1.00 90.00 711 PHE A CA 1
ATOM 5146 C C . PHE A 1 711 ? 43.105 -10.415 7.717 1.00 90.00 711 PHE A C 1
ATOM 5148 O O . PHE A 1 711 ? 42.902 -9.198 7.676 1.00 90.00 711 PHE A O 1
ATOM 5155 N N . HIS A 1 712 ? 44.258 -10.931 8.117 1.00 90.44 712 HIS A N 1
ATOM 5156 C CA . HIS A 1 712 ? 45.395 -10.140 8.549 1.00 90.44 712 HIS A CA 1
ATOM 5157 C C . HIS A 1 712 ? 46.255 -9.743 7.345 1.00 90.44 712 HIS A C 1
ATOM 5159 O O . HIS A 1 712 ? 46.780 -10.594 6.622 1.00 90.44 712 HIS A O 1
ATOM 5165 N N . THR A 1 713 ? 46.436 -8.439 7.147 1.00 92.19 713 THR A N 1
ATOM 5166 C CA . THR A 1 713 ? 47.066 -7.851 5.952 1.00 92.19 713 THR A CA 1
ATOM 5167 C C . THR A 1 713 ? 48.505 -8.300 5.709 1.00 92.19 713 THR A C 1
ATOM 5169 O O . THR A 1 713 ? 48.982 -8.191 4.586 1.00 92.19 713 THR A O 1
ATOM 5172 N N . GLN A 1 714 ? 49.206 -8.800 6.730 1.00 90.75 714 GLN A N 1
ATOM 5173 C CA . GLN A 1 714 ? 50.603 -9.239 6.618 1.00 90.75 714 GLN A CA 1
ATOM 5174 C C . GLN A 1 714 ? 50.776 -10.760 6.508 1.00 90.75 714 GLN A C 1
ATOM 5176 O O . GLN A 1 714 ? 51.760 -11.221 5.942 1.00 90.75 714 GLN A O 1
ATOM 5181 N N . THR A 1 715 ? 49.877 -11.550 7.096 1.00 90.12 715 THR A N 1
ATOM 5182 C CA . THR A 1 715 ? 50.075 -13.011 7.211 1.00 90.12 715 THR A CA 1
ATOM 5183 C C . THR A 1 715 ? 49.171 -13.799 6.287 1.00 90.12 715 THR A C 1
ATOM 5185 O O . THR A 1 715 ? 49.523 -14.913 5.912 1.00 90.12 715 THR A O 1
ATOM 5188 N N . ASP A 1 716 ? 48.029 -13.224 5.915 1.00 94.38 716 ASP A N 1
ATOM 5189 C CA . ASP A 1 716 ? 47.018 -13.921 5.128 1.00 94.38 716 ASP A CA 1
ATOM 5190 C C . ASP A 1 716 ? 47.059 -13.484 3.657 1.00 94.38 716 ASP A C 1
ATOM 5192 O O . ASP A 1 716 ? 46.496 -14.165 2.802 1.00 94.38 716 ASP A O 1
ATOM 5196 N N . VAL A 1 717 ? 47.738 -12.371 3.352 1.00 95.31 717 VAL A N 1
ATOM 5197 C CA . VAL A 1 717 ? 47.959 -11.863 1.992 1.00 95.31 717 VAL A CA 1
ATOM 5198 C C . VAL A 1 717 ? 49.278 -12.413 1.450 1.00 95.31 717 VAL A C 1
ATOM 5200 O O . VAL A 1 717 ? 50.337 -12.157 2.017 1.00 95.31 717 VAL A O 1
ATOM 5203 N N . ASP A 1 718 ? 49.225 -13.123 0.324 1.00 95.00 718 ASP A N 1
ATOM 5204 C CA . ASP A 1 718 ? 50.404 -13.501 -0.458 1.00 95.00 718 ASP A CA 1
ATOM 5205 C C . ASP A 1 718 ? 50.482 -12.608 -1.710 1.00 95.00 718 ASP A C 1
ATOM 5207 O O . ASP A 1 718 ? 49.762 -12.856 -2.685 1.00 95.00 718 ASP A O 1
ATOM 5211 N N . PRO A 1 719 ? 51.349 -11.577 -1.718 1.00 93.94 719 PRO A N 1
ATOM 5212 C CA . PRO A 1 719 ? 51.484 -10.674 -2.858 1.00 93.94 719 PRO A CA 1
ATOM 5213 C C . PRO A 1 719 ? 52.212 -11.316 -4.048 1.00 93.94 719 PRO A C 1
ATOM 5215 O O . PRO A 1 719 ? 52.167 -10.792 -5.152 1.00 93.94 719 PRO A O 1
ATOM 5218 N N . SER A 1 720 ? 52.898 -12.451 -3.866 1.00 94.00 720 SER A N 1
ATOM 5219 C CA . SER A 1 720 ? 53.529 -13.170 -4.984 1.00 94.00 720 SER A CA 1
ATOM 5220 C C . SER A 1 720 ? 52.522 -14.055 -5.715 1.00 94.00 720 SER A C 1
ATOM 5222 O O . SER A 1 720 ? 52.574 -14.177 -6.941 1.00 94.00 720 SER A O 1
ATOM 5224 N N . ALA A 1 721 ? 51.614 -14.680 -4.964 1.00 93.38 721 ALA A N 1
ATOM 5225 C CA . ALA A 1 721 ? 50.524 -15.482 -5.510 1.00 93.38 721 ALA A CA 1
ATOM 5226 C C . ALA A 1 721 ? 49.291 -14.647 -5.899 1.00 93.38 721 ALA A C 1
ATOM 5228 O O . ALA A 1 721 ? 48.458 -15.132 -6.665 1.00 93.38 721 ALA A O 1
ATOM 5229 N N . GLU A 1 722 ? 49.198 -13.398 -5.429 1.00 96.69 722 GLU A N 1
ATOM 5230 C CA . GLU A 1 722 ? 48.036 -12.513 -5.584 1.00 96.69 722 GLU A CA 1
ATOM 5231 C C . GLU A 1 722 ? 46.766 -13.110 -4.959 1.00 96.69 722 GLU A C 1
ATOM 5233 O O . GLU A 1 722 ? 45.678 -13.095 -5.550 1.00 96.69 722 GLU A O 1
ATOM 5238 N N . THR A 1 723 ? 46.919 -13.684 -3.761 1.00 96.50 723 THR A N 1
ATOM 5239 C CA . THR A 1 723 ? 45.841 -14.373 -3.041 1.00 96.50 723 THR A CA 1
ATOM 5240 C C . THR A 1 723 ? 45.706 -13.935 -1.589 1.00 96.50 723 THR A C 1
ATOM 5242 O O . THR A 1 723 ? 46.701 -13.652 -0.926 1.00 96.50 723 THR A O 1
ATOM 5245 N N . VAL A 1 724 ? 44.480 -13.985 -1.070 1.00 96.56 724 VAL A N 1
ATOM 5246 C CA . VAL A 1 724 ? 44.171 -13.922 0.365 1.00 96.56 724 VAL A CA 1
ATOM 5247 C C . VAL A 1 724 ? 43.762 -15.304 0.859 1.00 96.56 724 VAL A C 1
ATOM 5249 O O . VAL A 1 724 ? 42.930 -15.967 0.239 1.00 96.56 724 VAL A O 1
ATOM 5252 N N . THR A 1 725 ? 44.333 -15.734 1.981 1.00 94.69 725 THR A N 1
ATOM 5253 C CA . THR A 1 725 ? 44.075 -17.038 2.596 1.00 94.69 725 THR A CA 1
ATOM 5254 C C . THR A 1 725 ? 42.963 -16.938 3.636 1.00 94.69 725 THR A C 1
ATOM 5256 O O . THR A 1 725 ? 43.051 -16.175 4.594 1.00 94.69 725 THR A O 1
ATOM 5259 N N . LYS A 1 726 ? 41.919 -17.750 3.476 1.00 91.31 726 LYS A N 1
ATOM 5260 C CA . LYS A 1 726 ? 40.858 -17.970 4.460 1.00 91.31 726 LYS A CA 1
ATOM 5261 C C . LYS A 1 726 ? 40.335 -19.389 4.313 1.00 91.31 726 LYS A C 1
ATOM 5263 O O . LYS A 1 726 ? 39.679 -19.700 3.323 1.00 91.31 726 LYS A O 1
ATOM 5268 N N . SER A 1 727 ? 40.565 -20.221 5.327 1.00 89.25 727 SER A N 1
ATOM 5269 C CA . SER A 1 727 ? 40.092 -21.604 5.304 1.00 89.25 727 SER A CA 1
ATOM 5270 C C . SER A 1 727 ? 38.576 -21.689 5.142 1.00 89.25 727 SER A C 1
ATOM 5272 O O . SER A 1 727 ? 37.847 -21.040 5.897 1.00 89.25 727 SER A O 1
ATOM 5274 N N . THR A 1 728 ? 38.117 -22.505 4.189 1.00 88.62 728 THR A N 1
ATOM 5275 C CA . THR A 1 728 ? 36.694 -22.733 3.884 1.00 88.62 728 THR A CA 1
ATOM 5276 C C . THR A 1 728 ? 35.922 -21.418 3.716 1.00 88.62 728 THR A C 1
ATOM 5278 O O . THR A 1 728 ? 34.960 -21.132 4.427 1.00 88.62 728 THR A O 1
ATOM 5281 N N . HIS A 1 729 ? 36.357 -20.578 2.775 1.00 89.44 729 HIS A N 1
ATOM 5282 C CA . HIS A 1 729 ? 35.786 -19.237 2.587 1.00 89.44 729 HIS A CA 1
ATOM 5283 C C . HIS A 1 729 ? 34.342 -19.224 2.048 1.00 89.44 729 HIS A C 1
ATOM 5285 O O . HIS A 1 729 ? 33.675 -18.195 2.112 1.00 89.44 729 HIS A O 1
ATOM 5291 N N . GLY A 1 730 ? 33.851 -20.323 1.467 1.00 91.56 730 GLY A N 1
ATOM 5292 C CA . GLY A 1 730 ? 32.468 -20.462 0.984 1.00 91.56 730 GLY A CA 1
ATOM 5293 C C . GLY A 1 730 ? 32.125 -19.740 -0.331 1.00 91.56 730 GLY A C 1
ATOM 5294 O O . GLY A 1 730 ? 31.109 -20.060 -0.937 1.00 91.56 730 GLY A O 1
ATOM 5295 N N . TYR A 1 731 ? 32.955 -18.800 -0.792 1.00 93.75 731 TYR A N 1
ATOM 5296 C CA . TYR A 1 731 ? 32.820 -18.155 -2.110 1.00 93.75 731 TYR A CA 1
ATOM 5297 C C . TYR A 1 731 ? 33.089 -19.092 -3.299 1.00 93.75 731 TYR A C 1
ATOM 5299 O O . TYR A 1 731 ? 33.906 -20.006 -3.212 1.00 93.75 731 TYR A O 1
ATOM 5307 N N . SER A 1 732 ? 32.431 -18.811 -4.422 1.00 94.12 732 SER A N 1
ATOM 5308 C CA . SER A 1 732 ? 32.648 -19.424 -5.737 1.00 94.12 732 SER A CA 1
ATOM 5309 C C . SER A 1 732 ? 33.156 -18.397 -6.756 1.00 94.12 732 SER A C 1
ATOM 5311 O O . SER A 1 732 ? 33.040 -17.186 -6.550 1.00 94.12 732 SER A O 1
ATOM 5313 N N . ASP A 1 733 ? 33.686 -18.875 -7.884 1.00 95.94 733 ASP A N 1
ATOM 5314 C CA . ASP A 1 733 ? 34.136 -18.012 -8.980 1.00 95.94 733 ASP A CA 1
ATOM 5315 C C . ASP A 1 733 ? 33.020 -17.081 -9.481 1.00 95.94 733 ASP A C 1
ATOM 5317 O O . ASP A 1 733 ? 31.928 -17.517 -9.853 1.00 95.94 733 ASP A O 1
ATOM 5321 N N . GLY A 1 734 ? 33.317 -15.784 -9.532 1.00 94.25 734 GLY A N 1
ATOM 5322 C CA . GLY A 1 734 ? 32.405 -14.733 -9.970 1.00 94.25 734 GLY A CA 1
ATOM 5323 C C . GLY A 1 734 ? 31.506 -14.147 -8.879 1.00 94.25 734 GLY A C 1
ATOM 5324 O O . GLY A 1 734 ? 30.769 -13.211 -9.191 1.00 94.25 734 GLY A O 1
ATOM 5325 N N . ASP A 1 735 ? 31.563 -14.635 -7.633 1.00 94.69 735 ASP A N 1
ATOM 5326 C CA . ASP A 1 735 ? 30.842 -14.007 -6.519 1.00 94.69 735 ASP A CA 1
ATOM 5327 C C . ASP A 1 735 ? 31.343 -12.573 -6.288 1.00 94.69 735 ASP A C 1
ATOM 5329 O O . ASP A 1 735 ? 32.547 -12.306 -6.299 1.00 94.69 735 ASP A O 1
ATOM 5333 N N . ALA A 1 736 ? 30.416 -11.645 -6.056 1.00 94.94 736 ALA A N 1
ATOM 5334 C CA . ALA A 1 736 ? 30.738 -10.249 -5.797 1.00 94.94 736 ALA A CA 1
ATOM 5335 C C . ALA A 1 736 ? 30.947 -9.983 -4.296 1.00 94.94 736 ALA A C 1
ATOM 5337 O O . ALA A 1 736 ? 30.197 -10.466 -3.440 1.00 94.94 736 ALA A O 1
ATOM 5338 N N . ILE A 1 737 ? 31.954 -9.171 -3.979 1.00 95.69 737 ILE A N 1
ATOM 5339 C CA . ILE A 1 737 ? 32.338 -8.800 -2.617 1.00 95.69 737 ILE A CA 1
ATOM 5340 C C . ILE A 1 737 ? 32.606 -7.301 -2.481 1.00 95.69 737 ILE A C 1
ATOM 5342 O O . ILE A 1 737 ? 32.970 -6.625 -3.439 1.00 95.69 737 ILE A O 1
ATOM 5346 N N . TYR A 1 738 ? 32.505 -6.800 -1.256 1.00 94.31 738 TYR A N 1
ATOM 5347 C CA . TYR A 1 738 ? 33.028 -5.500 -0.862 1.00 94.31 738 TYR A CA 1
ATOM 5348 C C . TYR A 1 738 ? 34.201 -5.679 0.093 1.00 94.31 738 TYR A C 1
ATOM 5350 O O . TYR A 1 738 ? 34.078 -6.358 1.113 1.00 94.31 738 TYR A O 1
ATOM 5358 N N . TYR A 1 739 ? 35.319 -5.039 -0.232 1.00 94.62 739 TYR A N 1
ATOM 5359 C CA . TYR A 1 739 ? 36.488 -4.964 0.638 1.00 94.62 739 TYR A CA 1
ATOM 5360 C C . TYR A 1 739 ? 36.384 -3.746 1.562 1.00 94.62 739 TYR A C 1
ATOM 5362 O O . TYR A 1 739 ? 35.974 -2.674 1.111 1.00 94.62 739 TYR A O 1
ATOM 5370 N N . GLN A 1 740 ? 36.750 -3.905 2.838 1.00 91.75 740 GLN A N 1
ATOM 5371 C CA . GLN A 1 740 ? 36.827 -2.796 3.792 1.00 91.75 740 GLN A CA 1
ATOM 5372 C C . GLN A 1 740 ? 38.041 -2.874 4.711 1.00 91.75 740 GLN A C 1
ATOM 5374 O O . GLN A 1 740 ? 38.313 -3.922 5.299 1.00 91.75 740 GLN A O 1
ATOM 5379 N N . ASP A 1 741 ? 38.714 -1.739 4.896 1.00 89.06 741 ASP A N 1
ATOM 5380 C CA . ASP A 1 741 ? 39.851 -1.598 5.819 1.00 89.06 741 ASP A CA 1
ATOM 5381 C C . ASP A 1 741 ? 39.440 -1.160 7.237 1.00 89.06 741 ASP A C 1
ATOM 5383 O O . ASP A 1 741 ? 40.262 -1.163 8.150 1.00 89.06 741 ASP A O 1
ATOM 5387 N N . GLN A 1 742 ? 38.163 -0.809 7.439 1.00 83.50 742 GLN A N 1
ATOM 5388 C CA . GLN A 1 742 ? 37.613 -0.297 8.703 1.00 83.50 742 GLN A CA 1
ATOM 5389 C C . GLN A 1 742 ? 38.309 0.976 9.217 1.00 83.50 742 GLN A C 1
ATOM 5391 O O . GLN A 1 742 ? 38.440 1.184 10.425 1.00 83.50 742 GLN A O 1
ATOM 5396 N N . GLY A 1 743 ? 38.768 1.839 8.306 1.00 82.38 743 GLY A N 1
ATOM 5397 C CA . GLY A 1 743 ? 39.571 3.016 8.643 1.00 82.38 743 GLY A CA 1
ATOM 5398 C C . GLY A 1 743 ? 41.032 2.681 8.954 1.00 82.38 743 GLY A C 1
ATOM 5399 O O . GLY A 1 743 ? 41.740 3.508 9.537 1.00 82.38 743 GLY A O 1
ATOM 5400 N N . GLY A 1 744 ? 41.469 1.472 8.593 1.00 83.94 744 GLY A N 1
ATOM 5401 C CA . GLY A 1 744 ? 42.857 1.039 8.623 1.00 83.94 744 GLY A CA 1
ATOM 5402 C C . GLY A 1 744 ? 43.760 1.909 7.746 1.00 83.94 744 GLY A C 1
ATOM 5403 O O . GLY A 1 744 ? 43.325 2.616 6.842 1.00 83.94 744 GLY A O 1
ATOM 5404 N N . SER A 1 745 ? 45.054 1.886 8.047 1.00 86.56 745 SER A N 1
ATOM 5405 C CA . SER A 1 745 ? 46.085 2.612 7.297 1.00 86.56 745 SER A CA 1
ATOM 5406 C C . SER A 1 745 ? 46.861 1.718 6.331 1.00 86.56 745 SER A C 1
ATOM 5408 O O . SER A 1 745 ? 47.612 2.235 5.502 1.00 86.56 745 SER A O 1
ATOM 5410 N N . ASP A 1 746 ? 46.756 0.394 6.476 1.00 88.44 746 ASP A N 1
ATOM 5411 C CA . ASP A 1 746 ? 47.402 -0.551 5.572 1.00 88.44 746 ASP A CA 1
ATOM 5412 C C . ASP A 1 746 ? 46.769 -0.464 4.177 1.00 88.44 746 ASP A C 1
ATOM 5414 O O . ASP A 1 746 ? 45.552 -0.454 4.015 1.00 88.44 746 ASP A O 1
ATOM 5418 N N . THR A 1 747 ? 47.608 -0.437 3.142 1.00 87.31 747 THR A N 1
ATOM 5419 C CA . THR A 1 747 ? 47.154 -0.513 1.749 1.00 87.31 747 THR A CA 1
ATOM 5420 C C . THR A 1 747 ? 47.633 -1.831 1.164 1.00 87.31 747 THR A C 1
ATOM 5422 O O . THR A 1 747 ? 48.830 -2.103 1.134 1.00 87.31 747 THR A O 1
ATOM 5425 N N . ILE A 1 748 ? 46.689 -2.661 0.724 1.00 92.31 748 ILE A N 1
ATOM 5426 C CA . ILE A 1 748 ? 46.972 -3.995 0.171 1.00 92.31 748 ILE A CA 1
ATOM 5427 C C . ILE A 1 748 ? 46.656 -4.079 -1.324 1.00 92.31 748 ILE A C 1
ATOM 5429 O O . ILE A 1 748 ? 46.348 -5.147 -1.836 1.00 92.31 748 ILE A O 1
ATOM 5433 N N . GLY A 1 749 ? 46.621 -2.936 -2.012 1.00 91.69 749 GLY A N 1
ATOM 5434 C CA . GLY A 1 749 ? 46.243 -2.851 -3.426 1.00 91.69 749 GLY A CA 1
ATOM 5435 C C . GLY A 1 749 ? 44.734 -2.911 -3.716 1.00 91.69 749 GLY A C 1
ATOM 5436 O O . GLY A 1 749 ? 44.326 -2.772 -4.869 1.00 91.69 749 GLY A O 1
ATOM 5437 N N . LEU A 1 750 ? 43.895 -3.030 -2.681 1.00 94.31 750 LEU A N 1
ATOM 5438 C CA . LEU A 1 750 ? 42.438 -2.882 -2.763 1.00 94.31 750 LEU A CA 1
ATOM 5439 C C . LEU A 1 750 ? 41.991 -1.509 -2.244 1.00 94.31 750 LEU A C 1
ATOM 5441 O O . LEU A 1 750 ? 42.637 -0.915 -1.382 1.00 94.31 750 LEU A O 1
ATOM 5445 N N . THR A 1 751 ? 40.878 -1.001 -2.776 1.00 93.94 751 THR A N 1
ATOM 5446 C CA . THR A 1 751 ? 40.291 0.290 -2.389 1.00 93.94 751 THR A CA 1
ATOM 5447 C C . THR A 1 751 ? 39.120 0.075 -1.437 1.00 93.94 751 THR A C 1
ATOM 5449 O O . THR A 1 751 ? 38.197 -0.674 -1.764 1.00 93.94 751 THR A O 1
ATOM 5452 N N . ASP A 1 752 ? 39.138 0.743 -0.280 1.00 91.88 752 ASP A N 1
ATOM 5453 C CA . ASP A 1 752 ? 38.074 0.659 0.728 1.00 91.88 752 ASP A CA 1
ATOM 5454 C C . ASP A 1 752 ? 36.680 0.921 0.132 1.00 91.88 752 ASP A C 1
ATOM 5456 O O . ASP A 1 752 ? 36.488 1.788 -0.727 1.00 91.88 752 ASP A O 1
ATOM 5460 N N . GLY A 1 753 ? 35.707 0.110 0.548 1.00 89.12 753 GLY A N 1
ATOM 5461 C CA . GLY A 1 753 ? 34.317 0.170 0.104 1.00 89.12 753 GLY A CA 1
ATOM 5462 C C . GLY A 1 753 ? 34.068 -0.233 -1.354 1.00 89.12 753 GLY A C 1
ATOM 5463 O O . GLY A 1 753 ? 32.916 -0.188 -1.794 1.00 89.12 753 GLY A O 1
ATOM 5464 N N . SER A 1 754 ? 35.097 -0.632 -2.110 1.00 93.38 754 SER A N 1
ATOM 5465 C CA . SER A 1 754 ? 34.961 -0.963 -3.534 1.00 93.38 754 SER A CA 1
ATOM 5466 C C . SER A 1 754 ? 34.446 -2.384 -3.766 1.00 93.38 754 SER A C 1
ATOM 5468 O O . SER A 1 754 ? 34.696 -3.295 -2.972 1.00 93.38 754 SER A O 1
ATOM 5470 N N . LEU A 1 755 ? 33.706 -2.548 -4.867 1.00 94.56 755 LEU A N 1
ATOM 5471 C CA . LEU A 1 755 ? 33.194 -3.832 -5.344 1.00 94.56 755 LEU A CA 1
ATOM 5472 C C . LEU A 1 755 ? 34.295 -4.583 -6.101 1.00 94.56 755 LEU A C 1
ATOM 5474 O O . LEU A 1 755 ? 34.918 -4.018 -6.999 1.00 94.56 755 LEU A O 1
ATOM 5478 N N . TYR A 1 756 ? 34.474 -5.857 -5.775 1.00 97.06 756 TYR A N 1
ATOM 5479 C CA . TYR A 1 756 ? 35.360 -6.786 -6.473 1.00 97.06 756 TYR A CA 1
ATOM 5480 C C . TYR A 1 756 ? 34.642 -8.112 -6.730 1.00 97.06 756 TYR A C 1
ATOM 5482 O O . TYR A 1 756 ? 33.607 -8.395 -6.127 1.00 97.06 756 TYR A O 1
ATOM 5490 N N . TYR A 1 757 ? 35.206 -8.940 -7.605 1.00 97.44 757 TYR A N 1
ATOM 5491 C CA . TYR A 1 757 ? 34.702 -10.277 -7.914 1.00 97.44 757 TYR A CA 1
ATOM 5492 C C . TYR A 1 757 ? 35.745 -11.342 -7.583 1.00 97.44 757 TYR A C 1
ATOM 5494 O O . TYR A 1 757 ? 36.932 -11.160 -7.852 1.00 97.44 757 TYR A O 1
ATOM 5502 N N . VAL A 1 758 ? 35.302 -12.443 -6.986 1.00 97.25 758 VAL A N 1
ATOM 5503 C CA . VAL A 1 758 ? 36.164 -13.493 -6.435 1.00 97.25 758 VAL A CA 1
ATOM 5504 C C . VAL A 1 758 ? 36.504 -14.548 -7.484 1.00 97.25 758 VAL A C 1
ATOM 5506 O O . VAL A 1 758 ? 35.616 -15.042 -8.169 1.00 97.25 758 VAL A O 1
ATOM 5509 N N . ASN A 1 759 ? 37.772 -14.946 -7.563 1.00 97.62 759 ASN A N 1
ATOM 5510 C CA . ASN A 1 759 ? 38.184 -16.250 -8.083 1.00 97.62 759 ASN A CA 1
ATOM 5511 C C . ASN A 1 759 ? 38.623 -17.127 -6.896 1.00 97.62 759 ASN A C 1
ATOM 5513 O O . ASN A 1 759 ? 39.526 -16.746 -6.147 1.00 97.62 759 ASN A O 1
ATOM 5517 N N . ALA A 1 760 ? 37.967 -18.267 -6.705 1.00 96.00 760 ALA A N 1
ATOM 5518 C CA . ALA A 1 760 ? 38.253 -19.257 -5.675 1.00 96.00 760 ALA A CA 1
ATOM 5519 C C . ALA A 1 760 ? 39.390 -20.176 -6.144 1.00 96.00 760 ALA A C 1
ATOM 5521 O O . ALA A 1 760 ? 39.170 -21.281 -6.643 1.00 96.00 760 ALA A O 1
ATOM 5522 N N . VAL A 1 761 ? 40.628 -19.695 -5.997 1.00 94.81 761 VAL A N 1
ATOM 5523 C CA . VAL A 1 761 ? 41.847 -20.392 -6.443 1.00 94.81 761 VAL A CA 1
ATOM 5524 C C . VAL A 1 761 ? 41.948 -21.787 -5.818 1.00 94.81 761 VAL A C 1
ATOM 5526 O O . VAL A 1 761 ? 42.327 -22.753 -6.483 1.00 94.81 761 VAL A O 1
ATOM 5529 N N . THR A 1 762 ? 41.593 -21.897 -4.538 1.00 95.06 762 THR A N 1
ATOM 5530 C CA . THR A 1 762 ? 41.373 -23.166 -3.831 1.00 95.06 762 THR A CA 1
ATOM 5531 C C . THR A 1 762 ? 40.163 -23.024 -2.905 1.00 95.06 762 THR A C 1
ATOM 5533 O O . THR A 1 762 ? 39.525 -21.983 -2.908 1.00 95.06 762 THR A O 1
ATOM 5536 N N . ALA A 1 763 ? 39.851 -24.032 -2.082 1.00 92.25 763 ALA A N 1
ATOM 5537 C CA . ALA A 1 763 ? 38.826 -23.902 -1.035 1.00 92.25 763 ALA A CA 1
ATOM 5538 C C . ALA A 1 763 ? 39.228 -22.953 0.117 1.00 92.25 763 ALA A C 1
ATOM 5540 O O . ALA A 1 763 ? 38.386 -22.598 0.947 1.00 92.25 763 ALA A O 1
ATOM 5541 N N . ASP A 1 764 ? 40.511 -22.574 0.174 1.00 94.69 764 ASP A N 1
ATOM 5542 C CA . ASP A 1 764 ? 41.107 -21.805 1.263 1.00 94.69 764 ASP A CA 1
ATOM 5543 C C . ASP A 1 764 ? 41.790 -20.509 0.787 1.00 94.69 764 ASP A C 1
ATOM 5545 O O . ASP A 1 764 ? 42.341 -19.776 1.607 1.00 94.69 764 ASP A O 1
ATOM 5549 N N . THR A 1 765 ? 41.788 -20.202 -0.517 1.00 96.44 765 THR A N 1
ATOM 5550 C CA . THR A 1 765 ? 42.489 -19.034 -1.077 1.00 96.44 765 THR A CA 1
ATOM 5551 C C . THR A 1 765 ? 41.694 -18.343 -2.180 1.00 96.44 765 THR A C 1
ATOM 5553 O O . THR A 1 765 ? 41.107 -18.993 -3.043 1.00 96.44 765 THR A O 1
ATOM 5556 N N . LEU A 1 766 ? 41.717 -17.007 -2.167 1.00 97.50 766 LEU A N 1
ATOM 5557 C CA . LEU A 1 766 ? 40.931 -16.143 -3.050 1.00 97.50 766 LEU A CA 1
ATOM 5558 C C . LEU A 1 766 ? 41.805 -15.132 -3.793 1.00 97.50 766 LEU A C 1
ATOM 5560 O O . LEU A 1 766 ? 42.669 -14.513 -3.180 1.00 97.50 766 LEU A O 1
ATOM 5564 N N . SER A 1 767 ? 41.508 -14.887 -5.069 1.00 97.56 767 SER A N 1
ATOM 5565 C CA . SER A 1 767 ? 41.988 -13.719 -5.825 1.00 97.56 767 SER A CA 1
ATOM 5566 C C . SER A 1 767 ? 40.820 -12.793 -6.176 1.00 97.56 767 SER A C 1
ATOM 5568 O O . SER A 1 767 ? 39.677 -13.240 -6.283 1.00 97.56 767 SER A O 1
ATOM 5570 N N . PHE A 1 768 ? 41.098 -11.504 -6.395 1.00 97.94 768 PHE A N 1
ATOM 5571 C CA . PHE A 1 768 ? 40.069 -10.491 -6.664 1.00 97.94 768 PHE A CA 1
ATOM 5572 C C . PHE A 1 768 ? 40.221 -9.862 -8.044 1.00 97.94 768 PHE A C 1
ATOM 5574 O O . PHE A 1 768 ? 41.336 -9.633 -8.509 1.00 97.94 768 PHE A O 1
ATOM 5581 N N . TYR A 1 769 ? 39.095 -9.557 -8.682 1.00 98.12 769 TYR A N 1
ATOM 5582 C CA . TYR A 1 769 ? 39.019 -9.016 -10.035 1.00 98.12 769 TYR A CA 1
ATOM 5583 C C . TYR A 1 769 ? 38.050 -7.834 -10.129 1.00 98.12 769 TYR A C 1
ATOM 5585 O O . TYR A 1 769 ? 37.145 -7.680 -9.309 1.00 98.12 769 TYR A O 1
ATOM 5593 N N . ASP A 1 770 ? 38.227 -7.021 -11.166 1.00 96.75 770 ASP A N 1
ATOM 5594 C CA . ASP A 1 770 ? 37.394 -5.860 -11.499 1.00 96.75 770 ASP A CA 1
ATOM 5595 C C . ASP A 1 770 ? 35.997 -6.217 -12.041 1.00 96.75 770 ASP A C 1
ATOM 5597 O O . ASP A 1 770 ? 35.051 -5.444 -11.891 1.00 96.75 770 ASP A O 1
ATOM 5601 N N . THR A 1 771 ? 35.850 -7.385 -12.669 1.00 96.38 771 THR A N 1
ATOM 5602 C CA . THR A 1 771 ? 34.600 -7.843 -13.281 1.00 96.38 771 THR A CA 1
ATOM 5603 C C . THR A 1 771 ? 34.353 -9.327 -13.029 1.00 96.38 771 THR A C 1
ATOM 5605 O O . THR A 1 771 ? 35.282 -10.136 -12.976 1.00 96.38 771 THR A O 1
ATOM 5608 N N . LYS A 1 772 ? 33.070 -9.707 -12.972 1.00 95.69 772 LYS A N 1
ATOM 5609 C CA . LYS A 1 772 ? 32.630 -11.106 -12.863 1.00 95.69 772 LYS A CA 1
ATOM 5610 C C . LYS A 1 772 ? 33.202 -11.994 -13.968 1.00 95.69 772 LYS A C 1
ATOM 5612 O O . LYS A 1 772 ? 33.599 -13.125 -13.714 1.00 95.69 772 LYS A O 1
ATOM 5617 N N . VAL A 1 773 ? 33.258 -11.476 -15.196 1.00 97.38 773 VAL A N 1
ATOM 5618 C CA . VAL A 1 773 ? 33.764 -12.221 -16.359 1.00 97.38 773 VAL A CA 1
ATOM 5619 C C . VAL A 1 773 ? 35.238 -12.575 -16.177 1.00 97.38 773 VAL A C 1
ATOM 5621 O O . VAL A 1 773 ? 35.617 -13.721 -16.411 1.00 97.38 773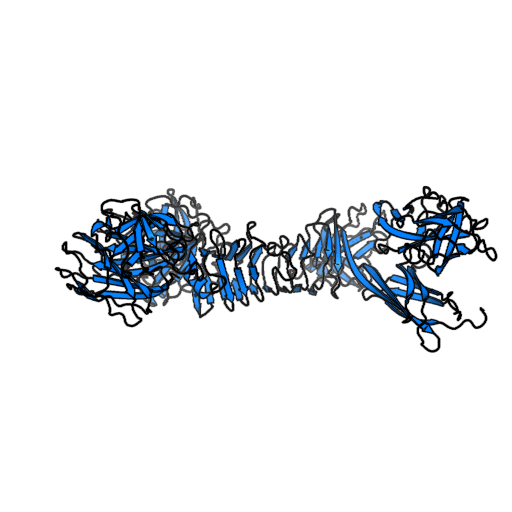 VAL A O 1
ATOM 5624 N N . ASN A 1 774 ? 36.051 -11.623 -15.717 1.00 97.56 774 ASN A N 1
ATOM 5625 C CA . ASN A 1 774 ? 37.472 -11.857 -15.477 1.00 97.56 774 ASN A CA 1
ATOM 5626 C C . ASN A 1 774 ? 37.700 -12.807 -14.292 1.00 97.56 774 ASN A C 1
ATOM 5628 O O . ASN A 1 774 ? 38.536 -13.700 -14.388 1.00 97.56 774 ASN A O 1
ATOM 5632 N N . ALA A 1 775 ? 36.907 -12.679 -13.224 1.00 97.31 775 ALA A N 1
ATOM 5633 C CA . ALA A 1 775 ? 36.961 -13.581 -12.075 1.00 97.31 775 ALA A CA 1
ATOM 5634 C C . ALA A 1 775 ? 36.672 -15.046 -12.442 1.00 97.31 775 ALA A C 1
ATOM 5636 O O . ALA A 1 775 ? 37.366 -15.942 -11.975 1.00 97.31 775 ALA A O 1
ATOM 5637 N N . ILE A 1 776 ? 35.683 -15.295 -13.309 1.00 96.94 776 ILE A N 1
ATOM 5638 C CA . ILE A 1 776 ? 35.354 -16.647 -13.792 1.00 96.94 776 ILE A CA 1
ATOM 5639 C C . ILE A 1 776 ? 36.425 -17.170 -14.756 1.00 96.94 776 ILE A C 1
ATOM 5641 O O . ILE A 1 776 ? 36.748 -18.355 -14.747 1.00 96.94 776 ILE A O 1
ATOM 5645 N N . ALA A 1 777 ? 36.971 -16.303 -15.614 1.00 96.56 777 ALA A N 1
ATOM 5646 C CA . ALA A 1 777 ? 38.012 -16.692 -16.562 1.00 96.56 777 ALA A CA 1
ATOM 5647 C C . ALA A 1 777 ? 39.357 -17.003 -15.877 1.00 96.56 777 ALA A C 1
ATOM 5649 O O . ALA A 1 777 ? 40.128 -17.823 -16.380 1.00 96.56 777 ALA A O 1
ATOM 5650 N N . GLY A 1 778 ? 39.641 -16.343 -14.752 1.00 94.06 778 GLY A N 1
ATOM 5651 C CA . GLY A 1 778 ? 40.928 -16.397 -14.069 1.00 94.06 778 GLY A CA 1
ATOM 5652 C C . GLY A 1 778 ? 42.058 -15.714 -14.855 1.00 94.06 778 GLY A C 1
ATOM 5653 O O . GLY A 1 778 ? 41.852 -15.006 -15.843 1.00 94.06 778 GLY A O 1
ATOM 5654 N N . GLY A 1 779 ? 43.303 -15.922 -14.416 1.00 94.38 779 GLY A N 1
ATOM 5655 C CA . GLY A 1 779 ? 44.496 -15.345 -15.056 1.00 94.38 779 GLY A CA 1
ATOM 5656 C C . GLY A 1 779 ? 44.800 -13.905 -14.623 1.00 94.38 779 GLY A C 1
ATOM 5657 O O . GLY A 1 779 ? 44.433 -13.493 -13.528 1.00 94.38 779 GLY A O 1
ATOM 5658 N N . SER A 1 780 ? 45.533 -13.141 -15.440 1.00 95.31 780 SER A N 1
ATOM 5659 C CA . SER A 1 780 ? 46.032 -11.803 -15.063 1.00 95.31 780 SER A CA 1
ATOM 5660 C C . SER A 1 780 ? 45.157 -10.632 -15.520 1.00 95.31 780 SER A C 1
ATOM 5662 O O . SER A 1 780 ? 45.336 -9.515 -15.042 1.00 95.31 780 SER A O 1
ATOM 5664 N N . THR A 1 781 ? 44.229 -10.839 -16.456 1.00 96.94 781 THR A N 1
ATOM 5665 C CA . THR A 1 781 ? 43.366 -9.760 -16.955 1.00 96.94 781 THR A CA 1
ATOM 5666 C C . THR A 1 781 ? 42.380 -9.330 -15.875 1.00 96.94 781 THR A C 1
ATOM 5668 O O . THR A 1 781 ? 41.623 -10.153 -15.379 1.00 96.94 781 THR A O 1
ATOM 5671 N N . GLY A 1 782 ? 42.395 -8.045 -15.511 1.00 95.00 782 GLY A N 1
ATOM 5672 C CA . GLY A 1 782 ? 41.467 -7.477 -14.527 1.00 95.00 782 GLY A CA 1
ATOM 5673 C C . GLY A 1 782 ? 41.691 -7.926 -13.079 1.00 95.00 782 GLY A C 1
ATOM 5674 O O . GLY A 1 782 ? 40.904 -7.547 -12.216 1.00 95.00 782 GLY A O 1
ATOM 5675 N N . ARG A 1 783 ? 42.736 -8.720 -12.796 1.00 97.50 783 ARG A N 1
ATOM 5676 C CA . ARG A 1 783 ? 43.088 -9.148 -11.435 1.00 97.50 783 ARG A CA 1
ATOM 5677 C C . ARG A 1 783 ? 43.676 -7.973 -10.654 1.00 97.50 783 ARG A C 1
ATOM 5679 O O . ARG A 1 783 ? 44.538 -7.264 -11.172 1.00 97.50 783 ARG A O 1
ATOM 5686 N N . ALA A 1 784 ? 43.227 -7.778 -9.419 1.00 96.62 784 ALA A N 1
ATOM 5687 C CA . ALA A 1 784 ? 43.825 -6.824 -8.498 1.00 96.62 784 ALA A CA 1
ATOM 5688 C C . ALA A 1 784 ? 45.243 -7.278 -8.122 1.00 96.62 784 ALA A C 1
ATOM 5690 O O . ALA A 1 784 ? 45.464 -8.461 -7.868 1.00 96.62 784 ALA A O 1
ATOM 5691 N N . ASN A 1 785 ? 46.184 -6.335 -8.087 1.00 95.69 785 ASN A N 1
ATOM 5692 C CA . ASN A 1 785 ? 47.522 -6.583 -7.554 1.00 95.69 785 ASN A CA 1
ATOM 5693 C C . ASN A 1 785 ? 47.496 -6.278 -6.060 1.00 95.69 785 ASN A C 1
ATOM 5695 O O . ASN A 1 785 ? 47.115 -5.172 -5.675 1.00 95.69 785 ASN A O 1
ATOM 5699 N N . LEU A 1 786 ? 47.893 -7.242 -5.249 1.00 95.38 786 LEU A N 1
ATOM 5700 C CA . LEU A 1 786 ? 47.926 -7.201 -3.806 1.00 95.38 786 LEU A CA 1
ATOM 5701 C C . LEU A 1 786 ? 49.316 -6.811 -3.303 1.00 95.38 786 LEU A C 1
ATOM 5703 O O . LEU A 1 786 ? 50.348 -7.092 -3.911 1.00 95.38 786 LEU A O 1
ATOM 5707 N N . SER A 1 787 ? 49.333 -6.176 -2.141 1.00 92.62 787 SER A N 1
ATOM 5708 C CA . SER A 1 787 ? 50.536 -5.942 -1.343 1.00 92.62 787 SER A CA 1
ATOM 5709 C C . SER A 1 787 ? 50.280 -6.387 0.090 1.00 92.62 787 SER A C 1
ATOM 5711 O O . SER A 1 787 ? 49.137 -6.373 0.543 1.00 92.62 787 SER A O 1
ATOM 5713 N N . ASP A 1 788 ? 51.320 -6.787 0.814 1.00 86.31 788 ASP A N 1
ATOM 5714 C CA . ASP A 1 788 ? 51.207 -7.038 2.246 1.00 86.31 788 ASP A CA 1
ATOM 5715 C C . ASP A 1 788 ? 51.137 -5.716 3.034 1.00 86.31 788 ASP A C 1
ATOM 5717 O O . ASP A 1 788 ? 51.647 -4.670 2.625 1.00 86.31 788 ASP A O 1
ATOM 5721 N N . GLY A 1 789 ? 50.441 -5.749 4.170 1.00 81.75 789 GLY A N 1
ATOM 5722 C CA . GLY A 1 789 ? 50.314 -4.608 5.075 1.00 81.75 789 GLY A CA 1
ATOM 5723 C C . GLY A 1 789 ? 51.555 -4.419 5.946 1.00 81.75 789 GLY A C 1
ATOM 5724 O O . GLY A 1 789 ? 52.115 -5.379 6.481 1.00 81.75 789 GLY A O 1
ATOM 5725 N N . ALA A 1 790 ? 51.970 -3.166 6.142 1.00 77.25 790 ALA A N 1
ATOM 5726 C CA . ALA A 1 790 ? 53.135 -2.841 6.963 1.00 77.25 790 ALA A CA 1
ATOM 5727 C C . ALA A 1 790 ? 52.830 -2.887 8.473 1.00 77.25 790 ALA A C 1
ATOM 5729 O O . ALA A 1 790 ? 53.740 -3.138 9.265 1.00 77.25 790 ALA A O 1
ATOM 5730 N N . ALA A 1 791 ? 51.577 -2.633 8.875 1.00 77.88 791 ALA A N 1
ATOM 5731 C CA . ALA A 1 791 ? 51.159 -2.549 10.274 1.00 77.88 791 ALA A CA 1
ATOM 5732 C C . ALA A 1 791 ? 50.511 -3.833 10.822 1.00 77.88 791 ALA A C 1
ATOM 5734 O O . ALA A 1 791 ? 50.399 -3.957 12.041 1.00 77.88 791 ALA A O 1
ATOM 5735 N N . GLY A 1 792 ? 50.101 -4.775 9.962 1.00 79.31 792 GLY A N 1
ATOM 5736 C CA . GLY A 1 792 ? 49.449 -6.020 10.384 1.00 79.31 792 GLY A CA 1
ATOM 5737 C C . GLY A 1 792 ? 48.033 -5.781 10.918 1.00 79.31 792 GLY A C 1
ATOM 5738 O O . GLY A 1 792 ? 47.709 -6.116 12.056 1.00 79.31 792 GLY A O 1
ATOM 5739 N N . GLN A 1 793 ? 47.196 -5.118 10.121 1.00 88.31 793 GLN A N 1
ATOM 5740 C CA . GLN A 1 793 ? 45.803 -4.815 10.457 1.00 88.31 793 GLN A CA 1
ATOM 5741 C C . GLN A 1 793 ? 44.858 -5.947 10.022 1.00 88.31 793 GLN A C 1
ATOM 5743 O O . GLN A 1 793 ? 45.203 -6.788 9.195 1.00 88.31 793 GLN A O 1
ATOM 5748 N N . THR A 1 794 ? 43.653 -5.996 10.601 1.00 88.44 794 THR A N 1
ATOM 5749 C CA . THR A 1 794 ? 42.591 -6.915 10.153 1.00 88.44 794 THR A CA 1
ATOM 5750 C C . THR A 1 794 ? 41.636 -6.173 9.238 1.00 88.44 794 THR A C 1
ATOM 5752 O O . THR A 1 794 ? 40.957 -5.249 9.682 1.00 88.44 794 THR A O 1
ATOM 5755 N N . HIS A 1 795 ? 41.567 -6.590 7.980 1.00 90.12 795 HIS A N 1
ATOM 5756 C CA . HIS A 1 795 ? 40.624 -6.063 6.996 1.00 90.12 795 HIS A CA 1
ATOM 5757 C C . HIS A 1 795 ? 39.517 -7.078 6.736 1.00 90.12 795 HIS A C 1
ATOM 5759 O O . HIS A 1 795 ? 39.662 -8.252 7.072 1.00 90.12 795 HIS A O 1
ATOM 5765 N N . TYR A 1 796 ? 38.404 -6.637 6.154 1.00 92.00 796 TYR A N 1
ATOM 5766 C CA . TYR A 1 796 ? 37.204 -7.452 6.002 1.00 92.00 796 TYR A CA 1
ATOM 5767 C C . TYR A 1 796 ? 36.776 -7.606 4.551 1.00 92.00 796 TYR A C 1
ATOM 5769 O O . TYR A 1 796 ? 36.869 -6.681 3.741 1.00 92.00 796 TYR A O 1
ATOM 5777 N N . ILE A 1 797 ? 36.230 -8.784 4.262 1.00 93.94 797 ILE A N 1
ATOM 5778 C CA . ILE A 1 797 ? 35.496 -9.069 3.035 1.00 93.94 797 ILE A CA 1
ATOM 5779 C C . ILE A 1 797 ? 34.039 -9.311 3.392 1.00 93.94 797 ILE A C 1
ATOM 5781 O O . ILE A 1 797 ? 33.720 -10.159 4.228 1.00 93.94 797 ILE A O 1
ATOM 5785 N N . TYR A 1 798 ? 33.160 -8.574 2.723 1.00 93.75 798 TYR A N 1
ATOM 5786 C CA . TYR A 1 798 ? 31.718 -8.716 2.827 1.00 93.75 798 TYR A CA 1
ATOM 5787 C C . TYR A 1 798 ? 31.150 -9.259 1.526 1.00 93.75 798 TYR A C 1
ATOM 5789 O O . TYR A 1 798 ? 31.439 -8.725 0.458 1.00 93.75 798 TYR A O 1
ATOM 5797 N N . SER A 1 799 ? 30.267 -10.247 1.613 1.00 93.12 799 SER A N 1
ATOM 5798 C CA . SER A 1 799 ? 29.450 -10.641 0.470 1.00 93.12 799 SER A CA 1
ATOM 5799 C C . SER A 1 799 ? 28.605 -9.453 -0.013 1.00 93.12 799 SER A C 1
ATOM 5801 O O . SER A 1 799 ? 27.924 -8.791 0.778 1.00 93.12 799 SER A O 1
ATOM 5803 N N . ALA A 1 800 ? 28.608 -9.188 -1.323 1.00 92.38 800 ALA A N 1
ATOM 5804 C CA . ALA A 1 800 ? 27.748 -8.167 -1.926 1.00 92.38 800 ALA A CA 1
ATOM 5805 C C . ALA A 1 800 ? 26.257 -8.544 -1.895 1.00 92.38 800 ALA A C 1
ATOM 5807 O O . ALA A 1 800 ? 25.407 -7.676 -2.093 1.00 92.38 800 ALA A O 1
ATOM 5808 N N . LYS A 1 801 ? 25.963 -9.814 -1.587 1.00 90.31 801 LYS A N 1
ATOM 5809 C CA . LYS A 1 801 ? 24.627 -10.385 -1.397 1.00 90.31 801 LYS A CA 1
ATOM 5810 C C . LYS A 1 801 ? 24.366 -10.841 0.046 1.00 90.31 801 LYS A C 1
ATOM 5812 O O . LYS A 1 801 ? 23.668 -11.826 0.268 1.00 90.31 801 LYS A O 1
ATOM 5817 N N . ALA A 1 802 ? 24.994 -10.192 1.031 1.00 92.50 802 ALA A N 1
ATOM 5818 C CA . ALA A 1 802 ? 24.704 -10.445 2.445 1.00 92.50 802 ALA A CA 1
ATOM 5819 C C . ALA A 1 802 ? 23.217 -10.193 2.758 1.00 92.50 802 ALA A C 1
ATOM 5821 O O . ALA A 1 802 ? 22.602 -9.309 2.159 1.00 92.50 802 ALA A O 1
ATOM 5822 N N . ASP A 1 803 ? 22.647 -10.921 3.712 1.00 93.81 803 ASP A N 1
ATOM 5823 C CA . ASP A 1 803 ? 21.226 -10.810 4.061 1.00 93.81 803 ASP A CA 1
ATOM 5824 C C . ASP A 1 803 ? 20.881 -9.432 4.623 1.00 93.81 803 ASP A C 1
ATOM 5826 O O . ASP A 1 803 ? 19.874 -8.827 4.251 1.00 93.81 803 ASP A O 1
ATOM 5830 N N . VAL A 1 804 ? 21.741 -8.916 5.498 1.00 94.75 804 VAL A N 1
ATOM 5831 C CA . VAL A 1 804 ? 21.552 -7.645 6.189 1.00 94.75 804 VAL A CA 1
ATOM 5832 C C . VAL A 1 804 ? 22.676 -6.682 5.836 1.00 94.75 804 VAL A C 1
ATOM 5834 O O . VAL A 1 804 ? 23.856 -6.999 5.961 1.00 94.75 804 VAL A O 1
ATOM 5837 N N . TYR A 1 805 ? 22.310 -5.460 5.469 1.00 94.56 805 TYR A N 1
ATOM 5838 C CA . TYR A 1 805 ? 23.225 -4.343 5.303 1.00 94.56 805 TYR A CA 1
ATOM 5839 C C . TYR A 1 805 ? 22.998 -3.285 6.381 1.00 94.56 805 TYR A C 1
ATOM 5841 O O . TYR A 1 805 ? 21.971 -2.611 6.399 1.00 94.56 805 TYR A O 1
ATOM 5849 N N . ASN A 1 806 ? 23.967 -3.112 7.275 1.00 95.19 806 ASN A N 1
ATOM 5850 C CA . ASN A 1 806 ? 23.988 -2.023 8.244 1.00 95.19 806 ASN A CA 1
ATOM 5851 C C . ASN A 1 806 ? 24.601 -0.774 7.601 1.00 95.19 806 ASN A C 1
ATOM 5853 O O . ASN A 1 806 ? 25.809 -0.717 7.378 1.00 95.19 806 ASN A O 1
ATOM 5857 N N . SER A 1 807 ? 23.768 0.234 7.343 1.00 94.00 807 SER A N 1
ATOM 5858 C CA . SER A 1 807 ? 24.159 1.483 6.687 1.00 94.00 807 SER A CA 1
ATOM 5859 C C . SER A 1 807 ? 24.248 2.675 7.649 1.00 94.00 807 SER A C 1
ATOM 5861 O O . SER A 1 807 ? 23.974 3.805 7.248 1.00 94.00 807 SER A O 1
ATOM 5863 N N . THR A 1 808 ? 24.535 2.446 8.934 1.00 93.06 808 THR A N 1
ATOM 5864 C CA . THR A 1 808 ? 24.493 3.497 9.974 1.00 93.06 808 THR A CA 1
ATOM 5865 C C . THR A 1 808 ? 25.728 4.409 10.015 1.00 93.06 808 THR A C 1
ATOM 5867 O O . THR A 1 808 ? 25.772 5.350 10.806 1.00 93.06 808 THR A O 1
ATOM 5870 N N . GLY A 1 809 ? 26.732 4.168 9.168 1.00 81.56 809 GLY A N 1
ATOM 5871 C CA . GLY A 1 809 ? 27.880 5.041 8.895 1.00 81.56 809 GLY A CA 1
ATOM 5872 C C . GLY A 1 809 ? 28.937 5.204 9.999 1.00 81.56 809 GLY A C 1
ATOM 5873 O O . GLY A 1 809 ? 30.037 5.641 9.686 1.00 81.56 809 GLY A O 1
ATOM 5874 N N . SER A 1 810 ? 28.648 4.899 11.271 1.00 78.38 810 SER A N 1
ATOM 5875 C CA . SER A 1 810 ? 29.621 4.906 12.397 1.00 78.38 810 SER A CA 1
ATOM 5876 C C . SER A 1 810 ? 29.090 4.243 13.683 1.00 78.38 810 SER A C 1
ATOM 5878 O O . SER A 1 810 ? 29.637 4.442 14.766 1.00 78.38 810 SER A O 1
ATOM 5880 N N . SER A 1 811 ? 27.948 3.554 13.617 1.00 86.50 811 SER A N 1
ATOM 5881 C CA . SER A 1 811 ? 27.233 3.089 14.809 1.00 86.50 811 SER A CA 1
ATOM 5882 C C . SER A 1 811 ? 27.126 1.571 14.865 1.00 86.50 811 SER A C 1
ATOM 5884 O O . SER A 1 811 ? 27.233 0.869 13.856 1.00 86.50 811 SER A O 1
ATOM 5886 N N . THR A 1 812 ? 26.887 1.072 16.075 1.00 88.94 812 THR A N 1
ATOM 5887 C CA . THR A 1 812 ? 26.697 -0.354 16.322 1.00 88.94 812 THR A CA 1
ATOM 5888 C C . THR A 1 812 ? 25.223 -0.732 16.213 1.00 88.94 812 THR A C 1
ATOM 5890 O O . THR A 1 812 ? 24.359 -0.104 16.829 1.00 88.94 812 THR A O 1
ATOM 5893 N N . VAL A 1 813 ? 24.947 -1.796 15.465 1.00 94.88 813 VAL A N 1
ATOM 5894 C CA . VAL A 1 813 ? 23.678 -2.527 15.486 1.00 94.88 813 VAL A CA 1
ATOM 5895 C C . VAL A 1 813 ? 23.908 -3.854 16.202 1.00 94.88 813 VAL A C 1
ATOM 5897 O O . VAL A 1 813 ? 24.873 -4.554 15.916 1.00 94.88 813 VAL A O 1
ATOM 5900 N N . THR A 1 814 ? 23.021 -4.226 17.116 1.00 92.69 814 THR A N 1
ATOM 5901 C CA . THR A 1 814 ? 23.027 -5.555 17.737 1.00 92.69 814 THR A CA 1
ATOM 5902 C C . THR A 1 814 ? 21.740 -6.277 17.361 1.00 92.69 814 THR A C 1
ATOM 5904 O O . THR A 1 814 ? 20.653 -5.762 17.616 1.00 92.69 814 THR A O 1
ATOM 5907 N N . LEU A 1 815 ? 21.855 -7.457 16.754 1.00 93.50 815 LEU A N 1
ATOM 5908 C CA . LEU A 1 815 ? 20.740 -8.333 16.400 1.00 93.50 815 LEU A CA 1
ATOM 5909 C C . LEU A 1 815 ? 20.759 -9.554 17.318 1.00 93.50 815 LEU A C 1
ATOM 5911 O O . LEU A 1 815 ? 21.672 -10.371 17.233 1.00 93.50 815 LEU A O 1
ATOM 5915 N N . ASN A 1 816 ? 19.756 -9.676 18.182 1.00 90.38 816 ASN A N 1
ATOM 5916 C CA . ASN A 1 816 ? 19.574 -10.835 19.051 1.00 90.38 816 ASN A CA 1
ATOM 5917 C C . ASN A 1 816 ? 18.678 -11.850 18.336 1.00 90.38 816 ASN A C 1
ATOM 5919 O O . ASN A 1 816 ? 17.476 -11.621 18.214 1.00 90.38 816 ASN A O 1
ATOM 5923 N N . VAL A 1 817 ? 19.262 -12.940 17.842 1.00 89.44 817 VAL A N 1
ATOM 5924 C CA . VAL A 1 817 ? 18.575 -13.981 17.071 1.00 89.44 817 VAL A CA 1
ATOM 5925 C C . VAL A 1 817 ? 18.257 -15.194 17.947 1.00 89.44 817 VAL A C 1
ATOM 5927 O O . VAL A 1 817 ? 19.069 -15.621 18.767 1.00 89.44 817 VAL A O 1
ATOM 5930 N N . THR A 1 818 ? 17.067 -15.766 17.761 1.00 77.75 818 THR A N 1
ATOM 5931 C CA . THR A 1 818 ? 16.585 -16.951 18.501 1.00 77.75 818 THR A CA 1
ATOM 5932 C C . THR A 1 818 ? 16.182 -18.123 17.585 1.00 77.75 818 THR A C 1
ATOM 5934 O O . THR A 1 818 ? 15.718 -19.151 18.071 1.00 77.75 818 THR A O 1
ATOM 5937 N N . GLY A 1 819 ? 16.366 -17.988 16.262 1.00 69.69 819 GLY A N 1
ATOM 5938 C CA . GLY A 1 819 ? 16.046 -19.000 15.241 1.00 69.69 819 GLY A CA 1
ATOM 5939 C C . GLY A 1 819 ? 17.259 -19.787 14.719 1.00 69.69 819 GLY A C 1
ATOM 5940 O O . GLY A 1 819 ? 18.387 -19.580 15.166 1.00 69.69 819 GLY A O 1
ATOM 5941 N N . THR A 1 820 ? 17.014 -20.697 13.767 1.00 66.12 820 THR A N 1
ATOM 5942 C CA . THR A 1 820 ? 18.057 -21.528 13.130 1.00 66.12 820 THR A CA 1
ATOM 5943 C C . THR A 1 820 ? 18.866 -20.778 12.079 1.00 66.12 820 THR A C 1
ATOM 5945 O O . THR A 1 820 ? 20.047 -21.068 11.906 1.00 66.12 820 THR A O 1
ATOM 5948 N N . ASP A 1 821 ? 18.244 -19.814 11.400 1.00 84.50 821 ASP A N 1
ATOM 5949 C CA . ASP A 1 821 ? 18.894 -19.041 10.349 1.00 84.50 821 ASP A CA 1
ATOM 5950 C C . ASP A 1 821 ? 19.567 -17.808 10.948 1.00 84.50 821 ASP A C 1
ATOM 5952 O O . ASP A 1 821 ? 18.933 -16.931 11.540 1.00 84.50 821 ASP A O 1
ATOM 5956 N N . ILE A 1 822 ? 20.885 -17.758 10.791 1.00 86.56 822 ILE A N 1
ATOM 5957 C CA . ILE A 1 822 ? 21.718 -16.628 11.187 1.00 86.56 822 ILE A CA 1
ATOM 5958 C C . ILE A 1 822 ? 21.876 -15.742 9.945 1.00 86.56 822 ILE A C 1
ATOM 5960 O O . ILE A 1 822 ? 22.419 -16.222 8.948 1.00 86.56 822 ILE A O 1
ATOM 5964 N N . PRO A 1 823 ? 21.446 -14.466 9.971 1.00 92.00 823 PRO A N 1
ATOM 5965 C CA . PRO A 1 823 ? 21.630 -13.585 8.825 1.00 92.00 823 PRO A CA 1
ATOM 5966 C C . PRO A 1 823 ? 23.119 -13.384 8.570 1.00 92.00 823 PRO A C 1
ATOM 5968 O O . PRO A 1 823 ? 23.892 -13.266 9.516 1.00 92.00 823 PRO A O 1
ATOM 5971 N N . THR A 1 824 ? 23.530 -13.277 7.316 1.00 92.31 824 THR A N 1
ATOM 5972 C CA . THR A 1 824 ? 24.848 -12.759 6.934 1.00 92.31 824 THR A CA 1
ATOM 5973 C C . THR A 1 824 ? 24.817 -11.234 6.892 1.00 92.31 824 THR A C 1
ATOM 5975 O O . THR A 1 824 ? 23.817 -10.635 6.498 1.00 92.31 824 THR A O 1
ATOM 5978 N N . VAL A 1 825 ? 25.891 -10.576 7.335 1.00 92.94 825 VAL A N 1
ATOM 5979 C CA . VAL A 1 825 ? 25.902 -9.117 7.501 1.00 92.94 825 VAL A CA 1
ATOM 5980 C C . VAL A 1 825 ? 27.000 -8.457 6.682 1.00 92.94 825 VAL A C 1
ATOM 5982 O O . VAL A 1 825 ? 28.151 -8.887 6.687 1.00 92.94 825 VAL A O 1
ATOM 5985 N N . ARG A 1 826 ? 26.638 -7.339 6.053 1.00 92.81 826 ARG A N 1
ATOM 5986 C CA . ARG A 1 826 ? 27.538 -6.313 5.539 1.00 92.81 826 ARG A CA 1
ATOM 5987 C C . ARG A 1 826 ? 27.403 -5.034 6.355 1.00 92.81 826 ARG A C 1
ATOM 5989 O O . ARG A 1 826 ? 26.294 -4.587 6.634 1.00 92.81 826 ARG A O 1
ATOM 5996 N N . ASN A 1 827 ? 28.525 -4.393 6.657 1.00 92.00 827 ASN A N 1
ATOM 5997 C CA . ASN A 1 827 ? 28.543 -3.065 7.267 1.00 92.00 827 ASN A CA 1
ATOM 5998 C C . ASN A 1 827 ? 28.920 -2.001 6.231 1.00 92.00 827 ASN A C 1
ATOM 6000 O O . ASN A 1 827 ? 29.672 -2.281 5.301 1.00 92.00 827 ASN A O 1
ATOM 6004 N N . SER A 1 828 ? 28.399 -0.782 6.358 1.00 89.88 828 SER A N 1
ATOM 6005 C CA . SER A 1 828 ? 29.017 0.399 5.747 1.00 89.88 828 SER A CA 1
ATOM 6006 C C . SER A 1 828 ? 30.287 0.779 6.508 1.00 89.88 828 SER A C 1
ATOM 6008 O O . SER A 1 828 ? 30.438 0.376 7.662 1.00 89.88 828 SER A O 1
ATOM 6010 N N . ASN A 1 829 ? 31.168 1.576 5.895 1.00 82.88 829 ASN A N 1
ATOM 6011 C CA . ASN A 1 829 ? 32.399 2.019 6.552 1.00 82.88 829 ASN A CA 1
ATOM 6012 C C . ASN A 1 829 ? 32.095 2.630 7.941 1.00 82.88 829 ASN A C 1
ATOM 6014 O O . ASN A 1 829 ? 31.107 3.352 8.102 1.00 82.88 829 ASN A O 1
ATOM 6018 N N . GLY A 1 830 ? 32.884 2.257 8.951 1.00 80.88 830 GLY A N 1
ATOM 6019 C CA . GLY A 1 830 ? 32.727 2.659 10.353 1.00 80.88 830 GLY A CA 1
ATOM 6020 C C . GLY A 1 830 ? 31.555 2.018 11.112 1.00 80.88 830 GLY A C 1
ATOM 6021 O O . GLY A 1 830 ? 31.408 2.257 12.308 1.00 80.88 830 GLY A O 1
ATOM 6022 N N . SER A 1 831 ? 30.696 1.230 10.461 1.00 88.62 831 SER A N 1
ATOM 6023 C CA . SER A 1 831 ? 29.556 0.575 11.122 1.00 88.62 831 SER A CA 1
ATOM 6024 C C . SER A 1 831 ? 29.931 -0.808 11.635 1.00 88.62 831 SER A C 1
ATOM 6026 O O . SER A 1 831 ? 30.681 -1.536 10.990 1.00 88.62 831 SER A O 1
ATOM 6028 N N . THR A 1 832 ? 29.326 -1.214 12.748 1.00 88.56 832 THR A N 1
ATOM 6029 C CA . THR A 1 832 ? 29.549 -2.543 13.329 1.00 88.56 832 THR A CA 1
ATOM 6030 C C . THR A 1 832 ? 28.219 -3.230 13.552 1.00 88.56 832 THR A C 1
ATOM 6032 O O . THR A 1 832 ? 27.262 -2.606 14.007 1.00 88.56 832 THR A O 1
ATOM 6035 N N . THR A 1 833 ? 28.153 -4.528 13.269 1.00 91.62 833 THR A N 1
ATOM 6036 C CA . THR A 1 833 ? 26.977 -5.334 13.596 1.00 91.62 833 THR A CA 1
ATOM 6037 C C . THR A 1 833 ? 27.378 -6.527 14.440 1.00 91.62 833 THR A C 1
ATOM 6039 O O . THR A 1 833 ? 28.217 -7.321 14.025 1.00 91.62 833 THR A O 1
ATOM 6042 N N . ASN A 1 834 ? 26.748 -6.660 15.603 1.00 88.56 834 ASN A N 1
ATOM 6043 C CA . ASN A 1 834 ? 26.871 -7.820 16.473 1.00 88.56 834 ASN A CA 1
ATOM 6044 C C . ASN A 1 834 ? 25.647 -8.709 16.267 1.00 88.56 834 ASN A C 1
ATOM 6046 O O . ASN A 1 834 ? 24.531 -8.288 16.566 1.00 88.56 834 ASN A O 1
ATOM 6050 N N . VAL A 1 835 ? 25.840 -9.928 15.769 1.00 89.44 835 VAL A N 1
ATOM 6051 C CA . VAL A 1 835 ? 24.769 -10.930 15.703 1.00 89.44 835 VAL A CA 1
ATOM 6052 C C . VAL A 1 835 ? 24.952 -11.875 16.881 1.00 89.44 835 VAL A C 1
ATOM 6054 O O . VAL A 1 835 ? 25.930 -12.619 16.943 1.00 89.44 835 VAL A O 1
ATOM 6057 N N . ILE A 1 836 ? 24.038 -11.787 17.841 1.00 85.50 836 ILE A N 1
ATOM 6058 C CA . ILE A 1 836 ? 24.069 -12.548 19.085 1.00 85.50 836 ILE A CA 1
ATOM 6059 C C . ILE A 1 836 ? 23.004 -13.629 19.001 1.00 85.50 836 ILE A C 1
ATOM 6061 O O . ILE A 1 836 ? 21.818 -13.324 18.915 1.00 85.50 836 ILE A O 1
ATOM 6065 N N . GLN A 1 837 ? 23.425 -14.885 19.066 1.00 84.62 837 GLN A N 1
ATOM 6066 C CA . GLN A 1 837 ? 22.537 -16.025 19.213 1.00 84.62 837 GLN A CA 1
ATOM 6067 C C . GLN A 1 837 ? 22.536 -16.458 20.678 1.00 84.62 837 GLN A C 1
ATOM 6069 O O . GLN A 1 837 ? 23.564 -16.858 21.223 1.00 84.62 837 GLN A O 1
ATOM 6074 N N . SER A 1 838 ? 21.390 -16.358 21.346 1.00 79.75 838 SER A N 1
ATOM 6075 C CA . SER A 1 838 ? 21.266 -16.857 22.716 1.00 79.75 838 SER A CA 1
ATOM 6076 C C . SER A 1 838 ? 21.137 -18.378 22.691 1.00 79.75 838 SER A C 1
ATOM 6078 O O . SER A 1 838 ? 20.146 -18.911 22.196 1.00 79.75 838 SER A O 1
ATOM 6080 N N . VAL A 1 839 ? 22.136 -19.074 23.232 1.00 81.69 839 VAL A N 1
ATOM 6081 C CA . VAL A 1 839 ? 22.198 -20.539 23.268 1.00 81.69 839 VAL A CA 1
ATOM 6082 C C . VAL A 1 839 ? 22.148 -21.055 24.700 1.00 81.69 839 VAL A C 1
ATOM 6084 O O . VAL A 1 839 ? 22.615 -20.399 25.634 1.00 81.69 839 VAL A O 1
ATOM 6087 N N . THR A 1 840 ? 21.596 -22.249 24.895 1.00 86.81 840 THR A N 1
ATOM 6088 C CA . THR A 1 840 ? 21.558 -22.887 26.215 1.00 86.81 840 THR A CA 1
ATOM 6089 C C . THR A 1 840 ? 22.864 -23.627 26.496 1.00 86.81 840 THR A C 1
ATOM 6091 O O . THR A 1 840 ? 23.341 -24.407 25.671 1.00 86.81 840 THR A O 1
ATOM 6094 N N . VAL A 1 841 ? 23.421 -23.408 27.687 1.00 85.69 841 VAL A N 1
ATOM 6095 C CA . VAL A 1 841 ? 24.520 -24.202 28.246 1.00 85.69 841 VAL A CA 1
ATOM 6096 C C . VAL A 1 841 ? 23.995 -24.922 29.479 1.00 85.69 841 VAL A C 1
ATOM 6098 O O . VAL A 1 841 ? 23.529 -24.267 30.411 1.00 85.69 841 VAL A O 1
ATOM 6101 N N . ALA A 1 842 ? 24.043 -26.250 29.486 1.00 89.19 842 ALA A N 1
ATOM 6102 C CA . ALA A 1 842 ? 23.469 -27.071 30.546 1.00 89.19 842 ALA A CA 1
ATOM 6103 C C . ALA A 1 842 ? 24.379 -28.234 30.952 1.00 89.19 842 ALA A C 1
ATOM 6105 O O . ALA A 1 842 ? 25.168 -28.744 30.155 1.00 89.19 842 ALA A O 1
ATOM 6106 N N . LEU A 1 843 ? 24.245 -28.669 32.201 1.00 90.56 843 LEU A N 1
ATOM 6107 C CA . LEU A 1 843 ? 24.898 -29.863 32.714 1.00 90.56 843 LEU A CA 1
ATOM 6108 C C . LEU A 1 843 ? 23.964 -30.601 33.672 1.00 90.56 843 LEU A C 1
ATOM 6110 O O . LEU A 1 843 ? 23.339 -29.977 34.526 1.00 90.56 843 LEU A O 1
ATOM 6114 N N . THR A 1 844 ? 23.933 -31.923 33.561 1.00 91.88 844 THR A N 1
ATOM 6115 C CA . THR A 1 844 ? 23.320 -32.808 34.556 1.00 91.88 844 THR A CA 1
ATOM 6116 C C . THR A 1 844 ? 24.425 -33.532 35.310 1.00 91.88 844 THR A C 1
ATOM 6118 O O . THR A 1 844 ? 25.335 -34.090 34.692 1.00 91.88 844 THR A O 1
ATOM 6121 N N . VAL A 1 845 ? 24.365 -33.537 36.637 1.00 90.44 845 VAL A N 1
ATOM 6122 C CA . VAL A 1 845 ? 25.314 -34.241 37.498 1.00 90.44 845 VAL A CA 1
ATOM 6123 C C . VAL A 1 845 ? 24.620 -35.395 38.196 1.00 90.44 845 VAL A C 1
ATOM 6125 O O . VAL A 1 845 ? 23.627 -35.210 38.899 1.00 90.44 845 VAL A O 1
ATOM 6128 N N . VAL A 1 846 ? 25.183 -36.583 38.014 1.00 91.38 846 VAL A N 1
ATOM 6129 C CA . VAL A 1 846 ? 24.725 -37.822 38.641 1.00 91.38 846 VAL A CA 1
ATOM 6130 C C . VAL A 1 846 ? 25.884 -38.519 39.344 1.00 91.38 846 VAL A C 1
ATOM 6132 O O . VAL A 1 846 ? 27.047 -38.224 39.067 1.00 91.38 846 VAL A O 1
ATOM 6135 N N . ASP A 1 847 ? 25.589 -39.444 40.245 1.00 89.25 847 ASP A N 1
ATOM 6136 C CA . ASP A 1 847 ? 26.590 -40.339 40.818 1.00 89.25 847 ASP A CA 1
ATOM 6137 C C . ASP A 1 847 ? 26.801 -41.607 39.966 1.00 89.25 847 ASP A C 1
ATOM 6139 O O . ASP A 1 847 ? 26.216 -41.779 38.892 1.00 89.25 847 ASP A O 1
ATOM 6143 N N . GLU A 1 848 ? 27.659 -42.517 40.433 1.00 89.44 848 GLU A N 1
ATOM 6144 C CA . GLU A 1 848 ? 27.951 -43.793 39.759 1.00 89.44 848 GLU A CA 1
ATOM 6145 C C . GLU A 1 848 ? 26.732 -44.728 39.644 1.00 89.44 848 GLU A C 1
ATOM 6147 O O . GLU A 1 848 ? 26.732 -45.623 38.796 1.00 89.44 848 GLU A O 1
ATOM 6152 N N . ALA A 1 849 ? 25.692 -44.520 40.458 1.00 89.88 849 ALA A N 1
ATOM 6153 C CA . ALA A 1 849 ? 24.409 -45.213 40.371 1.00 89.88 849 ALA A CA 1
ATOM 6154 C C . ALA A 1 849 ? 23.409 -44.495 39.446 1.00 89.88 849 ALA A C 1
ATOM 6156 O O . ALA A 1 849 ? 22.300 -44.991 39.252 1.00 89.88 849 ALA A O 1
ATOM 6157 N N . THR A 1 850 ? 23.823 -43.392 38.811 1.00 88.38 850 THR A N 1
ATOM 6158 C CA . THR A 1 850 ? 23.015 -42.482 37.984 1.00 88.38 850 THR A CA 1
ATOM 6159 C C . THR A 1 850 ? 21.960 -41.688 38.755 1.00 88.38 850 THR A C 1
ATOM 6161 O O . THR A 1 850 ? 21.090 -41.071 38.137 1.00 88.38 850 THR A O 1
ATOM 6164 N N . ASP A 1 851 ? 22.060 -41.649 40.085 1.00 90.00 851 ASP A N 1
ATOM 6165 C CA . ASP A 1 851 ? 21.180 -40.837 40.915 1.00 90.00 851 ASP A CA 1
ATOM 6166 C C . ASP A 1 851 ? 21.608 -39.358 40.837 1.00 90.00 851 ASP A C 1
ATOM 6168 O O . ASP A 1 851 ? 22.808 -39.062 40.845 1.00 90.00 851 ASP A O 1
ATOM 6172 N N . PRO A 1 852 ? 20.668 -38.400 40.735 1.00 90.94 852 PRO A N 1
ATOM 6173 C CA . PRO A 1 852 ? 21.015 -36.988 40.659 1.00 90.94 852 PRO A CA 1
ATOM 6174 C C . PRO A 1 852 ? 21.693 -36.466 41.925 1.00 90.94 852 PRO A C 1
ATOM 6176 O O . PRO A 1 852 ? 21.261 -36.768 43.038 1.00 90.94 852 PRO A O 1
ATOM 6179 N N . VAL A 1 853 ? 22.710 -35.618 41.757 1.00 88.06 853 VAL A N 1
ATOM 6180 C CA . VAL A 1 853 ? 23.436 -35.017 42.884 1.00 88.06 853 VAL A CA 1
ATOM 6181 C C . VAL A 1 853 ? 23.077 -33.536 43.003 1.00 88.06 853 VAL A C 1
ATOM 6183 O O . VAL A 1 853 ? 23.429 -32.725 42.144 1.00 88.06 853 VAL A O 1
ATOM 6186 N N . GLU A 1 854 ? 22.370 -33.181 44.074 1.00 88.00 854 GLU A N 1
ATOM 6187 C CA . GLU A 1 854 ? 21.990 -31.803 44.416 1.00 88.00 854 GLU A CA 1
ATOM 6188 C C . GLU A 1 854 ? 23.160 -31.019 45.032 1.00 88.00 854 GLU A C 1
ATOM 6190 O O . GLU A 1 854 ? 24.039 -31.596 45.675 1.00 88.00 854 GLU A O 1
ATOM 6195 N N . GLY A 1 855 ? 23.172 -29.693 44.858 1.00 79.44 855 GLY A N 1
ATOM 6196 C CA . GLY A 1 855 ? 24.106 -28.807 45.560 1.00 79.44 855 GLY A CA 1
ATOM 6197 C C . GLY A 1 855 ? 25.548 -28.873 45.049 1.00 79.44 855 GLY A C 1
ATOM 6198 O O . GLY A 1 855 ? 26.469 -28.402 45.715 1.00 79.44 855 GLY A O 1
ATOM 6199 N N . VAL A 1 856 ? 25.780 -29.456 43.870 1.00 84.44 856 VAL A N 1
ATOM 6200 C CA . VAL A 1 856 ? 27.115 -29.564 43.274 1.00 84.44 856 VAL A CA 1
ATOM 6201 C C . VAL A 1 856 ? 27.487 -28.247 42.612 1.00 84.44 856 VAL A C 1
ATOM 6203 O O . VAL A 1 856 ? 26.801 -27.795 41.699 1.00 84.44 856 VAL A O 1
ATOM 6206 N N . GLN A 1 857 ? 28.612 -27.660 43.016 1.00 86.06 857 GLN A N 1
ATOM 6207 C CA . GLN A 1 857 ? 29.131 -26.436 42.420 1.00 86.06 857 GLN A CA 1
ATOM 6208 C C . GLN A 1 857 ? 29.710 -26.711 41.030 1.00 86.06 857 GLN A C 1
ATOM 6210 O O . GLN A 1 857 ? 30.672 -27.474 40.877 1.00 86.06 857 GLN A O 1
ATOM 6215 N N . ILE A 1 858 ? 29.173 -26.024 40.026 1.00 84.94 858 ILE A N 1
ATOM 6216 C CA . ILE A 1 858 ? 29.599 -26.109 38.632 1.00 84.94 858 ILE A CA 1
ATOM 6217 C C . ILE A 1 858 ? 30.201 -24.789 38.191 1.00 84.94 858 ILE A C 1
ATOM 6219 O O . ILE A 1 858 ? 29.619 -23.723 38.373 1.00 84.94 858 ILE A O 1
ATOM 6223 N N . TYR A 1 859 ? 31.366 -24.888 37.565 1.00 83.88 859 TYR A N 1
ATOM 6224 C CA . TYR A 1 859 ? 32.137 -23.766 37.065 1.00 83.88 859 TYR A CA 1
ATOM 6225 C C . TYR A 1 859 ? 32.440 -23.954 35.579 1.00 83.88 859 TYR A C 1
ATOM 6227 O O . TYR A 1 859 ? 33.219 -24.838 35.215 1.00 83.88 859 TYR A O 1
ATOM 6235 N N . PHE A 1 860 ? 31.851 -23.106 34.736 1.00 82.06 860 PHE A N 1
ATOM 6236 C CA . PHE A 1 860 ? 32.159 -23.017 33.309 1.00 82.06 860 PHE A CA 1
ATOM 6237 C C . PHE A 1 860 ? 33.064 -21.811 33.057 1.00 82.06 860 PHE A C 1
ATOM 6239 O O . PHE A 1 860 ? 32.647 -20.665 33.230 1.00 82.06 860 PHE A O 1
ATOM 6246 N N . GLN A 1 861 ? 34.294 -22.063 32.611 1.00 80.19 861 GLN A N 1
ATOM 6247 C CA . GLN A 1 861 ? 35.251 -21.023 32.214 1.00 80.19 861 GLN A CA 1
ATOM 6248 C C . GLN A 1 861 ? 35.607 -21.148 30.738 1.00 80.19 861 GLN A C 1
ATOM 6250 O O . GLN A 1 861 ? 35.687 -22.257 30.205 1.00 80.19 861 GLN A O 1
ATOM 6255 N N . LYS A 1 862 ? 35.903 -20.015 30.098 1.00 77.00 862 LYS A N 1
ATOM 6256 C CA . LYS A 1 862 ? 36.569 -20.016 28.793 1.00 77.00 862 LYS A CA 1
ATOM 6257 C C . LYS A 1 862 ? 37.911 -20.747 28.905 1.00 77.00 862 LYS A C 1
ATOM 6259 O O . LYS A 1 862 ? 38.618 -20.611 29.901 1.00 77.00 862 LYS A O 1
ATOM 6264 N N . SER A 1 863 ? 38.256 -21.528 27.886 1.00 66.31 863 SER A N 1
ATOM 6265 C CA . SER A 1 863 ? 39.485 -22.323 27.822 1.00 66.31 863 SER A CA 1
ATOM 6266 C C . SER A 1 863 ? 40.230 -22.050 26.519 1.00 66.31 863 SER A C 1
ATOM 6268 O O . SER A 1 863 ? 40.448 -22.956 25.716 1.00 66.31 863 SER A O 1
ATOM 6270 N N . ALA A 1 864 ? 40.620 -20.799 26.275 1.00 57.66 864 ALA A N 1
ATOM 6271 C CA . ALA A 1 864 ? 41.531 -20.513 25.170 1.00 57.66 864 ALA A CA 1
ATOM 6272 C C . ALA A 1 864 ? 42.902 -21.160 25.450 1.00 57.66 864 ALA A C 1
ATOM 6274 O O . ALA A 1 864 ? 43.366 -21.166 26.594 1.00 57.66 864 ALA A O 1
ATOM 6275 N N . THR A 1 865 ? 43.565 -21.696 24.419 1.00 44.56 865 THR A N 1
ATOM 6276 C CA . THR A 1 865 ? 44.900 -22.305 24.534 1.00 44.56 865 THR A CA 1
ATOM 6277 C C . THR A 1 865 ? 45.864 -21.342 25.237 1.00 44.56 865 THR A C 1
ATOM 6279 O O . THR A 1 865 ? 46.277 -20.336 24.667 1.00 44.56 865 THR A O 1
ATOM 6282 N N . GLY A 1 866 ? 46.211 -21.641 26.492 1.00 45.34 866 GLY A N 1
ATOM 6283 C CA . GLY A 1 866 ? 47.186 -20.878 27.278 1.00 45.34 866 GLY A CA 1
ATOM 6284 C C . GLY A 1 866 ? 46.659 -19.700 28.111 1.00 45.34 866 GLY A C 1
ATOM 6285 O O . GLY A 1 866 ? 47.480 -19.034 28.737 1.00 45.34 866 GLY A O 1
ATOM 6286 N N . LYS A 1 867 ? 45.344 -19.440 28.191 1.00 49.53 867 LYS A N 1
ATOM 6287 C CA . LYS A 1 867 ? 44.787 -18.403 29.087 1.00 49.53 867 LYS A CA 1
ATOM 6288 C C . LYS A 1 867 ? 43.854 -19.004 30.142 1.00 49.53 867 LYS A C 1
ATOM 6290 O O . LYS A 1 867 ? 42.684 -19.243 29.884 1.00 49.53 867 LYS A O 1
ATOM 6295 N N . THR A 1 868 ? 44.382 -19.225 31.346 1.00 54.03 868 THR A N 1
ATOM 6296 C CA . THR A 1 868 ? 43.608 -19.639 32.539 1.00 54.03 868 THR A CA 1
ATOM 6297 C C . THR A 1 868 ? 43.061 -18.436 33.330 1.00 54.03 868 THR A C 1
ATOM 6299 O O . THR A 1 868 ? 42.299 -18.624 34.271 1.00 54.03 868 THR A O 1
ATOM 6302 N N . TRP A 1 869 ? 43.471 -17.215 32.965 1.00 67.44 869 TRP A N 1
ATOM 6303 C CA . TRP A 1 869 ? 43.083 -15.937 33.572 1.00 67.44 869 TRP A CA 1
ATOM 6304 C C . TRP A 1 869 ? 42.891 -14.913 32.450 1.00 67.44 869 TRP A C 1
ATOM 6306 O O . TRP A 1 869 ? 43.752 -14.806 31.573 1.00 67.44 869 TRP A O 1
ATOM 6316 N N . ASN A 1 870 ? 41.758 -14.212 32.448 1.00 67.25 870 ASN A N 1
ATOM 6317 C CA . ASN A 1 870 ? 41.306 -13.427 31.297 1.00 67.25 870 ASN A CA 1
ATOM 6318 C C . ASN A 1 870 ? 41.702 -11.945 31.375 1.00 67.25 870 ASN A C 1
ATOM 6320 O O . ASN A 1 870 ? 41.874 -11.318 30.331 1.00 67.25 870 ASN A O 1
ATOM 6324 N N . TYR A 1 871 ? 41.905 -11.411 32.583 1.00 86.44 871 TYR A N 1
ATOM 6325 C CA . TYR A 1 871 ? 42.169 -9.988 32.810 1.00 86.44 871 TYR A CA 1
ATOM 6326 C C . TYR A 1 871 ? 43.183 -9.760 33.941 1.00 86.44 871 TYR A C 1
ATOM 6328 O O . TYR A 1 871 ? 43.482 -10.667 34.723 1.00 86.44 871 TYR A O 1
ATOM 6336 N N . THR A 1 872 ? 43.683 -8.532 34.057 1.00 89.94 872 THR A N 1
ATOM 6337 C CA . THR A 1 872 ? 44.509 -8.062 35.175 1.00 89.94 872 THR A CA 1
ATOM 6338 C C . THR A 1 872 ? 43.852 -6.880 35.880 1.00 89.94 872 THR A C 1
ATOM 6340 O O . THR A 1 872 ? 43.187 -6.045 35.260 1.00 89.94 872 THR A O 1
ATOM 6343 N N . SER A 1 873 ? 44.025 -6.798 37.199 1.00 92.31 873 SER A N 1
ATOM 6344 C CA . SER A 1 873 ? 43.471 -5.702 37.999 1.00 92.31 873 SER A CA 1
ATOM 6345 C C . SER A 1 873 ? 44.066 -4.348 37.597 1.00 92.31 873 SER A C 1
ATOM 6347 O O . SER A 1 873 ? 45.273 -4.226 37.371 1.00 92.31 873 SER A O 1
ATOM 6349 N N . ALA A 1 874 ? 43.234 -3.305 37.546 1.00 91.94 874 ALA A N 1
ATOM 6350 C CA . ALA A 1 874 ? 43.705 -1.933 37.409 1.00 91.94 874 ALA A CA 1
ATOM 6351 C C . ALA A 1 874 ? 44.266 -1.398 38.741 1.00 91.94 874 ALA A C 1
ATOM 6353 O O . ALA A 1 874 ? 43.782 -1.719 39.825 1.00 91.94 874 ALA A O 1
ATOM 6354 N N . ALA A 1 875 ? 45.247 -0.493 38.669 1.00 84.69 875 ALA A N 1
ATOM 6355 C CA . ALA A 1 875 ? 45.968 0.017 39.843 1.00 84.69 875 ALA A CA 1
ATOM 6356 C C . ALA A 1 875 ? 45.109 0.804 40.864 1.00 84.69 875 ALA A C 1
ATOM 6358 O O . ALA A 1 875 ? 45.592 1.106 41.953 1.00 84.69 875 ALA A O 1
ATOM 6359 N N . GLY A 1 876 ? 43.865 1.162 40.523 1.00 86.94 876 GLY A N 1
ATOM 6360 C CA . GLY A 1 876 ? 42.975 1.983 41.353 1.00 86.94 876 GLY A CA 1
ATOM 6361 C C . GLY A 1 876 ? 42.049 1.216 42.304 1.00 86.94 876 GLY A C 1
ATOM 6362 O O . GLY A 1 876 ? 41.403 1.856 43.128 1.00 86.94 876 GLY A O 1
ATOM 6363 N N . ASN A 1 877 ? 41.981 -0.117 42.215 1.00 93.75 877 ASN A N 1
ATOM 6364 C CA . ASN A 1 877 ? 41.025 -0.917 42.988 1.00 93.75 877 ASN A CA 1
ATOM 6365 C C . ASN A 1 877 ? 41.385 -0.946 44.483 1.00 93.75 877 ASN A C 1
ATOM 6367 O O . ASN A 1 877 ? 42.363 -1.577 44.898 1.00 93.75 877 ASN A O 1
ATOM 6371 N N . SER A 1 878 ? 40.566 -0.288 45.298 1.00 93.38 878 SER A N 1
ATOM 6372 C CA . SER A 1 878 ? 40.754 -0.094 46.734 1.00 93.38 878 SER A CA 1
ATOM 6373 C C . SER A 1 878 ? 39.753 -0.901 47.561 1.00 93.38 878 SER A C 1
ATOM 6375 O O . SER A 1 878 ? 38.630 -1.186 47.149 1.00 93.38 878 SER A O 1
ATOM 6377 N N . ALA A 1 879 ? 40.148 -1.263 48.784 1.00 91.94 879 ALA A N 1
ATOM 6378 C CA . ALA A 1 879 ? 39.271 -1.997 49.689 1.00 91.94 879 ALA A CA 1
ATOM 6379 C C . ALA A 1 879 ? 38.043 -1.147 50.062 1.00 91.94 879 ALA A C 1
ATOM 6381 O O . ALA A 1 879 ? 38.162 -0.155 50.781 1.00 91.94 879 ALA A O 1
ATOM 6382 N N . GLY A 1 880 ? 36.848 -1.598 49.692 1.00 91.06 880 GLY A N 1
ATOM 6383 C CA . GLY A 1 880 ? 35.582 -0.903 49.914 1.00 91.06 880 GLY A CA 1
ATOM 6384 C C . GLY A 1 880 ? 34.964 -0.327 48.644 1.00 91.06 880 GLY A C 1
ATOM 6385 O O . GLY A 1 880 ? 33.881 0.239 48.733 1.00 91.06 880 GLY A O 1
ATOM 6386 N N . ASP A 1 881 ? 35.584 -0.479 47.474 1.00 94.88 881 ASP A N 1
ATOM 6387 C CA . ASP A 1 881 ? 35.006 -0.009 46.209 1.00 94.88 881 ASP A CA 1
ATOM 6388 C C . ASP A 1 881 ? 33.728 -0.781 45.830 1.00 94.88 881 ASP A C 1
ATOM 6390 O O . ASP A 1 881 ? 33.471 -1.876 46.338 1.00 94.88 881 ASP A O 1
ATOM 6394 N N . VAL A 1 882 ? 32.855 -0.130 45.047 1.00 94.25 882 VAL A N 1
ATOM 6395 C CA . VAL A 1 882 ? 31.538 -0.663 44.588 1.00 94.25 882 VAL A CA 1
ATOM 6396 C C . VAL A 1 882 ? 31.721 -1.402 43.283 1.00 94.25 882 VAL A C 1
ATOM 6398 O O . VAL A 1 882 ? 30.861 -2.169 42.878 1.00 94.25 882 VAL A O 1
ATOM 6401 N N . ASP A 1 883 ? 32.841 -1.137 42.633 1.00 94.69 883 ASP A N 1
ATOM 6402 C CA . ASP A 1 883 ? 33.132 -1.540 41.288 1.00 94.69 883 ASP A CA 1
ATOM 6403 C C . ASP A 1 883 ? 34.522 -2.167 41.282 1.00 94.69 883 ASP A C 1
ATOM 6405 O O . ASP A 1 883 ? 35.351 -1.908 42.160 1.00 94.69 883 ASP A O 1
ATOM 6409 N N . PHE A 1 884 ? 34.779 -2.984 40.273 1.00 94.62 884 PHE A N 1
ATOM 6410 C CA . PHE A 1 884 ? 36.081 -3.571 40.021 1.00 94.62 884 PHE A CA 1
ATOM 6411 C C . PHE A 1 884 ? 36.512 -3.246 38.593 1.00 94.62 884 PHE A C 1
ATOM 6413 O O . PHE A 1 884 ? 35.793 -3.544 37.637 1.00 94.62 884 PHE A O 1
ATOM 6420 N N . VAL A 1 885 ? 37.674 -2.615 38.436 1.00 94.25 885 VAL A N 1
ATOM 6421 C CA . VAL A 1 885 ? 38.185 -2.166 37.133 1.00 94.25 885 VAL A CA 1
ATOM 6422 C C . VAL A 1 885 ? 39.337 -3.059 36.679 1.00 94.25 885 VAL A C 1
ATOM 6424 O O . VAL A 1 885 ? 40.250 -3.339 37.454 1.00 94.25 885 VAL A O 1
ATOM 6427 N N . VAL A 1 886 ? 39.332 -3.478 35.415 1.00 93.50 886 VAL A N 1
ATOM 6428 C CA . VAL A 1 886 ? 40.434 -4.245 34.805 1.00 93.50 886 VAL A CA 1
ATOM 6429 C C . VAL A 1 886 ? 41.251 -3.394 33.833 1.00 93.50 886 VAL A C 1
ATOM 6431 O O . VAL A 1 886 ? 40.841 -2.305 33.426 1.00 93.50 886 VAL A O 1
ATOM 6434 N N . SER A 1 887 ? 42.435 -3.878 33.463 1.00 89.44 887 SER A N 1
ATOM 6435 C CA . SER A 1 887 ? 43.350 -3.158 32.570 1.00 89.44 887 SER A CA 1
ATOM 6436 C C . SER A 1 887 ? 43.006 -3.339 31.086 1.00 89.44 887 SER A C 1
ATOM 6438 O O . SER A 1 887 ? 43.231 -2.432 30.274 1.00 89.44 887 SER A O 1
ATOM 6440 N N . GLU A 1 888 ? 42.436 -4.481 30.713 1.00 87.31 888 GLU A N 1
ATOM 6441 C CA . GLU A 1 888 ? 42.100 -4.852 29.339 1.00 87.31 888 GLU A CA 1
ATOM 6442 C C . GLU A 1 888 ? 40.643 -4.509 28.973 1.00 87.31 888 GLU A C 1
ATOM 6444 O O . GLU A 1 888 ? 39.811 -4.215 29.829 1.00 87.31 888 GLU A O 1
ATOM 6449 N N . THR A 1 889 ? 40.326 -4.494 27.677 1.00 80.19 889 THR A N 1
ATOM 6450 C CA . THR A 1 889 ? 38.937 -4.361 27.206 1.00 80.19 889 THR A CA 1
ATOM 6451 C C . THR A 1 889 ? 38.175 -5.648 27.505 1.00 80.19 889 THR A C 1
ATOM 6453 O O . THR A 1 889 ? 38.697 -6.730 27.258 1.00 80.19 889 THR A O 1
ATOM 6456 N N . LEU A 1 890 ? 36.952 -5.525 28.021 1.00 81.44 890 LEU A N 1
ATOM 6457 C CA . LEU A 1 890 ? 36.094 -6.667 28.336 1.00 81.44 890 LEU A CA 1
ATOM 6458 C C . LEU A 1 890 ? 35.536 -7.316 27.068 1.00 81.44 890 LEU A C 1
ATOM 6460 O O . LEU A 1 890 ? 35.079 -6.605 26.168 1.00 81.44 890 LEU A O 1
ATOM 6464 N N . ASP A 1 891 ? 35.538 -8.649 27.026 1.00 75.19 891 ASP A N 1
ATOM 6465 C CA . ASP A 1 891 ? 34.945 -9.396 25.919 1.00 75.19 891 ASP A CA 1
ATOM 6466 C C . ASP A 1 891 ? 33.419 -9.188 25.869 1.00 75.19 891 ASP A C 1
ATOM 6468 O O . ASP A 1 891 ? 32.736 -9.166 26.896 1.00 75.19 891 ASP A O 1
ATOM 6472 N N . SER A 1 892 ? 32.862 -9.065 24.663 1.00 68.94 892 SER A N 1
ATOM 6473 C CA . SER A 1 892 ? 31.435 -8.775 24.455 1.00 68.94 892 SER A CA 1
ATOM 6474 C C . SER A 1 892 ? 30.492 -9.941 24.768 1.00 68.94 892 SER A C 1
ATOM 6476 O O . SER A 1 892 ? 29.288 -9.736 24.904 1.00 68.94 892 SER A O 1
ATOM 6478 N N . ASP A 1 893 ? 31.029 -11.150 24.885 1.00 69.56 893 ASP A N 1
ATOM 6479 C CA . ASP A 1 893 ? 30.320 -12.395 25.183 1.00 69.56 893 ASP A CA 1
ATOM 6480 C C . ASP A 1 893 ? 30.354 -12.758 26.682 1.00 69.56 893 ASP A C 1
ATOM 6482 O O . ASP A 1 893 ? 29.907 -13.841 27.066 1.00 69.56 893 ASP A O 1
ATOM 6486 N N . LEU A 1 894 ? 30.880 -11.879 27.548 1.00 77.31 894 LEU A N 1
ATOM 6487 C CA . LEU A 1 894 ? 30.790 -12.072 28.995 1.00 77.31 894 LEU A CA 1
ATOM 6488 C C . LEU A 1 894 ? 29.322 -12.047 29.465 1.00 77.31 894 LEU A C 1
ATOM 6490 O O . LEU A 1 894 ? 28.535 -11.223 28.986 1.00 77.31 894 LEU A O 1
ATOM 6494 N N . PRO A 1 895 ? 28.943 -12.875 30.460 1.00 78.62 895 PRO A N 1
ATOM 6495 C CA . PRO A 1 895 ? 27.619 -12.805 31.076 1.00 78.62 895 PRO A CA 1
ATOM 6496 C C . PRO A 1 895 ? 27.320 -11.390 31.581 1.00 78.62 895 PRO A C 1
ATOM 6498 O O . PRO A 1 895 ? 28.199 -10.742 32.151 1.00 78.62 895 PRO A O 1
ATOM 6501 N N . GLN A 1 896 ? 26.093 -10.890 31.407 1.00 80.56 896 GLN A N 1
ATOM 6502 C CA . GLN A 1 896 ? 25.782 -9.518 31.835 1.00 80.56 896 GLN A CA 1
ATOM 6503 C C . GLN A 1 896 ? 25.584 -9.384 33.358 1.00 80.56 896 GLN A C 1
ATOM 6505 O O . GLN A 1 896 ? 25.720 -8.311 33.934 1.00 80.56 896 GLN A O 1
ATOM 6510 N N . THR A 1 897 ? 25.338 -10.492 34.046 1.00 86.19 897 THR A N 1
ATOM 6511 C CA . THR A 1 897 ? 25.471 -10.610 35.501 1.00 86.19 897 THR A CA 1
ATOM 6512 C C . THR A 1 897 ? 26.260 -11.874 35.791 1.00 86.19 897 THR A C 1
ATOM 6514 O O . THR A 1 897 ? 26.226 -12.817 35.000 1.00 86.19 897 THR A O 1
ATOM 6517 N N . GLY A 1 898 ? 26.986 -11.913 36.903 1.00 88.75 898 GLY A N 1
ATOM 6518 C CA . GLY A 1 898 ? 27.783 -13.095 37.198 1.00 88.75 898 GLY A CA 1
ATOM 6519 C C . GLY A 1 898 ? 28.796 -12.894 38.305 1.00 88.75 898 GLY A C 1
ATOM 6520 O O . GLY A 1 898 ? 28.624 -12.057 39.193 1.00 88.75 898 GLY A O 1
ATOM 6521 N N . TRP A 1 899 ? 29.854 -13.693 38.232 1.00 89.56 899 TRP A N 1
ATOM 6522 C CA . TRP A 1 899 ? 30.945 -13.710 39.193 1.00 89.56 899 TRP A CA 1
ATOM 6523 C C . TRP A 1 899 ? 32.207 -13.117 38.577 1.00 89.56 899 TRP A C 1
ATOM 6525 O O . TRP A 1 899 ? 32.538 -13.399 37.431 1.00 89.56 899 TRP A O 1
ATOM 6535 N N . VAL A 1 900 ? 32.939 -12.337 39.361 1.00 91.31 900 VAL A N 1
ATOM 6536 C CA . VAL A 1 900 ? 34.313 -11.937 39.079 1.00 91.31 900 VAL A CA 1
ATOM 6537 C C . VAL A 1 900 ? 35.215 -12.567 40.133 1.00 91.31 900 VAL A C 1
ATOM 6539 O O . VAL A 1 900 ? 35.012 -12.423 41.341 1.00 91.31 900 VAL A O 1
ATOM 6542 N N . HIS A 1 901 ? 36.193 -13.331 39.669 1.00 90.06 901 HIS A N 1
ATOM 6543 C CA . HIS A 1 901 ? 37.153 -14.047 40.489 1.00 90.06 901 HIS A CA 1
ATOM 6544 C C . HIS A 1 901 ? 38.484 -13.319 40.429 1.00 90.06 901 HIS A C 1
ATOM 6546 O O . HIS A 1 901 ? 39.090 -13.229 39.366 1.00 90.06 901 HIS A O 1
ATOM 6552 N N . VAL A 1 902 ? 38.948 -12.817 41.569 1.00 91.69 902 VAL A N 1
ATOM 6553 C CA . VAL A 1 902 ? 40.180 -12.035 41.654 1.00 91.69 902 VAL A CA 1
ATOM 6554 C C . VAL A 1 902 ? 41.213 -12.815 42.453 1.00 91.69 902 VAL A C 1
ATOM 6556 O O . VAL A 1 902 ? 40.964 -13.249 43.577 1.00 91.69 902 VAL A O 1
ATOM 6559 N N . TRP A 1 903 ? 42.377 -13.012 41.852 1.00 90.56 903 TRP A N 1
ATOM 6560 C CA . TRP A 1 903 ? 43.543 -13.632 42.453 1.00 90.56 903 TRP A CA 1
ATOM 6561 C C . TRP A 1 903 ? 44.556 -12.560 42.817 1.00 90.56 903 TRP A C 1
ATOM 6563 O O . TRP A 1 903 ? 45.194 -11.960 41.948 1.00 90.56 903 TRP A O 1
ATOM 6573 N N . ASN A 1 904 ? 44.728 -12.345 44.115 1.00 88.81 904 ASN A N 1
ATOM 6574 C CA . ASN A 1 904 ? 45.774 -11.482 44.621 1.00 88.81 904 ASN A CA 1
ATOM 6575 C C . ASN A 1 904 ? 47.107 -12.236 44.562 1.00 88.81 904 ASN A C 1
ATOM 6577 O O . ASN A 1 904 ? 47.379 -13.122 45.379 1.00 88.81 904 ASN A O 1
ATOM 6581 N N . ALA A 1 905 ? 47.951 -11.878 43.597 1.00 83.88 905 ALA A N 1
ATOM 6582 C CA . ALA A 1 905 ? 49.201 -12.589 43.350 1.00 83.88 905 ALA A CA 1
ATOM 6583 C C . ALA A 1 905 ? 50.219 -12.385 44.481 1.00 83.88 905 ALA A C 1
ATOM 6585 O O . ALA A 1 905 ? 51.033 -13.265 44.748 1.00 83.88 905 ALA A O 1
ATOM 6586 N N . SER A 1 906 ? 50.151 -11.247 45.175 1.00 83.31 906 SER A N 1
ATOM 6587 C CA . SER A 1 906 ? 51.095 -10.892 46.242 1.00 83.31 906 SER A CA 1
ATOM 6588 C C . SER A 1 906 ? 50.869 -11.683 47.530 1.00 83.31 906 SER A C 1
ATOM 6590 O O . SER A 1 906 ? 51.814 -11.949 48.269 1.00 83.31 906 SER A O 1
ATOM 6592 N N . THR A 1 907 ? 49.623 -12.067 47.804 1.00 83.38 907 THR A N 1
ATOM 6593 C CA . THR A 1 907 ? 49.249 -12.849 48.995 1.00 83.38 907 THR A CA 1
ATOM 6594 C C . THR A 1 907 ? 48.882 -14.292 48.670 1.00 83.38 907 THR A C 1
ATOM 6596 O O . THR A 1 907 ? 48.686 -15.083 49.589 1.00 83.38 907 THR A O 1
ATOM 6599 N N . ASN A 1 908 ? 48.825 -14.649 47.382 1.00 84.94 908 ASN A N 1
ATOM 6600 C CA . ASN A 1 908 ? 48.417 -15.966 46.902 1.00 84.94 908 ASN A CA 1
ATOM 6601 C C . ASN A 1 908 ? 47.013 -16.353 47.409 1.00 84.94 908 ASN A C 1
ATOM 6603 O O . ASN A 1 908 ? 46.782 -17.485 47.837 1.00 84.94 908 ASN A O 1
ATOM 6607 N N . THR A 1 909 ? 46.089 -15.384 47.402 1.00 87.00 909 THR A N 1
ATOM 6608 C CA . THR A 1 909 ? 44.707 -15.553 47.876 1.00 87.00 909 THR A CA 1
ATOM 6609 C C . THR A 1 909 ? 43.695 -15.250 46.773 1.00 87.00 909 THR A C 1
ATOM 6611 O O . THR A 1 909 ? 43.937 -14.405 45.911 1.00 87.00 909 THR A O 1
ATOM 6614 N N . LYS A 1 910 ? 42.552 -15.947 46.800 1.00 87.62 910 LYS A N 1
ATOM 6615 C CA . LYS A 1 910 ? 41.439 -15.760 45.861 1.00 87.62 910 LYS A CA 1
ATOM 6616 C C . LYS A 1 910 ? 40.246 -15.143 46.581 1.00 87.62 910 LYS A C 1
ATOM 6618 O O . LYS A 1 910 ? 39.876 -15.619 47.651 1.00 87.62 910 LYS A O 1
ATOM 6623 N N . GLN A 1 911 ? 39.606 -14.162 45.959 1.00 91.19 911 GLN A N 1
ATOM 6624 C CA . GLN A 1 911 ? 38.306 -13.644 46.372 1.00 91.19 911 GLN A CA 1
ATOM 6625 C C . GLN A 1 911 ? 37.331 -13.712 45.201 1.00 91.19 911 GLN A C 1
ATOM 6627 O O . GLN A 1 911 ? 37.718 -13.575 44.038 1.00 91.19 911 GLN A O 1
ATOM 6632 N N . ASN A 1 912 ? 36.060 -13.923 45.516 1.00 90.62 912 ASN A N 1
ATOM 6633 C CA . ASN A 1 912 ? 34.990 -13.931 44.530 1.00 90.62 912 ASN A CA 1
ATOM 6634 C C . ASN A 1 912 ? 33.994 -12.824 44.874 1.00 90.62 912 ASN A C 1
ATOM 6636 O O . ASN A 1 912 ? 33.591 -12.673 46.031 1.00 90.62 912 ASN A O 1
ATOM 6640 N N . TYR A 1 913 ? 33.594 -12.068 43.861 1.00 93.31 913 TYR A N 1
ATOM 6641 C CA . TYR A 1 913 ? 32.569 -11.042 43.976 1.00 93.31 913 TYR A CA 1
ATOM 6642 C C . TYR A 1 913 ? 31.514 -11.267 42.905 1.00 93.31 913 TYR A C 1
ATOM 6644 O O . TYR A 1 913 ? 31.812 -11.785 41.830 1.00 93.31 913 TYR A O 1
ATOM 6652 N N . ARG A 1 914 ? 30.282 -10.847 43.176 1.00 92.88 914 ARG A N 1
ATOM 6653 C CA . ARG A 1 914 ? 29.202 -10.869 42.189 1.00 92.88 914 ARG A CA 1
ATOM 6654 C C . ARG A 1 914 ? 28.972 -9.477 41.617 1.00 92.88 914 ARG A C 1
ATOM 6656 O O . ARG A 1 914 ? 28.952 -8.494 42.360 1.00 92.88 914 ARG A O 1
ATOM 6663 N N . TYR A 1 915 ? 28.755 -9.405 40.308 1.00 92.69 915 TYR A N 1
ATOM 6664 C CA . TYR A 1 915 ? 28.466 -8.167 39.586 1.00 92.69 915 TYR A CA 1
ATOM 6665 C C . TYR A 1 915 ? 27.056 -8.164 38.984 1.00 92.69 915 TYR A C 1
ATOM 6667 O O . TYR A 1 915 ? 26.465 -9.208 38.699 1.00 92.69 915 TYR A O 1
ATOM 6675 N N . THR A 1 916 ? 26.508 -6.962 38.815 1.00 93.19 916 THR A N 1
ATOM 6676 C CA . THR A 1 916 ? 25.163 -6.701 38.261 1.00 93.19 916 THR A CA 1
ATOM 6677 C C . THR A 1 916 ? 25.189 -6.184 36.832 1.00 93.19 916 THR A C 1
ATOM 6679 O O . THR A 1 916 ? 24.169 -6.213 36.151 1.00 93.19 916 THR A O 1
ATOM 6682 N N . SER A 1 917 ? 26.332 -5.669 36.397 1.00 91.56 917 SER A N 1
ATOM 6683 C CA . SER A 1 917 ? 26.586 -5.261 35.022 1.00 91.56 917 SER A CA 1
ATOM 6684 C C . SER A 1 917 ? 28.081 -5.068 34.813 1.00 91.56 917 SER A C 1
ATOM 6686 O O . SER A 1 917 ? 28.842 -4.913 35.775 1.00 91.56 917 SER A O 1
ATOM 6688 N N . TRP A 1 918 ? 28.499 -5.038 33.555 1.00 92.31 918 TRP A N 1
ATOM 6689 C CA . TRP A 1 918 ? 29.812 -4.546 33.169 1.00 92.31 918 TRP A CA 1
ATOM 6690 C C . TRP A 1 918 ? 29.712 -3.549 32.016 1.00 92.31 918 TRP A C 1
ATOM 6692 O O . TRP A 1 918 ? 28.726 -3.504 31.279 1.00 92.31 918 TRP A O 1
ATOM 6702 N N . THR A 1 919 ? 30.744 -2.718 31.873 1.00 86.75 919 THR A N 1
ATOM 6703 C CA . THR A 1 919 ? 30.852 -1.720 30.803 1.00 86.75 919 THR A CA 1
ATOM 6704 C C . THR A 1 919 ? 32.216 -1.830 30.127 1.00 86.75 919 THR A C 1
ATOM 6706 O O . THR A 1 919 ? 33.240 -1.545 30.747 1.00 86.75 919 THR A O 1
ATOM 6709 N N . ALA A 1 920 ? 32.251 -2.222 28.846 1.00 79.38 920 ALA A N 1
ATOM 6710 C CA . ALA A 1 920 ? 33.511 -2.398 28.110 1.00 79.38 920 ALA A CA 1
ATOM 6711 C C . ALA A 1 920 ? 34.286 -1.086 27.928 1.00 79.38 920 ALA A C 1
ATOM 6713 O O . ALA A 1 920 ? 35.508 -1.084 28.051 1.00 79.38 920 ALA A O 1
ATOM 6714 N N . SER A 1 921 ? 33.598 0.035 27.675 1.00 78.31 921 SER A N 1
ATOM 6715 C CA . SER A 1 921 ? 34.249 1.332 27.430 1.00 78.31 921 SER A CA 1
ATOM 6716 C C . SER A 1 921 ? 35.005 1.866 28.649 1.00 78.31 921 SER A C 1
ATOM 6718 O O . SER A 1 921 ? 36.037 2.515 28.490 1.00 78.31 921 SER A O 1
ATOM 6720 N N . THR A 1 922 ? 34.526 1.567 29.859 1.00 85.00 922 THR A N 1
ATOM 6721 C CA . THR A 1 922 ? 35.170 1.952 31.125 1.00 85.00 922 THR A CA 1
ATOM 6722 C C . THR A 1 922 ? 35.937 0.804 31.783 1.00 85.00 922 THR A C 1
ATOM 6724 O O . THR A 1 922 ? 36.601 1.028 32.792 1.00 85.00 922 THR A O 1
ATOM 6727 N N . LYS A 1 923 ? 35.879 -0.411 31.212 1.00 92.94 923 LYS A N 1
ATOM 6728 C CA . LYS A 1 923 ? 36.534 -1.632 31.717 1.00 92.94 923 LYS A CA 1
ATOM 6729 C C . LYS A 1 923 ? 36.119 -1.987 33.151 1.00 92.94 923 LYS A C 1
ATOM 6731 O O . LYS A 1 923 ? 36.936 -2.425 33.959 1.00 92.94 923 LYS A O 1
ATOM 6736 N N . THR A 1 924 ? 34.857 -1.730 33.488 1.00 94.19 924 THR A N 1
ATOM 6737 C CA . THR A 1 924 ? 34.351 -1.760 34.869 1.00 94.19 924 THR A CA 1
ATOM 6738 C C . THR A 1 9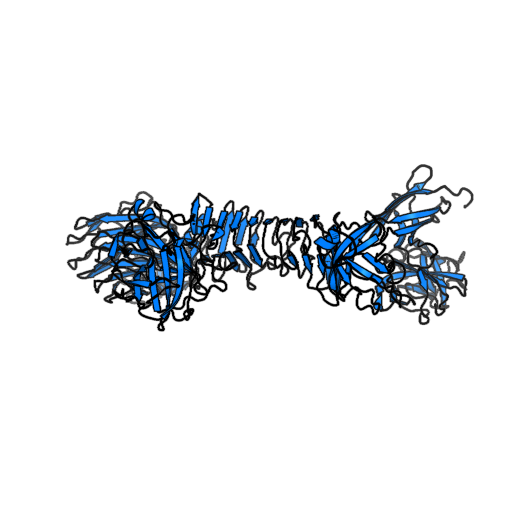24 ? 33.294 -2.840 35.054 1.00 94.19 924 THR A C 1
ATOM 6740 O O . THR A 1 924 ? 32.358 -2.916 34.258 1.00 94.19 924 THR A O 1
ATOM 6743 N N . PHE A 1 925 ? 33.402 -3.612 36.134 1.00 95.44 925 PHE A N 1
ATOM 6744 C CA . PHE A 1 925 ? 32.337 -4.450 36.686 1.00 95.44 925 PHE A CA 1
ATOM 6745 C C . PHE A 1 925 ? 31.676 -3.721 37.854 1.00 95.44 925 PHE A C 1
ATOM 6747 O O . PHE A 1 925 ? 32.357 -3.402 38.826 1.00 95.44 925 PHE A O 1
ATOM 6754 N N . ALA A 1 926 ? 30.366 -3.491 37.783 1.00 96.00 926 ALA A N 1
ATOM 6755 C CA . ALA A 1 926 ? 29.601 -2.924 38.890 1.00 96.00 926 ALA A CA 1
ATOM 6756 C C . ALA A 1 926 ? 29.148 -4.045 39.832 1.00 96.00 926 ALA A C 1
ATOM 6758 O O . ALA A 1 926 ? 28.374 -4.923 39.424 1.00 96.00 926 ALA A O 1
ATOM 6759 N N . LEU A 1 927 ? 29.627 -4.051 41.078 1.00 95.06 927 LEU A N 1
ATOM 6760 C CA . LEU A 1 927 ? 29.294 -5.102 42.042 1.00 95.06 927 LEU A CA 1
ATOM 6761 C C . LEU A 1 927 ? 27.822 -5.006 42.475 1.00 95.06 927 LEU A C 1
ATOM 6763 O O . LEU A 1 927 ? 27.110 -4.037 42.195 1.00 95.06 927 LEU A O 1
ATOM 6767 N N . LYS A 1 928 ? 27.319 -6.061 43.118 1.00 93.50 928 LYS A N 1
ATOM 6768 C CA . LYS A 1 928 ? 25.967 -6.059 43.694 1.00 93.50 928 LYS A CA 1
ATOM 6769 C C . LYS A 1 928 ? 25.797 -4.956 44.748 1.00 93.50 928 LYS A C 1
ATOM 6771 O O . LYS A 1 928 ? 26.755 -4.432 45.304 1.00 93.50 928 LYS A O 1
ATOM 6776 N N . THR A 1 929 ? 24.545 -4.599 45.032 1.00 92.75 929 THR A N 1
ATOM 6777 C CA . THR A 1 929 ? 24.233 -3.651 46.108 1.00 92.75 929 THR A CA 1
ATOM 6778 C C . THR A 1 929 ? 24.821 -4.145 47.427 1.00 92.75 929 THR A C 1
ATOM 6780 O O . THR A 1 929 ? 24.582 -5.291 47.810 1.00 92.75 929 THR A O 1
ATOM 6783 N N . GLU A 1 930 ? 25.572 -3.275 48.104 1.00 91.69 930 GLU A N 1
ATOM 6784 C CA . GLU A 1 930 ? 26.230 -3.585 49.370 1.00 91.69 930 GLU A CA 1
ATOM 6785 C C . GLU A 1 930 ? 25.235 -4.124 50.404 1.00 91.69 930 GLU A C 1
ATOM 6787 O O . GLU A 1 930 ? 24.165 -3.556 50.634 1.00 91.69 930 GLU A O 1
ATOM 6792 N N . VAL A 1 931 ? 25.630 -5.213 51.056 1.00 89.62 931 VAL A N 1
ATOM 6793 C CA . VAL A 1 931 ? 24.932 -5.766 52.216 1.00 89.62 931 VAL A CA 1
ATOM 6794 C C . VAL A 1 931 ? 25.814 -5.532 53.429 1.00 89.62 931 VAL A C 1
ATOM 6796 O O . VAL A 1 931 ? 26.996 -5.866 53.395 1.00 89.62 931 VAL A O 1
ATOM 6799 N N . THR A 1 932 ? 25.246 -4.973 54.496 1.00 90.69 932 THR A N 1
ATOM 6800 C CA . THR A 1 932 ? 25.957 -4.744 55.760 1.00 90.69 932 THR A CA 1
ATOM 6801 C C . THR A 1 932 ? 25.187 -5.328 56.932 1.00 90.69 932 THR A C 1
ATOM 6803 O O . THR A 1 932 ? 23.964 -5.457 56.883 1.00 90.69 932 THR A O 1
ATOM 6806 N N . GLY A 1 933 ? 25.902 -5.654 58.002 1.00 89.69 933 GLY A N 1
ATOM 6807 C CA . GLY A 1 933 ? 25.298 -6.122 59.239 1.00 89.69 933 GLY A CA 1
ATOM 6808 C C . GLY A 1 933 ? 26.288 -6.127 60.393 1.00 89.69 933 GLY A C 1
ATOM 6809 O O . GLY A 1 933 ? 27.414 -5.635 60.282 1.00 89.69 933 GLY A O 1
ATOM 6810 N N . SER A 1 934 ? 25.855 -6.673 61.527 1.00 89.94 934 SER A N 1
ATOM 6811 C CA . SER A 1 934 ? 26.694 -6.834 62.712 1.00 89.94 934 SER A CA 1
ATOM 6812 C C . SER A 1 934 ? 26.563 -8.231 63.307 1.00 89.94 934 SER A C 1
ATOM 6814 O O . SER A 1 934 ? 25.475 -8.808 63.369 1.00 89.94 934 SER A O 1
ATOM 6816 N N . ALA A 1 935 ? 27.693 -8.785 63.737 1.00 88.06 935 ALA A N 1
ATOM 6817 C CA . ALA A 1 935 ? 27.761 -10.033 64.477 1.00 88.06 935 ALA A CA 1
ATOM 6818 C C . ALA A 1 935 ? 27.154 -9.836 65.872 1.00 88.06 935 ALA A C 1
ATOM 6820 O O . ALA A 1 935 ? 27.487 -8.876 66.573 1.00 88.06 935 ALA A O 1
ATOM 6821 N N . THR A 1 936 ? 26.278 -10.743 66.293 1.00 84.00 936 THR A N 1
ATOM 6822 C CA . THR A 1 936 ? 25.538 -10.640 67.562 1.00 84.00 936 THR A CA 1
ATOM 6823 C C . THR A 1 936 ? 26.049 -11.591 68.643 1.00 84.00 936 THR A C 1
ATOM 6825 O O . THR A 1 936 ? 25.765 -11.371 69.817 1.00 84.00 936 THR A O 1
ATOM 6828 N N . SER A 1 937 ? 26.843 -12.609 68.289 1.00 72.62 937 SER A N 1
ATOM 6829 C CA . SER A 1 937 ? 27.539 -13.483 69.248 1.00 72.62 937 SER A CA 1
ATOM 6830 C C . SER A 1 937 ? 28.737 -14.206 68.620 1.00 72.62 937 SER A C 1
ATOM 6832 O O . SER A 1 937 ? 28.793 -14.374 67.407 1.00 72.62 937 SER A O 1
ATOM 6834 N N . THR A 1 938 ? 29.681 -14.663 69.453 1.00 65.44 938 THR A N 1
ATOM 6835 C CA . THR A 1 938 ? 30.708 -15.654 69.080 1.00 65.44 938 THR A CA 1
ATOM 6836 C C . THR A 1 938 ? 30.114 -17.056 69.215 1.00 65.44 938 THR A C 1
ATOM 6838 O O . THR A 1 938 ? 29.540 -17.342 70.266 1.00 65.44 938 THR A O 1
ATOM 6841 N N . ASP A 1 939 ? 30.301 -17.951 68.244 1.00 66.50 939 ASP A N 1
ATOM 6842 C CA . ASP A 1 939 ? 29.855 -19.355 68.368 1.00 66.50 939 ASP A CA 1
ATOM 6843 C C . ASP A 1 939 ? 30.590 -20.133 69.477 1.00 66.50 939 ASP A C 1
ATOM 6845 O O . ASP A 1 939 ? 30.202 -21.234 69.858 1.00 66.50 939 ASP A O 1
ATOM 6849 N N . GLY A 1 940 ? 31.680 -19.562 70.006 1.00 66.06 940 GLY A N 1
ATOM 6850 C CA . GLY A 1 940 ? 32.454 -20.079 71.138 1.00 66.06 940 GLY A CA 1
ATOM 6851 C C . GLY A 1 940 ? 33.224 -21.377 70.866 1.00 66.06 940 GLY A C 1
ATOM 6852 O O . GLY A 1 940 ? 34.155 -21.672 71.609 1.00 66.06 940 GLY A O 1
ATOM 6853 N N . THR A 1 941 ? 32.866 -22.114 69.815 1.00 73.75 941 THR A N 1
ATOM 6854 C CA . THR A 1 941 ? 33.482 -23.370 69.374 1.00 73.75 941 THR A CA 1
ATOM 6855 C C . THR A 1 941 ? 34.407 -23.131 68.186 1.00 73.75 941 THR A C 1
ATOM 6857 O O . THR A 1 941 ? 35.596 -23.389 68.331 1.00 73.75 941 THR A O 1
ATOM 6860 N N . ASP A 1 942 ? 33.922 -22.488 67.117 1.00 79.62 942 ASP A N 1
ATOM 6861 C CA . ASP A 1 942 ? 34.741 -22.135 65.945 1.00 79.62 942 ASP A CA 1
ATOM 6862 C C . ASP A 1 942 ? 34.537 -20.657 65.510 1.00 79.62 942 ASP A C 1
ATOM 6864 O O . ASP A 1 942 ? 33.875 -20.345 64.513 1.00 79.62 942 ASP A O 1
ATOM 6868 N N . PRO A 1 943 ? 35.037 -19.685 66.302 1.00 80.12 943 PRO A N 1
ATOM 6869 C CA . PRO A 1 943 ? 34.701 -18.267 66.145 1.00 80.12 943 PRO A CA 1
ATOM 6870 C C . PRO A 1 943 ? 35.364 -17.578 64.937 1.00 80.12 943 PRO A C 1
ATOM 6872 O O . PRO A 1 943 ? 35.025 -16.440 64.627 1.00 80.12 943 PRO A O 1
ATOM 6875 N N . ASP A 1 944 ? 36.320 -18.212 64.265 1.00 79.25 944 ASP A N 1
ATOM 6876 C CA . ASP A 1 944 ? 36.964 -17.740 63.031 1.00 79.25 944 ASP A CA 1
ATOM 6877 C C . ASP A 1 944 ? 36.235 -18.164 61.750 1.00 79.25 944 ASP A C 1
ATOM 6879 O O . ASP A 1 944 ? 36.443 -17.523 60.721 1.00 79.25 944 ASP A O 1
ATOM 6883 N N . ILE A 1 945 ? 35.376 -19.186 61.812 1.00 84.81 945 ILE A N 1
ATOM 6884 C CA . ILE A 1 945 ? 34.651 -19.736 60.653 1.00 84.81 945 ILE A CA 1
ATOM 6885 C C . ILE A 1 945 ? 33.137 -19.555 60.732 1.00 84.81 945 ILE A C 1
ATOM 6887 O O . ILE A 1 945 ? 32.455 -19.798 59.749 1.00 84.81 945 ILE A O 1
ATOM 6891 N N . LYS A 1 946 ? 32.562 -19.151 61.870 1.00 87.88 946 LYS A N 1
ATOM 6892 C CA . LYS A 1 946 ? 31.102 -19.011 61.985 1.00 87.88 946 LYS A CA 1
ATOM 6893 C C . LYS A 1 946 ? 30.683 -17.611 62.391 1.00 87.88 946 LYS A C 1
ATOM 6895 O O . LYS A 1 946 ? 31.099 -17.090 63.428 1.00 87.88 946 LYS A O 1
ATOM 6900 N N . LEU A 1 947 ? 29.799 -17.026 61.588 1.00 87.75 947 LEU A N 1
ATOM 6901 C CA . LEU A 1 947 ? 29.190 -15.729 61.850 1.00 87.75 947 LEU A CA 1
ATOM 6902 C C . LEU A 1 947 ? 27.724 -15.915 62.250 1.00 87.75 947 LEU A C 1
ATOM 6904 O O . LEU A 1 947 ? 26.937 -16.517 61.522 1.00 87.75 947 LEU A O 1
ATOM 6908 N N . ILE A 1 948 ? 27.358 -15.333 63.394 1.00 88.44 948 ILE A N 1
ATOM 6909 C CA . ILE A 1 948 ? 25.979 -15.284 63.893 1.00 88.44 948 ILE A CA 1
ATOM 6910 C C . ILE A 1 948 ? 25.500 -13.835 63.871 1.00 88.44 948 ILE A C 1
ATOM 6912 O O . ILE A 1 948 ? 26.111 -12.968 64.505 1.00 88.44 948 ILE A O 1
ATOM 6916 N N . SER A 1 949 ? 24.402 -13.561 63.167 1.00 87.88 949 SER A N 1
ATOM 6917 C CA . SER A 1 949 ? 23.809 -12.224 63.057 1.00 87.88 949 SER A CA 1
ATOM 6918 C C . SER A 1 949 ? 22.291 -12.306 63.189 1.00 87.88 949 SER A C 1
ATOM 6920 O O . SER A 1 949 ? 21.595 -12.674 62.250 1.00 87.88 949 SER A O 1
ATOM 6922 N N . SER A 1 950 ? 21.755 -11.931 64.353 1.00 79.12 950 SER A N 1
ATOM 6923 C CA . SER A 1 950 ? 20.301 -11.899 64.584 1.00 79.12 950 SER A CA 1
ATOM 6924 C C . SER A 1 950 ? 19.603 -10.662 64.001 1.00 79.12 950 SER A C 1
ATOM 6926 O O . SER A 1 950 ? 18.381 -10.552 64.070 1.00 79.12 950 SER A O 1
ATOM 6928 N N . SER A 1 951 ? 20.369 -9.724 63.436 1.00 70.25 951 SER A N 1
ATOM 6929 C CA . SER A 1 951 ? 19.879 -8.507 62.777 1.00 70.25 951 SER A CA 1
ATOM 6930 C C . SER A 1 951 ? 19.710 -8.652 61.260 1.00 70.25 951 SER A C 1
ATOM 6932 O O . SER A 1 951 ? 19.183 -7.738 60.629 1.00 70.25 951 SER A O 1
ATOM 6934 N N . SER A 1 952 ? 20.133 -9.778 60.679 1.00 74.06 952 SER A N 1
ATOM 6935 C CA . SER A 1 952 ? 20.052 -10.068 59.243 1.00 74.06 952 SER A CA 1
ATOM 6936 C C . SER A 1 952 ? 19.292 -11.370 59.003 1.00 74.06 952 SER A C 1
ATOM 6938 O O . SER A 1 952 ? 19.222 -12.215 59.889 1.00 74.06 952 SER A O 1
ATOM 6940 N N . ASN A 1 953 ? 18.713 -11.526 57.810 1.00 84.00 953 ASN A N 1
ATOM 6941 C CA . ASN A 1 953 ? 18.162 -12.803 57.359 1.00 84.00 953 ASN A CA 1
ATOM 6942 C C . ASN A 1 953 ? 19.006 -13.322 56.190 1.00 84.00 953 ASN A C 1
ATOM 6944 O O . ASN A 1 953 ? 18.782 -12.906 55.052 1.00 84.00 953 ASN A O 1
ATOM 6948 N N . PHE A 1 954 ? 19.980 -14.191 56.459 1.00 83.69 954 PHE A N 1
ATOM 6949 C CA . PHE A 1 954 ? 20.915 -14.715 55.459 1.00 83.69 954 PHE A CA 1
ATOM 6950 C C . PHE A 1 954 ? 20.238 -15.529 54.344 1.00 83.69 954 PHE A C 1
ATOM 6952 O O . PHE A 1 954 ? 20.790 -15.615 53.255 1.00 83.69 954 PHE A O 1
ATOM 6959 N N . LEU A 1 955 ? 19.016 -16.035 54.563 1.00 80.31 955 LEU A N 1
ATOM 6960 C CA . LEU A 1 955 ? 18.244 -16.767 53.548 1.00 80.31 955 LEU A CA 1
ATOM 6961 C C . LEU A 1 955 ? 17.516 -15.851 52.553 1.00 80.31 955 LEU A C 1
ATOM 6963 O O . LEU A 1 955 ? 17.155 -16.288 51.465 1.00 80.31 955 LEU A O 1
ATOM 6967 N N . THR A 1 956 ? 17.234 -14.598 52.926 1.00 76.50 956 THR A N 1
ATOM 6968 C CA . THR A 1 956 ? 16.440 -13.668 52.091 1.00 76.50 956 THR A CA 1
ATOM 6969 C C . THR A 1 956 ? 17.192 -12.408 51.692 1.00 76.50 956 THR A C 1
ATOM 6971 O O . THR A 1 956 ? 16.761 -11.666 50.812 1.00 76.50 956 THR A O 1
ATOM 6974 N N . THR A 1 957 ? 18.287 -12.116 52.377 1.00 75.38 957 THR A N 1
ATOM 6975 C CA . THR A 1 957 ? 19.215 -11.054 52.003 1.00 75.38 957 THR A CA 1
ATOM 6976 C C . THR A 1 957 ? 20.122 -11.610 50.902 1.00 75.38 957 THR A C 1
ATOM 6978 O O . THR A 1 957 ? 20.328 -12.813 50.837 1.00 75.38 957 THR A O 1
ATOM 6981 N N . ASN A 1 958 ? 20.630 -10.767 50.003 1.00 83.69 958 ASN A N 1
ATOM 6982 C CA . ASN A 1 958 ? 21.361 -11.156 48.787 1.00 83.69 958 ASN A CA 1
ATOM 6983 C C . ASN A 1 958 ? 22.752 -11.771 49.085 1.00 83.69 958 ASN A C 1
ATOM 6985 O O . ASN A 1 958 ? 23.768 -11.209 48.680 1.00 83.69 958 ASN A O 1
ATOM 6989 N N . PHE A 1 959 ? 22.791 -12.899 49.794 1.00 83.44 959 PHE A N 1
ATOM 6990 C CA . PHE A 1 959 ? 23.940 -13.754 50.095 1.00 83.44 959 PHE A CA 1
ATOM 6991 C C . PHE A 1 959 ? 23.947 -14.952 49.144 1.00 83.44 959 PHE A C 1
ATOM 6993 O O . PHE A 1 959 ? 22.894 -15.398 48.694 1.00 83.44 959 PHE A O 1
ATOM 7000 N N . GLU A 1 960 ? 25.131 -15.444 48.808 1.00 84.56 960 GLU A N 1
ATOM 7001 C CA . GLU A 1 960 ? 25.317 -16.702 48.087 1.00 84.56 960 GLU A CA 1
ATOM 7002 C C . GLU A 1 960 ? 26.627 -17.345 48.549 1.00 84.56 960 GLU A C 1
ATOM 7004 O O . GLU A 1 960 ? 27.587 -16.641 48.877 1.00 84.56 960 GLU A O 1
ATOM 7009 N N . GLU A 1 961 ? 26.667 -18.674 48.605 1.00 83.31 961 GLU A N 1
ATOM 7010 C CA . GLU A 1 961 ? 27.898 -19.407 48.906 1.00 83.31 961 GLU A CA 1
ATOM 7011 C C . GLU A 1 961 ? 29.002 -19.014 47.913 1.00 83.31 961 GLU A C 1
ATOM 7013 O O . GLU A 1 961 ? 28.766 -18.809 46.722 1.00 83.31 961 GLU A O 1
ATOM 7018 N N . GLY A 1 962 ? 30.223 -18.848 48.416 1.00 82.94 962 GLY A N 1
ATOM 7019 C CA . GLY A 1 962 ? 31.357 -18.333 47.657 1.00 82.94 962 GLY A CA 1
ATOM 7020 C C . GLY A 1 962 ? 31.508 -16.808 47.656 1.00 82.94 962 GLY A C 1
ATOM 7021 O O . GLY A 1 962 ? 32.558 -16.335 47.207 1.00 82.94 962 GLY A O 1
ATOM 7022 N N . ASP A 1 963 ? 30.536 -16.037 48.166 1.00 89.44 963 ASP A N 1
ATOM 7023 C CA . ASP A 1 963 ? 30.679 -14.586 48.348 1.00 89.44 963 ASP A CA 1
ATOM 7024 C C . ASP A 1 963 ? 31.827 -14.256 49.313 1.00 89.44 963 ASP A C 1
ATOM 7026 O O . ASP A 1 963 ? 32.016 -14.901 50.348 1.00 89.44 963 ASP A O 1
ATOM 7030 N N . THR A 1 964 ? 32.572 -13.194 49.004 1.00 94.00 964 THR A N 1
ATOM 7031 C CA . THR A 1 964 ? 33.570 -12.644 49.928 1.00 94.00 964 THR A CA 1
ATOM 7032 C C . THR A 1 964 ? 32.895 -11.709 50.929 1.00 94.00 964 THR A C 1
ATOM 7034 O O . THR A 1 964 ? 32.288 -10.705 50.547 1.00 94.00 964 THR A O 1
ATOM 7037 N N . ILE A 1 965 ? 33.058 -12.000 52.218 1.00 92.19 965 ILE A N 1
ATOM 7038 C CA . ILE A 1 965 ? 32.594 -11.168 53.328 1.00 92.19 965 ILE A CA 1
ATOM 7039 C C . ILE A 1 965 ? 33.772 -10.438 53.974 1.00 92.19 965 ILE A C 1
ATOM 7041 O O . ILE A 1 965 ? 34.810 -11.027 54.278 1.00 92.19 965 ILE A O 1
ATOM 7045 N N . ARG A 1 966 ? 33.617 -9.133 54.200 1.00 92.81 966 ARG A N 1
ATOM 7046 C CA . ARG A 1 966 ? 34.610 -8.279 54.855 1.00 92.81 966 ARG A CA 1
ATOM 7047 C C . ARG A 1 966 ? 34.152 -7.957 56.269 1.00 92.81 966 ARG A C 1
ATOM 7049 O O . ARG A 1 966 ? 33.079 -7.397 56.455 1.00 92.81 966 ARG A O 1
ATOM 7056 N N . ASN A 1 967 ? 34.987 -8.214 57.268 1.00 92.44 967 ASN A N 1
ATOM 7057 C CA . ASN A 1 967 ? 34.834 -7.635 58.597 1.00 92.44 967 ASN A CA 1
ATOM 7058 C C . ASN A 1 967 ? 35.275 -6.165 58.535 1.00 92.44 967 ASN A C 1
ATOM 7060 O O . ASN A 1 967 ? 36.465 -5.848 58.533 1.00 92.44 967 ASN A O 1
ATOM 7064 N N . THR A 1 968 ? 34.319 -5.242 58.464 1.00 91.38 968 THR A N 1
ATOM 7065 C CA . THR A 1 968 ? 34.595 -3.803 58.346 1.00 91.38 968 THR A CA 1
ATOM 7066 C C . THR A 1 968 ? 35.163 -3.194 59.625 1.00 91.38 968 THR A C 1
ATOM 7068 O O . THR A 1 968 ? 35.696 -2.090 59.581 1.00 91.38 968 THR A O 1
ATOM 7071 N N . THR A 1 969 ? 35.085 -3.898 60.759 1.00 90.81 969 THR A N 1
ATOM 7072 C CA . THR A 1 969 ? 35.694 -3.450 62.021 1.00 90.81 969 THR A CA 1
ATOM 7073 C C . THR A 1 969 ? 37.204 -3.688 62.046 1.00 90.81 969 THR A C 1
ATOM 7075 O O . THR A 1 969 ? 37.944 -2.843 62.543 1.00 90.81 969 THR A O 1
ATOM 7078 N N . THR A 1 970 ? 37.673 -4.822 61.519 1.00 88.50 970 THR A N 1
ATOM 7079 C CA . THR A 1 970 ? 39.090 -5.231 61.603 1.00 88.50 970 THR A CA 1
ATOM 7080 C C . THR A 1 970 ? 39.827 -5.184 60.266 1.00 88.50 970 THR A C 1
ATOM 7082 O O . THR A 1 970 ? 41.054 -5.220 60.246 1.00 88.50 970 THR A O 1
ATOM 7085 N N . GLY A 1 971 ? 39.102 -5.106 59.149 1.00 87.88 971 GLY A N 1
ATOM 7086 C CA . GLY A 1 971 ? 39.653 -5.221 57.798 1.00 87.88 971 GLY A CA 1
ATOM 7087 C C . GLY A 1 971 ? 39.943 -6.660 57.358 1.00 87.88 971 GLY A C 1
ATOM 7088 O O . GLY A 1 971 ? 40.388 -6.851 56.229 1.00 87.88 971 GLY A O 1
ATOM 7089 N N . ALA A 1 972 ? 39.686 -7.656 58.213 1.00 91.75 972 ALA A N 1
ATOM 7090 C CA . ALA A 1 972 ? 39.785 -9.069 57.856 1.00 91.75 972 ALA A CA 1
ATOM 7091 C C . ALA A 1 972 ? 38.675 -9.478 56.876 1.00 91.75 972 ALA A C 1
ATOM 7093 O O . ALA A 1 972 ? 37.644 -8.810 56.776 1.00 91.75 972 ALA A O 1
ATOM 7094 N N . TRP A 1 973 ? 38.860 -10.588 56.170 1.00 92.81 973 TRP A N 1
ATOM 7095 C CA . TRP A 1 973 ? 37.877 -11.113 55.223 1.00 92.81 973 TRP A CA 1
ATOM 7096 C C . TRP A 1 973 ? 37.793 -12.637 55.287 1.00 92.81 973 TRP A C 1
ATOM 7098 O O . TRP A 1 973 ? 38.700 -13.291 55.797 1.00 92.81 973 TRP A O 1
ATOM 7108 N N . ALA A 1 974 ? 36.701 -13.187 54.775 1.00 91.75 974 ALA A N 1
ATOM 7109 C CA . ALA A 1 974 ? 36.481 -14.618 54.611 1.00 91.75 974 ALA A CA 1
ATOM 7110 C C . ALA A 1 974 ? 35.609 -14.876 53.372 1.00 91.75 974 ALA A C 1
ATOM 7112 O O . ALA A 1 974 ? 35.084 -13.933 52.775 1.00 91.75 974 ALA A O 1
ATOM 7113 N N . VAL A 1 975 ? 35.458 -16.138 52.980 1.00 89.56 975 VAL A N 1
ATOM 7114 C CA . VAL A 1 975 ? 34.533 -16.577 51.925 1.00 89.56 975 VAL A CA 1
ATOM 7115 C C . VAL A 1 975 ? 33.426 -17.396 52.566 1.00 89.56 975 VAL A C 1
ATOM 7117 O O . VAL A 1 975 ? 33.719 -18.206 53.436 1.00 89.56 975 VAL A O 1
ATOM 7120 N N . ILE A 1 976 ? 32.173 -17.173 52.177 1.00 87.94 976 ILE A N 1
ATOM 7121 C CA . ILE A 1 976 ? 31.034 -17.947 52.685 1.00 87.94 976 ILE A CA 1
ATOM 7122 C C . ILE A 1 976 ? 31.122 -19.381 52.162 1.00 87.94 976 ILE A C 1
ATOM 7124 O O . ILE A 1 976 ? 31.172 -19.579 50.949 1.00 87.94 976 ILE A O 1
ATOM 7128 N N . ASP A 1 977 ? 31.114 -20.353 53.070 1.00 81.81 977 ASP A N 1
ATOM 7129 C CA . ASP A 1 977 ? 31.141 -21.779 52.739 1.00 81.81 977 ASP A CA 1
ATOM 7130 C C . ASP A 1 977 ? 29.727 -22.374 52.722 1.00 81.81 977 ASP A C 1
ATOM 7132 O O . ASP A 1 977 ? 29.417 -23.142 51.819 1.00 81.81 977 ASP A O 1
ATOM 7136 N N . GLU A 1 978 ? 28.864 -21.996 53.675 1.00 83.00 978 GLU A N 1
ATOM 7137 C CA . GLU A 1 978 ? 27.480 -22.486 53.767 1.00 83.00 978 GLU A CA 1
ATOM 7138 C C . GLU A 1 978 ? 26.546 -21.435 54.385 1.00 83.00 978 GLU A C 1
ATOM 7140 O O . GLU A 1 978 ? 26.875 -20.784 55.388 1.00 83.00 978 GLU A O 1
ATOM 7145 N N . ILE A 1 979 ? 25.340 -21.302 53.825 1.00 83.75 979 ILE A N 1
ATOM 7146 C CA . ILE A 1 979 ? 24.242 -20.561 54.463 1.00 83.75 979 ILE A CA 1
ATOM 7147 C C . ILE A 1 979 ? 23.400 -21.549 55.273 1.00 83.75 979 ILE A C 1
ATOM 7149 O O . ILE A 1 979 ? 22.481 -22.178 54.757 1.00 83.75 979 ILE A O 1
ATOM 7153 N N . VAL A 1 980 ? 23.718 -21.676 56.562 1.00 82.62 980 VAL A N 1
ATOM 7154 C CA . VAL A 1 980 ? 23.123 -22.691 57.445 1.00 82.62 980 VAL A CA 1
ATOM 7155 C C . VAL A 1 980 ? 21.649 -22.394 57.743 1.00 82.62 980 VAL A C 1
ATOM 7157 O O . VAL A 1 980 ? 20.803 -23.283 57.672 1.00 82.62 980 VAL A O 1
ATOM 7160 N N . ASP A 1 981 ? 21.326 -21.145 58.093 1.00 85.31 981 ASP A N 1
ATOM 7161 C CA . ASP A 1 981 ? 19.950 -20.684 58.311 1.00 85.31 981 ASP A CA 1
ATOM 7162 C C . ASP A 1 981 ? 19.838 -19.149 58.215 1.00 85.31 981 ASP A C 1
ATOM 7164 O O . ASP A 1 981 ? 20.771 -18.459 57.811 1.00 85.31 981 ASP A O 1
ATOM 7168 N N . ALA A 1 982 ? 18.687 -18.579 58.593 1.00 86.25 982 ALA A N 1
ATOM 7169 C CA . ALA A 1 982 ? 18.435 -17.136 58.539 1.00 86.25 982 ALA A CA 1
ATOM 7170 C C . ALA A 1 982 ? 19.431 -16.286 59.353 1.00 86.25 982 ALA A C 1
ATOM 7172 O O . ALA A 1 982 ? 19.596 -15.110 59.064 1.00 86.25 982 ALA A O 1
ATOM 7173 N N . THR A 1 983 ? 20.085 -16.841 60.365 1.00 86.44 983 THR A N 1
ATOM 7174 C CA . THR A 1 983 ? 20.923 -16.108 61.328 1.00 86.44 983 THR A CA 1
ATOM 7175 C C . THR A 1 983 ? 22.349 -16.643 61.447 1.00 86.44 983 THR A C 1
ATOM 7177 O O . THR A 1 983 ? 23.164 -16.016 62.130 1.00 86.44 983 THR A O 1
ATOM 7180 N N . HIS A 1 984 ? 22.667 -17.747 60.766 1.00 87.31 984 HIS A N 1
ATOM 7181 C CA . HIS A 1 984 ? 23.968 -18.408 60.809 1.00 87.31 984 HIS A CA 1
ATOM 7182 C C . HIS A 1 984 ? 24.524 -18.638 59.405 1.00 87.31 984 HIS A C 1
ATOM 7184 O O . HIS A 1 984 ? 23.849 -19.199 58.543 1.00 87.31 984 HIS A O 1
ATOM 7190 N N . ILE A 1 985 ? 25.793 -18.279 59.223 1.00 87.44 985 ILE A N 1
ATOM 7191 C CA . ILE A 1 985 ? 26.601 -18.713 58.081 1.00 87.44 985 ILE A CA 1
ATOM 7192 C C . ILE A 1 985 ? 27.912 -19.316 58.578 1.00 87.44 985 ILE A C 1
ATOM 7194 O O . ILE A 1 985 ? 28.426 -18.918 59.634 1.00 87.44 985 ILE A O 1
ATOM 7198 N N . THR A 1 986 ? 28.469 -20.235 57.799 1.00 87.19 986 THR A N 1
ATOM 7199 C CA . THR A 1 986 ? 29.866 -20.652 57.927 1.00 87.19 986 THR A CA 1
ATOM 7200 C C . THR A 1 986 ? 30.692 -20.024 56.808 1.00 87.19 986 THR A C 1
ATOM 7202 O O . THR A 1 986 ? 30.202 -19.708 55.722 1.00 87.19 986 THR A O 1
ATOM 7205 N N . THR A 1 987 ? 31.957 -19.773 57.101 1.00 88.81 987 THR A N 1
ATOM 7206 C CA . THR A 1 987 ? 32.931 -19.146 56.225 1.00 88.81 987 THR A CA 1
ATOM 7207 C C . THR A 1 987 ? 34.254 -19.885 56.336 1.00 88.81 987 THR A C 1
ATOM 7209 O O . THR A 1 987 ? 34.546 -20.492 57.365 1.00 88.81 987 THR A O 1
ATOM 7212 N N . THR A 1 988 ? 35.134 -19.701 55.359 1.00 87.38 988 THR A N 1
ATOM 7213 C CA . THR A 1 988 ? 36.554 -20.003 55.547 1.00 87.38 988 THR A CA 1
ATOM 7214 C C . THR A 1 988 ? 37.084 -19.265 56.784 1.00 87.38 988 THR A C 1
ATOM 7216 O O . THR A 1 988 ? 36.544 -18.199 57.114 1.00 87.38 988 THR A O 1
ATOM 7219 N N . PRO A 1 989 ? 38.169 -19.734 57.432 1.00 90.06 989 PRO A N 1
ATOM 7220 C CA . PRO A 1 989 ? 38.765 -19.005 58.545 1.00 90.06 989 PRO A CA 1
ATOM 7221 C C . PRO A 1 989 ? 39.041 -17.554 58.162 1.00 90.06 989 PRO A C 1
ATOM 7223 O O . PRO A 1 989 ? 39.562 -17.285 57.073 1.00 90.06 989 PRO A O 1
ATOM 7226 N N . LEU A 1 990 ? 38.682 -16.623 59.047 1.00 88.94 990 LEU A N 1
ATOM 7227 C CA . LEU A 1 990 ? 38.987 -15.211 58.856 1.00 88.94 990 LEU A CA 1
ATOM 7228 C C . LEU A 1 990 ? 40.463 -15.037 58.510 1.00 88.94 990 LEU A C 1
ATOM 7230 O O . LEU A 1 990 ? 41.339 -15.575 59.186 1.00 88.94 990 LEU A O 1
ATOM 7234 N N . SER A 1 991 ? 40.744 -14.201 57.509 1.00 90.81 991 SER A N 1
ATOM 7235 C CA . SER A 1 991 ? 42.107 -13.912 57.050 1.00 90.81 991 SER A CA 1
ATOM 7236 C C . SER A 1 991 ? 43.039 -13.487 58.191 1.00 90.81 991 SER A C 1
ATOM 7238 O O . SER A 1 991 ? 44.255 -13.639 58.107 1.00 90.81 991 SER A O 1
ATOM 7240 N N . SER A 1 992 ? 42.461 -12.921 59.253 1.00 88.06 992 SER A N 1
ATOM 7241 C CA . SER A 1 992 ? 43.093 -12.698 60.548 1.00 88.06 992 SER A CA 1
ATOM 7242 C C . SER A 1 992 ? 42.027 -12.433 61.616 1.00 88.06 992 SER A C 1
ATOM 7244 O O . SER A 1 992 ? 41.107 -11.651 61.375 1.00 88.06 992 SER A O 1
ATOM 7246 N N . GLY A 1 993 ? 42.192 -12.978 62.822 1.00 87.12 993 GLY A N 1
ATOM 7247 C CA . GLY A 1 993 ? 41.277 -12.737 63.945 1.00 87.12 993 GLY A CA 1
ATOM 7248 C C . GLY A 1 993 ? 40.046 -13.648 63.939 1.00 87.12 993 GLY A C 1
ATOM 7249 O O . GLY A 1 993 ? 40.039 -14.680 63.285 1.00 87.12 993 GLY A O 1
ATOM 7250 N N . VAL A 1 994 ? 39.025 -13.279 64.715 1.00 88.19 994 VAL A N 1
ATOM 7251 C CA . VAL A 1 994 ? 37.792 -14.059 64.916 1.00 88.19 994 VAL A CA 1
ATOM 7252 C C . VAL A 1 994 ? 36.574 -13.136 64.844 1.00 88.19 994 VAL A C 1
ATOM 7254 O O . VAL A 1 994 ? 36.686 -11.943 65.144 1.00 88.19 994 VAL A O 1
ATOM 7257 N N . TRP A 1 995 ? 35.405 -13.667 64.492 1.00 87.69 995 TRP A N 1
ATOM 7258 C CA . TRP A 1 995 ? 34.139 -12.948 64.609 1.00 87.69 995 TRP A CA 1
ATOM 7259 C C . TRP A 1 995 ? 33.792 -12.742 66.082 1.00 87.69 995 TRP A C 1
ATOM 7261 O O . TRP A 1 995 ? 33.667 -13.703 66.833 1.00 87.69 995 TRP A O 1
ATOM 7271 N N . THR A 1 996 ? 33.608 -11.490 66.510 1.00 87.06 996 THR A N 1
ATOM 7272 C CA . THR A 1 996 ? 33.159 -11.151 67.872 1.00 87.06 996 THR A CA 1
ATOM 7273 C C . THR A 1 996 ? 31.877 -10.330 67.862 1.00 87.06 996 THR A C 1
ATOM 7275 O O . THR A 1 996 ? 31.602 -9.597 66.912 1.00 87.06 996 THR A O 1
ATOM 7278 N N . SER A 1 997 ? 31.085 -10.436 68.936 1.00 87.38 997 SER A N 1
ATOM 7279 C CA . SER A 1 997 ? 29.876 -9.621 69.115 1.00 87.38 997 SER A CA 1
ATOM 7280 C C . SER A 1 997 ? 30.195 -8.134 68.931 1.00 87.38 997 SER A C 1
ATOM 7282 O O . SER A 1 997 ? 31.086 -7.599 69.588 1.00 87.38 997 SER A O 1
ATOM 7284 N N . GLY A 1 998 ? 29.446 -7.463 68.058 1.00 85.31 998 GLY A N 1
ATOM 7285 C CA . GLY A 1 998 ? 29.644 -6.060 67.699 1.00 85.31 998 GLY A CA 1
ATOM 7286 C C . GLY A 1 998 ? 30.559 -5.823 66.493 1.00 85.31 998 GLY A C 1
ATOM 7287 O O . GLY A 1 998 ? 30.644 -4.684 66.044 1.00 85.31 998 GLY A O 1
ATOM 7288 N N . ASN A 1 999 ? 31.210 -6.849 65.928 1.00 91.12 999 ASN A N 1
ATOM 7289 C CA . ASN A 1 999 ? 31.893 -6.699 64.640 1.00 91.12 999 ASN A CA 1
ATOM 7290 C C . ASN A 1 999 ? 30.881 -6.392 63.543 1.00 91.12 999 ASN A C 1
ATOM 7292 O O . ASN A 1 999 ? 29.897 -7.108 63.376 1.00 91.12 999 ASN A O 1
ATOM 7296 N N . THR A 1 1000 ? 31.139 -5.338 62.784 1.00 92.38 1000 THR A N 1
ATOM 7297 C CA . THR A 1 1000 ? 30.408 -5.022 61.560 1.00 92.38 1000 THR A CA 1
ATOM 7298 C C . THR A 1 1000 ? 31.008 -5.768 60.378 1.00 92.38 1000 THR A C 1
ATOM 7300 O O . THR A 1 1000 ? 32.222 -5.988 60.323 1.00 92.38 1000 THR A O 1
ATOM 7303 N N . TYR A 1 1001 ? 30.160 -6.148 59.430 1.00 91.69 1001 TYR A N 1
ATOM 7304 C CA . TYR A 1 1001 ? 30.578 -6.766 58.181 1.00 91.69 1001 TYR A CA 1
ATOM 7305 C C . TYR A 1 1001 ? 29.922 -6.093 56.979 1.00 91.69 1001 TYR A C 1
ATOM 7307 O O . TYR A 1 1001 ? 28.828 -5.533 57.091 1.00 91.69 1001 TYR A O 1
ATOM 7315 N N . SER A 1 1002 ? 30.589 -6.178 55.830 1.00 91.75 1002 SER A N 1
ATOM 7316 C CA . SER A 1 1002 ? 30.037 -5.808 54.533 1.00 91.75 1002 SER A CA 1
ATOM 7317 C C . SER A 1 1002 ? 30.347 -6.848 53.463 1.00 91.75 1002 SER A C 1
ATOM 7319 O O . SER A 1 1002 ? 31.305 -7.616 53.564 1.00 91.75 1002 SER A O 1
ATOM 7321 N N . MET A 1 1003 ? 29.515 -6.868 52.430 1.00 89.62 1003 MET A N 1
ATOM 7322 C CA . MET A 1 1003 ? 29.684 -7.682 51.232 1.00 89.62 1003 MET A CA 1
ATOM 7323 C C . MET A 1 1003 ? 29.365 -6.874 49.980 1.00 89.62 1003 MET A C 1
ATOM 7325 O O . MET A 1 1003 ? 28.820 -5.773 50.065 1.00 89.62 1003 MET A O 1
ATOM 7329 N N . HIS A 1 1004 ? 29.670 -7.451 48.814 1.00 92.19 1004 HIS A N 1
ATOM 7330 C CA . HIS A 1 1004 ? 29.533 -6.803 47.500 1.00 92.19 1004 HIS A CA 1
ATOM 7331 C C . HIS A 1 1004 ? 30.359 -5.524 47.372 1.00 92.19 1004 HIS A C 1
ATOM 7333 O O . HIS A 1 1004 ? 30.061 -4.616 46.605 1.00 92.19 1004 HIS A O 1
ATOM 7339 N N . ARG A 1 1005 ? 31.434 -5.484 48.155 1.00 92.44 1005 ARG A N 1
ATOM 7340 C CA . ARG A 1 1005 ? 32.460 -4.454 48.178 1.00 92.44 1005 ARG A CA 1
ATOM 7341 C C . ARG A 1 1005 ? 33.794 -5.158 48.139 1.00 92.44 1005 ARG A C 1
ATOM 7343 O O . ARG A 1 1005 ? 33.919 -6.236 48.724 1.00 92.44 1005 ARG A O 1
ATOM 7350 N N . LEU A 1 1006 ? 34.801 -4.539 47.536 1.00 94.19 1006 LEU A N 1
ATOM 7351 C CA . LEU A 1 1006 ? 36.137 -5.128 47.551 1.00 94.19 1006 LEU A CA 1
ATOM 7352 C C . LEU A 1 1006 ? 36.616 -5.298 48.998 1.00 94.19 1006 LEU A C 1
ATOM 7354 O O . LEU A 1 1006 ? 36.686 -4.339 49.771 1.00 94.19 1006 LEU A O 1
ATOM 7358 N N . ALA A 1 1007 ? 36.911 -6.535 49.388 1.00 91.25 1007 ALA A N 1
ATOM 7359 C CA . ALA A 1 1007 ? 37.312 -6.849 50.752 1.00 91.25 1007 ALA A CA 1
ATOM 7360 C C . ALA A 1 1007 ? 38.736 -6.353 51.045 1.00 91.25 1007 ALA A C 1
ATOM 7362 O O . ALA A 1 1007 ? 39.039 -5.922 52.160 1.00 91.25 1007 ALA A O 1
ATOM 7363 N N . ILE A 1 1008 ? 39.579 -6.357 50.010 1.00 91.38 1008 ILE A N 1
ATOM 7364 C CA . ILE A 1 1008 ? 40.972 -5.911 50.015 1.00 91.38 1008 ILE A CA 1
ATOM 7365 C C . ILE A 1 1008 ? 41.253 -5.027 48.791 1.00 91.38 1008 ILE A C 1
ATOM 7367 O O . ILE A 1 1008 ? 40.412 -4.893 47.905 1.00 91.38 1008 ILE A O 1
ATOM 7371 N N . ALA A 1 1009 ? 42.431 -4.404 48.755 1.00 91.19 1009 ALA A N 1
ATOM 7372 C CA . ALA A 1 1009 ? 42.890 -3.640 47.601 1.00 91.19 1009 ALA A CA 1
ATOM 7373 C C . ALA A 1 1009 ? 43.582 -4.561 46.576 1.00 91.19 1009 ALA A C 1
ATOM 7375 O O . ALA A 1 1009 ? 44.319 -5.470 46.966 1.00 91.19 1009 ALA A O 1
ATOM 7376 N N . TYR A 1 1010 ? 43.379 -4.290 45.286 1.00 92.06 1010 TYR A N 1
ATOM 7377 C CA . TYR A 1 1010 ? 43.971 -5.027 44.159 1.00 92.06 1010 TYR A CA 1
ATOM 7378 C C . TYR A 1 1010 ? 44.759 -4.071 43.270 1.00 92.06 1010 TYR A C 1
ATOM 7380 O O . TYR A 1 1010 ? 44.430 -3.834 42.111 1.00 92.06 1010 TYR A O 1
ATOM 7388 N N . THR A 1 1011 ? 45.764 -3.427 43.846 1.00 84.38 1011 THR A N 1
ATOM 7389 C CA . THR A 1 1011 ? 46.484 -2.335 43.181 1.00 84.38 1011 THR A CA 1
ATOM 7390 C C . THR A 1 1011 ? 47.660 -2.821 42.332 1.00 84.38 1011 THR A C 1
ATOM 7392 O O . THR A 1 1011 ? 48.343 -1.999 41.722 1.00 84.38 1011 THR A O 1
ATOM 7395 N N . ALA A 1 1012 ? 47.949 -4.128 42.308 1.00 82.62 1012 ALA A N 1
ATOM 7396 C CA . ALA A 1 1012 ? 49.062 -4.681 41.547 1.00 82.62 1012 ALA A CA 1
ATOM 7397 C C . ALA A 1 1012 ? 48.601 -5.130 40.156 1.00 82.62 1012 ALA A C 1
ATOM 7399 O O . ALA A 1 1012 ? 47.650 -5.894 40.021 1.00 82.62 1012 ALA A O 1
ATOM 7400 N N . SER A 1 1013 ? 49.346 -4.752 39.115 1.00 75.69 1013 SER A N 1
ATOM 7401 C CA . SER A 1 1013 ? 49.100 -5.221 37.740 1.00 75.69 1013 SER A CA 1
ATOM 7402 C C . SER A 1 1013 ? 49.359 -6.722 37.544 1.00 75.69 1013 SER A C 1
ATOM 7404 O O . SER A 1 1013 ? 49.117 -7.259 36.469 1.00 75.69 1013 SER A O 1
ATOM 7406 N N . THR A 1 1014 ? 49.877 -7.402 38.569 1.00 84.00 1014 THR A N 1
ATOM 7407 C CA . THR A 1 1014 ? 50.046 -8.859 38.617 1.00 84.00 1014 THR A CA 1
ATOM 7408 C C . THR A 1 1014 ? 48.839 -9.586 39.205 1.00 84.00 1014 THR A C 1
ATOM 7410 O O . THR A 1 1014 ? 48.824 -10.813 39.175 1.00 84.00 1014 THR A O 1
ATOM 7413 N N . ASP A 1 1015 ? 47.865 -8.872 39.779 1.00 89.31 1015 ASP A N 1
ATOM 7414 C CA . ASP A 1 1015 ? 46.641 -9.489 40.286 1.00 89.31 1015 ASP A CA 1
ATOM 7415 C C . ASP A 1 1015 ? 45.786 -9.943 39.099 1.00 89.31 1015 ASP A C 1
ATOM 7417 O O . ASP A 1 1015 ? 45.460 -9.155 38.207 1.00 89.31 1015 ASP A O 1
ATOM 7421 N N . LEU A 1 1016 ? 45.468 -11.237 39.072 1.00 89.69 1016 LEU A N 1
ATOM 7422 C CA . LEU A 1 1016 ? 44.833 -11.898 37.935 1.00 89.69 1016 LEU A CA 1
ATOM 7423 C C . LEU A 1 1016 ? 43.331 -11.995 38.153 1.00 89.69 1016 LEU A C 1
ATOM 7425 O O . LEU A 1 1016 ? 42.863 -12.177 39.274 1.00 89.69 1016 LEU A O 1
ATOM 7429 N N . VAL A 1 1017 ? 42.569 -11.893 37.076 1.00 89.06 1017 VAL A N 1
ATOM 7430 C CA . VAL A 1 1017 ? 41.113 -11.828 37.126 1.00 89.06 1017 VAL A CA 1
ATOM 7431 C C . VAL A 1 1017 ? 40.535 -12.816 36.125 1.00 89.06 1017 VAL A C 1
ATOM 7433 O O . VAL A 1 1017 ? 40.971 -12.899 34.975 1.00 89.06 1017 VAL A O 1
ATOM 7436 N N . ASP A 1 1018 ? 39.541 -13.570 36.572 1.00 86.81 1018 ASP A N 1
ATOM 7437 C CA . ASP A 1 1018 ? 38.766 -14.476 35.738 1.00 86.81 1018 ASP A CA 1
ATOM 7438 C C . ASP A 1 1018 ? 37.266 -14.215 35.901 1.00 86.81 1018 ASP A C 1
ATOM 7440 O O . ASP A 1 1018 ? 36.792 -13.847 36.977 1.00 86.81 1018 ASP A O 1
ATOM 7444 N N . VAL A 1 1019 ? 36.521 -14.401 34.815 1.00 85.38 1019 VAL A N 1
ATOM 7445 C CA . VAL A 1 1019 ? 35.071 -14.218 34.762 1.00 85.38 1019 VAL A CA 1
ATOM 7446 C C . VAL A 1 1019 ? 34.478 -15.498 34.182 1.00 85.38 1019 VAL A C 1
ATOM 7448 O O . VAL A 1 1019 ? 34.565 -15.709 32.969 1.00 85.38 1019 VAL A O 1
ATOM 7451 N N . PRO A 1 1020 ? 33.917 -16.392 35.016 1.00 83.38 1020 PRO A N 1
ATOM 7452 C CA . PRO A 1 1020 ? 33.217 -17.558 34.503 1.00 83.38 1020 PRO A CA 1
ATOM 7453 C C . PRO A 1 1020 ? 32.042 -17.172 33.616 1.00 83.38 1020 PRO A C 1
ATOM 7455 O O . PRO A 1 1020 ? 31.325 -16.213 33.887 1.00 83.38 1020 PRO A O 1
ATOM 7458 N N . ILE A 1 1021 ? 31.781 -18.020 32.623 1.00 80.12 1021 ILE A N 1
ATOM 7459 C CA . ILE A 1 1021 ? 30.523 -18.014 31.872 1.00 80.12 1021 ILE A CA 1
ATOM 7460 C C . ILE A 1 1021 ? 29.369 -18.330 32.827 1.00 80.12 1021 ILE A C 1
ATOM 7462 O O . ILE A 1 1021 ? 28.283 -17.766 32.725 1.00 80.12 1021 ILE A O 1
ATOM 7466 N N . PHE A 1 1022 ? 29.614 -19.245 33.765 1.00 83.69 1022 PHE A N 1
ATOM 7467 C CA . PHE A 1 1022 ? 28.635 -19.653 34.753 1.00 83.69 1022 PHE A CA 1
ATOM 7468 C C . PHE A 1 1022 ? 29.300 -20.232 36.007 1.00 83.69 1022 PHE A C 1
ATOM 7470 O O . PHE A 1 1022 ? 30.277 -20.979 35.910 1.00 83.69 1022 PHE A O 1
ATOM 7477 N N . ASN A 1 1023 ? 28.759 -19.894 37.179 1.00 86.00 1023 ASN A N 1
ATOM 7478 C CA . ASN A 1 1023 ? 29.162 -20.431 38.476 1.00 86.00 1023 ASN A CA 1
ATOM 7479 C C . ASN A 1 1023 ? 27.923 -20.556 39.380 1.00 86.00 1023 ASN A C 1
ATOM 7481 O O . ASN A 1 1023 ? 27.361 -19.532 39.765 1.00 86.00 1023 ASN A O 1
ATOM 7485 N N . GLY A 1 1024 ? 27.495 -21.782 39.687 1.00 85.19 1024 GLY A N 1
ATOM 7486 C CA . GLY A 1 1024 ? 26.289 -22.054 40.483 1.00 85.19 1024 GLY A CA 1
ATOM 7487 C C . GLY A 1 1024 ? 26.141 -23.529 40.869 1.00 85.19 1024 GLY A C 1
ATOM 7488 O O . GLY A 1 1024 ? 26.974 -24.347 40.477 1.00 85.19 1024 GLY A O 1
ATOM 7489 N N . GLN A 1 1025 ? 25.080 -23.863 41.612 1.00 86.38 1025 GLN A N 1
ATOM 7490 C CA . GLN A 1 1025 ? 24.822 -25.209 42.147 1.00 86.38 1025 GLN A CA 1
ATOM 7491 C C . GLN A 1 1025 ? 23.699 -25.958 41.425 1.00 86.38 1025 GLN A C 1
ATOM 7493 O O . GLN A 1 1025 ? 22.731 -25.345 40.968 1.00 86.38 1025 GLN A O 1
ATOM 7498 N N . THR A 1 1026 ? 23.834 -27.282 41.311 1.00 87.81 1026 THR A N 1
ATOM 7499 C CA . THR A 1 1026 ? 22.788 -28.149 40.753 1.00 87.81 1026 THR A CA 1
ATOM 7500 C C . THR A 1 1026 ? 21.545 -28.155 41.638 1.00 87.81 1026 THR A C 1
ATOM 7502 O O . THR A 1 1026 ? 21.633 -28.105 42.866 1.00 87.81 1026 THR A O 1
ATOM 7505 N N . ASN A 1 1027 ? 20.372 -28.232 41.012 1.00 88.19 1027 ASN A N 1
ATOM 7506 C CA . ASN A 1 1027 ? 19.105 -28.387 41.725 1.00 88.19 1027 ASN A CA 1
ATOM 7507 C C . ASN A 1 1027 ? 18.909 -29.835 42.233 1.00 88.19 1027 ASN A C 1
ATOM 7509 O O . ASN A 1 1027 ? 19.730 -30.714 41.972 1.00 88.19 1027 ASN A O 1
ATOM 7513 N N . ALA A 1 1028 ? 17.783 -30.110 42.899 1.00 88.81 1028 ALA A N 1
ATOM 7514 C CA . ALA A 1 1028 ? 17.415 -31.449 43.382 1.00 88.81 1028 ALA A CA 1
ATOM 7515 C C . ALA A 1 1028 ? 17.357 -32.548 42.297 1.00 88.81 1028 ALA A C 1
ATOM 7517 O O . ALA A 1 1028 ? 17.348 -33.733 42.614 1.00 88.81 1028 ALA A O 1
ATOM 7518 N N . SER A 1 1029 ? 17.284 -32.176 41.015 1.00 90.81 1029 SER A N 1
ATOM 7519 C CA . SER A 1 1029 ? 17.336 -33.095 39.865 1.00 90.81 1029 SER A CA 1
ATOM 7520 C C . SER A 1 1029 ? 18.743 -33.234 39.276 1.00 90.81 1029 SER A C 1
ATOM 7522 O O . SER A 1 1029 ? 18.896 -33.821 38.211 1.00 90.81 1029 SER A O 1
ATOM 7524 N N . GLY A 1 1030 ? 19.773 -32.709 39.948 1.00 89.12 1030 GLY A N 1
ATOM 7525 C CA . GLY A 1 1030 ? 21.158 -32.730 39.472 1.00 89.12 1030 GLY A CA 1
ATOM 7526 C C . GLY A 1 1030 ? 21.416 -31.788 38.296 1.00 89.12 1030 GLY A C 1
ATOM 7527 O O . GLY A 1 1030 ? 22.516 -31.783 37.749 1.00 89.12 1030 GLY A O 1
ATOM 7528 N N . ASP A 1 1031 ? 20.434 -30.977 37.906 1.00 92.12 1031 ASP A N 1
ATOM 7529 C CA . ASP A 1 1031 ? 20.499 -30.151 36.709 1.00 92.12 1031 ASP A CA 1
ATOM 7530 C C . ASP A 1 1031 ? 20.948 -28.730 37.017 1.00 92.12 1031 ASP A C 1
ATOM 7532 O O . ASP A 1 1031 ? 20.615 -28.136 38.050 1.00 92.12 1031 ASP A O 1
ATOM 7536 N N . ILE A 1 1032 ? 21.656 -28.153 36.052 1.00 89.75 1032 ILE A N 1
ATOM 7537 C CA . ILE A 1 1032 ? 22.004 -26.743 36.025 1.00 89.75 1032 ILE A CA 1
ATOM 7538 C C . ILE A 1 1032 ? 22.026 -26.231 34.589 1.00 89.75 1032 ILE A C 1
ATOM 7540 O O . ILE A 1 1032 ? 22.471 -26.922 33.672 1.00 89.75 1032 ILE A O 1
ATOM 7544 N N . SER A 1 1033 ? 21.560 -25.004 34.371 1.00 89.62 1033 SER A N 1
ATOM 7545 C CA . SER A 1 1033 ? 21.572 -24.396 33.041 1.00 89.62 1033 SER A CA 1
ATOM 7546 C C . SER A 1 1033 ? 21.697 -22.884 33.105 1.00 89.62 1033 SER A C 1
ATOM 7548 O O . SER A 1 1033 ? 21.172 -22.254 34.023 1.00 89.62 1033 SER A O 1
ATOM 7550 N N . THR A 1 1034 ? 22.312 -22.303 32.082 1.00 84.88 1034 THR A N 1
ATOM 7551 C CA . THR A 1 1034 ? 22.320 -20.862 31.836 1.00 84.88 1034 THR A CA 1
ATOM 7552 C C . THR A 1 1034 ? 22.163 -20.561 30.346 1.00 84.88 1034 THR A C 1
ATOM 7554 O O . THR A 1 1034 ? 22.249 -21.449 29.496 1.00 84.88 1034 THR A O 1
ATOM 7557 N N . THR A 1 1035 ? 21.951 -19.288 30.025 1.00 83.44 1035 THR A N 1
ATOM 7558 C CA . THR A 1 1035 ? 22.013 -18.785 28.650 1.00 83.44 1035 THR A CA 1
ATOM 7559 C C . THR A 1 1035 ? 23.382 -18.167 28.396 1.00 83.44 1035 THR A C 1
ATOM 7561 O O . THR A 1 1035 ? 23.873 -17.386 29.210 1.00 83.44 1035 THR A O 1
ATOM 7564 N N . TYR A 1 1036 ? 23.980 -18.495 27.256 1.00 80.06 1036 TYR A N 1
ATOM 7565 C CA . TYR A 1 1036 ? 25.205 -17.882 26.763 1.00 80.06 1036 TYR A CA 1
ATOM 7566 C C . TYR A 1 1036 ? 24.917 -17.107 25.475 1.00 80.06 1036 TYR A C 1
ATOM 7568 O O . TYR A 1 1036 ? 24.180 -17.571 24.605 1.00 80.06 1036 TYR A O 1
ATOM 7576 N N . ASN A 1 1037 ? 25.492 -15.912 25.360 1.00 78.56 1037 ASN A N 1
ATOM 7577 C CA . ASN A 1 1037 ? 25.379 -15.072 24.174 1.00 78.56 1037 ASN A CA 1
ATOM 7578 C C . ASN A 1 1037 ? 26.471 -15.476 23.180 1.00 78.56 1037 ASN A C 1
ATOM 7580 O O . ASN A 1 1037 ? 27.577 -14.942 23.213 1.00 78.56 1037 ASN A O 1
ATOM 7584 N N . TYR A 1 1038 ? 26.159 -16.437 22.313 1.00 76.19 1038 TYR A N 1
ATOM 7585 C CA . TYR A 1 1038 ? 27.070 -16.902 21.276 1.00 76.19 1038 TYR A CA 1
ATOM 7586 C C . TYR A 1 1038 ? 27.163 -15.856 20.160 1.00 76.19 1038 TYR A C 1
ATOM 7588 O O . TYR A 1 1038 ? 26.151 -15.439 19.593 1.00 76.19 1038 TYR A O 1
ATOM 7596 N N . SER A 1 1039 ? 28.378 -15.414 19.831 1.00 76.81 1039 SER A N 1
ATOM 7597 C CA . SER A 1 1039 ? 28.596 -14.578 18.648 1.00 76.81 1039 SER A CA 1
ATOM 7598 C C . SER A 1 1039 ? 28.413 -15.439 17.407 1.00 76.81 1039 SER A C 1
ATOM 7600 O O . SER A 1 1039 ? 29.175 -16.377 17.195 1.00 76.81 1039 SER A O 1
ATOM 7602 N N . ALA A 1 1040 ? 27.430 -15.124 16.568 1.00 63.78 1040 ALA A N 1
ATOM 7603 C CA . ALA A 1 1040 ? 27.037 -15.990 15.458 1.00 63.78 1040 ALA A CA 1
ATOM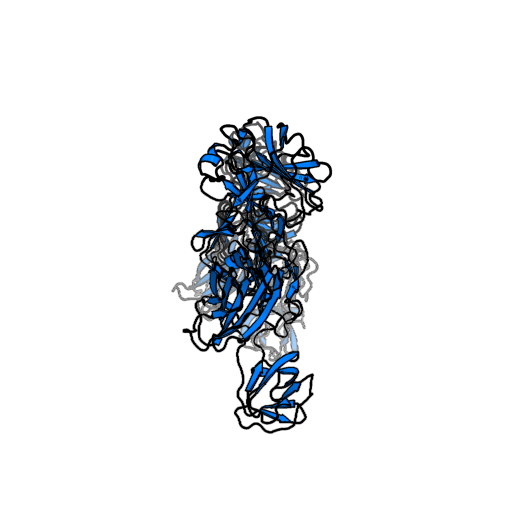 7604 C C . ALA A 1 1040 ? 28.117 -16.140 14.360 1.00 63.78 1040 ALA A C 1
ATOM 7606 O O . ALA A 1 1040 ? 28.064 -17.072 13.563 1.00 63.78 1040 ALA A O 1
ATOM 7607 N N . TYR A 1 1041 ? 29.122 -15.255 14.353 1.00 67.50 1041 TYR A N 1
ATOM 7608 C CA . TYR A 1 1041 ? 30.322 -15.346 13.505 1.00 67.50 1041 TYR A CA 1
ATOM 7609 C C . TYR A 1 1041 ? 31.598 -15.669 14.296 1.00 67.50 1041 TYR A C 1
ATOM 7611 O O . TYR A 1 1041 ? 32.707 -15.557 13.772 1.00 67.50 1041 TYR A O 1
ATOM 7619 N N . GLY A 1 1042 ? 31.454 -16.007 15.577 1.00 61.19 1042 GLY A N 1
ATOM 7620 C CA . GLY A 1 1042 ? 32.537 -16.480 16.424 1.00 61.19 1042 GLY A CA 1
ATOM 7621 C C . GLY A 1 1042 ? 32.939 -17.914 16.083 1.00 61.19 1042 GLY A C 1
ATOM 7622 O O . GLY A 1 1042 ? 32.192 -18.667 15.458 1.00 61.19 1042 GLY A O 1
ATOM 7623 N N . VAL A 1 1043 ? 34.143 -18.286 16.508 1.00 63.66 1043 VAL A N 1
ATOM 7624 C CA . VAL A 1 1043 ? 34.580 -19.685 16.536 1.00 63.66 1043 VAL A CA 1
ATOM 7625 C C . VAL A 1 1043 ? 33.923 -20.407 17.711 1.00 63.66 1043 VAL A C 1
ATOM 7627 O O . VAL A 1 1043 ? 33.679 -19.784 18.746 1.00 63.66 1043 VAL A O 1
ATOM 7630 N N . ASP A 1 1044 ? 33.692 -21.714 17.561 1.00 75.38 1044 ASP A N 1
ATOM 7631 C CA . ASP A 1 1044 ? 33.253 -22.580 18.657 1.00 75.38 1044 ASP A CA 1
ATOM 7632 C C . ASP A 1 1044 ? 34.111 -22.325 19.904 1.00 75.38 1044 ASP A C 1
ATOM 7634 O O . ASP A 1 1044 ? 35.345 -22.321 19.831 1.00 75.38 1044 ASP A O 1
ATOM 7638 N N . LEU A 1 1045 ? 33.470 -22.094 21.051 1.00 75.62 1045 LEU A N 1
ATOM 7639 C CA . LEU A 1 1045 ? 34.170 -21.646 22.250 1.00 75.62 1045 LEU A CA 1
ATOM 7640 C C . LEU A 1 1045 ? 34.601 -22.854 23.092 1.00 75.62 1045 LEU A C 1
ATOM 7642 O O . LEU A 1 1045 ? 33.749 -23.471 23.740 1.00 75.62 1045 LEU A O 1
ATOM 7646 N N . PRO A 1 1046 ? 35.902 -23.195 23.156 1.00 78.62 1046 PRO A N 1
ATOM 7647 C CA . PRO A 1 1046 ? 36.377 -24.197 24.096 1.00 78.62 1046 PRO A CA 1
ATOM 7648 C C . PRO A 1 1046 ? 36.195 -23.700 25.533 1.00 78.62 1046 PRO A C 1
ATOM 7650 O O . PRO A 1 1046 ? 36.533 -22.562 25.874 1.00 78.62 1046 PRO A O 1
ATOM 7653 N N . VAL A 1 1047 ? 35.707 -24.581 26.399 1.00 82.19 1047 VAL A N 1
ATOM 7654 C CA . VAL A 1 1047 ? 35.460 -24.315 27.817 1.00 82.19 1047 VAL A CA 1
ATOM 7655 C C . VAL A 1 1047 ? 36.103 -25.376 28.699 1.00 82.19 1047 VAL A C 1
ATOM 7657 O O . VAL A 1 1047 ? 36.248 -26.535 28.317 1.00 82.19 1047 VAL A O 1
ATOM 7660 N N . THR A 1 1048 ? 36.482 -24.993 29.914 1.00 83.50 1048 THR A N 1
ATOM 7661 C CA . THR A 1 1048 ? 36.761 -25.954 30.983 1.00 83.50 1048 THR A CA 1
ATOM 7662 C C . THR A 1 1048 ? 35.566 -25.981 31.919 1.00 83.50 1048 THR A C 1
ATOM 7664 O O . THR A 1 1048 ? 35.088 -24.934 32.358 1.00 83.50 1048 THR A O 1
ATOM 7667 N N . ILE A 1 1049 ? 35.131 -27.185 32.257 1.00 85.50 1049 ILE A N 1
ATOM 7668 C CA . ILE A 1 1049 ? 34.046 -27.459 33.186 1.00 85.50 1049 ILE A CA 1
ATOM 7669 C C . ILE A 1 1049 ? 34.680 -28.049 34.439 1.00 85.50 1049 ILE A C 1
ATOM 7671 O O . ILE A 1 1049 ? 35.340 -29.088 34.375 1.00 85.50 1049 ILE A O 1
ATOM 7675 N N . ARG A 1 1050 ? 34.508 -27.385 35.580 1.00 86.56 1050 ARG A N 1
ATOM 7676 C CA . ARG A 1 1050 ? 34.901 -27.929 36.885 1.00 86.56 1050 ARG A CA 1
ATOM 7677 C C . ARG A 1 1050 ? 33.650 -28.204 37.699 1.00 86.56 1050 ARG A C 1
ATOM 7679 O O . ARG A 1 1050 ? 32.787 -27.341 37.810 1.00 86.56 1050 ARG A O 1
ATOM 7686 N N . VAL A 1 1051 ? 33.592 -29.394 38.275 1.00 85.19 1051 VAL A N 1
ATOM 7687 C CA . VAL A 1 1051 ? 32.472 -29.908 39.059 1.00 85.19 1051 VAL A CA 1
ATOM 7688 C C . VAL A 1 1051 ? 33.008 -30.261 40.441 1.00 85.19 1051 VAL A C 1
ATOM 7690 O O . VAL A 1 1051 ? 33.969 -31.025 40.559 1.00 85.19 1051 VAL A O 1
ATOM 7693 N N . ARG A 1 1052 ? 32.442 -29.664 41.490 1.00 80.69 1052 ARG A N 1
ATOM 7694 C CA . ARG A 1 1052 ? 32.869 -29.877 42.879 1.00 80.69 1052 ARG A CA 1
ATOM 7695 C C . ARG A 1 1052 ? 31.650 -30.080 43.767 1.00 80.69 1052 ARG A C 1
ATOM 7697 O O . ARG A 1 1052 ? 30.812 -29.194 43.855 1.00 80.69 1052 ARG A O 1
ATOM 7704 N N . SER A 1 1053 ? 31.583 -31.210 44.458 1.00 71.56 1053 SER A N 1
ATOM 7705 C CA . SER A 1 1053 ? 30.598 -31.440 45.515 1.00 71.56 1053 SER A CA 1
ATOM 7706 C C . SER A 1 1053 ? 31.324 -31.361 46.854 1.00 71.56 1053 SER A C 1
ATOM 7708 O O . SER A 1 1053 ? 32.187 -32.192 47.131 1.00 71.56 1053 SER A O 1
ATOM 7710 N N . ASN A 1 1054 ? 31.053 -30.317 47.641 1.00 59.53 1054 ASN A N 1
ATOM 7711 C CA . ASN A 1 1054 ? 31.663 -30.148 48.968 1.00 59.53 1054 ASN A CA 1
ATOM 7712 C C . ASN A 1 1054 ? 30.626 -30.092 50.102 1.00 59.53 1054 ASN A C 1
ATOM 7714 O O . ASN A 1 1054 ? 30.990 -30.031 51.276 1.00 59.53 1054 ASN A O 1
ATOM 7718 N N . THR A 1 1055 ? 29.341 -30.161 49.772 1.00 56.56 1055 THR A N 1
ATOM 7719 C CA . THR A 1 1055 ? 28.212 -30.014 50.693 1.00 56.56 1055 THR A CA 1
ATOM 7720 C C . THR A 1 1055 ? 27.556 -31.376 50.962 1.00 56.56 1055 THR A C 1
ATOM 7722 O O . THR A 1 1055 ? 27.654 -32.297 50.156 1.00 56.56 1055 THR A O 1
ATOM 7725 N N . GLY A 1 1056 ? 26.952 -31.549 52.142 1.00 62.50 1056 GLY A N 1
ATOM 7726 C CA . GLY A 1 1056 ? 26.275 -32.795 52.535 1.00 62.50 1056 GLY A CA 1
ATOM 7727 C C . GLY A 1 1056 ? 27.173 -33.900 53.122 1.00 62.50 1056 GLY A C 1
ATOM 7728 O O . GLY A 1 1056 ? 28.396 -33.760 53.218 1.00 62.50 1056 GLY A O 1
ATOM 7729 N N . ALA A 1 1057 ? 26.530 -34.992 53.562 1.00 62.38 1057 ALA A N 1
ATOM 7730 C CA . ALA A 1 1057 ? 27.155 -36.133 54.250 1.00 62.38 1057 ALA A CA 1
ATOM 7731 C C . ALA A 1 1057 ? 27.935 -37.078 53.315 1.00 62.38 1057 ALA A C 1
ATOM 7733 O O . ALA A 1 1057 ? 28.787 -37.835 53.774 1.00 62.38 1057 ALA A O 1
ATOM 7734 N N . THR A 1 1058 ? 27.646 -37.031 52.013 1.00 73.62 1058 THR A N 1
ATOM 7735 C CA . THR A 1 1058 ? 28.320 -37.818 50.978 1.00 73.62 1058 THR A CA 1
ATOM 7736 C C . THR A 1 1058 ? 29.256 -36.897 50.208 1.00 73.62 1058 THR A C 1
ATOM 7738 O O . THR A 1 1058 ? 28.796 -35.949 49.578 1.00 73.62 1058 THR A O 1
ATOM 7741 N N . LYS A 1 1059 ? 30.567 -37.148 50.266 1.00 79.88 1059 LYS A N 1
ATOM 7742 C CA . LYS A 1 1059 ? 31.567 -36.373 49.520 1.00 79.88 1059 LYS A CA 1
ATOM 7743 C C . LYS A 1 1059 ? 31.855 -37.035 48.176 1.00 79.88 1059 LYS A C 1
ATOM 7745 O O . LYS A 1 1059 ? 31.808 -38.259 48.070 1.00 79.88 1059 LYS A O 1
ATOM 7750 N N . TYR A 1 1060 ? 32.172 -36.238 47.158 1.00 83.19 1060 TYR A N 1
ATOM 7751 C CA . TYR A 1 1060 ? 32.542 -36.730 45.829 1.00 83.19 1060 TYR A CA 1
ATOM 7752 C C . TYR A 1 1060 ? 33.876 -36.139 45.380 1.00 83.19 1060 TYR A C 1
ATOM 7754 O O . TYR A 1 1060 ? 34.208 -34.996 45.702 1.00 83.19 1060 TYR A O 1
ATOM 7762 N N . ILE A 1 1061 ? 34.630 -36.910 44.595 1.00 81.69 1061 ILE A N 1
ATOM 7763 C CA . ILE A 1 1061 ? 35.923 -36.477 44.062 1.00 81.69 1061 ILE A CA 1
ATOM 7764 C C . ILE A 1 1061 ? 35.694 -35.324 43.066 1.00 81.69 1061 ILE A C 1
ATOM 7766 O O . ILE A 1 1061 ? 34.890 -35.473 42.141 1.00 81.69 1061 ILE A O 1
ATOM 7770 N N . PRO A 1 1062 ? 36.402 -34.182 43.197 1.00 82.81 1062 PRO A N 1
ATOM 7771 C CA . PRO A 1 1062 ? 36.315 -33.095 42.230 1.00 82.81 1062 PRO A CA 1
ATOM 7772 C C . PRO A 1 1062 ? 36.642 -33.565 40.811 1.00 82.81 1062 PRO A C 1
ATOM 7774 O O . PRO A 1 1062 ? 37.672 -34.196 40.573 1.00 82.81 1062 PRO A O 1
ATOM 7777 N N . TYR A 1 1063 ? 35.805 -33.184 39.851 1.00 84.19 1063 TYR A N 1
ATOM 7778 C CA . TYR A 1 1063 ? 35.959 -33.551 38.449 1.00 84.19 1063 TYR A CA 1
ATOM 7779 C C . TYR A 1 1063 ? 36.245 -32.309 37.600 1.00 84.19 1063 TYR A C 1
ATOM 7781 O O . TYR A 1 1063 ? 35.702 -31.228 37.827 1.00 84.19 1063 TYR A O 1
ATOM 7789 N N . THR A 1 1064 ? 37.148 -32.422 36.628 1.00 85.00 1064 THR A N 1
ATOM 7790 C CA . THR A 1 1064 ? 37.446 -31.351 35.668 1.00 85.00 1064 THR A CA 1
ATOM 7791 C C . THR A 1 1064 ? 37.531 -31.945 34.275 1.00 85.00 1064 THR A C 1
ATOM 7793 O O . THR A 1 1064 ? 38.274 -32.896 34.057 1.00 85.00 1064 THR A O 1
ATOM 7796 N N . THR A 1 1065 ? 36.794 -31.365 33.334 1.00 84.19 1065 THR A N 1
ATOM 7797 C CA . THR A 1 1065 ? 36.800 -31.773 31.930 1.00 84.19 1065 THR A CA 1
ATOM 7798 C C . THR A 1 1065 ? 36.822 -30.559 31.006 1.00 84.19 1065 THR A C 1
ATOM 7800 O O . THR A 1 1065 ? 36.562 -29.432 31.427 1.00 84.19 1065 THR A O 1
ATOM 7803 N N . SER A 1 1066 ? 37.157 -30.776 29.741 1.00 82.81 1066 SER A N 1
ATOM 7804 C CA . SER A 1 1066 ? 37.033 -29.787 28.672 1.00 82.81 1066 SER A CA 1
ATOM 7805 C C . SER A 1 1066 ? 35.750 -30.034 27.881 1.00 82.81 1066 SER A C 1
ATOM 7807 O O . SER A 1 1066 ? 35.402 -31.185 27.625 1.00 82.81 1066 SER A O 1
ATOM 7809 N N . GLY A 1 1067 ? 35.082 -28.970 27.453 1.00 81.00 1067 GLY A N 1
ATOM 7810 C CA . GLY A 1 1067 ? 33.959 -29.021 26.521 1.00 81.00 1067 GLY A CA 1
ATOM 7811 C C . GLY A 1 1067 ? 34.050 -27.902 25.490 1.00 81.00 1067 GLY A C 1
ATOM 7812 O O . GLY A 1 1067 ? 35.005 -27.126 25.488 1.00 81.00 1067 GLY A O 1
ATOM 7813 N N . THR A 1 1068 ? 33.030 -27.801 24.646 1.00 84.62 1068 THR A N 1
ATOM 7814 C CA . THR A 1 1068 ? 32.905 -26.742 23.643 1.00 84.62 1068 THR A CA 1
ATOM 7815 C C . THR A 1 1068 ? 31.469 -26.228 23.634 1.00 84.62 1068 THR A C 1
ATOM 7817 O O . THR A 1 1068 ? 30.523 -27.016 23.736 1.00 84.62 1068 THR A O 1
ATOM 7820 N N . ILE A 1 1069 ? 31.303 -24.908 23.555 1.00 81.88 1069 ILE A N 1
ATOM 7821 C CA . ILE A 1 1069 ? 30.015 -24.266 23.289 1.00 81.88 1069 ILE A CA 1
ATOM 7822 C C . ILE A 1 1069 ? 29.933 -23.987 21.793 1.00 81.88 1069 ILE A C 1
ATOM 7824 O O . ILE A 1 1069 ? 30.764 -23.258 21.251 1.00 81.88 1069 ILE A O 1
ATOM 7828 N N . TYR A 1 1070 ? 28.926 -24.578 21.159 1.00 82.50 1070 TYR A N 1
ATOM 7829 C CA . TYR A 1 1070 ? 28.622 -24.412 19.742 1.00 82.50 1070 TYR A CA 1
ATOM 7830 C C . TYR A 1 1070 ? 27.538 -23.346 19.544 1.00 82.50 1070 TYR A C 1
ATOM 7832 O O . TYR A 1 1070 ? 26.868 -22.939 20.499 1.00 82.50 1070 TYR A O 1
ATOM 7840 N N . SER A 1 1071 ? 27.277 -22.979 18.290 1.00 74.75 1071 SER A N 1
ATOM 7841 C CA . SER A 1 1071 ? 26.114 -22.163 17.898 1.00 74.75 1071 SER A CA 1
ATOM 7842 C C . SER A 1 1071 ? 24.760 -22.789 18.271 1.00 74.75 1071 SER A C 1
ATOM 7844 O O . SER A 1 1071 ? 23.749 -22.104 18.359 1.00 74.75 1071 SER A O 1
ATOM 7846 N N . THR A 1 1072 ? 24.719 -24.092 18.556 1.00 77.81 1072 THR A N 1
ATOM 7847 C CA . THR A 1 1072 ? 23.530 -24.789 19.076 1.00 77.81 1072 THR A CA 1
ATOM 7848 C C . THR A 1 1072 ? 23.491 -24.877 20.606 1.00 77.81 1072 THR A C 1
ATOM 7850 O O . THR A 1 1072 ? 22.592 -25.504 21.161 1.00 77.81 1072 THR A O 1
ATOM 7853 N N . GLY A 1 1073 ? 24.471 -24.296 21.301 1.00 83.25 1073 GLY A N 1
ATOM 7854 C CA . GLY A 1 1073 ? 24.664 -24.446 22.742 1.00 83.25 1073 GLY A CA 1
ATOM 7855 C C . GLY A 1 1073 ? 25.546 -25.632 23.120 1.00 83.25 1073 GLY A C 1
ATOM 7856 O O . GLY A 1 1073 ? 26.292 -26.172 22.302 1.00 83.25 1073 GLY A O 1
ATOM 7857 N N . SER A 1 1074 ? 25.494 -26.017 24.394 1.00 85.44 1074 SER A N 1
ATOM 7858 C CA . SER A 1 1074 ? 26.253 -27.147 24.939 1.00 85.44 1074 SER A CA 1
ATOM 7859 C C . SER A 1 1074 ? 25.455 -27.829 26.042 1.00 85.44 1074 SER A C 1
ATOM 7861 O O . SER A 1 1074 ? 24.950 -27.163 26.941 1.00 85.44 1074 SER A O 1
ATOM 7863 N N . SER A 1 1075 ? 25.327 -29.152 25.992 1.00 86.88 1075 SER A N 1
ATOM 7864 C CA . SER A 1 1075 ? 24.706 -29.929 27.067 1.00 86.88 1075 SER A CA 1
ATOM 7865 C C . SER A 1 1075 ? 25.461 -31.233 27.287 1.00 86.88 1075 SER A C 1
ATOM 7867 O O . SER A 1 1075 ? 26.046 -31.781 26.351 1.00 86.88 1075 SER A O 1
ATOM 7869 N N . GLY A 1 1076 ? 25.481 -31.724 28.524 1.00 86.88 1076 GLY A N 1
ATOM 7870 C CA . GLY A 1 1076 ? 26.147 -32.980 28.848 1.00 86.88 1076 GLY A CA 1
ATOM 7871 C C . GLY A 1 1076 ? 25.822 -33.498 30.242 1.00 86.88 1076 GLY A C 1
ATOM 7872 O O . GLY A 1 1076 ? 25.243 -32.792 31.066 1.00 86.88 1076 GLY A O 1
ATOM 7873 N N . THR A 1 1077 ? 26.232 -34.736 30.502 1.00 89.50 1077 THR A N 1
ATOM 7874 C CA . THR A 1 1077 ? 26.105 -35.386 31.810 1.00 89.50 1077 THR A CA 1
ATOM 7875 C C . THR A 1 1077 ? 27.491 -35.643 32.387 1.00 89.50 1077 THR A C 1
ATOM 7877 O O . THR A 1 1077 ? 28.363 -36.174 31.697 1.00 89.50 1077 THR A O 1
ATOM 7880 N N . VAL A 1 1078 ? 27.700 -35.277 33.650 1.00 89.12 1078 VAL A N 1
ATOM 7881 C CA . VAL A 1 1078 ? 28.900 -35.622 34.420 1.00 89.12 1078 VAL A CA 1
ATOM 7882 C C . VAL A 1 1078 ? 28.523 -36.645 35.481 1.00 89.12 1078 VAL A C 1
ATOM 7884 O O . VAL A 1 1078 ? 27.570 -36.449 36.227 1.00 89.12 1078 VAL A O 1
ATOM 7887 N N . VAL A 1 1079 ? 29.305 -37.720 35.550 1.00 89.75 1079 VAL A N 1
ATOM 7888 C CA . VAL A 1 1079 ? 29.198 -38.742 36.593 1.00 89.75 1079 VAL A CA 1
ATOM 7889 C C . VAL A 1 1079 ? 30.262 -38.461 37.650 1.00 89.75 1079 VAL A C 1
ATOM 7891 O O . VAL A 1 1079 ? 31.446 -38.377 37.317 1.00 89.75 1079 VAL A O 1
ATOM 7894 N N . LEU A 1 1080 ? 29.853 -38.296 38.906 1.00 88.19 1080 LEU A N 1
ATOM 7895 C CA . LEU A 1 1080 ? 30.748 -38.118 40.044 1.00 88.19 1080 LEU A CA 1
ATOM 7896 C C . LEU A 1 1080 ? 30.963 -39.433 40.793 1.00 88.19 1080 LEU A C 1
ATOM 7898 O O . LEU A 1 1080 ? 30.013 -40.119 41.160 1.00 88.19 1080 LEU A O 1
ATOM 7902 N N . THR A 1 1081 ? 32.225 -39.734 41.089 1.00 86.75 1081 THR A N 1
ATOM 7903 C CA . THR A 1 1081 ? 32.612 -40.849 41.960 1.00 86.75 1081 THR A CA 1
ATOM 7904 C C . THR A 1 1081 ? 32.626 -40.393 43.413 1.00 86.75 1081 THR A C 1
ATOM 7906 O O . THR A 1 1081 ? 33.200 -39.347 43.739 1.00 86.75 1081 THR A O 1
ATOM 7909 N N . GLN A 1 1082 ? 32.000 -41.179 44.288 1.00 85.00 1082 GLN A N 1
ATOM 7910 C CA . GLN A 1 1082 ? 31.991 -40.918 45.723 1.00 85.00 1082 GLN A CA 1
ATOM 7911 C C . GLN A 1 1082 ? 33.421 -40.967 46.284 1.00 85.00 1082 GLN A C 1
ATOM 7913 O O . GLN A 1 1082 ? 34.181 -41.898 46.019 1.00 85.00 1082 GLN A O 1
ATOM 7918 N N . ASP A 1 1083 ? 33.785 -39.975 47.093 1.00 82.12 1083 ASP A N 1
ATOM 7919 C CA . ASP A 1 1083 ? 35.027 -39.981 47.855 1.00 82.12 1083 ASP A CA 1
ATOM 7920 C C . ASP A 1 1083 ? 34.803 -40.753 49.159 1.00 82.12 1083 ASP A C 1
ATOM 7922 O O . ASP A 1 1083 ? 34.191 -40.265 50.106 1.00 82.12 1083 ASP A O 1
ATOM 7926 N N . THR A 1 1084 ? 35.280 -41.995 49.203 1.00 78.62 1084 THR A N 1
ATOM 7927 C CA . THR A 1 1084 ? 35.150 -42.865 50.382 1.00 78.62 1084 THR A CA 1
ATOM 7928 C C . THR A 1 1084 ? 36.178 -42.569 51.479 1.00 78.62 1084 THR A C 1
ATOM 7930 O O . THR A 1 1084 ? 36.181 -43.251 52.504 1.00 78.62 1084 THR A O 1
ATOM 7933 N N . VAL A 1 1085 ? 37.108 -41.635 51.249 1.00 75.75 1085 VAL A N 1
ATOM 7934 C CA . VAL A 1 1085 ? 38.205 -41.295 52.171 1.00 75.75 1085 VAL A CA 1
ATOM 7935 C C . VAL A 1 1085 ? 37.939 -39.968 52.882 1.00 75.75 1085 VAL A C 1
ATOM 7937 O O . VAL A 1 1085 ? 38.319 -39.822 54.043 1.00 75.75 1085 VAL A O 1
ATOM 7940 N N . ALA A 1 1086 ? 37.280 -39.019 52.217 1.00 66.44 1086 ALA A N 1
ATOM 7941 C CA . ALA A 1 1086 ? 36.846 -37.764 52.821 1.00 66.44 1086 ALA A CA 1
ATOM 7942 C C . ALA A 1 1086 ? 35.612 -37.981 53.722 1.00 66.44 1086 ALA A C 1
ATOM 7944 O O . ALA A 1 1086 ? 34.517 -38.246 53.227 1.00 66.44 1086 ALA A O 1
ATOM 7945 N N . THR A 1 1087 ? 35.797 -37.869 55.044 1.00 52.53 1087 THR A N 1
ATOM 7946 C CA . THR A 1 1087 ? 34.725 -37.898 56.063 1.00 52.53 1087 THR A CA 1
ATOM 7947 C C . THR A 1 1087 ? 34.436 -36.524 56.627 1.00 52.53 1087 THR A C 1
ATOM 7949 O O . THR A 1 1087 ? 35.430 -35.868 57.021 1.00 52.53 1087 THR A O 1
#

Secondary structure (DSSP, 8-state):
--EEEEEEEEEEEEEEEEEEPPP-S--TTPEEEEEEEE--SS----EE-STT-EEEEEEEETTEEEEEEEEE-SSTTPPPPEEEEEEEEEEEEEEEEEETBS--EEES-EEEETTEEEESSS-TTTTT--TT-EEEEES-SSGGGSSEEEEEEE-SSEEEES--TT---B---S--EEEE-SEEE-TT-EEE--SSS-EE---EESSSSEEEEEEEEESSSS--EEPTTSEEEEEEE-SS-EEEEEEEEESSSEE---EEEE----SS-EEEEEEEEEBSSTTS----EE-TTS--EEEEE--BTTB-TTS-EEESS-S-SEETTEEEEE---EEEE-SSS-TTSEEEEE-PPP-SSEEEEEEEEEEEEE--TTSEEEEEEEESSTTHHHHSPBGGGT-EEEEEEETT--EEEEEEE-BT-SS--SSS-EEEEE-TT-SS--TTEEESS---TT-EEEEEEEE--SSS---EEEEEEEEE--EEEEB--SSS-B-HHHHHHHHT-SSS-SEEEEETTEEEE-S-EEEESSS-BEEEEES-EEEPPPPPBTTTTB-SEE--TTTSEEEEEPPTT-EEEEES-EEEEEEEEEEEE-TT--TTSEEE-TT-EEEEEEEE-----SSTTSSEES-EEES-S-EE-TT--EES-EEES---SSEEEEES-GGGEES-EEES-S-SSS-EEEEE-S-EEEE--S-EEES--PPPEEEETTTTEETTTTEEE-TT----TT-EEEEE-TT-----SPPTT-EEEEEESSSSEEEEESSHHHHHH-SSTTBPPP---SS--EEEEEETT-SEEE--SS-EEEEEE-SSPPPPEEE-TT-EEEEEEEEEEEEEEEETT--B-TT-EEEEEE--TT-S--EEB-TTB-TT-SEEEBSSPPPTTS-SSEEEEEEETTTTEEEEEEEEEEETTTTEEEEPPPEEEE--B--SSSTTTEEE-TTS-TTTSS--TT-EEEETTT--EEEEEEE-SSSEEEESPPSSS---TT-EEEESS-SS-B--TT-EEE--SEEEE--TTSEEEEEEEEETTSPPEEEEEEEE--SSSS-B--EEEEEEEBTTBEEEEEEEPB-SS--

Radius of gyration: 42.87 Å; chains: 1; bounding box: 113×77×117 Å

Foldseek 3Di:
DFDWPFKDKDWFLWWDQKDQGDATQEFAQWKKKKKKWWLQCDQWDKDWPFPFKDWPDWGRDHFIIMTMIIGGDRGRDGGGIMIGIPTTTTMMMMIITTPQFLFDKDQAWWWQDPLKTFGPDFFVVLSVDAAQWWKAKDQDPQPLRRGIFGFHGGGGTITHTPDSPSPDTDTGPRRIMITTDQKFWDPQFFKAQAAFWDKAFFTFFPDFWKKKKKKKKGQALFFWFWDQQWQWPDGGGSRGMYMTMTIFIGGGGTTPGMTIIDIFGPGRMMGIIMMIGHRNPPAQFWFKGFPNVDDFWDFQFQQQWCGTRQPKHKDQDDPDQDFVQAGEHGFDWGWDQDPPLGRSGTWTKGWFDAALRYWYFIKIFGPFFAALAQWKWKKKKAFPALCLQLQFAAVNSLGKKKWWAAPVRFIKIARAGHRPFPQDGHVDMGMFIASLPDPDWAPRMGTPGRHDNRGTGMIIIITHTHPHTTIMTIGGTMIGNETEMATTHPVGAAEPVSQQSHCQSGSDHQWDAPDDQETEHNHAYEYDDNYAHAHAYADHEYEYDDDDHPVVRHGRYHHAAASHDYEYQHDQAHEDEDELYEYDYPGEYEDYYDPNAALNYHYYYYNAEYYRYAADEAANHDDLPDFAELYEYHCYEEHECNVTQYENYEYENHEYQEWNYEDQAQQRHELYEYYNGYPLAAYAPYEHQHADEHEHENYHYDPFAFAKDKAWLAPQQDLVVQKGFAAQRRDAQLHKKAKAQLPDPWDFQDDHRDIWTWACPDSTMIWTFPGSVCSNVDDDPRTGRTDGGPPGGIIMIAGNYWHYEYENQAHEHEYEYADPDFTHYDYDRNYYYFYWYKAKAKEFEAAPVRAGDWFKKKFKFFDDPPPPFDFFFAQPFFFFAQKTATDAFDDPQFDQWAKKWKQQPVVRDIAIFTFNGADRVRRMGGGDDKDKFFAAAQPVPQQQFKGFGPPFFCVPPPDDFRFKKAQPVPLWIWGWHDDPGGGMTTTDGTPDDGRHGGTMMMTSGRSGGRNDRPITMGGTSDIDIAHSRSMDMDITTDRPPDDWTKIKMWIADPDDPWGWDIDIDIDTQDSNGHYYYDYTYTDPPDD

Sequence (1087 aa):
MAVIRDTKVTQLTTEAANITVELPTHATDDLLLVFGAKDATLSGTLTTGTSGWTIGGQNSSTGSGGWWAYKVAASAAETNPNFTQADVDSMMGVGISIRGAYTKSTTQTISVVGLAFSGSAGSFLTDNFAPGQIITTTGFTAGGNNTTKTISTVTATTITVTDTTGLVNETGTGDELIAHQPINVSTGNGVNGTTGKPSIAGVTTTAANCIVFYAVAEATGVGPTPYPGLQRVLSDDTGTCGLGAGWMFKTTAGASGTFGFYGVVVDTIRTEFVVAVADGSGGTLIPPYHDTDTTMATIIDPLVGTVLPFGGSWTSTLSLATIGSKSTAGDAISALADSGVNPFHATSQISPAISATVLGGSQLNLVGATDLTGGILLCTFFFTAPRDYIDVGFVSSGGIQVVVADASNNYKSWMVGGQRSKTTSPDKRNFFAIQVDQATDTGYATSATPPTKTAITKFLFLEAPVIAIPLTCFNQMIKINKVVVAGGSTSFPLSFLDFLSVVNGYVLPFAIQQADGGALAYCPMQIGGSQAVMLDMQNFSVQFPRQASQSAGYLDFHVDDGVVGFIFDGRAGDIIKVRSALIQSVNKWKFEFLSTVSTSATWDFDGLTLIGAIPTLRNIGTSTTAGFQNMTFVDCDQIVQNSATLTGCTINGTLHATAALLSNNPAVIKNCTFTTTNDGDIGHSIQINTAGTYAFDGNIFTGGGPAAFGFHTQTDVDPSAETVTKSTHGYSDGDAIYYQDQGGSDTIGLTDGSLYYVNAVTADTLSFYDTKVNAIAGGSTGRANLSDGAAGQTHYIYSAKADVYNSTGSSTVTLNVTGTDIPTVRNSNGSTTNVIQSVTVALTVVDEATDPVEGVQIYFQKSATGKTWNYTSAAGNSAGDVDFVVSETLDSDLPQTGWVHVWNASTNTKQNYRYTSWTASTKTFALKTEVTGSATSTDGTDPDIKLISSSSNFLTTNFEEGDTIRNTTTGAWAVIDEIVDATHITTTPLSSGVWTSGNTYSMHRLAIAYTASTDLVDVPIFNGQTNASGDISTTYNYSAYGVDLPVTIRVRSNTGATKYIPYTTSGTIYSTGSSGTVVLTQDTVAT